Protein 1VA1 (pdb70)

Nearest PDB structures (foldseek):
  2eln-assembly1_A  TM=7.662E-01  e=2.446E+00  Homo sapiens
  1f2i-assembly1_H  TM=6.822E-01  e=1.864E+00  Mus musculus
  2ruz-assembly1_A  TM=6.702E-01  e=4.509E+00  Homo sapiens
  2em6-assembly1_A  TM=4.960E-01  e=2.446E+00  Homo sapiens
  1va1-assembly1_A  TM=7.745E-01  e=1.505E-04  Homo sapiens

Sequence (37 aa):
MDPGKKKQHICHIQGCGKVYGKTSHLRAHLRWHTGERMDPGKKKQHICHIQGCGKVYGKTSHLRAHLRWHTGERMDPGKKKQHICHIQGCGKVYGKTSHLRAHLRWHTGERMDPGKKKQHICHIQGCGKVYGKTSHLRAHLRWHTGERMDPGKKKQHICHIQGCGKVYGKTSHLRAHLRWHTGERMDPGKKKQHICHIQGCGKVYGKTSHLRAHLRWHTGERMDPGKKKQHICHIQGCGKVYGKTSHLRAHLRWHTGERMDPGKKKQHICHIQGCGKVYGKTSHLRAHLRWHTGERMDPGKKKQHICHIQGCGKVYGKTSHLRAHLRWHTGERMDPGKKKQHICHIQGCGKVYGKTSHLRAHLRWHTGERMDPGKKKQHICHIQGCGKVYGKTSHLRAHLRWHTGERMDPGKKKQHICHIQGCGKVYGKTSHLRAHLRWHTGERMDPGKKKQHICHIQGCGKVYGKTSHLRAHLRWHTGERMDPGKKKQHICHIQGCGKVYGKTSHLRAHLRWHTGERMDPGKKKQHICHIQGCGKVYGKTSHLRAHLRWHTGERMDPGKKKQHICHIQGCGKVYGKTSHLRAHLRWHTGERMDPGKKKQHICHIQGCGKVYGKTSHLRAHLRWHTGERMDPGKKKQHICHIQGCGKVYGKTSHLRAHLRWHTGERMDPGKKKQHICHIQGCGKVYGKTSHLRAHLRWHTGERMDPGKKKQHICHIQGCGKVYGKTSHLRAHLRWHTGERMDPGKKKQHICHIQGCGKVYGKTSHLRAHLRWHTGERMDPGKKKQHICHIQGCGKVYGKTSHLRAHLRWHTGERMDPGKKKQHICHIQGCGKVYGKTSHLRAHLRWHTGERMDPGKKKQHICHIQGCGKVYGKTSHLRAHLRWHTGERMDPGKKKQHICHIQGCGKVYGKTSHLRAHLRWHTGERMDPGKKKQHICHIQGCGKVYGKTSHLRAHLRWHTGERMDPGKKKQHICHIQGCGKVYGKTSHLRAHLRWHTGERMDPGKKKQHICHIQGCGKVYGKTSHLRAHLRWHTGERMDPGKKKQHICHIQGCGKVYGKTSHLRAHLRWHTGERMDPGKKKQHICHIQGCGKVYGKTSHLRAHLRWHTGERMDPGKKKQHICHIQGCGKVYGKTSHLRAHLRWHTGER

Structure (mmCIF, N/CA/C/O backbone):
data_1VA1
#
_entry.id   1VA1
#
loop_
_entity.id
_entity.type
_entity.pdbx_description
1 polymer 'Transcription factor Sp1'
2 non-polymer 'ZINC ION'
#
loop_
_atom_site.group_PDB
_atom_site.id
_atom_site.type_symbol
_atom_site.label_atom_id
_atom_site.label_alt_id
_atom_site.label_comp_id
_atom_site.label_asym_id
_atom_site.label_entity_id
_atom_site.label_seq_id
_atom_site.pdbx_PDB_ins_code
_atom_site.Cartn_x
_atom_site.Cartn_y
_atom_site.Cartn_z
_atom_site.occupancy
_atom_site.B_iso_or_equiv
_atom_site.auth_seq_id
_atom_site.auth_comp_id
_atom_site.auth_asym_id
_atom_site.auth_atom_id
_atom_site.pdbx_PDB_model_num
ATOM 1 N N . MET A 1 1 ? -5.228 -14.315 -8.533 1.00 0.00 1 MET A N 1
ATOM 2 C CA . MET A 1 1 ? -6.268 -14.355 -9.595 1.00 0.00 1 MET A CA 1
ATOM 3 C C . MET A 1 1 ? -6.256 -13.076 -10.427 1.00 0.00 1 MET A C 1
ATOM 4 O O . MET A 1 1 ? -6.489 -11.984 -9.908 1.00 0.00 1 MET A O 1
ATOM 20 N N . ASP A 1 2 ? -5.984 -13.220 -11.719 1.00 0.00 530 ASP A N 1
ATOM 21 C CA . ASP A 1 2 ? -5.942 -12.077 -12.624 1.00 0.00 530 ASP A CA 1
ATOM 22 C C . ASP A 1 2 ? -7.339 -11.491 -12.826 1.00 0.00 530 ASP A C 1
ATOM 23 O O . ASP A 1 2 ? -7.582 -10.327 -12.509 1.00 0.00 530 ASP A O 1
ATOM 32 N N . PRO A 1 3 ? -8.277 -12.293 -13.359 1.00 0.00 531 PRO A N 1
ATOM 33 C CA . PRO A 1 3 ? -9.652 -11.845 -13.601 1.00 0.00 531 PRO A CA 1
ATOM 34 C C . PRO A 1 3 ? -10.444 -11.679 -12.309 1.00 0.00 531 PRO A C 1
ATOM 35 O O . PRO A 1 3 ? -9.900 -11.820 -11.214 1.00 0.00 531 PRO A O 1
ATOM 46 N N . GLY A 1 4 ? -11.731 -11.377 -12.445 1.00 0.00 532 GLY A N 1
ATOM 47 C CA . GLY A 1 4 ? -12.577 -11.197 -11.280 1.00 0.00 532 GLY A CA 1
ATOM 48 C C . GLY A 1 4 ? -12.522 -9.782 -10.737 1.00 0.00 532 GLY A C 1
ATOM 49 O O . GLY A 1 4 ? -11.981 -8.883 -11.381 1.00 0.00 532 GLY A O 1
ATOM 53 N N . LYS A 1 5 ? -13.083 -9.585 -9.549 1.00 0.00 533 LYS A N 1
ATOM 54 C CA . LYS A 1 5 ? -13.096 -8.270 -8.918 1.00 0.00 533 LYS A CA 1
ATOM 55 C C . LYS A 1 5 ? -11.680 -7.813 -8.583 1.00 0.00 533 LYS A C 1
ATOM 56 O O . LYS A 1 5 ? -10.881 -8.580 -8.046 1.00 0.00 533 LYS A O 1
ATOM 75 N N . LYS A 1 6 ? -11.376 -6.560 -8.903 1.00 0.00 534 LYS A N 1
ATOM 76 C CA . LYS A 1 6 ? -10.057 -6.001 -8.635 1.00 0.00 534 LYS A CA 1
ATOM 77 C C . LYS A 1 6 ? -10.009 -5.355 -7.254 1.00 0.00 534 LYS A C 1
ATOM 78 O O . LYS A 1 6 ? -11.042 -4.987 -6.694 1.00 0.00 534 LYS A O 1
ATOM 97 N N . LYS A 1 7 ? -8.804 -5.222 -6.710 1.00 0.00 535 LYS A N 1
ATOM 98 C CA . LYS A 1 7 ? -8.621 -4.621 -5.394 1.00 0.00 535 LYS A CA 1
ATOM 99 C C . LYS A 1 7 ? -7.536 -3.550 -5.430 1.00 0.00 535 LYS A C 1
ATOM 100 O O . LYS A 1 7 ? -6.509 -3.715 -6.090 1.00 0.00 535 LYS A O 1
ATOM 119 N N . GLN A 1 8 ? -7.769 -2.453 -4.718 1.00 0.00 536 GLN A N 1
ATOM 120 C CA . GLN A 1 8 ? -6.811 -1.354 -4.669 1.00 0.00 536 GLN A CA 1
ATOM 121 C C . GLN A 1 8 ? -5.937 -1.450 -3.422 1.00 0.00 536 GLN A C 1
ATOM 122 O O . GLN A 1 8 ? -6.327 -2.053 -2.423 1.00 0.00 536 GLN A O 1
ATOM 136 N N . HIS A 1 9 ? -4.753 -0.849 -3.489 1.00 0.00 537 HIS A N 1
ATOM 137 C CA . HIS A 1 9 ? -3.823 -0.866 -2.365 1.00 0.00 537 HIS A CA 1
ATOM 138 C C . HIS A 1 9 ? -3.966 0.397 -1.523 1.00 0.00 537 HIS A C 1
ATOM 139 O O . HIS A 1 9 ? -3.467 1.460 -1.891 1.00 0.00 537 HIS A O 1
ATOM 153 N N . ILE A 1 10 ? -4.650 0.272 -0.390 1.00 0.00 538 ILE A N 1
ATOM 154 C CA . ILE A 1 10 ? -4.858 1.404 0.506 1.00 0.00 538 ILE A CA 1
ATOM 155 C C . ILE A 1 10 ? -4.099 1.216 1.815 1.00 0.00 538 ILE A C 1
ATOM 156 O O . ILE A 1 10 ? -3.939 0.094 2.295 1.00 0.00 538 ILE A O 1
ATOM 172 N N . CYS A 1 11 ? -3.634 2.321 2.387 1.00 0.00 539 CYS A N 1
ATOM 173 C CA . CYS A 1 11 ? -2.892 2.278 3.641 1.00 0.00 539 CYS A CA 1
ATOM 174 C C . CYS A 1 11 ? -3.786 1.813 4.787 1.00 0.00 539 CYS A C 1
ATOM 175 O O . CYS A 1 11 ? -4.514 2.608 5.381 1.00 0.00 539 CYS A O 1
ATOM 182 N N . HIS A 1 12 ? -3.725 0.520 5.091 1.00 0.00 540 HIS A N 1
ATOM 183 C CA . HIS A 1 12 ? -4.529 -0.051 6.165 1.00 0.00 540 HIS A CA 1
ATOM 184 C C . HIS A 1 12 ? -4.213 0.621 7.498 1.00 0.00 540 HIS A C 1
ATOM 185 O O . HIS A 1 12 ? -5.073 0.724 8.372 1.00 0.00 540 HIS A O 1
ATOM 199 N N . ILE A 1 13 ? -2.973 1.076 7.646 1.00 0.00 541 ILE A N 1
ATOM 200 C CA . ILE A 1 13 ? -2.543 1.737 8.872 1.00 0.00 541 ILE A CA 1
ATOM 201 C C . ILE A 1 13 ? -3.348 3.008 9.123 1.00 0.00 541 ILE A C 1
ATOM 202 O O . ILE A 1 13 ? -3.479 3.856 8.240 1.00 0.00 541 ILE A O 1
ATOM 218 N N . GLN A 1 14 ? -3.884 3.132 10.332 1.00 0.00 542 GLN A N 1
ATOM 219 C CA . GLN A 1 14 ? -4.676 4.299 10.701 1.00 0.00 542 GLN A CA 1
ATOM 220 C C . GLN A 1 14 ? -3.828 5.566 10.665 1.00 0.00 542 GLN A C 1
ATOM 221 O O . GLN A 1 14 ? -2.995 5.792 11.543 1.00 0.00 542 GLN A O 1
ATOM 235 N N . GLY A 1 15 ? -4.046 6.390 9.646 1.00 0.00 543 GLY A N 1
ATOM 236 C CA . GLY A 1 15 ? -3.294 7.624 9.518 1.00 0.00 543 GLY A CA 1
ATOM 237 C C . GLY A 1 15 ? -3.242 8.129 8.089 1.00 0.00 543 GLY A C 1
ATOM 238 O O . GLY A 1 15 ? -3.579 9.281 7.818 1.00 0.00 543 GLY A O 1
ATOM 242 N N . CYS A 1 16 ? -2.817 7.265 7.173 1.00 0.00 544 CYS A N 1
ATOM 243 C CA . CYS A 1 16 ? -2.720 7.631 5.765 1.00 0.00 544 CYS A CA 1
ATOM 244 C C . CYS A 1 16 ? -4.072 7.496 5.072 1.00 0.00 544 CYS A C 1
ATOM 245 O O . CYS A 1 16 ? -5.102 7.327 5.725 1.00 0.00 544 CYS A O 1
ATOM 252 N N . GLY A 1 17 ? -4.060 7.571 3.744 1.00 0.00 545 GLY A N 1
ATOM 253 C CA . GLY A 1 17 ? -5.289 7.454 2.982 1.00 0.00 545 GLY A CA 1
ATOM 254 C C . GLY A 1 17 ? -5.065 7.656 1.497 1.00 0.00 545 GLY A C 1
ATOM 255 O O . GLY A 1 17 ? -5.885 8.273 0.816 1.00 0.00 545 GLY A O 1
ATOM 259 N N . LYS A 1 18 ? -3.949 7.138 0.995 1.00 0.00 546 LYS A N 1
ATOM 260 C CA . LYS A 1 18 ? -3.615 7.267 -0.418 1.00 0.00 546 LYS A CA 1
ATOM 261 C C . LYS A 1 18 ? -4.043 6.026 -1.196 1.00 0.00 546 LYS A C 1
ATOM 262 O O . LYS A 1 18 ? -4.718 5.147 -0.660 1.00 0.00 546 LYS A O 1
ATOM 281 N N . VAL A 1 19 ? -3.645 5.961 -2.463 1.00 0.00 547 VAL A N 1
ATOM 282 C CA . VAL A 1 19 ? -3.986 4.829 -3.316 1.00 0.00 547 VAL A CA 1
ATOM 283 C C . VAL A 1 19 ? -2.746 4.270 -4.006 1.00 0.00 547 VAL A C 1
ATOM 284 O O . VAL A 1 19 ? -1.874 5.022 -4.440 1.00 0.00 547 VAL A O 1
ATOM 297 N N . TYR A 1 20 ? -2.674 2.946 -4.104 1.00 0.00 548 TYR A N 1
ATOM 298 C CA . TYR A 1 20 ? -1.540 2.288 -4.741 1.00 0.00 548 TYR A CA 1
ATOM 299 C C . TYR A 1 20 ? -2.008 1.159 -5.655 1.00 0.00 548 TYR A C 1
ATOM 300 O O . TYR A 1 20 ? -3.087 0.599 -5.463 1.00 0.00 548 TYR A O 1
ATOM 318 N N . GLY A 1 21 ? -1.190 0.833 -6.650 1.00 0.00 549 GLY A N 1
ATOM 319 C CA . GLY A 1 21 ? -1.538 -0.226 -7.580 1.00 0.00 549 GLY A CA 1
ATOM 320 C C . GLY A 1 21 ? -0.572 -1.394 -7.527 1.00 0.00 549 GLY A C 1
ATOM 321 O O . GLY A 1 21 ? -0.950 -2.532 -7.807 1.00 0.00 549 GLY A O 1
ATOM 325 N N . LYS A 1 22 ? 0.678 -1.115 -7.169 1.00 0.00 550 LYS A N 1
ATOM 326 C CA . LYS A 1 22 ? 1.698 -2.154 -7.084 1.00 0.00 550 LYS A CA 1
ATOM 327 C C . LYS A 1 22 ? 2.065 -2.445 -5.632 1.00 0.00 550 LYS A C 1
ATOM 328 O O . LYS A 1 22 ? 2.221 -1.528 -4.825 1.00 0.00 550 LYS A O 1
ATOM 347 N N . THR A 1 23 ? 2.201 -3.727 -5.307 1.00 0.00 551 THR A N 1
ATOM 348 C CA . THR A 1 23 ? 2.550 -4.141 -3.953 1.00 0.00 551 THR A CA 1
ATOM 349 C C . THR A 1 23 ? 3.997 -3.784 -3.630 1.00 0.00 551 THR A C 1
ATOM 350 O O . THR A 1 23 ? 4.334 -3.498 -2.481 1.00 0.00 551 THR A O 1
ATOM 361 N N . SER A 1 24 ? 4.850 -3.802 -4.649 1.00 0.00 552 SER A N 1
ATOM 362 C CA . SER A 1 24 ? 6.261 -3.476 -4.469 1.00 0.00 552 SER A CA 1
ATOM 363 C C . SER A 1 24 ? 6.422 -2.083 -3.871 1.00 0.00 552 SER A C 1
ATOM 364 O O . SER A 1 24 ? 7.376 -1.817 -3.139 1.00 0.00 552 SER A O 1
ATOM 372 N N . HIS A 1 25 ? 5.479 -1.200 -4.183 1.00 0.00 553 HIS A N 1
ATOM 373 C CA . HIS A 1 25 ? 5.512 0.165 -3.672 1.00 0.00 553 HIS A CA 1
ATOM 374 C C . HIS A 1 25 ? 5.129 0.198 -2.197 1.00 0.00 553 HIS A C 1
ATOM 375 O O . HIS A 1 25 ? 5.566 1.076 -1.452 1.00 0.00 553 HIS A O 1
ATOM 389 N N . LEU A 1 26 ? 4.312 -0.765 -1.778 1.00 0.00 554 LEU A N 1
ATOM 390 C CA . LEU A 1 26 ? 3.875 -0.845 -0.389 1.00 0.00 554 LEU A CA 1
ATOM 391 C C . LEU A 1 26 ? 5.075 -0.930 0.548 1.00 0.00 554 LEU A C 1
ATOM 392 O O . LEU A 1 26 ? 5.128 -0.246 1.569 1.00 0.00 554 LEU A O 1
ATOM 408 N N . ARG A 1 27 ? 6.036 -1.776 0.190 1.00 0.00 555 ARG A N 1
ATOM 409 C CA . ARG A 1 27 ? 7.237 -1.954 0.994 1.00 0.00 555 ARG A CA 1
ATOM 410 C C . ARG A 1 27 ? 7.987 -0.638 1.162 1.00 0.00 555 ARG A C 1
ATOM 411 O O . ARG A 1 27 ? 8.315 -0.237 2.279 1.00 0.00 555 ARG A O 1
ATOM 432 N N . ALA A 1 28 ? 8.255 0.032 0.047 1.00 0.00 556 ALA A N 1
ATOM 433 C CA . ALA A 1 28 ? 8.966 1.302 0.078 1.00 0.00 556 ALA A CA 1
ATOM 434 C C . ALA A 1 28 ? 8.187 2.340 0.877 1.00 0.00 556 ALA A C 1
ATOM 435 O O . ALA A 1 28 ? 8.771 3.207 1.527 1.00 0.00 556 ALA A O 1
ATOM 442 N N . HIS A 1 29 ? 6.864 2.244 0.824 1.00 0.00 557 HIS A N 1
ATOM 443 C CA . HIS A 1 29 ? 6.001 3.168 1.540 1.00 0.00 557 HIS A CA 1
ATOM 444 C C . HIS A 1 29 ? 5.900 2.787 3.016 1.00 0.00 557 HIS A C 1
ATOM 445 O O . HIS A 1 29 ? 5.771 3.652 3.882 1.00 0.00 557 HIS A O 1
ATOM 459 N N . LEU A 1 30 ? 5.952 1.488 3.293 1.00 0.00 558 LEU A N 1
ATOM 460 C CA . LEU A 1 30 ? 5.859 0.995 4.662 1.00 0.00 558 LEU A CA 1
ATOM 461 C C . LEU A 1 30 ? 7.049 1.460 5.496 1.00 0.00 558 LEU A C 1
ATOM 462 O O . LEU A 1 30 ? 6.901 1.801 6.670 1.00 0.00 558 LEU A O 1
ATOM 478 N N . ARG A 1 31 ? 8.229 1.470 4.884 1.00 0.00 559 ARG A N 1
ATOM 479 C CA . ARG A 1 31 ? 9.443 1.892 5.574 1.00 0.00 559 ARG A CA 1
ATOM 480 C C . ARG A 1 31 ? 9.314 3.326 6.080 1.00 0.00 559 ARG A C 1
ATOM 481 O O . ARG A 1 31 ? 9.910 3.693 7.093 1.00 0.00 559 ARG A O 1
ATOM 502 N N . TRP A 1 32 ? 8.531 4.132 5.370 1.00 0.00 560 TRP A N 1
ATOM 503 C CA . TRP A 1 32 ? 8.324 5.525 5.749 1.00 0.00 560 TRP A CA 1
ATOM 504 C C . TRP A 1 32 ? 7.419 5.628 6.974 1.00 0.00 560 TRP A C 1
ATOM 505 O O . TRP A 1 32 ? 7.586 6.517 7.808 1.00 0.00 560 TRP A O 1
ATOM 526 N N . HIS A 1 33 ? 6.461 4.712 7.074 1.00 0.00 561 HIS A N 1
ATOM 527 C CA . HIS A 1 33 ? 5.530 4.701 8.196 1.00 0.00 561 HIS A CA 1
ATOM 528 C C . HIS A 1 33 ? 6.225 4.249 9.476 1.00 0.00 561 HIS A C 1
ATOM 529 O O . HIS A 1 33 ? 6.061 4.861 10.532 1.00 0.00 561 HIS A O 1
ATOM 543 N N . THR A 1 34 ? 7.002 3.176 9.375 1.00 0.00 562 THR A N 1
ATOM 544 C CA . THR A 1 34 ? 7.723 2.643 10.525 1.00 0.00 562 THR A CA 1
ATOM 545 C C . THR A 1 34 ? 8.960 3.482 10.828 1.00 0.00 562 THR A C 1
ATOM 546 O O . THR A 1 34 ? 9.234 3.807 11.983 1.00 0.00 562 THR A O 1
ATOM 557 N N . GLY A 1 35 ? 9.704 3.829 9.783 1.00 0.00 563 GLY A N 1
ATOM 558 C CA . GLY A 1 35 ? 10.903 4.627 9.959 1.00 0.00 563 GLY A CA 1
ATOM 559 C C . GLY A 1 35 ? 10.594 6.093 10.194 1.00 0.00 563 GLY A C 1
ATOM 560 O O . GLY A 1 35 ? 10.770 6.922 9.302 1.00 0.00 563 GLY A O 1
ATOM 564 N N . GLU A 1 36 ? 10.134 6.412 11.399 1.00 0.00 564 GLU A N 1
ATOM 565 C CA . GLU A 1 36 ? 9.799 7.787 11.750 1.00 0.00 564 GLU A CA 1
ATOM 566 C C . GLU A 1 36 ? 10.479 8.197 13.053 1.00 0.00 564 GLU A C 1
ATOM 567 O O . GLU A 1 36 ? 11.064 9.276 13.147 1.00 0.00 564 GLU A O 1
ATOM 579 N N . ARG A 1 37 ? 10.396 7.329 14.056 1.00 0.00 565 ARG A N 1
ATOM 580 C CA . ARG A 1 37 ? 11.003 7.602 15.354 1.00 0.00 565 ARG A CA 1
ATOM 581 C C . ARG A 1 37 ? 11.714 6.364 15.892 1.00 0.00 565 ARG A C 1
ATOM 582 O O . ARG A 1 37 ? 12.032 6.344 17.100 1.00 0.00 565 ARG A O 1
ATOM 605 N N . MET A 1 1 ? -4.637 -18.423 -7.676 1.00 0.00 1 MET A N 2
ATOM 606 C CA . MET A 1 1 ? -4.599 -17.002 -8.110 1.00 0.00 1 MET A CA 2
ATOM 607 C C . MET A 1 1 ? -5.954 -16.555 -8.651 1.00 0.00 1 MET A C 2
ATOM 608 O O . MET A 1 1 ? -6.388 -17.004 -9.712 1.00 0.00 1 MET A O 2
ATOM 624 N N . ASP A 1 2 ? -6.617 -15.670 -7.915 1.00 0.00 530 ASP A N 2
ATOM 625 C CA . ASP A 1 2 ? -7.923 -15.162 -8.320 1.00 0.00 530 ASP A CA 2
ATOM 626 C C . ASP A 1 2 ? -7.795 -14.236 -9.530 1.00 0.00 530 ASP A C 2
ATOM 627 O O . ASP A 1 2 ? -7.250 -13.138 -9.421 1.00 0.00 530 ASP A O 2
ATOM 636 N N . PRO A 1 3 ? -8.297 -14.664 -10.703 1.00 0.00 531 PRO A N 2
ATOM 637 C CA . PRO A 1 3 ? -8.230 -13.859 -11.928 1.00 0.00 531 PRO A CA 2
ATOM 638 C C . PRO A 1 3 ? -9.117 -12.621 -11.857 1.00 0.00 531 PRO A C 2
ATOM 639 O O . PRO A 1 3 ? -10.342 -12.725 -11.800 1.00 0.00 531 PRO A O 2
ATOM 650 N N . GLY A 1 4 ? -8.489 -11.449 -11.862 1.00 0.00 532 GLY A N 2
ATOM 651 C CA . GLY A 1 4 ? -9.237 -10.207 -11.799 1.00 0.00 532 GLY A CA 2
ATOM 652 C C . GLY A 1 4 ? -8.868 -9.368 -10.591 1.00 0.00 532 GLY A C 2
ATOM 653 O O . GLY A 1 4 ? -9.008 -9.814 -9.452 1.00 0.00 532 GLY A O 2
ATOM 657 N N . LYS A 1 5 ? -8.397 -8.151 -10.839 1.00 0.00 533 LYS A N 2
ATOM 658 C CA . LYS A 1 5 ? -8.007 -7.248 -9.762 1.00 0.00 533 LYS A CA 2
ATOM 659 C C . LYS A 1 5 ? -9.120 -6.250 -9.460 1.00 0.00 533 LYS A C 2
ATOM 660 O O . LYS A 1 5 ? -9.786 -5.753 -10.368 1.00 0.00 533 LYS A O 2
ATOM 679 N N . LYS A 1 6 ? -9.316 -5.962 -8.178 1.00 0.00 534 LYS A N 2
ATOM 680 C CA . LYS A 1 6 ? -10.349 -5.023 -7.754 1.00 0.00 534 LYS A CA 2
ATOM 681 C C . LYS A 1 6 ? -9.851 -4.149 -6.608 1.00 0.00 534 LYS A C 2
ATOM 682 O O . LYS A 1 6 ? -8.835 -4.450 -5.981 1.00 0.00 534 LYS A O 2
ATOM 701 N N . LYS A 1 7 ? -10.572 -3.066 -6.339 1.00 0.00 535 LYS A N 2
ATOM 702 C CA . LYS A 1 7 ? -10.203 -2.149 -5.267 1.00 0.00 535 LYS A CA 2
ATOM 703 C C . LYS A 1 7 ? -8.823 -1.549 -5.516 1.00 0.00 535 LYS A C 2
ATOM 704 O O . LYS A 1 7 ? -8.015 -2.112 -6.255 1.00 0.00 535 LYS A O 2
ATOM 723 N N . GLN A 1 8 ? -8.559 -0.404 -4.894 1.00 0.00 536 GLN A N 2
ATOM 724 C CA . GLN A 1 8 ? -7.276 0.271 -5.048 1.00 0.00 536 GLN A CA 2
ATOM 725 C C . GLN A 1 8 ? -6.344 -0.059 -3.887 1.00 0.00 536 GLN A C 2
ATOM 726 O O . GLN A 1 8 ? -6.693 -0.841 -3.002 1.00 0.00 536 GLN A O 2
ATOM 740 N N . HIS A 1 9 ? -5.158 0.541 -3.896 1.00 0.00 537 HIS A N 2
ATOM 741 C CA . HIS A 1 9 ? -4.176 0.310 -2.843 1.00 0.00 537 HIS A CA 2
ATOM 742 C C . HIS A 1 9 ? -4.192 1.445 -1.824 1.00 0.00 537 HIS A C 2
ATOM 743 O O . HIS A 1 9 ? -3.622 2.510 -2.058 1.00 0.00 537 HIS A O 2
ATOM 757 N N . ILE A 1 10 ? -4.848 1.208 -0.692 1.00 0.00 538 ILE A N 2
ATOM 758 C CA . ILE A 1 10 ? -4.939 2.209 0.364 1.00 0.00 538 ILE A CA 2
ATOM 759 C C . ILE A 1 10 ? -4.387 1.668 1.679 1.00 0.00 538 ILE A C 2
ATOM 760 O O . ILE A 1 10 ? -4.461 0.469 1.947 1.00 0.00 538 ILE A O 2
ATOM 776 N N . CYS A 1 11 ? -3.834 2.558 2.497 1.00 0.00 539 CYS A N 2
ATOM 777 C CA . CYS A 1 11 ? -3.271 2.163 3.783 1.00 0.00 539 CYS A CA 2
ATOM 778 C C . CYS A 1 11 ? -4.357 1.628 4.712 1.00 0.00 539 CYS A C 2
ATOM 779 O O . CYS A 1 11 ? -5.378 2.280 4.930 1.00 0.00 539 CYS A O 2
ATOM 786 N N . HIS A 1 12 ? -4.126 0.439 5.258 1.00 0.00 540 HIS A N 2
ATOM 787 C CA . HIS A 1 12 ? -5.082 -0.184 6.167 1.00 0.00 540 HIS A CA 2
ATOM 788 C C . HIS A 1 12 ? -4.686 0.064 7.620 1.00 0.00 540 HIS A C 2
ATOM 789 O O . HIS A 1 12 ? -4.958 -0.757 8.496 1.00 0.00 540 HIS A O 2
ATOM 803 N N . ILE A 1 13 ? -4.043 1.200 7.866 1.00 0.00 541 ILE A N 2
ATOM 804 C CA . ILE A 1 13 ? -3.608 1.559 9.210 1.00 0.00 541 ILE A CA 2
ATOM 805 C C . ILE A 1 13 ? -4.122 2.940 9.600 1.00 0.00 541 ILE A C 2
ATOM 806 O O . ILE A 1 13 ? -4.094 3.873 8.797 1.00 0.00 541 ILE A O 2
ATOM 822 N N . GLN A 1 14 ? -4.591 3.064 10.838 1.00 0.00 542 GLN A N 2
ATOM 823 C CA . GLN A 1 14 ? -5.111 4.332 11.334 1.00 0.00 542 GLN A CA 2
ATOM 824 C C . GLN A 1 14 ? -4.020 5.399 11.345 1.00 0.00 542 GLN A C 2
ATOM 825 O O . GLN A 1 14 ? -3.393 5.649 12.374 1.00 0.00 542 GLN A O 2
ATOM 839 N N . GLY A 1 15 ? -3.800 6.025 10.193 1.00 0.00 543 GLY A N 2
ATOM 840 C CA . GLY A 1 15 ? -2.785 7.056 10.092 1.00 0.00 543 GLY A CA 2
ATOM 841 C C . GLY A 1 15 ? -2.713 7.666 8.706 1.00 0.00 543 GLY A C 2
ATOM 842 O O . GLY A 1 15 ? -2.938 8.865 8.536 1.00 0.00 543 GLY A O 2
ATOM 846 N N . CYS A 1 16 ? -2.399 6.841 7.713 1.00 0.00 544 CYS A N 2
ATOM 847 C CA . CYS A 1 16 ? -2.298 7.307 6.336 1.00 0.00 544 CYS A CA 2
ATOM 848 C C . CYS A 1 16 ? -3.680 7.446 5.705 1.00 0.00 544 CYS A C 2
ATOM 849 O O . CYS A 1 16 ? -4.698 7.260 6.370 1.00 0.00 544 CYS A O 2
ATOM 856 N N . GLY A 1 17 ? -3.705 7.776 4.418 1.00 0.00 545 GLY A N 2
ATOM 857 C CA . GLY A 1 17 ? -4.965 7.935 3.717 1.00 0.00 545 GLY A CA 2
ATOM 858 C C . GLY A 1 17 ? -4.767 8.374 2.282 1.00 0.00 545 GLY A C 2
ATOM 859 O O . GLY A 1 17 ? -5.522 9.198 1.767 1.00 0.00 545 GLY A O 2
ATOM 863 N N . LYS A 1 18 ? -3.746 7.822 1.635 1.00 0.00 546 LYS A N 2
ATOM 864 C CA . LYS A 1 18 ? -3.447 8.162 0.250 1.00 0.00 546 LYS A CA 2
ATOM 865 C C . LYS A 1 18 ? -3.980 7.091 -0.698 1.00 0.00 546 LYS A C 2
ATOM 866 O O . LYS A 1 18 ? -4.796 6.256 -0.309 1.00 0.00 546 LYS A O 2
ATOM 885 N N . VAL A 1 19 ? -3.513 7.119 -1.942 1.00 0.00 547 VAL A N 2
ATOM 886 C CA . VAL A 1 19 ? -3.945 6.147 -2.940 1.00 0.00 547 VAL A CA 2
ATOM 887 C C . VAL A 1 19 ? -2.774 5.692 -3.805 1.00 0.00 547 VAL A C 2
ATOM 888 O O . VAL A 1 19 ? -1.843 6.456 -4.059 1.00 0.00 547 VAL A O 2
ATOM 901 N N . TYR A 1 20 ? -2.828 4.442 -4.255 1.00 0.00 548 TYR A N 2
ATOM 902 C CA . TYR A 1 20 ? -1.772 3.884 -5.091 1.00 0.00 548 TYR A CA 2
ATOM 903 C C . TYR A 1 20 ? -2.336 2.845 -6.056 1.00 0.00 548 TYR A C 2
ATOM 904 O O . TYR A 1 20 ? -3.374 2.239 -5.793 1.00 0.00 548 TYR A O 2
ATOM 922 N N . GLY A 1 21 ? -1.644 2.645 -7.173 1.00 0.00 549 GLY A N 2
ATOM 923 C CA . GLY A 1 21 ? -2.091 1.679 -8.160 1.00 0.00 549 GLY A CA 2
ATOM 924 C C . GLY A 1 21 ? -1.036 0.636 -8.474 1.00 0.00 549 GLY A C 2
ATOM 925 O O . GLY A 1 21 ? -1.041 0.044 -9.553 1.00 0.00 549 GLY A O 2
ATOM 929 N N . LYS A 1 22 ? -0.129 0.409 -7.529 1.00 0.00 550 LYS A N 2
ATOM 930 C CA . LYS A 1 22 ? 0.936 -0.571 -7.711 1.00 0.00 550 LYS A CA 2
ATOM 931 C C . LYS A 1 22 ? 1.336 -1.195 -6.378 1.00 0.00 550 LYS A C 2
ATOM 932 O O . LYS A 1 22 ? 1.695 -0.490 -5.435 1.00 0.00 550 LYS A O 2
ATOM 951 N N . THR A 1 23 ? 1.274 -2.521 -6.308 1.00 0.00 551 THR A N 2
ATOM 952 C CA . THR A 1 23 ? 1.632 -3.239 -5.091 1.00 0.00 551 THR A CA 2
ATOM 953 C C . THR A 1 23 ? 3.130 -3.145 -4.825 1.00 0.00 551 THR A C 2
ATOM 954 O O . THR A 1 23 ? 3.561 -3.042 -3.676 1.00 0.00 551 THR A O 2
ATOM 965 N N . SER A 1 24 ? 3.920 -3.178 -5.894 1.00 0.00 552 SER A N 2
ATOM 966 C CA . SER A 1 24 ? 5.372 -3.093 -5.774 1.00 0.00 552 SER A CA 2
ATOM 967 C C . SER A 1 24 ? 5.779 -1.815 -5.050 1.00 0.00 552 SER A C 2
ATOM 968 O O . SER A 1 24 ? 6.727 -1.809 -4.266 1.00 0.00 552 SER A O 2
ATOM 976 N N . HIS A 1 25 ? 5.051 -0.735 -5.313 1.00 0.00 553 HIS A N 2
ATOM 977 C CA . HIS A 1 25 ? 5.332 0.547 -4.679 1.00 0.00 553 HIS A CA 2
ATOM 978 C C . HIS A 1 25 ? 4.988 0.499 -3.195 1.00 0.00 553 HIS A C 2
ATOM 979 O O . HIS A 1 25 ? 5.581 1.213 -2.386 1.00 0.00 553 HIS A O 2
ATOM 993 N N . LEU A 1 26 ? 4.028 -0.352 -2.843 1.00 0.00 554 LEU A N 2
ATOM 994 C CA . LEU A 1 26 ? 3.606 -0.498 -1.456 1.00 0.00 554 LEU A CA 2
ATOM 995 C C . LEU A 1 26 ? 4.775 -0.935 -0.577 1.00 0.00 554 LEU A C 2
ATOM 996 O O . LEU A 1 26 ? 4.834 -0.599 0.605 1.00 0.00 554 LEU A O 2
ATOM 1012 N N . ARG A 1 27 ? 5.701 -1.689 -1.164 1.00 0.00 555 ARG A N 2
ATOM 1013 C CA . ARG A 1 27 ? 6.865 -2.173 -0.433 1.00 0.00 555 ARG A CA 2
ATOM 1014 C C . ARG A 1 27 ? 7.724 -1.008 0.057 1.00 0.00 555 ARG A C 2
ATOM 1015 O O . ARG A 1 27 ? 8.136 -0.972 1.217 1.00 0.00 555 ARG A O 2
ATOM 1036 N N . ALA A 1 28 ? 7.985 -0.055 -0.833 1.00 0.00 556 ALA A N 2
ATOM 1037 C CA . ALA A 1 28 ? 8.789 1.110 -0.491 1.00 0.00 556 ALA A CA 2
ATOM 1038 C C . ALA A 1 28 ? 8.068 1.988 0.524 1.00 0.00 556 ALA A C 2
ATOM 1039 O O . ALA A 1 28 ? 8.697 2.630 1.365 1.00 0.00 556 ALA A O 2
ATOM 1046 N N . HIS A 1 29 ? 6.744 2.013 0.437 1.00 0.00 557 HIS A N 2
ATOM 1047 C CA . HIS A 1 29 ? 5.933 2.808 1.344 1.00 0.00 557 HIS A CA 2
ATOM 1048 C C . HIS A 1 29 ? 5.815 2.125 2.705 1.00 0.00 557 HIS A C 2
ATOM 1049 O O . HIS A 1 29 ? 5.765 2.788 3.741 1.00 0.00 557 HIS A O 2
ATOM 1063 N N . LEU A 1 30 ? 5.767 0.797 2.691 1.00 0.00 558 LEU A N 2
ATOM 1064 C CA . LEU A 1 30 ? 5.649 0.023 3.921 1.00 0.00 558 LEU A CA 2
ATOM 1065 C C . LEU A 1 30 ? 6.857 0.244 4.828 1.00 0.00 558 LEU A C 2
ATOM 1066 O O . LEU A 1 30 ? 6.711 0.434 6.035 1.00 0.00 558 LEU A O 2
ATOM 1082 N N . ARG A 1 31 ? 8.049 0.217 4.240 1.00 0.00 559 ARG A N 2
ATOM 1083 C CA . ARG A 1 31 ? 9.278 0.413 5.001 1.00 0.00 559 ARG A CA 2
ATOM 1084 C C . ARG A 1 31 ? 9.272 1.770 5.700 1.00 0.00 559 ARG A C 2
ATOM 1085 O O . ARG A 1 31 ? 9.867 1.932 6.766 1.00 0.00 559 ARG A O 2
ATOM 1106 N N . TRP A 1 32 ? 8.593 2.740 5.096 1.00 0.00 560 TRP A N 2
ATOM 1107 C CA . TRP A 1 32 ? 8.507 4.080 5.664 1.00 0.00 560 TRP A CA 2
ATOM 1108 C C . TRP A 1 32 ? 7.721 4.062 6.971 1.00 0.00 560 TRP A C 2
ATOM 1109 O O . TRP A 1 32 ? 8.032 4.799 7.906 1.00 0.00 560 TRP A O 2
ATOM 1130 N N . HIS A 1 33 ? 6.700 3.213 7.027 1.00 0.00 561 HIS A N 2
ATOM 1131 C CA . HIS A 1 33 ? 5.866 3.096 8.218 1.00 0.00 561 HIS A CA 2
ATOM 1132 C C . HIS A 1 33 ? 6.623 2.408 9.349 1.00 0.00 561 HIS A C 2
ATOM 1133 O O . HIS A 1 33 ? 6.376 2.673 10.525 1.00 0.00 561 HIS A O 2
ATOM 1147 N N . THR A 1 34 ? 7.547 1.524 8.986 1.00 0.00 562 THR A N 2
ATOM 1148 C CA . THR A 1 34 ? 8.339 0.799 9.971 1.00 0.00 562 THR A CA 2
ATOM 1149 C C . THR A 1 34 ? 9.694 1.468 10.180 1.00 0.00 562 THR A C 2
ATOM 1150 O O . THR A 1 34 ? 10.706 0.796 10.381 1.00 0.00 562 THR A O 2
ATOM 1161 N N . GLY A 1 35 ? 9.707 2.796 10.130 1.00 0.00 563 GLY A N 2
ATOM 1162 C CA . GLY A 1 35 ? 10.943 3.534 10.315 1.00 0.00 563 GLY A CA 2
ATOM 1163 C C . GLY A 1 35 ? 10.703 4.980 10.699 1.00 0.00 563 GLY A C 2
ATOM 1164 O O . GLY A 1 35 ? 11.462 5.867 10.307 1.00 0.00 563 GLY A O 2
ATOM 1168 N N . GLU A 1 36 ? 9.646 5.219 11.469 1.00 0.00 564 GLU A N 2
ATOM 1169 C CA . GLU A 1 36 ? 9.309 6.569 11.907 1.00 0.00 564 GLU A CA 2
ATOM 1170 C C . GLU A 1 36 ? 9.888 6.851 13.290 1.00 0.00 564 GLU A C 2
ATOM 1171 O O . GLU A 1 36 ? 10.473 5.970 13.920 1.00 0.00 564 GLU A O 2
ATOM 1183 N N . ARG A 1 37 ? 9.721 8.084 13.756 1.00 0.00 565 ARG A N 2
ATOM 1184 C CA . ARG A 1 37 ? 10.227 8.482 15.065 1.00 0.00 565 ARG A CA 2
ATOM 1185 C C . ARG A 1 37 ? 9.090 8.949 15.968 1.00 0.00 565 ARG A C 2
ATOM 1186 O O . ARG A 1 37 ? 9.373 9.341 17.120 1.00 0.00 565 ARG A O 2
ATOM 1209 N N . MET A 1 1 ? -11.834 -12.071 4.029 1.00 0.00 1 MET A N 3
ATOM 1210 C CA . MET A 1 1 ? -12.790 -11.196 3.301 1.00 0.00 1 MET A CA 3
ATOM 1211 C C . MET A 1 1 ? -12.626 -11.334 1.791 1.00 0.00 1 MET A C 3
ATOM 1212 O O . MET A 1 1 ? -11.570 -11.741 1.306 1.00 0.00 1 MET A O 3
ATOM 1228 N N . ASP A 1 2 ? -13.678 -10.994 1.054 1.00 0.00 530 ASP A N 3
ATOM 1229 C CA . ASP A 1 2 ? -13.653 -11.080 -0.401 1.00 0.00 530 ASP A CA 3
ATOM 1230 C C . ASP A 1 2 ? -13.204 -9.755 -1.018 1.00 0.00 530 ASP A C 3
ATOM 1231 O O . ASP A 1 2 ? -13.963 -8.787 -1.041 1.00 0.00 530 ASP A O 3
ATOM 1240 N N . PRO A 1 3 ? -11.959 -9.690 -1.528 1.00 0.00 531 PRO A N 3
ATOM 1241 C CA . PRO A 1 3 ? -11.424 -8.471 -2.143 1.00 0.00 531 PRO A CA 3
ATOM 1242 C C . PRO A 1 3 ? -12.121 -8.130 -3.455 1.00 0.00 531 PRO A C 3
ATOM 1243 O O . PRO A 1 3 ? -12.327 -6.958 -3.773 1.00 0.00 531 PRO A O 3
ATOM 1254 N N . GLY A 1 4 ? -12.483 -9.159 -4.213 1.00 0.00 532 GLY A N 3
ATOM 1255 C CA . GLY A 1 4 ? -13.153 -8.946 -5.482 1.00 0.00 532 GLY A CA 3
ATOM 1256 C C . GLY A 1 4 ? -12.198 -8.522 -6.580 1.00 0.00 532 GLY A C 3
ATOM 1257 O O . GLY A 1 4 ? -11.474 -9.348 -7.135 1.00 0.00 532 GLY A O 3
ATOM 1261 N N . LYS A 1 5 ? -12.195 -7.230 -6.892 1.00 0.00 533 LYS A N 3
ATOM 1262 C CA . LYS A 1 5 ? -11.322 -6.696 -7.931 1.00 0.00 533 LYS A CA 3
ATOM 1263 C C . LYS A 1 5 ? -10.185 -5.883 -7.321 1.00 0.00 533 LYS A C 3
ATOM 1264 O O . LYS A 1 5 ? -10.292 -5.393 -6.196 1.00 0.00 533 LYS A O 3
ATOM 1283 N N . LYS A 1 6 ? -9.096 -5.742 -8.070 1.00 0.00 534 LYS A N 3
ATOM 1284 C CA . LYS A 1 6 ? -7.939 -4.987 -7.603 1.00 0.00 534 LYS A CA 3
ATOM 1285 C C . LYS A 1 6 ? -7.156 -4.412 -8.778 1.00 0.00 534 LYS A C 3
ATOM 1286 O O . LYS A 1 6 ? -6.991 -5.066 -9.808 1.00 0.00 534 LYS A O 3
ATOM 1305 N N . LYS A 1 7 ? -6.675 -3.183 -8.617 1.00 0.00 535 LYS A N 3
ATOM 1306 C CA . LYS A 1 7 ? -5.909 -2.519 -9.666 1.00 0.00 535 LYS A CA 3
ATOM 1307 C C . LYS A 1 7 ? -4.825 -1.628 -9.068 1.00 0.00 535 LYS A C 3
ATOM 1308 O O . LYS A 1 7 ? -5.056 -0.929 -8.081 1.00 0.00 535 LYS A O 3
ATOM 1327 N N . GLN A 1 8 ? -3.643 -1.657 -9.674 1.00 0.00 536 GLN A N 3
ATOM 1328 C CA . GLN A 1 8 ? -2.522 -0.851 -9.204 1.00 0.00 536 GLN A CA 3
ATOM 1329 C C . GLN A 1 8 ? -2.154 -1.214 -7.769 1.00 0.00 536 GLN A C 3
ATOM 1330 O O . GLN A 1 8 ? -2.758 -2.103 -7.168 1.00 0.00 536 GLN A O 3
ATOM 1344 N N . HIS A 1 9 ? -1.159 -0.520 -7.225 1.00 0.00 537 HIS A N 3
ATOM 1345 C CA . HIS A 1 9 ? -0.710 -0.769 -5.860 1.00 0.00 537 HIS A CA 3
ATOM 1346 C C . HIS A 1 9 ? -1.535 0.036 -4.861 1.00 0.00 537 HIS A C 3
ATOM 1347 O O . HIS A 1 9 ? -1.571 1.265 -4.919 1.00 0.00 537 HIS A O 3
ATOM 1361 N N . ILE A 1 10 ? -2.195 -0.666 -3.946 1.00 0.00 538 ILE A N 3
ATOM 1362 C CA . ILE A 1 10 ? -3.019 -0.017 -2.934 1.00 0.00 538 ILE A CA 3
ATOM 1363 C C . ILE A 1 10 ? -2.574 -0.410 -1.529 1.00 0.00 538 ILE A C 3
ATOM 1364 O O . ILE A 1 10 ? -2.240 -1.567 -1.274 1.00 0.00 538 ILE A O 3
ATOM 1380 N N . CYS A 1 11 ? -2.571 0.561 -0.621 1.00 0.00 539 CYS A N 3
ATOM 1381 C CA . CYS A 1 11 ? -2.166 0.315 0.758 1.00 0.00 539 CYS A CA 3
ATOM 1382 C C . CYS A 1 11 ? -3.141 -0.634 1.448 1.00 0.00 539 CYS A C 3
ATOM 1383 O O . CYS A 1 11 ? -4.137 -0.203 2.029 1.00 0.00 539 CYS A O 3
ATOM 1390 N N . HIS A 1 12 ? -2.846 -1.928 1.380 1.00 0.00 540 HIS A N 3
ATOM 1391 C CA . HIS A 1 12 ? -3.696 -2.939 1.999 1.00 0.00 540 HIS A CA 3
ATOM 1392 C C . HIS A 1 12 ? -3.818 -2.704 3.502 1.00 0.00 540 HIS A C 3
ATOM 1393 O O . HIS A 1 12 ? -4.831 -3.042 4.113 1.00 0.00 540 HIS A O 3
ATOM 1407 N N . ILE A 1 13 ? -2.778 -2.122 4.091 1.00 0.00 541 ILE A N 3
ATOM 1408 C CA . ILE A 1 13 ? -2.768 -1.841 5.522 1.00 0.00 541 ILE A CA 3
ATOM 1409 C C . ILE A 1 13 ? -3.917 -0.915 5.907 1.00 0.00 541 ILE A C 3
ATOM 1410 O O . ILE A 1 13 ? -4.079 0.162 5.332 1.00 0.00 541 ILE A O 3
ATOM 1426 N N . GLN A 1 14 ? -4.712 -1.340 6.884 1.00 0.00 542 GLN A N 3
ATOM 1427 C CA . GLN A 1 14 ? -5.846 -0.548 7.347 1.00 0.00 542 GLN A CA 3
ATOM 1428 C C . GLN A 1 14 ? -5.384 0.805 7.878 1.00 0.00 542 GLN A C 3
ATOM 1429 O O . GLN A 1 14 ? -4.865 0.903 8.990 1.00 0.00 542 GLN A O 3
ATOM 1443 N N . GLY A 1 15 ? -5.578 1.848 7.077 1.00 0.00 543 GLY A N 3
ATOM 1444 C CA . GLY A 1 15 ? -5.177 3.181 7.485 1.00 0.00 543 GLY A CA 3
ATOM 1445 C C . GLY A 1 15 ? -5.066 4.139 6.315 1.00 0.00 543 GLY A C 3
ATOM 1446 O O . GLY A 1 15 ? -5.733 5.173 6.285 1.00 0.00 543 GLY A O 3
ATOM 1450 N N . CYS A 1 16 ? -4.220 3.796 5.349 1.00 0.00 544 CYS A N 3
ATOM 1451 C CA . CYS A 1 16 ? -4.021 4.633 4.172 1.00 0.00 544 CYS A CA 3
ATOM 1452 C C . CYS A 1 16 ? -5.163 4.455 3.175 1.00 0.00 544 CYS A C 3
ATOM 1453 O O . CYS A 1 16 ? -6.163 3.802 3.470 1.00 0.00 544 CYS A O 3
ATOM 1460 N N . GLY A 1 17 ? -5.002 5.040 1.992 1.00 0.00 545 GLY A N 3
ATOM 1461 C CA . GLY A 1 17 ? -6.021 4.937 0.966 1.00 0.00 545 GLY A CA 3
ATOM 1462 C C . GLY A 1 17 ? -5.641 5.682 -0.298 1.00 0.00 545 GLY A C 3
ATOM 1463 O O . GLY A 1 17 ? -6.493 6.280 -0.955 1.00 0.00 545 GLY A O 3
ATOM 1467 N N . LYS A 1 18 ? -4.356 5.649 -0.636 1.00 0.00 546 LYS A N 3
ATOM 1468 C CA . LYS A 1 18 ? -3.860 6.329 -1.826 1.00 0.00 546 LYS A CA 3
ATOM 1469 C C . LYS A 1 18 ? -3.748 5.361 -3.001 1.00 0.00 546 LYS A C 3
ATOM 1470 O O . LYS A 1 18 ? -4.199 4.218 -2.921 1.00 0.00 546 LYS A O 3
ATOM 1489 N N . VAL A 1 19 ? -3.143 5.826 -4.090 1.00 0.00 547 VAL A N 3
ATOM 1490 C CA . VAL A 1 19 ? -2.972 5.001 -5.280 1.00 0.00 547 VAL A CA 3
ATOM 1491 C C . VAL A 1 19 ? -1.537 5.066 -5.791 1.00 0.00 547 VAL A C 3
ATOM 1492 O O . VAL A 1 19 ? -1.031 6.140 -6.118 1.00 0.00 547 VAL A O 3
ATOM 1505 N N . TYR A 1 20 ? -0.885 3.910 -5.857 1.00 0.00 548 TYR A N 3
ATOM 1506 C CA . TYR A 1 20 ? 0.493 3.834 -6.328 1.00 0.00 548 TYR A CA 3
ATOM 1507 C C . TYR A 1 20 ? 0.632 2.793 -7.435 1.00 0.00 548 TYR A C 3
ATOM 1508 O O . TYR A 1 20 ? -0.158 1.853 -7.519 1.00 0.00 548 TYR A O 3
ATOM 1526 N N . GLY A 1 21 ? 1.642 2.968 -8.282 1.00 0.00 549 GLY A N 3
ATOM 1527 C CA . GLY A 1 21 ? 1.865 2.036 -9.372 1.00 0.00 549 GLY A CA 3
ATOM 1528 C C . GLY A 1 21 ? 3.321 1.633 -9.503 1.00 0.00 549 GLY A C 3
ATOM 1529 O O . GLY A 1 21 ? 3.822 1.444 -10.611 1.00 0.00 549 GLY A O 3
ATOM 1533 N N . LYS A 1 22 ? 4.001 1.500 -8.369 1.00 0.00 550 LYS A N 3
ATOM 1534 C CA . LYS A 1 22 ? 5.408 1.116 -8.363 1.00 0.00 550 LYS A CA 3
ATOM 1535 C C . LYS A 1 22 ? 5.751 0.321 -7.107 1.00 0.00 550 LYS A C 3
ATOM 1536 O O . LYS A 1 22 ? 5.531 0.785 -5.988 1.00 0.00 550 LYS A O 3
ATOM 1555 N N . THR A 1 23 ? 6.291 -0.878 -7.301 1.00 0.00 551 THR A N 3
ATOM 1556 C CA . THR A 1 23 ? 6.664 -1.738 -6.183 1.00 0.00 551 THR A CA 3
ATOM 1557 C C . THR A 1 23 ? 7.877 -1.180 -5.447 1.00 0.00 551 THR A C 3
ATOM 1558 O O . THR A 1 23 ? 7.907 -1.149 -4.217 1.00 0.00 551 THR A O 3
ATOM 1569 N N . SER A 1 24 ? 8.875 -0.738 -6.206 1.00 0.00 552 SER A N 3
ATOM 1570 C CA . SER A 1 24 ? 10.089 -0.179 -5.622 1.00 0.00 552 SER A CA 3
ATOM 1571 C C . SER A 1 24 ? 9.758 0.991 -4.702 1.00 0.00 552 SER A C 3
ATOM 1572 O O . SER A 1 24 ? 10.431 1.214 -3.697 1.00 0.00 552 SER A O 3
ATOM 1580 N N . HIS A 1 25 ? 8.711 1.732 -5.050 1.00 0.00 553 HIS A N 3
ATOM 1581 C CA . HIS A 1 25 ? 8.285 2.873 -4.250 1.00 0.00 553 HIS A CA 3
ATOM 1582 C C . HIS A 1 25 ? 7.556 2.405 -2.996 1.00 0.00 553 HIS A C 3
ATOM 1583 O O . HIS A 1 25 ? 7.603 3.062 -1.956 1.00 0.00 553 HIS A O 3
ATOM 1597 N N . LEU A 1 26 ? 6.886 1.262 -3.103 1.00 0.00 554 LEU A N 3
ATOM 1598 C CA . LEU A 1 26 ? 6.150 0.700 -1.979 1.00 0.00 554 LEU A CA 3
ATOM 1599 C C . LEU A 1 26 ? 7.086 0.418 -0.808 1.00 0.00 554 LEU A C 3
ATOM 1600 O O . LEU A 1 26 ? 6.721 0.608 0.351 1.00 0.00 554 LEU A O 3
ATOM 1616 N N . ARG A 1 27 ? 8.294 -0.037 -1.123 1.00 0.00 555 ARG A N 3
ATOM 1617 C CA . ARG A 1 27 ? 9.285 -0.347 -0.100 1.00 0.00 555 ARG A CA 3
ATOM 1618 C C . ARG A 1 27 ? 9.587 0.880 0.758 1.00 0.00 555 ARG A C 3
ATOM 1619 O O . ARG A 1 27 ? 9.751 0.776 1.973 1.00 0.00 555 ARG A O 3
ATOM 1640 N N . ALA A 1 28 ? 9.658 2.042 0.115 1.00 0.00 556 ALA A N 3
ATOM 1641 C CA . ALA A 1 28 ? 9.937 3.286 0.816 1.00 0.00 556 ALA A CA 3
ATOM 1642 C C . ALA A 1 28 ? 8.713 3.762 1.589 1.00 0.00 556 ALA A C 3
ATOM 1643 O O . ALA A 1 28 ? 8.833 4.341 2.668 1.00 0.00 556 ALA A O 3
ATOM 1650 N N . HIS A 1 29 ? 7.536 3.514 1.027 1.00 0.00 557 HIS A N 3
ATOM 1651 C CA . HIS A 1 29 ? 6.289 3.916 1.658 1.00 0.00 557 HIS A CA 3
ATOM 1652 C C . HIS A 1 29 ? 5.942 2.987 2.819 1.00 0.00 557 HIS A C 3
ATOM 1653 O O . HIS A 1 29 ? 5.350 3.413 3.810 1.00 0.00 557 HIS A O 3
ATOM 1667 N N . LEU A 1 30 ? 6.311 1.716 2.688 1.00 0.00 558 LEU A N 3
ATOM 1668 C CA . LEU A 1 30 ? 6.032 0.732 3.727 1.00 0.00 558 LEU A CA 3
ATOM 1669 C C . LEU A 1 30 ? 6.786 1.064 5.011 1.00 0.00 558 LEU A C 3
ATOM 1670 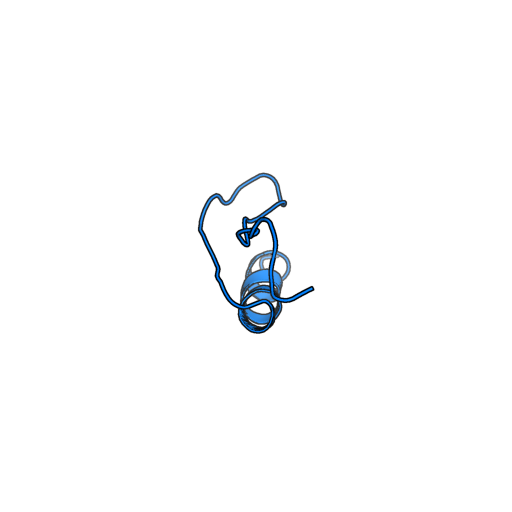O O . LEU A 1 30 ? 6.224 1.005 6.105 1.00 0.00 558 LEU A O 3
ATOM 1686 N N . ARG A 1 31 ? 8.061 1.411 4.871 1.00 0.00 559 ARG A N 3
ATOM 1687 C CA . ARG A 1 31 ? 8.891 1.751 6.021 1.00 0.00 559 ARG A CA 3
ATOM 1688 C C . ARG A 1 31 ? 8.303 2.932 6.788 1.00 0.00 559 ARG A C 3
ATOM 1689 O O . ARG A 1 31 ? 8.474 3.043 8.002 1.00 0.00 559 ARG A O 3
ATOM 1710 N N . TRP A 1 32 ? 7.609 3.811 6.073 1.00 0.00 560 TRP A N 3
ATOM 1711 C CA . TRP A 1 32 ? 6.995 4.982 6.688 1.00 0.00 560 TRP A CA 3
ATOM 1712 C C . TRP A 1 32 ? 5.846 4.574 7.604 1.00 0.00 560 TRP A C 3
ATOM 1713 O O . TRP A 1 32 ? 5.678 5.129 8.690 1.00 0.00 560 TRP A O 3
ATOM 1734 N N . HIS A 1 33 ? 5.059 3.600 7.159 1.00 0.00 561 HIS A N 3
ATOM 1735 C CA . HIS A 1 33 ? 3.925 3.117 7.939 1.00 0.00 561 HIS A CA 3
ATOM 1736 C C . HIS A 1 33 ? 4.394 2.476 9.241 1.00 0.00 561 HIS A C 3
ATOM 1737 O O . HIS A 1 33 ? 3.820 2.712 10.303 1.00 0.00 561 HIS A O 3
ATOM 1751 N N . THR A 1 34 ? 5.442 1.663 9.151 1.00 0.00 562 THR A N 3
ATOM 1752 C CA . THR A 1 34 ? 5.989 0.988 10.322 1.00 0.00 562 THR A CA 3
ATOM 1753 C C . THR A 1 34 ? 7.089 1.824 10.967 1.00 0.00 562 THR A C 3
ATOM 1754 O O . THR A 1 34 ? 8.141 2.052 10.370 1.00 0.00 562 THR A O 3
ATOM 1765 N N . GLY A 1 35 ? 6.838 2.280 12.190 1.00 0.00 563 GLY A N 3
ATOM 1766 C CA . GLY A 1 35 ? 7.815 3.087 12.897 1.00 0.00 563 GLY A CA 3
ATOM 1767 C C . GLY A 1 35 ? 7.339 4.508 13.123 1.00 0.00 563 GLY A C 3
ATOM 1768 O O . GLY A 1 35 ? 8.127 5.452 13.061 1.00 0.00 563 GLY A O 3
ATOM 1772 N N . GLU A 1 36 ? 6.045 4.661 13.385 1.00 0.00 564 GLU A N 3
ATOM 1773 C CA . GLU A 1 36 ? 5.463 5.978 13.620 1.00 0.00 564 GLU A CA 3
ATOM 1774 C C . GLU A 1 36 ? 4.325 5.896 14.633 1.00 0.00 564 GLU A C 3
ATOM 1775 O O . GLU A 1 36 ? 4.269 6.678 15.582 1.00 0.00 564 GLU A O 3
ATOM 1787 N N . ARG A 1 37 ? 3.421 4.945 14.424 1.00 0.00 565 ARG A N 3
ATOM 1788 C CA . ARG A 1 37 ? 2.284 4.761 15.320 1.00 0.00 565 ARG A CA 3
ATOM 1789 C C . ARG A 1 37 ? 2.115 3.291 15.688 1.00 0.00 565 ARG A C 3
ATOM 1790 O O . ARG A 1 37 ? 3.092 2.527 15.538 1.00 0.00 565 ARG A O 3
ATOM 1813 N N . MET A 1 1 ? -18.377 -8.876 -6.008 1.00 0.00 1 MET A N 4
ATOM 1814 C CA . MET A 1 1 ? -19.133 -7.908 -6.845 1.00 0.00 1 MET A CA 4
ATOM 1815 C C . MET A 1 1 ? -18.771 -8.053 -8.320 1.00 0.00 1 MET A C 4
ATOM 1816 O O . MET A 1 1 ? -19.598 -7.814 -9.199 1.00 0.00 1 MET A O 4
ATOM 1832 N N . ASP A 1 2 ? -17.529 -8.447 -8.582 1.00 0.00 530 ASP A N 4
ATOM 1833 C CA . ASP A 1 2 ? -17.056 -8.624 -9.950 1.00 0.00 530 ASP A CA 4
ATOM 1834 C C . ASP A 1 2 ? -16.113 -9.823 -10.049 1.00 0.00 530 ASP A C 4
ATOM 1835 O O . ASP A 1 2 ? -15.009 -9.797 -9.507 1.00 0.00 530 ASP A O 4
ATOM 1844 N N . PRO A 1 3 ? -16.534 -10.896 -10.745 1.00 0.00 531 PRO A N 4
ATOM 1845 C CA . PRO A 1 3 ? -15.714 -12.102 -10.906 1.00 0.00 531 PRO A CA 4
ATOM 1846 C C . PRO A 1 3 ? -14.306 -11.784 -11.398 1.00 0.00 531 PRO A C 4
ATOM 1847 O O . PRO A 1 3 ? -14.085 -11.585 -12.593 1.00 0.00 531 PRO A O 4
ATOM 1858 N N . GLY A 1 4 ? -13.358 -11.738 -10.468 1.00 0.00 532 GLY A N 4
ATOM 1859 C CA . GLY A 1 4 ? -11.982 -11.443 -10.825 1.00 0.00 532 GLY A CA 4
ATOM 1860 C C . GLY A 1 4 ? -11.152 -11.026 -9.627 1.00 0.00 532 GLY A C 4
ATOM 1861 O O . GLY A 1 4 ? -11.622 -11.075 -8.491 1.00 0.00 532 GLY A O 4
ATOM 1865 N N . LYS A 1 5 ? -9.913 -10.616 -9.881 1.00 0.00 533 LYS A N 4
ATOM 1866 C CA . LYS A 1 5 ? -9.017 -10.190 -8.812 1.00 0.00 533 LYS A CA 4
ATOM 1867 C C . LYS A 1 5 ? -8.358 -8.857 -9.152 1.00 0.00 533 LYS A C 4
ATOM 1868 O O . LYS A 1 5 ? -8.404 -8.404 -10.295 1.00 0.00 533 LYS A O 4
ATOM 1887 N N . LYS A 1 6 ? -7.745 -8.235 -8.150 1.00 0.00 534 LYS A N 4
ATOM 1888 C CA . LYS A 1 6 ? -7.075 -6.954 -8.341 1.00 0.00 534 LYS A CA 4
ATOM 1889 C C . LYS A 1 6 ? -5.697 -6.960 -7.687 1.00 0.00 534 LYS A C 4
ATOM 1890 O O . LYS A 1 6 ? -5.529 -7.458 -6.574 1.00 0.00 534 LYS A O 4
ATOM 1909 N N . LYS A 1 7 ? -4.714 -6.402 -8.385 1.00 0.00 535 LYS A N 4
ATOM 1910 C CA . LYS A 1 7 ? -3.350 -6.344 -7.871 1.00 0.00 535 LYS A CA 4
ATOM 1911 C C . LYS A 1 7 ? -2.994 -4.926 -7.435 1.00 0.00 535 LYS A C 4
ATOM 1912 O O . LYS A 1 7 ? -1.878 -4.458 -7.659 1.00 0.00 535 LYS A O 4
ATOM 1931 N N . GLN A 1 8 ? -3.951 -4.249 -6.809 1.00 0.00 536 GLN A N 4
ATOM 1932 C CA . GLN A 1 8 ? -3.740 -2.884 -6.340 1.00 0.00 536 GLN A CA 4
ATOM 1933 C C . GLN A 1 8 ? -3.176 -2.879 -4.922 1.00 0.00 536 GLN A C 4
ATOM 1934 O O . GLN A 1 8 ? -3.767 -3.451 -4.006 1.00 0.00 536 GLN A O 4
ATOM 1948 N N . HIS A 1 9 ? -2.029 -2.230 -4.749 1.00 0.00 537 HIS A N 4
ATOM 1949 C CA . HIS A 1 9 ? -1.386 -2.150 -3.442 1.00 0.00 537 HIS A CA 4
ATOM 1950 C C . HIS A 1 9 ? -1.862 -0.920 -2.677 1.00 0.00 537 HIS A C 4
ATOM 1951 O O . HIS A 1 9 ? -1.518 0.210 -3.022 1.00 0.00 537 HIS A O 4
ATOM 1965 N N . ILE A 1 10 ? -2.657 -1.148 -1.636 1.00 0.00 538 ILE A N 4
ATOM 1966 C CA . ILE A 1 10 ? -3.181 -0.058 -0.822 1.00 0.00 538 ILE A CA 4
ATOM 1967 C C . ILE A 1 10 ? -2.819 -0.246 0.647 1.00 0.00 538 ILE A C 4
ATOM 1968 O O . ILE A 1 10 ? -2.808 -1.367 1.156 1.00 0.00 538 ILE A O 4
ATOM 1984 N N . CYS A 1 11 ? -2.524 0.859 1.324 1.00 0.00 539 CYS A N 4
ATOM 1985 C CA . CYS A 1 11 ? -2.162 0.818 2.736 1.00 0.00 539 CYS A CA 4
ATOM 1986 C C . CYS A 1 11 ? -3.293 0.221 3.568 1.00 0.00 539 CYS A C 4
ATOM 1987 O O . CYS A 1 11 ? -4.407 0.746 3.587 1.00 0.00 539 CYS A O 4
ATOM 1994 N N . HIS A 1 12 ? -2.999 -0.878 4.255 1.00 0.00 540 HIS A N 4
ATOM 1995 C CA . HIS A 1 12 ? -3.992 -1.546 5.089 1.00 0.00 540 HIS A CA 4
ATOM 1996 C C . HIS A 1 12 ? -3.585 -1.506 6.559 1.00 0.00 540 HIS A C 4
ATOM 1997 O O . HIS A 1 12 ? -3.567 -2.533 7.238 1.00 0.00 540 HIS A O 4
ATOM 2011 N N . ILE A 1 13 ? -3.258 -0.313 7.046 1.00 0.00 541 ILE A N 4
ATOM 2012 C CA . ILE A 1 13 ? -2.853 -0.141 8.436 1.00 0.00 541 ILE A CA 4
ATOM 2013 C C . ILE A 1 13 ? -3.885 0.667 9.213 1.00 0.00 541 ILE A C 4
ATOM 2014 O O . ILE A 1 13 ? -3.540 1.459 10.091 1.00 0.00 541 ILE A O 4
ATOM 2030 N N . GLN A 1 14 ? -5.154 0.457 8.883 1.00 0.00 542 GLN A N 4
ATOM 2031 C CA . GLN A 1 14 ? -6.253 1.158 9.544 1.00 0.00 542 GLN A CA 4
ATOM 2032 C C . GLN A 1 14 ? -5.968 2.654 9.658 1.00 0.00 542 GLN A C 4
ATOM 2033 O O . GLN A 1 14 ? -6.368 3.300 10.627 1.00 0.00 542 GLN A O 4
ATOM 2047 N N . GLY A 1 15 ? -5.274 3.199 8.663 1.00 0.00 543 GLY A N 4
ATOM 2048 C CA . GLY A 1 15 ? -4.949 4.613 8.676 1.00 0.00 543 GLY A CA 4
ATOM 2049 C C . GLY A 1 15 ? -4.865 5.206 7.283 1.00 0.00 543 GLY A C 4
ATOM 2050 O O . GLY A 1 15 ? -5.712 6.008 6.892 1.00 0.00 543 GLY A O 4
ATOM 2054 N N . CYS A 1 16 ? -3.841 4.811 6.534 1.00 0.00 544 CYS A N 4
ATOM 2055 C CA . CYS A 1 16 ? -3.650 5.310 5.178 1.00 0.00 544 CYS A CA 4
ATOM 2056 C C . CYS A 1 16 ? -4.737 4.782 4.247 1.00 0.00 544 CYS A C 4
ATOM 2057 O O . CYS A 1 16 ? -5.672 4.112 4.685 1.00 0.00 544 CYS A O 4
ATOM 2064 N N . GLY A 1 17 ? -4.606 5.088 2.961 1.00 0.00 545 GLY A N 4
ATOM 2065 C CA . GLY A 1 17 ? -5.583 4.636 1.989 1.00 0.00 545 GLY A CA 4
ATOM 2066 C C . GLY A 1 17 ? -5.273 5.119 0.586 1.00 0.00 545 GLY A C 4
ATOM 2067 O O . GLY A 1 17 ? -6.180 5.450 -0.178 1.00 0.00 545 GLY A O 4
ATOM 2071 N N . LYS A 1 18 ? -3.989 5.159 0.246 1.00 0.00 546 LYS A N 4
ATOM 2072 C CA . LYS A 1 18 ? -3.561 5.604 -1.074 1.00 0.00 546 LYS A CA 4
ATOM 2073 C C . LYS A 1 18 ? -3.615 4.456 -2.078 1.00 0.00 546 LYS A C 4
ATOM 2074 O O . LYS A 1 18 ? -4.156 3.390 -1.786 1.00 0.00 546 LYS A O 4
ATOM 2093 N N . VAL A 1 19 ? -3.053 4.680 -3.261 1.00 0.00 547 VAL A N 4
ATOM 2094 C CA . VAL A 1 19 ? -3.040 3.663 -4.305 1.00 0.00 547 VAL A CA 4
ATOM 2095 C C . VAL A 1 19 ? -1.623 3.410 -4.811 1.00 0.00 547 VAL A C 4
ATOM 2096 O O . VAL A 1 19 ? -0.843 4.344 -4.993 1.00 0.00 547 VAL A O 4
ATOM 2109 N N . TYR A 1 20 ? -1.299 2.141 -5.036 1.00 0.00 548 TYR A N 4
ATOM 2110 C CA . TYR A 1 20 ? 0.023 1.763 -5.521 1.00 0.00 548 TYR A CA 4
ATOM 2111 C C . TYR A 1 20 ? -0.061 0.533 -6.420 1.00 0.00 548 TYR A C 4
ATOM 2112 O O . TYR A 1 20 ? -0.986 -0.271 -6.304 1.00 0.00 548 TYR A O 4
ATOM 2130 N N . GLY A 1 21 ? 0.912 0.392 -7.314 1.00 0.00 549 GLY A N 4
ATOM 2131 C CA . GLY A 1 21 ? 0.929 -0.744 -8.218 1.00 0.00 549 GLY A CA 4
ATOM 2132 C C . GLY A 1 21 ? 2.299 -1.384 -8.325 1.00 0.00 549 GLY A C 4
ATOM 2133 O O . GLY A 1 21 ? 2.609 -2.038 -9.320 1.00 0.00 549 GLY A O 4
ATOM 2137 N N . LYS A 1 22 ? 3.123 -1.196 -7.298 1.00 0.00 550 LYS A N 4
ATOM 2138 C CA . LYS A 1 22 ? 4.466 -1.762 -7.283 1.00 0.00 550 LYS A CA 4
ATOM 2139 C C . LYS A 1 22 ? 4.906 -2.083 -5.858 1.00 0.00 550 LYS A C 4
ATOM 2140 O O . LYS A 1 22 ? 4.967 -1.200 -5.003 1.00 0.00 550 LYS A O 4
ATOM 2159 N N . THR A 1 23 ? 5.211 -3.352 -5.610 1.00 0.00 551 THR A N 4
ATOM 2160 C CA . THR A 1 23 ? 5.645 -3.790 -4.289 1.00 0.00 551 THR A CA 4
ATOM 2161 C C . THR A 1 23 ? 6.926 -3.073 -3.873 1.00 0.00 551 THR A C 4
ATOM 2162 O O . THR A 1 23 ? 7.112 -2.744 -2.702 1.00 0.00 551 THR A O 4
ATOM 2173 N N . SER A 1 24 ? 7.805 -2.833 -4.841 1.00 0.00 552 SER A N 4
ATOM 2174 C CA . SER A 1 24 ? 9.068 -2.154 -4.574 1.00 0.00 552 SER A CA 4
ATOM 2175 C C . SER A 1 24 ? 8.823 -0.771 -3.978 1.00 0.00 552 SER A C 4
ATOM 2176 O O . SER A 1 24 ? 9.602 -0.292 -3.155 1.00 0.00 552 SER A O 4
ATOM 2184 N N . HIS A 1 25 ? 7.733 -0.138 -4.398 1.00 0.00 553 HIS A N 4
ATOM 2185 C CA . HIS A 1 25 ? 7.382 1.188 -3.904 1.00 0.00 553 HIS A CA 4
ATOM 2186 C C . HIS A 1 25 ? 6.855 1.110 -2.475 1.00 0.00 553 HIS A C 4
ATOM 2187 O O . HIS A 1 25 ? 6.996 2.055 -1.698 1.00 0.00 553 HIS A O 4
ATOM 2201 N N . LEU A 1 26 ? 6.250 -0.025 -2.132 1.00 0.00 554 LEU A N 4
ATOM 2202 C CA . LEU A 1 26 ? 5.706 -0.227 -0.794 1.00 0.00 554 LEU A CA 4
ATOM 2203 C C . LEU A 1 26 ? 6.788 -0.028 0.264 1.00 0.00 554 LEU A C 4
ATOM 2204 O O . LEU A 1 26 ? 6.554 0.599 1.297 1.00 0.00 554 LEU A O 4
ATOM 2220 N N . ARG A 1 27 ? 7.974 -0.566 -0.005 1.00 0.00 555 ARG A N 4
ATOM 2221 C CA . ARG A 1 27 ? 9.097 -0.450 0.915 1.00 0.00 555 ARG A CA 4
ATOM 2222 C C . ARG A 1 27 ? 9.407 1.011 1.222 1.00 0.00 555 ARG A C 4
ATOM 2223 O O . ARG A 1 27 ? 9.519 1.401 2.385 1.00 0.00 555 ARG A O 4
ATOM 2244 N N . ALA A 1 28 ? 9.549 1.814 0.173 1.00 0.00 556 ALA A N 4
ATOM 2245 C CA . ALA A 1 28 ? 9.850 3.230 0.334 1.00 0.00 556 ALA A CA 4
ATOM 2246 C C . ALA A 1 28 ? 8.779 3.931 1.162 1.00 0.00 556 ALA A C 4
ATOM 2247 O O . ALA A 1 28 ? 9.067 4.873 1.898 1.00 0.00 556 ALA A O 4
ATOM 2254 N N . HIS A 1 29 ? 7.541 3.465 1.035 1.00 0.00 557 HIS A N 4
ATOM 2255 C CA . HIS A 1 29 ? 6.428 4.045 1.771 1.00 0.00 557 HIS A CA 4
ATOM 2256 C C . HIS A 1 29 ? 6.423 3.562 3.219 1.00 0.00 557 HIS A C 4
ATOM 2257 O O . HIS A 1 29 ? 6.073 4.309 4.133 1.00 0.00 557 HIS A O 4
ATOM 2271 N N . LEU A 1 30 ? 6.811 2.307 3.420 1.00 0.00 558 LEU A N 4
ATOM 2272 C CA . LEU A 1 30 ? 6.847 1.721 4.755 1.00 0.00 558 LEU A CA 4
ATOM 2273 C C . LEU A 1 30 ? 7.797 2.491 5.668 1.00 0.00 558 LEU A C 4
ATOM 2274 O O . LEU A 1 30 ? 7.522 2.670 6.854 1.00 0.00 558 LEU A O 4
ATOM 2290 N N . ARG A 1 31 ? 8.916 2.943 5.110 1.00 0.00 559 ARG A N 4
ATOM 2291 C CA . ARG A 1 31 ? 9.903 3.691 5.880 1.00 0.00 559 ARG A CA 4
ATOM 2292 C C . ARG A 1 31 ? 9.288 4.956 6.474 1.00 0.00 559 ARG A C 4
ATOM 2293 O O . ARG A 1 31 ? 9.688 5.408 7.547 1.00 0.00 559 ARG A O 4
ATOM 2314 N N . TRP A 1 32 ? 8.312 5.520 5.769 1.00 0.00 560 TRP A N 4
ATOM 2315 C CA . TRP A 1 32 ? 7.640 6.731 6.226 1.00 0.00 560 TRP A CA 4
ATOM 2316 C C . TRP A 1 32 ? 6.844 6.464 7.499 1.00 0.00 560 TRP A C 4
ATOM 2317 O O . TRP A 1 32 ? 6.915 7.230 8.460 1.00 0.00 560 TRP A O 4
ATOM 2338 N N . HIS A 1 33 ? 6.085 5.373 7.498 1.00 0.00 561 HIS A N 4
ATOM 2339 C CA . HIS A 1 33 ? 5.275 5.004 8.652 1.00 0.00 561 HIS A CA 4
ATOM 2340 C C . HIS A 1 33 ? 6.150 4.778 9.881 1.00 0.00 561 HIS A C 4
ATOM 2341 O O . HIS A 1 33 ? 5.736 5.046 11.008 1.00 0.00 561 HIS A O 4
ATOM 2355 N N . THR A 1 34 ? 7.362 4.283 9.654 1.00 0.00 562 THR A N 4
ATOM 2356 C CA . THR A 1 34 ? 8.296 4.020 10.743 1.00 0.00 562 THR A CA 4
ATOM 2357 C C . THR A 1 34 ? 8.911 5.318 11.258 1.00 0.00 562 THR A C 4
ATOM 2358 O O . THR A 1 34 ? 9.379 6.147 10.477 1.00 0.00 562 THR A O 4
ATOM 2369 N N . GLY A 1 35 ? 8.906 5.487 12.576 1.00 0.00 563 GLY A N 4
ATOM 2370 C CA . GLY A 1 35 ? 9.465 6.686 13.172 1.00 0.00 563 GLY A CA 4
ATOM 2371 C C . GLY A 1 35 ? 8.536 7.879 13.056 1.00 0.00 563 GLY A C 4
ATOM 2372 O O . GLY A 1 35 ? 8.909 8.913 12.503 1.00 0.00 563 GLY A O 4
ATOM 2376 N N . GLU A 1 36 ? 7.323 7.734 13.580 1.00 0.00 564 GLU A N 4
ATOM 2377 C CA . GLU A 1 36 ? 6.337 8.807 13.533 1.00 0.00 564 GLU A CA 4
ATOM 2378 C C . GLU A 1 36 ? 6.769 9.981 14.407 1.00 0.00 564 GLU A C 4
ATOM 2379 O O . GLU A 1 36 ? 6.694 11.137 13.992 1.00 0.00 564 GLU A O 4
ATOM 2391 N N . ARG A 1 37 ? 7.222 9.675 15.619 1.00 0.00 565 ARG A N 4
ATOM 2392 C CA . ARG A 1 37 ? 7.666 10.704 16.552 1.00 0.00 565 ARG A CA 4
ATOM 2393 C C . ARG A 1 37 ? 9.078 10.415 17.050 1.00 0.00 565 ARG A C 4
ATOM 2394 O O . ARG A 1 37 ? 9.249 9.433 17.803 1.00 0.00 565 ARG A O 4
ATOM 2417 N N . MET A 1 1 ? -22.871 -11.113 -12.815 1.00 0.00 1 MET A N 5
ATOM 2418 C CA . MET A 1 1 ? -21.756 -12.037 -12.478 1.00 0.00 1 MET A CA 5
ATOM 2419 C C . MET A 1 1 ? -20.545 -11.272 -11.954 1.00 0.00 1 MET A C 5
ATOM 2420 O O . MET A 1 1 ? -20.430 -10.062 -12.151 1.00 0.00 1 MET A O 5
ATOM 2436 N N . ASP A 1 2 ? -19.644 -11.985 -11.287 1.00 0.00 530 ASP A N 5
ATOM 2437 C CA . ASP A 1 2 ? -18.441 -11.374 -10.734 1.00 0.00 530 ASP A CA 5
ATOM 2438 C C . ASP A 1 2 ? -17.417 -11.097 -11.834 1.00 0.00 530 ASP A C 5
ATOM 2439 O O . ASP A 1 2 ? -16.877 -12.026 -12.435 1.00 0.00 530 ASP A O 5
ATOM 2448 N N . PRO A 1 3 ? -17.132 -9.811 -12.116 1.00 0.00 531 PRO A N 5
ATOM 2449 C CA . PRO A 1 3 ? -16.165 -9.430 -13.151 1.00 0.00 531 PRO A CA 5
ATOM 2450 C C . PRO A 1 3 ? -14.816 -10.116 -12.963 1.00 0.00 531 PRO A C 5
ATOM 2451 O O . PRO A 1 3 ? -14.129 -10.432 -13.934 1.00 0.00 531 PRO A O 5
ATOM 2462 N N . GLY A 1 4 ? -14.444 -10.343 -11.708 1.00 0.00 532 GLY A N 5
ATOM 2463 C CA . GLY A 1 4 ? -13.178 -10.990 -11.415 1.00 0.00 532 GLY A CA 5
ATOM 2464 C C . GLY A 1 4 ? -12.424 -10.306 -10.292 1.00 0.00 532 GLY A C 5
ATOM 2465 O O . GLY A 1 4 ? -13.003 -9.540 -9.522 1.00 0.00 532 GLY A O 5
ATOM 2469 N N . LYS A 1 5 ? -11.127 -10.584 -10.198 1.00 0.00 533 LYS A N 5
ATOM 2470 C CA . LYS A 1 5 ? -10.292 -9.990 -9.160 1.00 0.00 533 LYS A CA 5
ATOM 2471 C C . LYS A 1 5 ? -9.151 -9.184 -9.773 1.00 0.00 533 LYS A C 5
ATOM 2472 O O . LYS A 1 5 ? -8.584 -9.570 -10.795 1.00 0.00 533 LYS A O 5
ATOM 2491 N N . LYS A 1 6 ? -8.819 -8.063 -9.141 1.00 0.00 534 LYS A N 5
ATOM 2492 C CA . LYS A 1 6 ? -7.746 -7.201 -9.623 1.00 0.00 534 LYS A CA 5
ATOM 2493 C C . LYS A 1 6 ? -6.684 -7.000 -8.546 1.00 0.00 534 LYS A C 5
ATOM 2494 O O . LYS A 1 6 ? -7.005 -6.808 -7.373 1.00 0.00 534 LYS A O 5
ATOM 2513 N N . LYS A 1 7 ? -5.420 -7.047 -8.953 1.00 0.00 535 LYS A N 5
ATOM 2514 C CA . LYS A 1 7 ? -4.310 -6.870 -8.023 1.00 0.00 535 LYS A CA 5
ATOM 2515 C C . LYS A 1 7 ? -4.105 -5.394 -7.695 1.00 0.00 535 LYS A C 5
ATOM 2516 O O . LYS A 1 7 ? -3.803 -4.588 -8.576 1.00 0.00 535 LYS A O 5
ATOM 2535 N N . GLN A 1 8 ? -4.272 -5.046 -6.423 1.00 0.00 536 GLN A N 5
ATOM 2536 C CA . GLN A 1 8 ? -4.105 -3.668 -5.978 1.00 0.00 536 GLN A CA 5
ATOM 2537 C C . GLN A 1 8 ? -3.258 -3.604 -4.711 1.00 0.00 536 GLN A C 5
ATOM 2538 O O . GLN A 1 8 ? -3.288 -4.517 -3.886 1.00 0.00 536 GLN A O 5
ATOM 2552 N N . HIS A 1 9 ? -2.504 -2.519 -4.563 1.00 0.00 537 HIS A N 5
ATOM 2553 C CA . HIS A 1 9 ? -1.649 -2.335 -3.396 1.00 0.00 537 HIS A CA 5
ATOM 2554 C C . HIS A 1 9 ? -2.238 -1.295 -2.448 1.00 0.00 537 HIS A C 5
ATOM 2555 O O . HIS A 1 9 ? -2.430 -0.138 -2.821 1.00 0.00 537 HIS A O 5
ATOM 2569 N N . ILE A 1 10 ? -2.524 -1.715 -1.220 1.00 0.00 538 ILE A N 5
ATOM 2570 C CA . ILE A 1 10 ? -3.092 -0.820 -0.220 1.00 0.00 538 ILE A CA 5
ATOM 2571 C C . ILE A 1 10 ? -2.330 -0.912 1.098 1.00 0.00 538 ILE A C 5
ATOM 2572 O O . ILE A 1 10 ? -1.663 -1.910 1.372 1.00 0.00 538 ILE A O 5
ATOM 2588 N N . CYS A 1 11 ? -2.434 0.134 1.911 1.00 0.00 539 CYS A N 5
ATOM 2589 C CA . CYS A 1 11 ? -1.753 0.170 3.201 1.00 0.00 539 CYS A CA 5
ATOM 2590 C C . CYS A 1 11 ? -2.333 -0.871 4.151 1.00 0.00 539 CYS A C 5
ATOM 2591 O O . CYS A 1 11 ? -3.460 -0.734 4.625 1.00 0.00 539 CYS A O 5
ATOM 2598 N N . HIS A 1 12 ? -1.553 -1.911 4.430 1.00 0.00 540 HIS A N 5
ATOM 2599 C CA . HIS A 1 12 ? -1.989 -2.973 5.329 1.00 0.00 540 HIS A CA 5
ATOM 2600 C C . HIS A 1 12 ? -2.351 -2.406 6.699 1.00 0.00 540 HIS A C 5
ATOM 2601 O O . HIS A 1 12 ? -3.176 -2.969 7.418 1.00 0.00 540 HIS A O 5
ATOM 2615 N N . ILE A 1 13 ? -1.727 -1.286 7.052 1.00 0.00 541 ILE A N 5
ATOM 2616 C CA . ILE A 1 13 ? -1.978 -0.639 8.333 1.00 0.00 541 ILE A CA 5
ATOM 2617 C C . ILE A 1 13 ? -3.222 0.242 8.270 1.00 0.00 541 ILE A C 5
ATOM 2618 O O . ILE A 1 13 ? -3.515 0.849 7.240 1.00 0.00 541 ILE A O 5
ATOM 2634 N N . GLN A 1 14 ? -3.950 0.309 9.381 1.00 0.00 542 GLN A N 5
ATOM 2635 C CA . GLN A 1 14 ? -5.158 1.114 9.455 1.00 0.00 542 GLN A CA 5
ATOM 2636 C C . GLN A 1 14 ? -4.817 2.593 9.627 1.00 0.00 542 GLN A C 5
ATOM 2637 O O . GLN A 1 14 ? -5.184 3.215 10.624 1.00 0.00 542 GLN A O 5
ATOM 2651 N N . GLY A 1 15 ? -4.111 3.150 8.647 1.00 0.00 543 GLY A N 5
ATOM 2652 C CA . GLY A 1 15 ? -3.732 4.549 8.711 1.00 0.00 543 GLY A CA 5
ATOM 2653 C C . GLY A 1 15 ? -4.213 5.336 7.508 1.00 0.00 543 GLY A C 5
ATOM 2654 O O . GLY A 1 15 ? -5.173 6.101 7.602 1.00 0.00 543 GLY A O 5
ATOM 2658 N N . CYS A 1 16 ? -3.546 5.149 6.373 1.00 0.00 544 CYS A N 5
ATOM 2659 C CA . CYS A 1 16 ? -3.912 5.848 5.147 1.00 0.00 544 CYS A CA 5
ATOM 2660 C C . CYS A 1 16 ? -4.566 4.895 4.150 1.00 0.00 544 CYS A C 5
ATOM 2661 O O . CYS A 1 16 ? -4.908 3.762 4.490 1.00 0.00 544 CYS A O 5
ATOM 2668 N N . GLY A 1 17 ? -4.734 5.362 2.918 1.00 0.00 545 GLY A N 5
ATOM 2669 C CA . GLY A 1 17 ? -5.343 4.541 1.888 1.00 0.00 545 GLY A CA 5
ATOM 2670 C C . GLY A 1 17 ? -4.755 4.805 0.517 1.00 0.00 545 GLY A C 5
ATOM 2671 O O . GLY A 1 17 ? -5.458 4.740 -0.491 1.00 0.00 545 GLY A O 5
ATOM 2675 N N . LYS A 1 18 ? -3.461 5.108 0.480 1.00 0.00 546 LYS A N 5
ATOM 2676 C CA . LYS A 1 18 ? -2.776 5.385 -0.777 1.00 0.00 546 LYS A CA 5
ATOM 2677 C C . LYS A 1 18 ? -2.593 4.108 -1.591 1.00 0.00 546 LYS A C 5
ATOM 2678 O O . LYS A 1 18 ? -3.126 3.056 -1.241 1.00 0.00 546 LYS A O 5
ATOM 2697 N N . VAL A 1 19 ? -1.835 4.209 -2.678 1.00 0.00 547 VAL A N 5
ATOM 2698 C CA . VAL A 1 19 ? -1.582 3.063 -3.541 1.00 0.00 547 VAL A CA 5
ATOM 2699 C C . VAL A 1 19 ? -0.195 3.144 -4.169 1.00 0.00 547 VAL A C 5
ATOM 2700 O O . VAL A 1 19 ? 0.363 4.230 -4.328 1.00 0.00 547 VAL A O 5
ATOM 2713 N N . TYR A 1 20 ? 0.357 1.988 -4.526 1.00 0.00 548 TYR A N 5
ATOM 2714 C CA . TYR A 1 20 ? 1.681 1.930 -5.138 1.00 0.00 548 TYR A CA 5
ATOM 2715 C C . TYR A 1 20 ? 1.750 0.819 -6.181 1.00 0.00 548 TYR A C 5
ATOM 2716 O O . TYR A 1 20 ? 0.994 -0.151 -6.122 1.00 0.00 548 TYR A O 5
ATOM 2734 N N . GLY A 1 21 ? 2.658 0.973 -7.139 1.00 0.00 549 GLY A N 5
ATOM 2735 C CA . GLY A 1 21 ? 2.808 -0.018 -8.188 1.00 0.00 549 GLY A CA 5
ATOM 2736 C C . GLY A 1 21 ? 3.271 -1.364 -7.664 1.00 0.00 549 GLY A C 5
ATOM 2737 O O . GLY A 1 21 ? 2.538 -2.351 -7.736 1.00 0.00 549 GLY A O 5
ATOM 2741 N N . LYS A 1 22 ? 4.493 -1.408 -7.142 1.00 0.00 550 LYS A N 5
ATOM 2742 C CA . LYS A 1 22 ? 5.053 -2.647 -6.613 1.00 0.00 550 LYS A CA 5
ATOM 2743 C C . LYS A 1 22 ? 5.210 -2.580 -5.097 1.00 0.00 550 LYS A C 5
ATOM 2744 O O . LYS A 1 22 ? 5.162 -1.503 -4.503 1.00 0.00 550 LYS A O 5
ATOM 2763 N N . THR A 1 23 ? 5.398 -3.741 -4.478 1.00 0.00 551 THR A N 5
ATOM 2764 C CA . THR A 1 23 ? 5.563 -3.824 -3.031 1.00 0.00 551 THR A CA 5
ATOM 2765 C C . THR A 1 23 ? 6.792 -3.045 -2.572 1.00 0.00 551 THR A C 5
ATOM 2766 O O . THR A 1 23 ? 6.856 -2.588 -1.430 1.00 0.00 551 THR A O 5
ATOM 2777 N N . SER A 1 24 ? 7.766 -2.894 -3.464 1.00 0.00 552 SER A N 5
ATOM 2778 C CA . SER A 1 24 ? 8.990 -2.167 -3.142 1.00 0.00 552 SER A CA 5
ATOM 2779 C C . SER A 1 24 ? 8.670 -0.763 -2.640 1.00 0.00 552 SER A C 5
ATOM 2780 O O . SER A 1 24 ? 9.428 -0.182 -1.863 1.00 0.00 552 SER A O 5
ATOM 2788 N N . HIS A 1 25 ? 7.537 -0.226 -3.082 1.00 0.00 553 HIS A N 5
ATOM 2789 C CA . HIS A 1 25 ? 7.113 1.106 -2.672 1.00 0.00 553 HIS A CA 5
ATOM 2790 C C . HIS A 1 25 ? 6.574 1.084 -1.246 1.00 0.00 553 HIS A C 5
ATOM 2791 O O . HIS A 1 25 ? 6.646 2.083 -0.529 1.00 0.00 553 HIS A O 5
ATOM 2805 N N . LEU A 1 26 ? 6.036 -0.063 -0.838 1.00 0.00 554 LEU A N 5
ATOM 2806 C CA . LEU A 1 26 ? 5.489 -0.216 0.506 1.00 0.00 554 LEU A CA 5
ATOM 2807 C C . LEU A 1 26 ? 6.546 0.109 1.556 1.00 0.00 554 LEU A C 5
ATOM 2808 O O . LEU A 1 26 ? 6.262 0.767 2.556 1.00 0.00 554 LEU A O 5
ATOM 2824 N N . ARG A 1 27 ? 7.768 -0.358 1.319 1.00 0.00 555 ARG A N 5
ATOM 2825 C CA . ARG A 1 27 ? 8.872 -0.119 2.238 1.00 0.00 555 ARG A CA 5
ATOM 2826 C C . ARG A 1 27 ? 9.083 1.373 2.464 1.00 0.00 555 ARG A C 5
ATOM 2827 O O . ARG A 1 27 ? 9.140 1.837 3.603 1.00 0.00 555 ARG A O 5
ATOM 2848 N N . ALA A 1 28 ? 9.197 2.121 1.372 1.00 0.00 556 ALA A N 5
ATOM 2849 C CA . ALA A 1 28 ? 9.400 3.561 1.455 1.00 0.00 556 ALA A CA 5
ATOM 2850 C C . ALA A 1 28 ? 8.261 4.229 2.219 1.00 0.00 556 ALA A C 5
ATOM 2851 O O . ALA A 1 28 ? 8.463 5.228 2.908 1.00 0.00 556 ALA A O 5
ATOM 2858 N N . HIS A 1 29 ? 7.064 3.666 2.090 1.00 0.00 557 HIS A N 5
ATOM 2859 C CA . HIS A 1 29 ? 5.892 4.200 2.764 1.00 0.00 557 HIS A CA 5
ATOM 2860 C C . HIS A 1 29 ? 5.871 3.779 4.232 1.00 0.00 557 HIS A C 5
ATOM 2861 O O . HIS A 1 29 ? 5.501 4.562 5.107 1.00 0.00 557 HIS A O 5
ATOM 2875 N N . LEU A 1 30 ? 6.267 2.536 4.495 1.00 0.00 558 LEU A N 5
ATOM 2876 C CA . LEU A 1 30 ? 6.288 2.014 5.856 1.00 0.00 558 LEU A CA 5
ATOM 2877 C C . LEU A 1 30 ? 7.243 2.815 6.735 1.00 0.00 558 LEU A C 5
ATOM 2878 O O . LEU A 1 30 ? 6.926 3.137 7.880 1.00 0.00 558 LEU A O 5
ATOM 2894 N N . ARG A 1 31 ? 8.414 3.134 6.192 1.00 0.00 559 ARG A N 5
ATOM 2895 C CA . ARG A 1 31 ? 9.415 3.897 6.929 1.00 0.00 559 ARG A CA 5
ATOM 2896 C C . ARG A 1 31 ? 8.860 5.253 7.356 1.00 0.00 559 ARG A C 5
ATOM 2897 O O . ARG A 1 31 ? 9.263 5.804 8.381 1.00 0.00 559 ARG A O 5
ATOM 2918 N N . TRP A 1 32 ? 7.934 5.785 6.565 1.00 0.00 560 TRP A N 5
ATOM 2919 C CA . TRP A 1 32 ? 7.324 7.075 6.863 1.00 0.00 560 TRP A CA 5
ATOM 2920 C C . TRP A 1 32 ? 6.387 6.968 8.063 1.00 0.00 560 TRP A C 5
ATOM 2921 O O . TRP A 1 32 ? 6.233 7.918 8.830 1.00 0.00 560 TRP A O 5
ATOM 2942 N N . HIS A 1 33 ? 5.764 5.804 8.217 1.00 0.00 561 HIS A N 5
ATOM 2943 C CA . HIS A 1 33 ? 4.843 5.571 9.323 1.00 0.00 561 HIS A CA 5
ATOM 2944 C C . HIS A 1 33 ? 5.600 5.384 10.633 1.00 0.00 561 HIS A C 5
ATOM 2945 O O . HIS A 1 33 ? 5.098 5.721 11.705 1.00 0.00 561 HIS A O 5
ATOM 2959 N N . THR A 1 34 ? 6.811 4.843 10.540 1.00 0.00 562 THR A N 5
ATOM 2960 C CA . THR A 1 34 ? 7.637 4.611 11.719 1.00 0.00 562 THR A CA 5
ATOM 2961 C C . THR A 1 34 ? 8.650 5.737 11.908 1.00 0.00 562 THR A C 5
ATOM 2962 O O . THR A 1 34 ? 9.743 5.521 12.430 1.00 0.00 562 THR A O 5
ATOM 2973 N N . GLY A 1 35 ? 8.277 6.939 11.481 1.00 0.00 563 GLY A N 5
ATOM 2974 C CA . GLY A 1 35 ? 9.164 8.080 11.613 1.00 0.00 563 GLY A CA 5
ATOM 2975 C C . GLY A 1 35 ? 8.463 9.294 12.192 1.00 0.00 563 GLY A C 5
ATOM 2976 O O . GLY A 1 35 ? 8.375 9.444 13.411 1.00 0.00 563 GLY A O 5
ATOM 2980 N N . GLU A 1 36 ? 7.965 10.161 11.315 1.00 0.00 564 GLU A N 5
ATOM 2981 C CA . GLU A 1 36 ? 7.268 11.370 11.740 1.00 0.00 564 GLU A CA 5
ATOM 2982 C C . GLU A 1 36 ? 8.199 12.295 12.520 1.00 0.00 564 GLU A C 5
ATOM 2983 O O . GLU A 1 36 ? 8.713 13.274 11.977 1.00 0.00 564 GLU A O 5
ATOM 2995 N N . ARG A 1 37 ? 8.414 11.979 13.793 1.00 0.00 565 ARG A N 5
ATOM 2996 C CA . ARG A 1 37 ? 9.285 12.783 14.644 1.00 0.00 565 ARG A CA 5
ATOM 2997 C C . ARG A 1 37 ? 10.442 11.948 15.181 1.00 0.00 565 ARG A C 5
ATOM 2998 O O . ARG A 1 37 ? 11.423 12.545 15.672 1.00 0.00 565 ARG A O 5
ATOM 3021 N N . MET A 1 1 ? -15.169 -13.469 -13.411 1.00 0.00 1 MET A N 6
ATOM 3022 C CA . MET A 1 1 ? -13.857 -13.217 -12.760 1.00 0.00 1 MET A CA 6
ATOM 3023 C C . MET A 1 1 ? -13.684 -14.082 -11.516 1.00 0.00 1 MET A C 6
ATOM 3024 O O . MET A 1 1 ? -14.558 -14.124 -10.651 1.00 0.00 1 MET A O 6
ATOM 3040 N N . ASP A 1 2 ? -12.551 -14.772 -11.434 1.00 0.00 530 ASP A N 6
ATOM 3041 C CA . ASP A 1 2 ? -12.265 -15.637 -10.294 1.00 0.00 530 ASP A CA 6
ATOM 3042 C C . ASP A 1 2 ? -11.718 -14.829 -9.119 1.00 0.00 530 ASP A C 6
ATOM 3043 O O . ASP A 1 2 ? -12.227 -14.923 -8.002 1.00 0.00 530 ASP A O 6
ATOM 3052 N N . PRO A 1 3 ? -10.668 -14.020 -9.354 1.00 0.00 531 PRO A N 6
ATOM 3053 C CA . PRO A 1 3 ? -10.058 -13.197 -8.304 1.00 0.00 531 PRO A CA 6
ATOM 3054 C C . PRO A 1 3 ? -11.069 -12.272 -7.635 1.00 0.00 531 PRO A C 6
ATOM 3055 O O . PRO A 1 3 ? -12.049 -11.857 -8.252 1.00 0.00 531 PRO A O 6
ATOM 3066 N N . GLY A 1 4 ? -10.822 -11.951 -6.369 1.00 0.00 532 GLY A N 6
ATOM 3067 C CA . GLY A 1 4 ? -11.719 -11.075 -5.638 1.00 0.00 532 GLY A CA 6
ATOM 3068 C C . GLY A 1 4 ? -11.363 -9.612 -5.805 1.00 0.00 532 GLY A C 6
ATOM 3069 O O . GLY A 1 4 ? -12.210 -8.797 -6.171 1.00 0.00 532 GLY A O 6
ATOM 3073 N N . LYS A 1 5 ? -10.104 -9.278 -5.538 1.00 0.00 533 LYS A N 6
ATOM 3074 C CA . LYS A 1 5 ? -9.634 -7.903 -5.661 1.00 0.00 533 LYS A CA 6
ATOM 3075 C C . LYS A 1 5 ? -8.175 -7.866 -6.103 1.00 0.00 533 LYS A C 6
ATOM 3076 O O . LYS A 1 5 ? -7.305 -8.446 -5.454 1.00 0.00 533 LYS A O 6
ATOM 3095 N N . LYS A 1 6 ? -7.915 -7.181 -7.212 1.00 0.00 534 LYS A N 6
ATOM 3096 C CA . LYS A 1 6 ? -6.560 -7.069 -7.740 1.00 0.00 534 LYS A CA 6
ATOM 3097 C C . LYS A 1 6 ? -6.261 -5.638 -8.174 1.00 0.00 534 LYS A C 6
ATOM 3098 O O . LYS A 1 6 ? -7.163 -4.805 -8.264 1.00 0.00 534 LYS A O 6
ATOM 3117 N N . LYS A 1 7 ? -4.989 -5.359 -8.442 1.00 0.00 535 LYS A N 6
ATOM 3118 C CA . LYS A 1 7 ? -4.570 -4.028 -8.867 1.00 0.00 535 LYS A CA 6
ATOM 3119 C C . LYS A 1 7 ? -4.853 -2.995 -7.782 1.00 0.00 535 LYS A C 6
ATOM 3120 O O . LYS A 1 7 ? -5.708 -3.202 -6.921 1.00 0.00 535 LYS A O 6
ATOM 3139 N N . GLN A 1 8 ? -4.128 -1.881 -7.830 1.00 0.00 536 GLN A N 6
ATOM 3140 C CA . GLN A 1 8 ? -4.299 -0.811 -6.852 1.00 0.00 536 GLN A CA 6
ATOM 3141 C C . GLN A 1 8 ? -3.941 -1.292 -5.449 1.00 0.00 536 GLN A C 6
ATOM 3142 O O . GLN A 1 8 ? -4.468 -2.297 -4.972 1.00 0.00 536 GLN A O 6
ATOM 3156 N N . HIS A 1 9 ? -3.040 -0.568 -4.792 1.00 0.00 537 HIS A N 6
ATOM 3157 C CA . HIS A 1 9 ? -2.610 -0.920 -3.444 1.00 0.00 537 HIS A CA 6
ATOM 3158 C C . HIS A 1 9 ? -2.887 0.220 -2.469 1.00 0.00 537 HIS A C 6
ATOM 3159 O O . HIS A 1 9 ? -2.232 1.261 -2.513 1.00 0.00 537 HIS A O 6
ATOM 3173 N N . ILE A 1 10 ? -3.863 0.016 -1.589 1.00 0.00 538 ILE A N 6
ATOM 3174 C CA . ILE A 1 10 ? -4.227 1.027 -0.604 1.00 0.00 538 ILE A CA 6
ATOM 3175 C C . ILE A 1 10 ? -3.665 0.680 0.771 1.00 0.00 538 ILE A C 6
ATOM 3176 O O . ILE A 1 10 ? -3.638 -0.486 1.166 1.00 0.00 538 ILE A O 6
ATOM 3192 N N . CYS A 1 11 ? -3.218 1.700 1.497 1.00 0.00 539 CYS A N 6
ATOM 3193 C CA . CYS A 1 11 ? -2.658 1.503 2.829 1.00 0.00 539 CYS A CA 6
ATOM 3194 C C . CYS A 1 11 ? -3.690 0.880 3.764 1.00 0.00 539 CYS A C 6
ATOM 3195 O O . CYS A 1 11 ? -4.763 1.443 3.984 1.00 0.00 539 CYS A O 6
ATOM 3202 N N . HIS A 1 12 ? -3.360 -0.286 4.310 1.00 0.00 540 HIS A N 6
ATOM 3203 C CA . HIS A 1 12 ? -4.260 -0.986 5.219 1.00 0.00 540 HIS A CA 6
ATOM 3204 C C . HIS A 1 12 ? -3.903 -0.694 6.673 1.00 0.00 540 HIS A C 6
ATOM 3205 O O . HIS A 1 12 ? -4.054 -1.551 7.544 1.00 0.00 540 HIS A O 6
ATOM 3219 N N . ILE A 1 13 ? -3.433 0.522 6.930 1.00 0.00 541 ILE A N 6
ATOM 3220 C CA . ILE A 1 13 ? -3.059 0.927 8.279 1.00 0.00 541 ILE A CA 6
ATOM 3221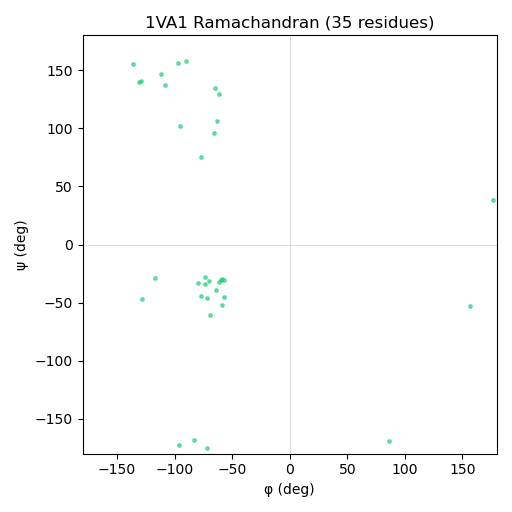 C C . ILE A 1 13 ? -3.817 2.179 8.705 1.00 0.00 541 ILE A C 6
ATOM 3222 O O . ILE A 1 13 ? -4.201 2.999 7.871 1.00 0.00 541 ILE A O 6
ATOM 3238 N N . GLN A 1 14 ? -4.029 2.317 10.008 1.00 0.00 542 GLN A N 6
ATOM 3239 C CA . GLN A 1 14 ? -4.741 3.464 10.549 1.00 0.00 542 GLN A CA 6
ATOM 3240 C C . GLN A 1 14 ? -3.855 4.706 10.549 1.00 0.00 542 GLN A C 6
ATOM 3241 O O . GLN A 1 14 ? -3.326 5.102 11.587 1.00 0.00 542 GLN A O 6
ATOM 3255 N N . GLY A 1 15 ? -3.695 5.315 9.378 1.00 0.00 543 GLY A N 6
ATOM 3256 C CA . GLY A 1 15 ? -2.871 6.504 9.272 1.00 0.00 543 GLY A CA 6
ATOM 3257 C C . GLY A 1 15 ? -2.882 7.103 7.879 1.00 0.00 543 GLY A C 6
ATOM 3258 O O . GLY A 1 15 ? -2.957 8.322 7.722 1.00 0.00 543 GLY A O 6
ATOM 3262 N N . CYS A 1 16 ? -2.803 6.248 6.864 1.00 0.00 544 CYS A N 6
ATOM 3263 C CA . CYS A 1 16 ? -2.800 6.706 5.480 1.00 0.00 544 CYS A CA 6
ATOM 3264 C C . CYS A 1 16 ? -4.151 6.460 4.818 1.00 0.00 544 CYS A C 6
ATOM 3265 O O . CYS A 1 16 ? -5.044 5.853 5.409 1.00 0.00 544 CYS A O 6
ATOM 3272 N N . GLY A 1 17 ? -4.290 6.934 3.584 1.00 0.00 545 GLY A N 6
ATOM 3273 C CA . GLY A 1 17 ? -5.530 6.758 2.853 1.00 0.00 545 GLY A CA 6
ATOM 3274 C C . GLY A 1 17 ? -5.412 7.201 1.409 1.00 0.00 545 GLY A C 6
ATOM 3275 O O . GLY A 1 17 ? -6.372 7.703 0.825 1.00 0.00 545 GLY A O 6
ATOM 3279 N N . LYS A 1 18 ? -4.228 7.017 0.833 1.00 0.00 546 LYS A N 6
ATOM 3280 C CA . LYS A 1 18 ? -3.982 7.402 -0.551 1.00 0.00 546 LYS A CA 6
ATOM 3281 C C . LYS A 1 18 ? -4.187 6.218 -1.491 1.00 0.00 546 LYS A C 6
ATOM 3282 O O . LYS A 1 18 ? -4.662 5.160 -1.079 1.00 0.00 546 LYS A O 6
ATOM 3301 N N . VAL A 1 19 ? -3.826 6.404 -2.757 1.00 0.00 547 VAL A N 6
ATOM 3302 C CA . VAL A 1 19 ? -3.971 5.351 -3.755 1.00 0.00 547 VAL A CA 6
ATOM 3303 C C . VAL A 1 19 ? -2.702 5.206 -4.589 1.00 0.00 547 VAL A C 6
ATOM 3304 O O . VAL A 1 19 ? -2.236 6.167 -5.201 1.00 0.00 547 VAL A O 6
ATOM 3317 N N . TYR A 1 20 ? -2.148 3.999 -4.608 1.00 0.00 548 TYR A N 6
ATOM 3318 C CA . TYR A 1 20 ? -0.933 3.727 -5.368 1.00 0.00 548 TYR A CA 6
ATOM 3319 C C . TYR A 1 20 ? -0.906 2.281 -5.851 1.00 0.00 548 TYR A C 6
ATOM 3320 O O . TYR A 1 20 ? -0.583 1.368 -5.091 1.00 0.00 548 TYR A O 6
ATOM 3338 N N . GLY A 1 21 ? -1.248 2.080 -7.120 1.00 0.00 549 GLY A N 6
ATOM 3339 C CA . GLY A 1 21 ? -1.257 0.742 -7.682 1.00 0.00 549 GLY A CA 6
ATOM 3340 C C . GLY A 1 21 ? 0.125 0.279 -8.100 1.00 0.00 549 GLY A C 6
ATOM 3341 O O . GLY A 1 21 ? 0.356 -0.032 -9.268 1.00 0.00 549 GLY A O 6
ATOM 3345 N N . LYS A 1 22 ? 1.046 0.231 -7.142 1.00 0.00 550 LYS A N 6
ATOM 3346 C CA . LYS A 1 22 ? 2.412 -0.199 -7.417 1.00 0.00 550 LYS A CA 6
ATOM 3347 C C . LYS A 1 22 ? 3.024 -0.880 -6.198 1.00 0.00 550 LYS A C 6
ATOM 3348 O O . LYS A 1 22 ? 3.259 -0.244 -5.171 1.00 0.00 550 LYS A O 6
ATOM 3367 N N . THR A 1 23 ? 3.281 -2.179 -6.319 1.00 0.00 551 THR A N 6
ATOM 3368 C CA . THR A 1 23 ? 3.866 -2.948 -5.228 1.00 0.00 551 THR A CA 6
ATOM 3369 C C . THR A 1 23 ? 5.256 -2.425 -4.880 1.00 0.00 551 THR A C 6
ATOM 3370 O O . THR A 1 23 ? 5.612 -2.315 -3.706 1.00 0.00 551 THR A O 6
ATOM 3381 N N . SER A 1 24 ? 6.037 -2.103 -5.906 1.00 0.00 552 SER A N 6
ATOM 3382 C CA . SER A 1 24 ? 7.387 -1.590 -5.705 1.00 0.00 552 SER A CA 6
ATOM 3383 C C . SER A 1 24 ? 7.361 -0.316 -4.866 1.00 0.00 552 SER A C 6
ATOM 3384 O O . SER A 1 24 ? 8.244 -0.085 -4.042 1.00 0.00 552 SER A O 6
ATOM 3392 N N . HIS A 1 25 ? 6.337 0.504 -5.078 1.00 0.00 553 HIS A N 6
ATOM 3393 C CA . HIS A 1 25 ? 6.192 1.749 -4.335 1.00 0.00 553 HIS A CA 6
ATOM 3394 C C . HIS A 1 25 ? 5.696 1.474 -2.919 1.00 0.00 553 HIS A C 6
ATOM 3395 O O . HIS A 1 25 ? 5.997 2.222 -1.988 1.00 0.00 553 HIS A O 6
ATOM 3409 N N . LEU A 1 26 ? 4.937 0.394 -2.765 1.00 0.00 554 LEU A N 6
ATOM 3410 C CA . LEU A 1 26 ? 4.401 0.016 -1.464 1.00 0.00 554 LEU A CA 6
ATOM 3411 C C . LEU A 1 26 ? 5.524 -0.377 -0.509 1.00 0.00 554 LEU A C 6
ATOM 3412 O O . LEU A 1 26 ? 5.473 -0.074 0.683 1.00 0.00 554 LEU A O 6
ATOM 3428 N N . ARG A 1 27 ? 6.537 -1.054 -1.041 1.00 0.00 555 ARG A N 6
ATOM 3429 C CA . ARG A 1 27 ? 7.670 -1.489 -0.236 1.00 0.00 555 ARG A CA 6
ATOM 3430 C C . ARG A 1 27 ? 8.449 -0.290 0.301 1.00 0.00 555 ARG A C 6
ATOM 3431 O O . ARG A 1 27 ? 8.895 -0.291 1.449 1.00 0.00 555 ARG A O 6
ATOM 3452 N N . ALA A 1 28 ? 8.607 0.732 -0.535 1.00 0.00 556 ALA A N 6
ATOM 3453 C CA . ALA A 1 28 ? 9.328 1.933 -0.144 1.00 0.00 556 ALA A CA 6
ATOM 3454 C C . ALA A 1 28 ? 8.478 2.807 0.771 1.00 0.00 556 ALA A C 6
ATOM 3455 O O . ALA A 1 28 ? 8.987 3.429 1.702 1.00 0.00 556 ALA A O 6
ATOM 3462 N N . HIS A 1 29 ? 7.179 2.849 0.496 1.00 0.00 557 HIS A N 6
ATOM 3463 C CA . HIS A 1 29 ? 6.252 3.645 1.287 1.00 0.00 557 HIS A CA 6
ATOM 3464 C C . HIS A 1 29 ? 5.964 2.974 2.628 1.00 0.00 557 HIS A C 6
ATOM 3465 O O . HIS A 1 29 ? 5.716 3.646 3.629 1.00 0.00 557 HIS A O 6
ATOM 3479 N N . LEU A 1 30 ? 5.992 1.645 2.638 1.00 0.00 558 LEU A N 6
ATOM 3480 C CA . LEU A 1 30 ? 5.726 0.884 3.852 1.00 0.00 558 LEU A CA 6
ATOM 3481 C C . LEU A 1 30 ? 6.817 1.104 4.896 1.00 0.00 558 LEU A C 6
ATOM 3482 O O . LEU A 1 30 ? 6.535 1.189 6.092 1.00 0.00 558 LEU A O 6
ATOM 3498 N N . ARG A 1 31 ? 8.063 1.191 4.441 1.00 0.00 559 ARG A N 6
ATOM 3499 C CA . ARG A 1 31 ? 9.192 1.395 5.343 1.00 0.00 559 ARG A CA 6
ATOM 3500 C C . ARG A 1 31 ? 9.033 2.690 6.136 1.00 0.00 559 ARG A C 6
ATOM 3501 O O . ARG A 1 31 ? 9.509 2.798 7.266 1.00 0.00 559 ARG A O 6
ATOM 3522 N N . TRP A 1 32 ? 8.363 3.669 5.538 1.00 0.00 560 TRP A N 6
ATOM 3523 C CA . TRP A 1 32 ? 8.144 4.954 6.190 1.00 0.00 560 TRP A CA 6
ATOM 3524 C C . TRP A 1 32 ? 7.170 4.813 7.356 1.00 0.00 560 TRP A C 6
ATOM 3525 O O . TRP A 1 32 ? 7.398 5.356 8.438 1.00 0.00 560 TRP A O 6
ATOM 3546 N N . HIS A 1 33 ? 6.084 4.082 7.128 1.00 0.00 561 HIS A N 6
ATOM 3547 C CA . HIS A 1 33 ? 5.076 3.869 8.159 1.00 0.00 561 HIS A CA 6
ATOM 3548 C C . HIS A 1 33 ? 5.672 3.152 9.366 1.00 0.00 561 HIS A C 6
ATOM 3549 O O . HIS A 1 33 ? 5.241 3.360 10.500 1.00 0.00 561 HIS A O 6
ATOM 3563 N N . THR A 1 34 ? 6.666 2.306 9.114 1.00 0.00 562 THR A N 6
ATOM 3564 C CA . THR A 1 34 ? 7.323 1.558 10.180 1.00 0.00 562 THR A CA 6
ATOM 3565 C C . THR A 1 34 ? 8.348 2.426 10.902 1.00 0.00 562 THR A C 6
ATOM 3566 O O . THR A 1 34 ? 9.525 2.443 10.543 1.00 0.00 562 THR A O 6
ATOM 3577 N N . GLY A 1 35 ? 7.892 3.147 11.922 1.00 0.00 563 GLY A N 6
ATOM 3578 C CA . GLY A 1 35 ? 8.782 4.008 12.679 1.00 0.00 563 GLY A CA 6
ATOM 3579 C C . GLY A 1 35 ? 8.480 5.479 12.472 1.00 0.00 563 GLY A C 6
ATOM 3580 O O . GLY A 1 35 ? 8.266 5.923 11.344 1.00 0.00 563 GLY A O 6
ATOM 3584 N N . GLU A 1 36 ? 8.461 6.237 13.564 1.00 0.00 564 GLU A N 6
ATOM 3585 C CA . GLU A 1 36 ? 8.182 7.667 13.497 1.00 0.00 564 GLU A CA 6
ATOM 3586 C C . GLU A 1 36 ? 8.970 8.425 14.559 1.00 0.00 564 GLU A C 6
ATOM 3587 O O . GLU A 1 36 ? 9.595 9.446 14.272 1.00 0.00 564 GLU A O 6
ATOM 3599 N N . ARG A 1 37 ? 8.936 7.920 15.788 1.00 0.00 565 ARG A N 6
ATOM 3600 C CA . ARG A 1 37 ? 9.648 8.550 16.894 1.00 0.00 565 ARG A CA 6
ATOM 3601 C C . ARG A 1 37 ? 9.137 9.968 17.132 1.00 0.00 565 ARG A C 6
ATOM 3602 O O . ARG A 1 37 ? 9.735 10.680 17.965 1.00 0.00 565 ARG A O 6
ATOM 3625 N N . MET A 1 1 ? -13.159 -14.894 -11.833 1.00 0.00 1 MET A N 7
ATOM 3626 C CA . MET A 1 1 ? -11.735 -14.772 -12.242 1.00 0.00 1 MET A CA 7
ATOM 3627 C C . MET A 1 1 ? -11.428 -13.370 -12.760 1.00 0.00 1 MET A C 7
ATOM 3628 O O . MET A 1 1 ? -12.255 -12.750 -13.429 1.00 0.00 1 MET A O 7
ATOM 3644 N N . ASP A 1 2 ? -10.234 -12.877 -12.447 1.00 0.00 530 ASP A N 7
ATOM 3645 C CA . ASP A 1 2 ? -9.819 -11.549 -12.881 1.00 0.00 530 ASP A CA 7
ATOM 3646 C C . ASP A 1 2 ? -8.295 -11.430 -12.888 1.00 0.00 530 ASP A C 7
ATOM 3647 O O . ASP A 1 2 ? -7.649 -11.622 -11.858 1.00 0.00 530 ASP A O 7
ATOM 3656 N N . PRO A 1 3 ? -7.695 -11.112 -14.050 1.00 0.00 531 PRO A N 7
ATOM 3657 C CA . PRO A 1 3 ? -6.241 -10.971 -14.172 1.00 0.00 531 PRO A CA 7
ATOM 3658 C C . PRO A 1 3 ? -5.720 -9.718 -13.477 1.00 0.00 531 PRO A C 7
ATOM 3659 O O . PRO A 1 3 ? -5.828 -8.612 -14.007 1.00 0.00 531 PRO A O 7
ATOM 3670 N N . GLY A 1 4 ? -5.156 -9.898 -12.287 1.00 0.00 532 GLY A N 7
ATOM 3671 C CA . GLY A 1 4 ? -4.628 -8.772 -11.539 1.00 0.00 532 GLY A CA 7
ATOM 3672 C C . GLY A 1 4 ? -4.684 -8.995 -10.040 1.00 0.00 532 GLY A C 7
ATOM 3673 O O . GLY A 1 4 ? -4.490 -10.114 -9.565 1.00 0.00 532 GLY A O 7
ATOM 3677 N N . LYS A 1 5 ? -4.950 -7.927 -9.294 1.00 0.00 533 LYS A N 7
ATOM 3678 C CA . LYS A 1 5 ? -5.031 -8.012 -7.841 1.00 0.00 533 LYS A CA 7
ATOM 3679 C C . LYS A 1 5 ? -6.452 -7.743 -7.359 1.00 0.00 533 LYS A C 7
ATOM 3680 O O . LYS A 1 5 ? -7.214 -7.028 -8.009 1.00 0.00 533 LYS A O 7
ATOM 3699 N N . LYS A 1 6 ? -6.803 -8.321 -6.215 1.00 0.00 534 LYS A N 7
ATOM 3700 C CA . LYS A 1 6 ? -8.134 -8.144 -5.645 1.00 0.00 534 LYS A CA 7
ATOM 3701 C C . LYS A 1 6 ? -8.168 -6.946 -4.702 1.00 0.00 534 LYS A C 7
ATOM 3702 O O . LYS A 1 6 ? -7.200 -6.675 -3.991 1.00 0.00 534 LYS A O 7
ATOM 3721 N N . LYS A 1 7 ? -9.289 -6.232 -4.701 1.00 0.00 535 LYS A N 7
ATOM 3722 C CA . LYS A 1 7 ? -9.450 -5.063 -3.845 1.00 0.00 535 LYS A CA 7
ATOM 3723 C C . LYS A 1 7 ? -8.398 -4.005 -4.163 1.00 0.00 535 LYS A C 7
ATOM 3724 O O . LYS A 1 7 ? -7.576 -4.184 -5.062 1.00 0.00 535 LYS A O 7
ATOM 3743 N N . GLN A 1 8 ? -8.430 -2.903 -3.420 1.00 0.00 536 GLN A N 7
ATOM 3744 C CA . GLN A 1 8 ? -7.479 -1.816 -3.623 1.00 0.00 536 GLN A CA 7
ATOM 3745 C C . GLN A 1 8 ? -6.545 -1.681 -2.425 1.00 0.00 536 GLN A C 7
ATOM 3746 O O . GLN A 1 8 ? -6.954 -1.875 -1.281 1.00 0.00 536 GLN A O 7
ATOM 3760 N N . HIS A 1 9 ? -5.287 -1.346 -2.697 1.00 0.00 537 HIS A N 7
ATOM 3761 C CA . HIS A 1 9 ? -4.294 -1.185 -1.641 1.00 0.00 537 HIS A CA 7
ATOM 3762 C C . HIS A 1 9 ? -4.457 0.160 -0.940 1.00 0.00 537 HIS A C 7
ATOM 3763 O O . HIS A 1 9 ? -4.180 1.211 -1.519 1.00 0.00 537 HIS A O 7
ATOM 3777 N N . ILE A 1 10 ? -4.906 0.120 0.310 1.00 0.00 538 ILE A N 7
ATOM 3778 C CA . ILE A 1 10 ? -5.105 1.335 1.091 1.00 0.00 538 ILE A CA 7
ATOM 3779 C C . ILE A 1 10 ? -4.400 1.239 2.440 1.00 0.00 538 ILE A C 7
ATOM 3780 O O . ILE A 1 10 ? -4.394 0.184 3.073 1.00 0.00 538 ILE A O 7
ATOM 3796 N N . CYS A 1 11 ? -3.807 2.347 2.874 1.00 0.00 539 CYS A N 7
ATOM 3797 C CA . CYS A 1 11 ? -3.097 2.386 4.148 1.00 0.00 539 CYS A CA 7
ATOM 3798 C C . CYS A 1 11 ? -4.033 2.047 5.305 1.00 0.00 539 CYS A C 7
ATOM 3799 O O . CYS A 1 11 ? -4.608 2.936 5.932 1.00 0.00 539 CYS A O 7
ATOM 3806 N N . HIS A 1 12 ? -4.178 0.755 5.583 1.00 0.00 540 HIS A N 7
ATOM 3807 C CA . HIS A 1 12 ? -5.040 0.298 6.666 1.00 0.00 540 HIS A CA 7
ATOM 3808 C C . HIS A 1 12 ? -4.604 0.901 7.999 1.00 0.00 540 HIS A C 7
ATOM 3809 O O . HIS A 1 12 ? -5.414 1.071 8.910 1.00 0.00 540 HIS A O 7
ATOM 3823 N N . ILE A 1 13 ? -3.318 1.222 8.105 1.00 0.00 541 ILE A N 7
ATOM 3824 C CA . ILE A 1 13 ? -2.773 1.805 9.324 1.00 0.00 541 ILE A CA 7
ATOM 3825 C C . ILE A 1 13 ? -3.468 3.119 9.664 1.00 0.00 541 ILE A C 7
ATOM 3826 O O . ILE A 1 13 ? -3.938 3.833 8.778 1.00 0.00 541 ILE A O 7
ATOM 3842 N N . GLN A 1 14 ? -3.529 3.431 10.954 1.00 0.00 542 GLN A N 7
ATOM 3843 C CA . GLN A 1 14 ? -4.164 4.655 11.416 1.00 0.00 542 GLN A CA 7
ATOM 3844 C C . GLN A 1 14 ? -3.253 5.859 11.195 1.00 0.00 542 GLN A C 7
ATOM 3845 O O . GLN A 1 14 ? -2.318 6.090 11.961 1.00 0.00 542 GLN A O 7
ATOM 3859 N N . GLY A 1 15 ? -3.532 6.621 10.143 1.00 0.00 543 GLY A N 7
ATOM 3860 C CA . GLY A 1 15 ? -2.728 7.791 9.842 1.00 0.00 543 GLY A CA 7
ATOM 3861 C C . GLY A 1 15 ? -2.860 8.233 8.398 1.00 0.00 543 GLY A C 7
ATOM 3862 O O . GLY A 1 15 ? -3.292 9.352 8.122 1.00 0.00 543 GLY A O 7
ATOM 3866 N N . CYS A 1 16 ? -2.485 7.353 7.475 1.00 0.00 544 CYS A N 7
ATOM 3867 C CA . CYS A 1 16 ? -2.563 7.661 6.052 1.00 0.00 544 CYS A CA 7
ATOM 3868 C C . CYS A 1 16 ? -3.982 7.469 5.528 1.00 0.00 544 CYS A C 7
ATOM 3869 O O . CYS A 1 16 ? -4.912 7.225 6.298 1.00 0.00 544 CYS A O 7
ATOM 3876 N N . GLY A 1 17 ? -4.141 7.580 4.213 1.00 0.00 545 GLY A N 7
ATOM 3877 C CA . GLY A 1 17 ? -5.448 7.416 3.606 1.00 0.00 545 GLY A CA 7
ATOM 3878 C C . GLY A 1 17 ? -5.419 7.630 2.106 1.00 0.00 545 GLY A C 7
ATOM 3879 O O . GLY A 1 17 ? -6.347 8.203 1.535 1.00 0.00 545 GLY A O 7
ATOM 3883 N N . LYS A 1 18 ? -4.350 7.168 1.466 1.00 0.00 546 LYS A N 7
ATOM 3884 C CA . LYS A 1 18 ? -4.202 7.313 0.022 1.00 0.00 546 LYS A CA 7
ATOM 3885 C C . LYS A 1 18 ? -4.766 6.097 -0.707 1.00 0.00 546 LYS A C 7
ATOM 3886 O O . LYS A 1 18 ? -5.398 5.234 -0.098 1.00 0.00 546 LYS A O 7
ATOM 3905 N N . VAL A 1 19 ? -4.534 6.036 -2.014 1.00 0.00 547 VAL A N 7
ATOM 3906 C CA . VAL A 1 19 ? -5.019 4.926 -2.826 1.00 0.00 547 VAL A CA 7
ATOM 3907 C C . VAL A 1 19 ? -3.940 4.433 -3.784 1.00 0.00 547 VAL A C 7
ATOM 3908 O O . VAL A 1 19 ? -3.392 5.206 -4.570 1.00 0.00 547 VAL A O 7
ATOM 3921 N N . TYR A 1 20 ? -3.640 3.140 -3.713 1.00 0.00 548 TYR A N 7
ATOM 3922 C CA . TYR A 1 20 ? -2.627 2.541 -4.575 1.00 0.00 548 TYR A CA 7
ATOM 3923 C C . TYR A 1 20 ? -3.116 1.214 -5.147 1.00 0.00 548 TYR A C 7
ATOM 3924 O O . TYR A 1 20 ? -3.974 0.553 -4.561 1.00 0.00 548 TYR A O 7
ATOM 3942 N N . GLY A 1 21 ? -2.566 0.830 -6.294 1.00 0.00 549 GLY A N 7
ATOM 3943 C CA . GLY A 1 21 ? -2.959 -0.416 -6.925 1.00 0.00 549 GLY A CA 7
ATOM 3944 C C . GLY A 1 21 ? -1.773 -1.299 -7.257 1.00 0.00 549 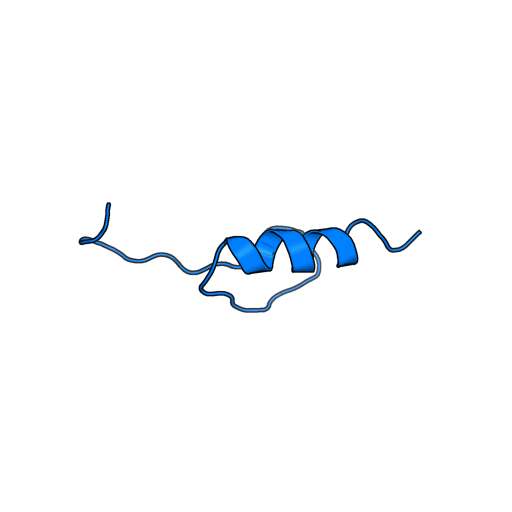GLY A C 7
ATOM 3945 O O . GLY A 1 21 ? -1.778 -2.003 -8.267 1.00 0.00 549 GLY A O 7
ATOM 3949 N N . LYS A 1 22 ? -0.754 -1.262 -6.405 1.00 0.00 550 LYS A N 7
ATOM 3950 C CA . LYS A 1 22 ? 0.445 -2.065 -6.613 1.00 0.00 550 LYS A CA 7
ATOM 3951 C C . LYS A 1 22 ? 1.068 -2.469 -5.281 1.00 0.00 550 LYS A C 7
ATOM 3952 O O . LYS A 1 22 ? 1.375 -1.619 -4.445 1.00 0.00 550 LYS A O 7
ATOM 3971 N N . THR A 1 23 ? 1.251 -3.771 -5.090 1.00 0.00 551 THR A N 7
ATOM 3972 C CA . THR A 1 23 ? 1.837 -4.288 -3.859 1.00 0.00 551 THR A CA 7
ATOM 3973 C C . THR A 1 23 ? 3.320 -3.941 -3.774 1.00 0.00 551 THR A C 7
ATOM 3974 O O . THR A 1 23 ? 3.842 -3.666 -2.694 1.00 0.00 551 THR A O 7
ATOM 3985 N N . SER A 1 24 ? 3.994 -3.954 -4.920 1.00 0.00 552 SER A N 7
ATOM 3986 C CA . SER A 1 24 ? 5.417 -3.640 -4.973 1.00 0.00 552 SER A CA 7
ATOM 3987 C C . SER A 1 24 ? 5.685 -2.241 -4.428 1.00 0.00 552 SER A C 7
ATOM 3988 O O . SER A 1 24 ? 6.721 -1.992 -3.813 1.00 0.00 552 SER A O 7
ATOM 3996 N N . HIS A 1 25 ? 4.742 -1.332 -4.653 1.00 0.00 553 HIS A N 7
ATOM 3997 C CA . HIS A 1 25 ? 4.877 0.039 -4.178 1.00 0.00 553 HIS A CA 7
ATOM 3998 C C . HIS A 1 25 ? 4.615 0.118 -2.678 1.00 0.00 553 HIS A C 7
ATOM 3999 O O . HIS A 1 25 ? 5.154 0.983 -1.987 1.00 0.00 553 HIS A O 7
ATOM 4013 N N . LEU A 1 26 ? 3.784 -0.792 -2.180 1.00 0.00 554 LEU A N 7
ATOM 4014 C CA . LEU A 1 26 ? 3.449 -0.827 -0.762 1.00 0.00 554 LEU A CA 7
ATOM 4015 C C . LEU A 1 26 ? 4.695 -1.076 0.084 1.00 0.00 554 LEU A C 7
ATOM 4016 O O . LEU A 1 26 ? 4.807 -0.575 1.203 1.00 0.00 554 LEU A O 7
ATOM 4032 N N . ARG A 1 27 ? 5.629 -1.853 -0.457 1.00 0.00 555 ARG A N 7
ATOM 4033 C CA . ARG A 1 27 ? 6.863 -2.165 0.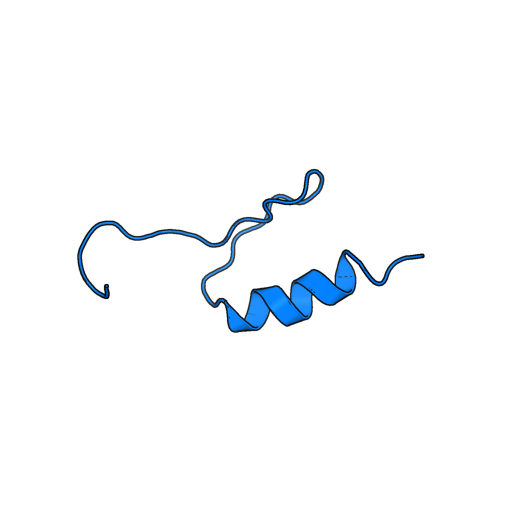252 1.00 0.00 555 ARG A CA 7
ATOM 4034 C C . ARG A 1 27 ? 7.685 -0.900 0.493 1.00 0.00 555 ARG A C 7
ATOM 4035 O O . ARG A 1 27 ? 8.164 -0.661 1.602 1.00 0.00 555 ARG A O 7
ATOM 4056 N N . ALA A 1 28 ? 7.842 -0.094 -0.553 1.00 0.00 556 ALA A N 7
ATOM 4057 C CA . ALA A 1 28 ? 8.604 1.143 -0.457 1.00 0.00 556 ALA A CA 7
ATOM 4058 C C . ALA A 1 28 ? 7.883 2.163 0.416 1.00 0.00 556 ALA A C 7
ATOM 4059 O O . ALA A 1 28 ? 8.514 2.967 1.101 1.00 0.00 556 ALA A O 7
ATOM 4066 N N . HIS A 1 29 ? 6.556 2.124 0.384 1.00 0.00 557 HIS A N 7
ATOM 4067 C CA . HIS A 1 29 ? 5.746 3.042 1.168 1.00 0.00 557 HIS A CA 7
ATOM 4068 C C . HIS A 1 29 ? 5.663 2.592 2.625 1.00 0.00 557 HIS A C 7
ATOM 4069 O O . HIS A 1 29 ? 5.678 3.415 3.541 1.00 0.00 557 HIS A O 7
ATOM 4083 N N . LEU A 1 30 ? 5.572 1.282 2.831 1.00 0.00 558 LEU A N 7
ATOM 4084 C CA . LEU A 1 30 ? 5.482 0.723 4.176 1.00 0.00 558 LEU A CA 7
ATOM 4085 C C . LEU A 1 30 ? 6.718 1.076 4.999 1.00 0.00 558 LEU A C 7
ATOM 4086 O O . LEU A 1 30 ? 6.611 1.460 6.164 1.00 0.00 558 LEU A O 7
ATOM 4102 N N . ARG A 1 31 ? 7.889 0.943 4.386 1.00 0.00 559 ARG A N 7
ATOM 4103 C CA . ARG A 1 31 ? 9.145 1.248 5.062 1.00 0.00 559 ARG A CA 7
ATOM 4104 C C . ARG A 1 31 ? 9.173 2.700 5.531 1.00 0.00 559 ARG A C 7
ATOM 4105 O O . ARG A 1 31 ? 9.810 3.027 6.533 1.00 0.00 559 ARG A O 7
ATOM 4126 N N . TRP A 1 32 ? 8.479 3.566 4.800 1.00 0.00 560 TRP A N 7
ATOM 4127 C CA . TRP A 1 32 ? 8.423 4.984 5.140 1.00 0.00 560 TRP A CA 7
ATOM 4128 C C . TRP A 1 32 ? 7.632 5.204 6.426 1.00 0.00 560 TRP A C 7
ATOM 4129 O O . TRP A 1 32 ? 7.973 6.067 7.236 1.00 0.00 560 TRP A O 7
ATOM 4150 N N . HIS A 1 33 ? 6.575 4.420 6.607 1.00 0.00 561 HIS A N 7
ATOM 4151 C CA . HIS A 1 33 ? 5.735 4.530 7.794 1.00 0.00 561 HIS A CA 7
ATOM 4152 C C . HIS A 1 33 ? 6.485 4.060 9.036 1.00 0.00 561 HIS A C 7
ATOM 4153 O O . HIS A 1 33 ? 6.424 4.697 10.088 1.00 0.00 561 HIS A O 7
ATOM 4167 N N . THR A 1 34 ? 7.192 2.943 8.907 1.00 0.00 562 THR A N 7
ATOM 4168 C CA . THR A 1 34 ? 7.954 2.388 10.020 1.00 0.00 562 THR A CA 7
ATOM 4169 C C . THR A 1 34 ? 9.231 3.187 10.256 1.00 0.00 562 THR A C 7
ATOM 4170 O O . THR A 1 34 ? 9.681 3.336 11.392 1.00 0.00 562 THR A O 7
ATOM 4181 N N . GLY A 1 35 ? 9.811 3.699 9.175 1.00 0.00 563 GLY A N 7
ATOM 4182 C CA . GLY A 1 35 ? 11.031 4.477 9.286 1.00 0.00 563 GLY A CA 7
ATOM 4183 C C . GLY A 1 35 ? 10.782 5.967 9.163 1.00 0.00 563 GLY A C 7
ATOM 4184 O O . GLY A 1 35 ? 11.293 6.615 8.249 1.00 0.00 563 GLY A O 7
ATOM 4188 N N . GLU A 1 36 ? 9.995 6.512 10.085 1.00 0.00 564 GLU A N 7
ATOM 4189 C CA . GLU A 1 36 ? 9.678 7.936 10.075 1.00 0.00 564 GLU A CA 7
ATOM 4190 C C . GLU A 1 36 ? 10.467 8.677 11.150 1.00 0.00 564 GLU A C 7
ATOM 4191 O O . GLU A 1 36 ? 11.217 9.607 10.854 1.00 0.00 564 GLU A O 7
ATOM 4203 N N . ARG A 1 37 ? 10.292 8.259 12.400 1.00 0.00 565 ARG A N 7
ATOM 4204 C CA . ARG A 1 37 ? 10.988 8.884 13.519 1.00 0.00 565 ARG A CA 7
ATOM 4205 C C . ARG A 1 37 ? 11.656 7.834 14.400 1.00 0.00 565 ARG A C 7
ATOM 4206 O O . ARG A 1 37 ? 11.128 6.704 14.476 1.00 0.00 565 ARG A O 7
ATOM 4229 N N . MET A 1 1 ? -9.943 -5.293 -21.349 1.00 0.00 1 MET A N 8
ATOM 4230 C CA . MET A 1 1 ? -9.471 -6.322 -20.385 1.00 0.00 1 MET A CA 8
ATOM 4231 C C . MET A 1 1 ? -10.313 -6.312 -19.113 1.00 0.00 1 MET A C 8
ATOM 4232 O O . MET A 1 1 ? -10.710 -5.253 -18.628 1.00 0.00 1 MET A O 8
ATOM 4248 N N . ASP A 1 2 ? -10.583 -7.499 -18.579 1.00 0.00 530 ASP A N 8
ATOM 4249 C CA . ASP A 1 2 ? -11.380 -7.627 -17.365 1.00 0.00 530 ASP A CA 8
ATOM 4250 C C . ASP A 1 2 ? -11.063 -8.935 -16.640 1.00 0.00 530 ASP A C 8
ATOM 4251 O O . ASP A 1 2 ? -11.650 -9.975 -16.939 1.00 0.00 530 ASP A O 8
ATOM 4260 N N . PRO A 1 3 ? -10.129 -8.901 -15.672 1.00 0.00 531 PRO A N 8
ATOM 4261 C CA . PRO A 1 3 ? -9.743 -10.092 -14.908 1.00 0.00 531 PRO A CA 8
ATOM 4262 C C . PRO A 1 3 ? -10.863 -10.582 -13.997 1.00 0.00 531 PRO A C 8
ATOM 4263 O O . PRO A 1 3 ? -10.952 -11.770 -13.691 1.00 0.00 531 PRO A O 8
ATOM 4274 N N . GLY A 1 4 ? -11.717 -9.658 -13.568 1.00 0.00 532 GLY A N 8
ATOM 4275 C CA . GLY A 1 4 ? -12.821 -10.016 -12.697 1.00 0.00 532 GLY A CA 8
ATOM 4276 C C . GLY A 1 4 ? -12.503 -9.793 -11.232 1.00 0.00 532 GLY A C 8
ATOM 4277 O O . GLY A 1 4 ? -13.350 -9.325 -10.471 1.00 0.00 532 GLY A O 8
ATOM 4281 N N . LYS A 1 5 ? -11.280 -10.129 -10.835 1.00 0.00 533 LYS A N 8
ATOM 4282 C CA . LYS A 1 5 ? -10.853 -9.964 -9.451 1.00 0.00 533 LYS A CA 8
ATOM 4283 C C . LYS A 1 5 ? -9.721 -8.946 -9.347 1.00 0.00 533 LYS A C 8
ATOM 4284 O O . LYS A 1 5 ? -8.936 -8.780 -10.280 1.00 0.00 533 LYS A O 8
ATOM 4303 N N . LYS A 1 6 ? -9.645 -8.269 -8.206 1.00 0.00 534 LYS A N 8
ATOM 4304 C CA . LYS A 1 6 ? -8.609 -7.268 -7.980 1.00 0.00 534 LYS A CA 8
ATOM 4305 C C . LYS A 1 6 ? -8.421 -7.007 -6.489 1.00 0.00 534 LYS A C 8
ATOM 4306 O O . LYS A 1 6 ? -9.330 -6.522 -5.814 1.00 0.00 534 LYS A O 8
ATOM 4325 N N . LYS A 1 7 ? -7.237 -7.331 -5.980 1.00 0.00 535 LYS A N 8
ATOM 4326 C CA . LYS A 1 7 ? -6.931 -7.132 -4.569 1.00 0.00 535 LYS A CA 8
ATOM 4327 C C . LYS A 1 7 ? -6.379 -5.732 -4.324 1.00 0.00 535 LYS A C 8
ATOM 4328 O O . LYS A 1 7 ? -5.726 -5.150 -5.191 1.00 0.00 535 LYS A O 8
ATOM 4347 N N . GLN A 1 8 ? -6.644 -5.196 -3.137 1.00 0.00 536 GLN A N 8
ATOM 4348 C CA . GLN A 1 8 ? -6.173 -3.864 -2.777 1.00 0.00 536 GLN A CA 8
ATOM 4349 C C . GLN A 1 8 ? -5.593 -3.856 -1.367 1.00 0.00 536 GLN A C 8
ATOM 4350 O O . GLN A 1 8 ? -6.085 -4.554 -0.480 1.00 0.00 536 GLN A O 8
ATOM 4364 N N . HIS A 1 9 ? -4.545 -3.065 -1.167 1.00 0.00 537 HIS A N 8
ATOM 4365 C CA . HIS A 1 9 ? -3.898 -2.968 0.137 1.00 0.00 537 HIS A CA 8
ATOM 4366 C C . HIS A 1 9 ? -4.058 -1.569 0.722 1.00 0.00 537 HIS A C 8
ATOM 4367 O O . HIS A 1 9 ? -3.643 -0.581 0.116 1.00 0.00 537 HIS A O 8
ATOM 4381 N N . ILE A 1 10 ? -4.661 -1.493 1.903 1.00 0.00 538 ILE A N 8
ATOM 4382 C CA . ILE A 1 10 ? -4.877 -0.215 2.571 1.00 0.00 538 ILE A CA 8
ATOM 4383 C C . ILE A 1 10 ? -3.973 -0.074 3.791 1.00 0.00 538 ILE A C 8
ATOM 4384 O O . ILE A 1 10 ? -3.694 -1.051 4.485 1.00 0.00 538 ILE A O 8
ATOM 4400 N N . CYS A 1 11 ? -3.519 1.148 4.047 1.00 0.00 539 CYS A N 8
ATOM 4401 C CA . CYS A 1 11 ? -2.647 1.418 5.183 1.00 0.00 539 CYS A CA 8
ATOM 4402 C C . CYS A 1 11 ? -3.402 1.259 6.498 1.00 0.00 539 CYS A C 8
ATOM 4403 O O . CYS A 1 11 ? -4.091 2.177 6.945 1.00 0.00 539 CYS A O 8
ATOM 4410 N N . HIS A 1 12 ? -3.267 0.090 7.116 1.00 0.00 540 HIS A N 8
ATOM 4411 C CA . HIS A 1 12 ? -3.936 -0.187 8.381 1.00 0.00 540 HIS A CA 8
ATOM 4412 C C . HIS A 1 12 ? -3.504 0.808 9.455 1.00 0.00 540 HIS A C 8
ATOM 4413 O O . HIS A 1 12 ? -4.249 1.082 10.396 1.00 0.00 540 HIS A O 8
ATOM 4427 N N . ILE A 1 13 ? -2.297 1.346 9.308 1.00 0.00 541 ILE A N 8
ATOM 4428 C CA . ILE A 1 13 ? -1.770 2.310 10.266 1.00 0.00 541 ILE A CA 8
ATOM 4429 C C . ILE A 1 13 ? -2.647 3.556 10.331 1.00 0.00 541 ILE A C 8
ATOM 4430 O O . ILE A 1 13 ? -3.302 3.918 9.354 1.00 0.00 541 ILE A O 8
ATOM 4446 N N . GLN A 1 14 ? -2.653 4.206 11.489 1.00 0.00 542 GLN A N 8
ATOM 4447 C CA . GLN A 1 14 ? -3.446 5.409 11.687 1.00 0.00 542 GLN A CA 8
ATOM 4448 C C . GLN A 1 14 ? -2.773 6.618 11.046 1.00 0.00 542 GLN A C 8
ATOM 4449 O O . GLN A 1 14 ? -1.792 7.144 11.570 1.00 0.00 542 GLN A O 8
ATOM 4463 N N . GLY A 1 15 ? -3.307 7.056 9.910 1.00 0.00 543 GLY A N 8
ATOM 4464 C CA . GLY A 1 15 ? -2.742 8.202 9.221 1.00 0.00 543 GLY A CA 8
ATOM 4465 C C . GLY A 1 15 ? -2.978 8.158 7.724 1.00 0.00 543 GLY A C 8
ATOM 4466 O O . GLY A 1 15 ? -3.665 9.019 7.173 1.00 0.00 543 GLY A O 8
ATOM 4470 N N . CYS A 1 16 ? -2.406 7.157 7.064 1.00 0.00 544 CYS A N 8
ATOM 4471 C CA . CYS A 1 16 ? -2.555 7.008 5.622 1.00 0.00 544 CYS A CA 8
ATOM 4472 C C . CYS A 1 16 ? -3.869 6.314 5.278 1.00 0.00 544 CYS A C 8
ATOM 4473 O O . CYS A 1 16 ? -4.609 5.888 6.165 1.00 0.00 544 CYS A O 8
ATOM 4480 N N . GLY A 1 17 ? -4.153 6.205 3.985 1.00 0.00 545 GLY A N 8
ATOM 4481 C CA . GLY A 1 17 ? -5.377 5.562 3.544 1.00 0.00 545 GLY A CA 8
ATOM 4482 C C . GLY A 1 17 ? -5.437 5.404 2.038 1.00 0.00 545 GLY A C 8
ATOM 4483 O O . GLY A 1 17 ? -6.506 5.514 1.438 1.00 0.00 545 GLY A O 8
ATOM 4487 N N . LYS A 1 18 ? -4.286 5.147 1.427 1.00 0.00 546 LYS A N 8
ATOM 4488 C CA . LYS A 1 18 ? -4.209 4.975 -0.019 1.00 0.00 546 LYS A CA 8
ATOM 4489 C C . LYS A 1 18 ? -4.477 3.525 -0.409 1.00 0.00 546 LYS A C 8
ATOM 4490 O O . LYS A 1 18 ? -4.869 2.710 0.426 1.00 0.00 546 LYS A O 8
ATOM 4509 N N . VAL A 1 19 ? -4.264 3.209 -1.682 1.00 0.00 547 VAL A N 8
ATOM 4510 C CA . VAL A 1 19 ? -4.484 1.857 -2.181 1.00 0.00 547 VAL A CA 8
ATOM 4511 C C . VAL A 1 19 ? -3.227 1.303 -2.842 1.00 0.00 547 VAL A C 8
ATOM 4512 O O . VAL A 1 19 ? -2.346 2.057 -3.254 1.00 0.00 547 VAL A O 8
ATOM 4525 N N . TYR A 1 20 ? -3.151 -0.020 -2.941 1.00 0.00 548 TYR A N 8
ATOM 4526 C CA . TYR A 1 20 ? -2.002 -0.678 -3.553 1.00 0.00 548 TYR A CA 8
ATOM 4527 C C . TYR A 1 20 ? -2.409 -2.011 -4.174 1.00 0.00 548 TYR A C 8
ATOM 4528 O O . TYR A 1 20 ? -3.394 -2.623 -3.763 1.00 0.00 548 TYR A O 8
ATOM 4546 N N . GLY A 1 21 ? -1.645 -2.453 -5.168 1.00 0.00 549 GLY A N 8
ATOM 4547 C CA . GLY A 1 21 ? -1.944 -3.709 -5.830 1.00 0.00 549 GLY A CA 8
ATOM 4548 C C . GLY A 1 21 ? -0.926 -4.789 -5.521 1.00 0.00 549 GLY A C 8
ATOM 4549 O O . GLY A 1 21 ? -1.239 -5.979 -5.576 1.00 0.00 549 GLY A O 8
ATOM 4553 N N . LYS A 1 22 ? 0.296 -4.377 -5.198 1.00 0.00 550 LYS A N 8
ATOM 4554 C CA . LYS A 1 22 ? 1.362 -5.322 -4.882 1.00 0.00 550 LYS A CA 8
ATOM 4555 C C . LYS A 1 22 ? 1.929 -5.063 -3.490 1.00 0.00 550 LYS A C 8
ATOM 4556 O O . LYS A 1 22 ? 2.096 -3.914 -3.081 1.00 0.00 550 LYS A O 8
ATOM 4575 N N . THR A 1 23 ? 2.224 -6.139 -2.768 1.00 0.00 551 THR A N 8
ATOM 4576 C CA . THR A 1 23 ? 2.774 -6.029 -1.422 1.00 0.00 551 THR A CA 8
ATOM 4577 C C . THR A 1 23 ? 4.209 -5.515 -1.462 1.00 0.00 551 THR A C 8
ATOM 4578 O O . THR A 1 23 ? 4.664 -4.845 -0.535 1.00 0.00 551 THR A O 8
ATOM 4589 N N . SER A 1 24 ? 4.918 -5.827 -2.543 1.00 0.00 552 SER A N 8
ATOM 4590 C CA . SER A 1 24 ? 6.301 -5.389 -2.701 1.00 0.00 552 SER A CA 8
ATOM 4591 C C . SER A 1 24 ? 6.405 -3.874 -2.565 1.00 0.00 552 SER A C 8
ATOM 4592 O O . SER A 1 24 ? 7.435 -3.348 -2.145 1.00 0.00 552 SER A O 8
ATOM 4600 N N . HIS A 1 25 ? 5.328 -3.178 -2.915 1.00 0.00 553 HIS A N 8
ATOM 4601 C CA . HIS A 1 25 ? 5.296 -1.725 -2.823 1.00 0.00 553 HIS A CA 8
ATOM 4602 C C . HIS A 1 25 ? 5.147 -1.283 -1.371 1.00 0.00 553 HIS A C 8
ATOM 4603 O O . HIS A 1 25 ? 5.583 -0.195 -0.993 1.00 0.00 553 HIS A O 8
ATOM 4617 N N . LEU A 1 26 ? 4.529 -2.138 -0.560 1.00 0.00 554 LEU A N 8
ATOM 4618 C CA . LEU A 1 26 ? 4.323 -1.841 0.853 1.00 0.00 554 LEU A CA 8
ATOM 4619 C C . LEU A 1 26 ? 5.658 -1.660 1.569 1.00 0.00 554 LEU A C 8
ATOM 4620 O O . LEU A 1 26 ? 5.766 -0.879 2.514 1.00 0.00 554 LEU A O 8
ATOM 4636 N N . ARG A 1 27 ? 6.671 -2.391 1.114 1.00 0.00 555 ARG A N 8
ATOM 4637 C CA . ARG A 1 27 ? 7.997 -2.314 1.713 1.00 0.00 555 ARG A CA 8
ATOM 4638 C C . ARG A 1 27 ? 8.598 -0.920 1.532 1.00 0.00 555 ARG A C 8
ATOM 4639 O O . ARG A 1 27 ? 9.125 -0.333 2.476 1.00 0.00 555 ARG A O 8
ATOM 4660 N N . ALA A 1 28 ? 8.514 -0.399 0.311 1.00 0.00 556 ALA A N 8
ATOM 4661 C CA . ALA A 1 28 ? 9.047 0.920 0.005 1.00 0.00 556 ALA A CA 8
ATOM 4662 C C . ALA A 1 28 ? 8.221 2.015 0.671 1.00 0.00 556 ALA A C 8
ATOM 4663 O O . ALA A 1 28 ? 8.750 3.055 1.063 1.00 0.00 556 ALA A O 8
ATOM 4670 N N . HIS A 1 29 ? 6.920 1.775 0.793 1.00 0.00 557 HIS A N 8
ATOM 4671 C CA . HIS A 1 29 ? 6.020 2.737 1.408 1.00 0.00 557 HIS A CA 8
ATOM 4672 C C . HIS A 1 29 ? 6.113 2.677 2.931 1.00 0.00 557 HIS A C 8
ATOM 4673 O O . HIS A 1 29 ? 6.033 3.701 3.608 1.00 0.00 557 HIS A O 8
ATOM 4687 N N . LEU A 1 30 ? 6.279 1.470 3.462 1.00 0.00 558 LEU A N 8
ATOM 4688 C CA . LEU A 1 30 ? 6.378 1.277 4.904 1.00 0.00 558 LEU A CA 8
ATOM 4689 C C . LEU A 1 30 ? 7.570 2.038 5.474 1.00 0.00 558 LEU A C 8
ATOM 4690 O O . LEU A 1 30 ? 7.458 2.708 6.501 1.00 0.00 558 LEU A O 8
ATOM 4706 N N . ARG A 1 31 ? 8.711 1.930 4.802 1.00 0.00 559 ARG A N 8
ATOM 4707 C CA . ARG A 1 31 ? 9.924 2.610 5.241 1.00 0.00 559 ARG A CA 8
ATOM 4708 C C . ARG A 1 31 ? 9.709 4.119 5.304 1.00 0.00 559 ARG A C 8
ATOM 4709 O O . ARG A 1 31 ? 10.327 4.810 6.114 1.00 0.00 559 ARG A O 8
ATOM 4730 N N . TRP A 1 32 ? 8.828 4.623 4.447 1.00 0.00 560 TRP A N 8
ATOM 4731 C CA . TRP A 1 32 ? 8.530 6.050 4.408 1.00 0.00 560 TRP A CA 8
ATOM 4732 C C . TRP A 1 32 ? 7.745 6.474 5.645 1.00 0.00 560 TRP A C 8
ATOM 4733 O O . TRP A 1 32 ? 7.877 7.602 6.120 1.00 0.00 560 TRP A O 8
ATOM 4754 N N . HIS A 1 33 ? 6.927 5.562 6.161 1.00 0.00 561 HIS A N 8
ATOM 4755 C CA . HIS A 1 33 ? 6.120 5.840 7.344 1.00 0.00 561 HIS A CA 8
ATOM 4756 C C . HIS A 1 33 ? 6.988 5.878 8.597 1.00 0.00 561 HIS A C 8
ATOM 4757 O O . HIS A 1 33 ? 6.861 6.781 9.425 1.00 0.00 561 HIS A O 8
ATOM 4771 N N . THR A 1 34 ? 7.869 4.893 8.731 1.00 0.00 562 THR A N 8
ATOM 4772 C CA . THR A 1 34 ? 8.758 4.813 9.884 1.00 0.00 562 THR A CA 8
ATOM 4773 C C . THR A 1 34 ? 9.844 5.881 9.809 1.00 0.00 562 THR A C 8
ATOM 4774 O O . THR A 1 34 ? 10.761 5.792 8.993 1.00 0.00 562 THR A O 8
ATOM 4785 N N . GLY A 1 35 ? 9.733 6.891 10.665 1.00 0.00 563 GLY A N 8
ATOM 4786 C CA . GLY A 1 35 ? 10.712 7.962 10.680 1.00 0.00 563 GLY A CA 8
ATOM 4787 C C . GLY A 1 35 ? 10.193 9.232 10.034 1.00 0.00 563 GLY A C 8
ATOM 4788 O O . GLY A 1 35 ? 10.142 9.337 8.809 1.00 0.00 563 GLY A O 8
ATOM 4792 N N . GLU A 1 36 ? 9.807 10.198 10.861 1.00 0.00 564 GLU A N 8
ATOM 4793 C CA . GLU A 1 36 ? 9.290 11.468 10.365 1.00 0.00 564 GLU A CA 8
ATOM 4794 C C . GLU A 1 36 ? 10.120 12.635 10.888 1.00 0.00 564 GLU A C 8
ATOM 4795 O O . GLU A 1 36 ? 11.026 12.451 11.701 1.00 0.00 564 GLU A O 8
ATOM 4807 N N . ARG A 1 37 ? 9.805 13.838 10.416 1.00 0.00 565 ARG A N 8
ATOM 4808 C CA . ARG A 1 37 ? 10.523 15.036 10.837 1.00 0.00 565 ARG A CA 8
ATOM 4809 C C . ARG A 1 37 ? 9.575 16.034 11.494 1.00 0.00 565 ARG A C 8
ATOM 4810 O O . ARG A 1 37 ? 10.019 16.749 12.417 1.00 0.00 565 ARG A O 8
ATOM 4833 N N . MET A 1 1 ? -12.327 -17.922 -6.766 1.00 0.00 1 MET A N 9
ATOM 4834 C CA . MET A 1 1 ? -11.509 -17.311 -7.847 1.00 0.00 1 MET A CA 9
ATOM 4835 C C . MET A 1 1 ? -11.107 -15.883 -7.493 1.00 0.00 1 MET A C 9
ATOM 4836 O O . MET A 1 1 ? -11.961 -15.022 -7.280 1.00 0.00 1 MET A O 9
ATOM 4852 N N . ASP A 1 2 ? -9.802 -15.638 -7.433 1.00 0.00 530 ASP A N 9
ATOM 4853 C CA . ASP A 1 2 ? -9.287 -14.313 -7.105 1.00 0.00 530 ASP A CA 9
ATOM 4854 C C . ASP A 1 2 ? -9.152 -13.455 -8.362 1.00 0.00 530 ASP A C 9
ATOM 4855 O O . ASP A 1 2 ? -9.667 -12.338 -8.417 1.00 0.00 530 ASP A O 9
ATOM 4864 N N . PRO A 1 3 ? -8.456 -13.966 -9.393 1.00 0.00 531 PRO A N 9
ATOM 4865 C CA . PRO A 1 3 ? -8.260 -13.236 -10.650 1.00 0.00 531 PRO A CA 9
ATOM 4866 C C . PRO A 1 3 ? -9.577 -12.757 -11.252 1.00 0.00 531 PRO A C 9
ATOM 4867 O O . PRO A 1 3 ? -10.655 -13.151 -10.804 1.00 0.00 531 PRO A O 9
ATOM 4878 N N . GLY A 1 4 ? -9.484 -11.906 -12.268 1.00 0.00 532 GLY A N 9
ATOM 4879 C CA . GLY A 1 4 ? -10.677 -11.389 -12.914 1.00 0.00 532 GLY A CA 9
ATOM 4880 C C . GLY A 1 4 ? -10.618 -9.890 -13.129 1.00 0.00 532 GLY A C 9
ATOM 4881 O O . GLY A 1 4 ? -10.829 -9.406 -14.241 1.00 0.00 532 GLY A O 9
ATOM 4885 N N . LYS A 1 5 ? -10.332 -9.151 -12.061 1.00 0.00 533 LYS A N 9
ATOM 4886 C CA . LYS A 1 5 ? -10.248 -7.698 -12.137 1.00 0.00 533 LYS A CA 9
ATOM 4887 C C . LYS A 1 5 ? -9.134 -7.169 -11.239 1.00 0.00 533 LYS A C 9
ATOM 4888 O O . LYS A 1 5 ? -8.612 -7.891 -10.390 1.00 0.00 533 LYS A O 9
ATOM 4907 N N . LYS A 1 6 ? -8.776 -5.904 -11.433 1.00 0.00 534 LYS A N 9
ATOM 4908 C CA . LYS A 1 6 ? -7.724 -5.277 -10.640 1.00 0.00 534 LYS A CA 9
ATOM 4909 C C . LYS A 1 6 ? -8.300 -4.639 -9.380 1.00 0.00 534 LYS A C 9
ATOM 4910 O O . LYS A 1 6 ? -9.512 -4.466 -9.258 1.00 0.00 534 LYS A O 9
ATOM 4929 N N . LYS A 1 7 ? -7.422 -4.293 -8.444 1.00 0.00 535 LYS A N 9
ATOM 4930 C CA . LYS A 1 7 ? -7.844 -3.675 -7.192 1.00 0.00 535 LYS A CA 9
ATOM 4931 C C . LYS A 1 7 ? -6.886 -2.560 -6.785 1.00 0.00 535 LYS A C 9
ATOM 4932 O O . LYS A 1 7 ? -5.749 -2.502 -7.254 1.00 0.00 535 LYS A O 9
ATOM 4951 N N . GLN A 1 8 ? -7.353 -1.676 -5.910 1.00 0.00 536 GLN A N 9
ATOM 4952 C CA . GLN A 1 8 ? -6.539 -0.562 -5.438 1.00 0.00 536 GLN A CA 9
ATOM 4953 C C . GLN A 1 8 ? -5.937 -0.870 -4.071 1.00 0.00 536 GLN A C 9
ATOM 4954 O O . GLN A 1 8 ? -6.635 -1.316 -3.161 1.00 0.00 536 GLN A O 9
ATOM 4968 N N . HIS A 1 9 ? -4.637 -0.630 -3.934 1.00 0.00 537 HIS A N 9
ATOM 4969 C CA . HIS A 1 9 ? -3.941 -0.883 -2.677 1.00 0.00 537 HIS A CA 9
ATOM 4970 C C . HIS A 1 9 ? -4.013 0.335 -1.761 1.00 0.00 537 HIS A C 9
ATOM 4971 O O . HIS A 1 9 ? -3.489 1.401 -2.086 1.00 0.00 537 HIS A O 9
ATOM 4985 N N . ILE A 1 10 ? -4.665 0.169 -0.615 1.00 0.00 538 ILE A N 9
ATOM 4986 C CA . ILE A 1 10 ? -4.804 1.254 0.350 1.00 0.00 538 ILE A CA 9
ATOM 4987 C C . ILE A 1 10 ? -4.056 0.936 1.640 1.00 0.00 538 ILE A C 9
ATOM 4988 O O . ILE A 1 10 ? -3.946 -0.224 2.034 1.00 0.00 538 ILE A O 9
ATOM 5004 N N . CYS A 1 11 ? -3.544 1.974 2.294 1.00 0.00 539 CYS A N 9
ATOM 5005 C CA . CYS A 1 11 ? -2.806 1.800 3.540 1.00 0.00 539 CYS A CA 9
ATOM 5006 C C . CYS A 1 11 ? -3.689 1.169 4.611 1.00 0.00 539 CYS A C 9
ATOM 5007 O O . CYS A 1 11 ? -4.688 1.754 5.029 1.00 0.00 539 CYS A O 9
ATOM 5014 N N . HIS A 1 12 ? -3.310 -0.025 5.055 1.00 0.00 540 HIS A N 9
ATOM 5015 C CA . HIS A 1 12 ? -4.067 -0.731 6.084 1.00 0.00 540 HIS A CA 9
ATOM 5016 C C . HIS A 1 12 ? -3.529 -0.410 7.478 1.00 0.00 540 HIS A C 9
ATOM 5017 O O . HIS A 1 12 ? -3.692 -1.196 8.412 1.00 0.00 540 HIS A O 9
ATOM 5031 N N . ILE A 1 13 ? -2.893 0.751 7.612 1.00 0.00 541 ILE A N 9
ATOM 5032 C CA . ILE A 1 13 ? -2.337 1.181 8.889 1.00 0.00 541 ILE A CA 9
ATOM 5033 C C . ILE A 1 13 ? -2.930 2.520 9.314 1.00 0.00 541 ILE A C 9
ATOM 5034 O O . ILE A 1 13 ? -3.293 3.343 8.474 1.00 0.00 541 ILE A O 9
ATOM 5050 N N . GLN A 1 14 ? -3.022 2.734 10.621 1.00 0.00 542 GLN A N 9
ATOM 5051 C CA . GLN A 1 14 ? -3.565 3.975 11.153 1.00 0.00 542 GLN A CA 9
ATOM 5052 C C . GLN A 1 14 ? -2.597 5.131 10.921 1.00 0.00 542 GLN A C 9
ATOM 5053 O O . GLN A 1 14 ? -2.069 5.715 11.868 1.00 0.00 542 GLN A O 9
ATOM 5067 N N . GLY A 1 15 ? -2.364 5.456 9.652 1.00 0.00 543 GLY A N 9
ATOM 5068 C CA . GLY A 1 15 ? -1.456 6.537 9.318 1.00 0.00 543 GLY A CA 9
ATOM 5069 C C . GLY A 1 15 ? -2.028 7.477 8.275 1.00 0.00 543 GLY A C 9
ATOM 5070 O O . GLY A 1 15 ? -2.540 8.546 8.609 1.00 0.00 543 GLY A O 9
ATOM 5074 N N . CYS A 1 16 ? -1.938 7.082 7.008 1.00 0.00 544 CYS A N 9
ATOM 5075 C CA . CYS A 1 16 ? -2.448 7.903 5.917 1.00 0.00 544 CYS A CA 9
ATOM 5076 C C . CYS A 1 16 ? -3.539 7.168 5.142 1.00 0.00 544 CYS A C 9
ATOM 5077 O O . CYS A 1 16 ? -3.980 6.090 5.540 1.00 0.00 544 CYS A O 9
ATOM 5084 N N . GLY A 1 17 ? -3.969 7.761 4.033 1.00 0.00 545 GLY A N 9
ATOM 5085 C CA . GLY A 1 17 ? -5.003 7.151 3.218 1.00 0.00 545 GLY A CA 9
ATOM 5086 C C . GLY A 1 17 ? -4.770 7.365 1.735 1.00 0.00 545 GLY A C 9
ATOM 5087 O O . GLY A 1 17 ? -5.714 7.593 0.978 1.00 0.00 545 GLY A O 9
ATOM 5091 N N . LYS A 1 18 ? -3.510 7.294 1.321 1.00 0.00 546 LYS A N 9
ATOM 5092 C CA . LYS A 1 18 ? -3.154 7.483 -0.081 1.00 0.00 546 LYS A CA 9
ATOM 5093 C C . LYS A 1 18 ? -3.679 6.335 -0.936 1.00 0.00 546 LYS A C 9
ATOM 5094 O O . LYS A 1 18 ? -4.428 5.483 -0.457 1.00 0.00 546 LYS A O 9
ATOM 5113 N N . VAL A 1 19 ? -3.283 6.318 -2.204 1.00 0.00 547 VAL A N 9
ATOM 5114 C CA . VAL A 1 19 ? -3.715 5.274 -3.125 1.00 0.00 547 VAL A CA 9
ATOM 5115 C C . VAL A 1 19 ? -2.686 5.049 -4.227 1.00 0.00 547 VAL A C 9
ATOM 5116 O O . VAL A 1 19 ? -2.163 6.001 -4.807 1.00 0.00 547 VAL A O 9
ATOM 5129 N N . TYR A 1 20 ? -2.402 3.783 -4.514 1.00 0.00 548 TYR A N 9
ATOM 5130 C CA . TYR A 1 20 ? -1.438 3.429 -5.550 1.00 0.00 548 TYR A CA 9
ATOM 5131 C C . TYR A 1 20 ? -1.832 2.123 -6.233 1.00 0.00 548 TYR A C 9
ATOM 5132 O O . TYR A 1 20 ? -2.394 1.227 -5.605 1.00 0.00 548 TYR A O 9
ATOM 5150 N N . GLY A 1 21 ? -1.535 2.023 -7.525 1.00 0.00 549 GLY A N 9
ATOM 5151 C CA . GLY A 1 21 ? -1.868 0.824 -8.270 1.00 0.00 549 GLY A CA 9
ATOM 5152 C C . GLY A 1 21 ? -0.664 -0.065 -8.510 1.00 0.00 549 GLY A C 9
ATOM 5153 O O . GLY A 1 21 ? -0.581 -0.746 -9.532 1.00 0.00 549 GLY A O 9
ATOM 5157 N N . LYS A 1 22 ? 0.270 -0.059 -7.565 1.00 0.00 550 LYS A N 9
ATOM 5158 C CA . LYS A 1 22 ? 1.476 -0.871 -7.678 1.00 0.00 550 LYS A CA 9
ATOM 5159 C C . LYS A 1 22 ? 1.974 -1.300 -6.302 1.00 0.00 550 LYS A C 9
ATOM 5160 O O . LYS A 1 22 ? 2.337 -0.465 -5.474 1.00 0.00 550 LYS A O 9
ATOM 5179 N N . THR A 1 23 ? 1.991 -2.608 -6.065 1.00 0.00 551 THR A N 9
ATOM 5180 C CA . THR A 1 23 ? 2.446 -3.148 -4.790 1.00 0.00 551 THR A CA 9
ATOM 5181 C C . THR A 1 23 ? 3.887 -2.737 -4.507 1.00 0.00 551 THR A C 9
ATOM 5182 O O . THR A 1 23 ? 4.288 -2.597 -3.351 1.00 0.00 551 THR A O 9
ATOM 5193 N N . SER A 1 24 ? 4.663 -2.542 -5.569 1.00 0.00 552 SER A N 9
ATOM 5194 C CA . SER A 1 24 ? 6.059 -2.144 -5.432 1.00 0.00 552 SER A CA 9
ATOM 5195 C C . SER A 1 24 ? 6.175 -0.824 -4.678 1.00 0.00 552 SER A C 9
ATOM 5196 O O . SER A 1 24 ? 7.139 -0.597 -3.948 1.00 0.00 552 SER A O 9
ATOM 5204 N N . HIS A 1 25 ? 5.183 0.043 -4.857 1.00 0.00 553 HIS A N 9
ATOM 5205 C CA . HIS A 1 25 ? 5.173 1.340 -4.191 1.00 0.00 553 HIS A CA 9
ATOM 5206 C C . HIS A 1 25 ? 4.792 1.191 -2.723 1.00 0.00 553 HIS A C 9
ATOM 5207 O O . HIS A 1 25 ? 5.262 1.943 -1.869 1.00 0.00 553 HIS A O 9
ATOM 5221 N N . LEU A 1 26 ? 3.940 0.211 -2.435 1.00 0.00 554 LEU A N 9
ATOM 5222 C CA . LEU A 1 26 ? 3.500 -0.040 -1.068 1.00 0.00 554 LEU A CA 9
ATOM 5223 C C . LEU A 1 26 ? 4.697 -0.293 -0.157 1.00 0.00 554 LEU A C 9
ATOM 5224 O O . LEU A 1 26 ? 4.762 0.221 0.959 1.00 0.00 554 LEU A O 9
ATOM 5240 N N . ARG A 1 27 ? 5.642 -1.088 -0.646 1.00 0.00 555 ARG A N 9
ATOM 5241 C CA . ARG A 1 27 ? 6.840 -1.413 0.114 1.00 0.00 555 ARG A CA 9
ATOM 5242 C C . ARG A 1 27 ? 7.623 -0.155 0.471 1.00 0.00 555 ARG A C 9
ATOM 5243 O O . ARG A 1 27 ? 7.970 0.064 1.632 1.00 0.00 555 ARG A O 9
ATOM 5264 N N . ALA A 1 28 ? 7.904 0.667 -0.535 1.00 0.00 556 ALA A N 9
ATOM 5265 C CA . ALA A 1 28 ? 8.652 1.899 -0.323 1.00 0.00 556 ALA A CA 9
ATOM 5266 C C . ALA A 1 28 ? 7.950 2.800 0.686 1.00 0.00 556 ALA A C 9
ATOM 5267 O O . ALA A 1 28 ? 8.597 3.511 1.455 1.00 0.00 556 ALA A O 9
ATOM 5274 N N . HIS A 1 29 ? 6.623 2.766 0.677 1.00 0.00 557 HIS A N 9
ATOM 5275 C CA . HIS A 1 29 ? 5.833 3.577 1.589 1.00 0.00 557 HIS A CA 9
ATOM 5276 C C . HIS A 1 29 ? 5.778 2.940 2.976 1.00 0.00 557 HIS A C 9
ATOM 5277 O O . HIS A 1 29 ? 5.816 3.635 3.991 1.00 0.00 557 HIS A O 9
ATOM 5291 N N . LEU A 1 30 ? 5.683 1.614 3.011 1.00 0.00 558 LEU A N 9
ATOM 5292 C CA . LEU A 1 30 ? 5.618 0.887 4.273 1.00 0.00 558 LEU A CA 9
ATOM 5293 C C . LEU A 1 30 ? 6.860 1.148 5.120 1.00 0.00 558 LEU A C 9
ATOM 5294 O O . LEU A 1 30 ? 6.765 1.367 6.327 1.00 0.00 558 LEU A O 9
ATOM 5310 N N . ARG A 1 31 ? 8.024 1.122 4.479 1.00 0.00 559 ARG A N 9
ATOM 5311 C CA . ARG A 1 31 ? 9.284 1.356 5.175 1.00 0.00 559 ARG A CA 9
ATOM 5312 C C . ARG A 1 31 ? 9.295 2.730 5.837 1.00 0.00 559 ARG A C 9
ATOM 5313 O O . ARG A 1 31 ? 9.940 2.929 6.866 1.00 0.00 559 ARG A O 9
ATOM 5334 N N . TRP A 1 32 ? 8.575 3.676 5.241 1.00 0.00 560 TRP A N 9
ATOM 5335 C CA . TRP A 1 32 ? 8.502 5.031 5.773 1.00 0.00 560 TRP A CA 9
ATOM 5336 C C . TRP A 1 32 ? 7.722 5.059 7.084 1.00 0.00 560 TRP A C 9
ATOM 5337 O O . TRP A 1 32 ? 8.075 5.787 8.012 1.00 0.00 560 TRP A O 9
ATOM 5358 N N . HIS A 1 33 ? 6.661 4.262 7.153 1.00 0.00 561 HIS A N 9
ATOM 5359 C CA . HIS A 1 33 ? 5.831 4.196 8.350 1.00 0.00 561 HIS A CA 9
ATOM 5360 C C . HIS A 1 33 ? 6.612 3.612 9.522 1.00 0.00 561 HIS A C 9
ATOM 5361 O O . HIS A 1 33 ? 6.545 4.122 10.641 1.00 0.00 561 HIS A O 9
ATOM 5375 N N . THR A 1 34 ? 7.351 2.539 9.259 1.00 0.00 562 THR A N 9
ATOM 5376 C CA . THR A 1 34 ? 8.145 1.886 10.293 1.00 0.00 562 THR A CA 9
ATOM 5377 C C . THR A 1 34 ? 9.319 2.765 10.714 1.00 0.00 562 THR A C 9
ATOM 5378 O O . THR A 1 34 ? 10.311 2.879 9.994 1.00 0.00 562 THR A O 9
ATOM 5389 N N . GLY A 1 35 ? 9.199 3.383 11.884 1.00 0.00 563 GLY A N 9
ATOM 5390 C CA . GLY A 1 35 ? 10.258 4.243 12.381 1.00 0.00 563 GLY A CA 9
ATOM 5391 C C . GLY A 1 35 ? 9.869 5.709 12.366 1.00 0.00 563 GLY A C 9
ATOM 5392 O O . GLY A 1 35 ? 10.291 6.461 11.487 1.00 0.00 563 GLY A O 9
ATOM 5396 N N . GLU A 1 36 ? 9.063 6.115 13.341 1.00 0.00 564 GLU A N 9
ATOM 5397 C CA . GLU A 1 36 ? 8.618 7.501 13.438 1.00 0.00 564 GLU A CA 9
ATOM 5398 C C . GLU A 1 36 ? 9.231 8.186 14.655 1.00 0.00 564 GLU A C 9
ATOM 5399 O O . GLU A 1 36 ? 9.829 9.256 14.541 1.00 0.00 564 GLU A O 9
ATOM 5411 N N . ARG A 1 37 ? 9.077 7.562 15.818 1.00 0.00 565 ARG A N 9
ATOM 5412 C CA . ARG A 1 37 ? 9.615 8.112 17.057 1.00 0.00 565 ARG A CA 9
ATOM 5413 C C . ARG A 1 37 ? 9.949 6.999 18.045 1.00 0.00 565 ARG A C 9
ATOM 5414 O O . ARG A 1 37 ? 10.640 7.284 19.045 1.00 0.00 565 ARG A O 9
ATOM 5437 N N . MET A 1 1 ? -17.854 -5.708 -1.226 1.00 0.00 1 MET A N 10
ATOM 5438 C CA . MET A 1 1 ? -18.403 -4.514 -1.921 1.00 0.00 1 MET A CA 10
ATOM 5439 C C . MET A 1 1 ? -17.669 -4.253 -3.232 1.00 0.00 1 MET A C 10
ATOM 5440 O O . MET A 1 1 ? -18.279 -4.228 -4.301 1.00 0.00 1 MET A O 10
ATOM 5456 N N . ASP A 1 2 ? -16.358 -4.060 -3.142 1.00 0.00 530 ASP A N 10
ATOM 5457 C CA . ASP A 1 2 ? -15.540 -3.802 -4.322 1.00 0.00 530 ASP A CA 10
ATOM 5458 C C . ASP A 1 2 ? -15.462 -5.041 -5.211 1.00 0.00 530 ASP A C 10
ATOM 5459 O O . ASP A 1 2 ? -15.528 -6.170 -4.724 1.00 0.00 530 ASP A O 10
ATOM 5468 N N . PRO A 1 3 ? -15.318 -4.846 -6.533 1.00 0.00 531 PRO A N 10
ATOM 5469 C CA . PRO A 1 3 ? -15.231 -5.954 -7.490 1.00 0.00 531 PRO A CA 10
ATOM 5470 C C . PRO A 1 3 ? -14.163 -6.971 -7.101 1.00 0.00 531 PRO A C 10
ATOM 5471 O O . PRO A 1 3 ? -14.447 -8.161 -6.960 1.00 0.00 531 PRO A O 10
ATOM 5482 N N . GLY A 1 4 ? -12.935 -6.495 -6.930 1.00 0.00 532 GLY A N 10
ATOM 5483 C CA . GLY A 1 4 ? -11.843 -7.376 -6.559 1.00 0.00 532 GLY A CA 10
ATOM 5484 C C . GLY A 1 4 ? -10.885 -7.628 -7.707 1.00 0.00 532 GLY A C 10
ATOM 5485 O O . GLY A 1 4 ? -11.011 -8.621 -8.424 1.00 0.00 532 GLY A O 10
ATOM 5489 N N . LYS A 1 5 ? -9.925 -6.725 -7.882 1.00 0.00 533 LYS A N 10
ATOM 5490 C CA . LYS A 1 5 ? -8.942 -6.853 -8.951 1.00 0.00 533 LYS A CA 10
ATOM 5491 C C . LYS A 1 5 ? -7.775 -7.733 -8.514 1.00 0.00 533 LYS A C 10
ATOM 5492 O O . LYS A 1 5 ? -7.307 -7.642 -7.379 1.00 0.00 533 LYS A O 10
ATOM 5511 N N . LYS A 1 6 ? -7.310 -8.585 -9.421 1.00 0.00 534 LYS A N 10
ATOM 5512 C CA . LYS A 1 6 ? -6.198 -9.482 -9.128 1.00 0.00 534 LYS A CA 10
ATOM 5513 C C . LYS A 1 6 ? -4.876 -8.721 -9.108 1.00 0.00 534 LYS A C 10
ATOM 5514 O O . LYS A 1 6 ? -4.754 -7.657 -9.715 1.00 0.00 534 LYS A O 10
ATOM 5533 N N . LYS A 1 7 ? -3.890 -9.275 -8.404 1.00 0.00 535 LYS A N 10
ATOM 5534 C CA . LYS A 1 7 ? -2.568 -8.658 -8.295 1.00 0.00 535 LYS A CA 10
ATOM 5535 C C . LYS A 1 7 ? -2.672 -7.153 -8.054 1.00 0.00 535 LYS A C 10
ATOM 5536 O O . LYS A 1 7 ? -2.748 -6.366 -8.997 1.00 0.00 535 LYS A O 10
ATOM 5555 N N . GLN A 1 8 ? -2.674 -6.761 -6.784 1.00 0.00 536 GLN A N 10
ATOM 5556 C CA . GLN A 1 8 ? -2.768 -5.353 -6.417 1.00 0.00 536 GLN A CA 10
ATOM 5557 C C . GLN A 1 8 ? -2.021 -5.078 -5.116 1.00 0.00 536 GLN A C 10
ATOM 5558 O O . GLN A 1 8 ? -1.857 -5.969 -4.283 1.00 0.00 536 GLN A O 10
ATOM 5572 N N . HIS A 1 9 ? -1.572 -3.839 -4.948 1.00 0.00 537 HIS A N 10
ATOM 5573 C CA . HIS A 1 9 ? -0.842 -3.445 -3.748 1.00 0.00 537 HIS A CA 10
ATOM 5574 C C . HIS A 1 9 ? -1.566 -2.319 -3.017 1.00 0.00 537 HIS A C 10
ATOM 5575 O O . HIS A 1 9 ? -1.512 -1.161 -3.433 1.00 0.00 537 HIS A O 10
ATOM 5589 N N . ILE A 1 10 ? -2.242 -2.666 -1.927 1.00 0.00 538 ILE A N 10
ATOM 5590 C CA . ILE A 1 10 ? -2.976 -1.685 -1.138 1.00 0.00 538 ILE A CA 10
ATOM 5591 C C . ILE A 1 10 ? -2.493 -1.672 0.309 1.00 0.00 538 ILE A C 10
ATOM 5592 O O . ILE A 1 10 ? -2.010 -2.682 0.821 1.00 0.00 538 ILE A O 10
ATOM 5608 N N . CYS A 1 11 ? -2.628 -0.523 0.962 1.00 0.00 539 CYS A N 10
ATOM 5609 C CA . CYS A 1 11 ? -2.205 -0.377 2.349 1.00 0.00 539 CYS A CA 10
ATOM 5610 C C . CYS A 1 11 ? -3.180 -1.077 3.292 1.00 0.00 539 CYS A C 10
ATOM 5611 O O . CYS A 1 11 ? -4.337 -0.676 3.414 1.00 0.00 539 CYS A O 10
ATOM 5618 N N . HIS A 1 12 ? -2.703 -2.124 3.956 1.00 0.00 540 HIS A N 10
ATOM 5619 C CA . HIS A 1 12 ? -3.530 -2.880 4.889 1.00 0.00 540 HIS A CA 10
ATOM 5620 C C . HIS A 1 12 ? -3.789 -2.082 6.166 1.00 0.00 540 HIS A C 10
ATOM 5621 O O . HIS A 1 12 ? -4.742 -2.357 6.896 1.00 0.00 540 HIS A O 10
ATOM 5635 N N . ILE A 1 13 ? -2.937 -1.096 6.431 1.00 0.00 541 ILE A N 10
ATOM 5636 C CA . ILE A 1 13 ? -3.078 -0.264 7.621 1.00 0.00 541 ILE A CA 10
ATOM 5637 C C . ILE A 1 13 ? -4.440 0.421 7.657 1.00 0.00 541 ILE A C 10
ATOM 5638 O O . ILE A 1 13 ? -5.036 0.697 6.616 1.00 0.00 541 ILE A O 10
ATOM 5654 N N . GLN A 1 14 ? -4.925 0.690 8.864 1.00 0.00 542 GLN A N 10
ATOM 5655 C CA . GLN A 1 14 ? -6.213 1.339 9.044 1.00 0.00 542 GLN A CA 10
ATOM 5656 C C . GLN A 1 14 ? -6.088 2.854 8.908 1.00 0.00 542 GLN A C 10
ATOM 5657 O O . GLN A 1 14 ? -6.416 3.601 9.831 1.00 0.00 542 GLN A O 10
ATOM 5671 N N . GLY A 1 15 ? -5.611 3.303 7.752 1.00 0.00 543 GLY A N 10
ATOM 5672 C CA . GLY A 1 15 ? -5.452 4.727 7.519 1.00 0.00 543 GLY A CA 10
ATOM 5673 C C . GLY A 1 15 ? -5.262 5.060 6.053 1.00 0.00 543 GLY A C 10
ATOM 5674 O O . GLY A 1 15 ? -5.963 5.912 5.507 1.00 0.00 543 GLY A O 10
ATOM 5678 N N . CYS A 1 16 ? -4.312 4.387 5.413 1.00 0.00 544 CYS A N 10
ATOM 5679 C CA . CYS A 1 16 ? -4.031 4.615 4.001 1.00 0.00 544 CYS A CA 10
ATOM 5680 C C . CYS A 1 16 ? -4.869 3.688 3.127 1.00 0.00 544 CYS A C 10
ATOM 5681 O O . CYS A 1 16 ? -5.599 2.835 3.632 1.00 0.00 544 CYS A O 10
ATOM 5688 N N . GLY A 1 17 ? -4.761 3.859 1.813 1.00 0.00 545 GLY A N 10
ATOM 5689 C CA . GLY A 1 17 ? -5.517 3.028 0.895 1.00 0.00 545 GLY A CA 10
ATOM 5690 C C . GLY A 1 17 ? -5.220 3.342 -0.558 1.00 0.00 545 GLY A C 10
ATOM 5691 O O . GLY A 1 17 ? -6.128 3.390 -1.388 1.00 0.00 545 GLY A O 10
ATOM 5695 N N . LYS A 1 18 ? -3.945 3.554 -0.869 1.00 0.00 546 LYS A N 10
ATOM 5696 C CA . LYS A 1 18 ? -3.533 3.863 -2.233 1.00 0.00 546 LYS A CA 10
ATOM 5697 C C . LYS A 1 18 ? -3.264 2.583 -3.019 1.00 0.00 546 LYS A C 10
ATOM 5698 O O . LYS A 1 18 ? -3.567 1.484 -2.555 1.00 0.00 546 LYS A O 10
ATOM 5717 N N . VAL A 1 19 ? -2.696 2.731 -4.212 1.00 0.00 547 VAL A N 10
ATOM 5718 C CA . VAL A 1 19 ? -2.390 1.584 -5.057 1.00 0.00 547 VAL A CA 10
ATOM 5719 C C . VAL A 1 19 ? -1.153 1.840 -5.911 1.00 0.00 547 VAL A C 10
ATOM 5720 O O . VAL A 1 19 ? -0.992 2.918 -6.483 1.00 0.00 547 VAL A O 10
ATOM 5733 N N . TYR A 1 20 ? -0.282 0.839 -5.994 1.00 0.00 548 TYR A N 10
ATOM 5734 C CA . TYR A 1 20 ? 0.941 0.951 -6.780 1.00 0.00 548 TYR A CA 10
ATOM 5735 C C . TYR A 1 20 ? 1.136 -0.283 -7.655 1.00 0.00 548 TYR A C 10
ATOM 5736 O O . TYR A 1 20 ? 0.686 -1.377 -7.312 1.00 0.00 548 TYR A O 10
ATOM 5754 N N . GLY A 1 21 ? 1.809 -0.101 -8.786 1.00 0.00 549 GLY A N 10
ATOM 5755 C CA . GLY A 1 21 ? 2.050 -1.210 -9.691 1.00 0.00 549 GLY A CA 10
ATOM 5756 C C . GLY A 1 21 ? 3.403 -1.863 -9.471 1.00 0.00 549 GLY A C 10
ATOM 5757 O O . GLY A 1 21 ? 3.868 -2.635 -10.310 1.00 0.00 549 GLY A O 10
ATOM 5761 N N . LYS A 1 22 ? 4.038 -1.555 -8.343 1.00 0.00 550 LYS A N 10
ATOM 5762 C CA . LYS A 1 22 ? 5.343 -2.121 -8.024 1.00 0.00 550 LYS A CA 10
ATOM 5763 C C . LYS A 1 22 ? 5.517 -2.268 -6.515 1.00 0.00 550 LYS A C 10
ATOM 5764 O O . LYS A 1 22 ? 5.258 -1.334 -5.756 1.00 0.00 550 LYS A O 10
ATOM 5783 N N . THR A 1 23 ? 5.957 -3.447 -6.087 1.00 0.00 551 THR A N 10
ATOM 5784 C CA . THR A 1 23 ? 6.167 -3.715 -4.668 1.00 0.00 551 THR A CA 10
ATOM 5785 C C . THR A 1 23 ? 7.344 -2.909 -4.130 1.00 0.00 551 THR A C 10
ATOM 5786 O O . THR A 1 23 ? 7.381 -2.558 -2.951 1.00 0.00 551 THR A O 10
ATOM 5797 N N . SER A 1 24 ? 8.306 -2.616 -5.002 1.00 0.00 552 SER A N 10
ATOM 5798 C CA . SER A 1 24 ? 9.484 -1.849 -4.613 1.00 0.00 552 SER A CA 10
ATOM 5799 C C . SER A 1 24 ? 9.082 -0.507 -4.008 1.00 0.00 552 SER A C 10
ATOM 5800 O O . SER A 1 24 ? 9.759 0.015 -3.123 1.00 0.00 552 SER A O 10
ATOM 5808 N N . HIS A 1 25 ? 7.971 0.042 -4.490 1.00 0.00 553 HIS A N 10
ATOM 5809 C CA . HIS A 1 25 ? 7.474 1.319 -3.994 1.00 0.00 553 HIS A CA 10
ATOM 5810 C C . HIS A 1 25 ? 6.902 1.166 -2.588 1.00 0.00 553 HIS A C 10
ATOM 5811 O O . HIS A 1 25 ? 6.911 2.109 -1.797 1.00 0.00 553 HIS A O 10
ATOM 5825 N N . LEU A 1 26 ? 6.408 -0.031 -2.283 1.00 0.00 554 LEU A N 10
ATOM 5826 C CA . LEU A 1 26 ? 5.836 -0.309 -0.971 1.00 0.00 554 LEU A CA 10
ATOM 5827 C C . LEU A 1 26 ? 6.849 -0.020 0.132 1.00 0.00 554 LEU A C 10
ATOM 5828 O O . LEU A 1 26 ? 6.514 0.571 1.159 1.00 0.00 554 LEU A O 10
ATOM 5844 N N . ARG A 1 27 ? 8.090 -0.442 -0.089 1.00 0.00 555 ARG A N 10
ATOM 5845 C CA . ARG A 1 27 ? 9.155 -0.231 0.881 1.00 0.00 555 ARG A CA 10
ATOM 5846 C C . ARG A 1 27 ? 9.346 1.252 1.178 1.00 0.00 555 ARG A C 10
ATOM 5847 O O . ARG A 1 27 ? 9.357 1.666 2.337 1.00 0.00 555 ARG A O 10
ATOM 5868 N N . ALA A 1 28 ? 9.499 2.047 0.125 1.00 0.00 556 ALA A N 10
ATOM 5869 C CA . ALA A 1 28 ? 9.693 3.482 0.280 1.00 0.00 556 ALA A CA 10
ATOM 5870 C C . ALA A 1 28 ? 8.497 4.120 0.977 1.00 0.00 556 ALA A C 10
ATOM 5871 O O . ALA A 1 28 ? 8.643 5.091 1.718 1.00 0.00 556 ALA A O 10
ATOM 5878 N N . HIS A 1 29 ? 7.315 3.567 0.734 1.00 0.00 557 HIS A N 10
ATOM 5879 C CA . HIS A 1 29 ? 6.096 4.077 1.337 1.00 0.00 557 HIS A CA 10
ATOM 5880 C C . HIS A 1 29 ? 5.954 3.584 2.776 1.00 0.00 557 HIS A C 10
ATOM 5881 O O . HIS A 1 29 ? 5.442 4.297 3.639 1.00 0.00 557 HIS A O 10
ATOM 5895 N N . LEU A 1 30 ? 6.406 2.359 3.023 1.00 0.00 558 LEU A N 10
ATOM 5896 C CA . LEU A 1 30 ? 6.325 1.768 4.353 1.00 0.00 558 LEU A CA 10
ATOM 5897 C C . LEU A 1 30 ? 7.150 2.565 5.360 1.00 0.00 558 LEU A C 10
ATOM 5898 O O . LEU A 1 30 ? 6.736 2.753 6.504 1.00 0.00 558 LEU A O 10
ATOM 5914 N N . ARG A 1 31 ? 8.318 3.030 4.930 1.00 0.00 559 ARG A N 10
ATOM 5915 C CA . ARG A 1 31 ? 9.196 3.805 5.799 1.00 0.00 559 ARG A CA 10
ATOM 5916 C C . ARG A 1 31 ? 8.494 5.063 6.300 1.00 0.00 559 ARG A C 10
ATOM 5917 O O . ARG A 1 31 ? 8.775 5.547 7.397 1.00 0.00 559 ARG A O 10
ATOM 5938 N N . TRP A 1 32 ? 7.576 5.586 5.493 1.00 0.00 560 TRP A N 10
ATOM 5939 C CA . TRP A 1 32 ? 6.831 6.785 5.858 1.00 0.00 560 TRP A CA 10
ATOM 5940 C C . TRP A 1 32 ? 5.800 6.471 6.938 1.00 0.00 560 TRP A C 10
ATOM 5941 O O . TRP A 1 32 ? 5.512 7.304 7.798 1.00 0.00 560 TRP A O 10
ATOM 5962 N N . HIS A 1 33 ? 5.249 5.263 6.887 1.00 0.00 561 HIS A N 10
ATOM 5963 C CA . HIS A 1 33 ? 4.251 4.835 7.860 1.00 0.00 561 HIS A CA 10
ATOM 5964 C C . HIS A 1 33 ? 4.892 4.574 9.219 1.00 0.00 561 HIS A C 10
ATOM 5965 O O . HIS A 1 33 ? 4.378 5.003 10.252 1.00 0.00 561 HIS A O 10
ATOM 5979 N N . THR A 1 34 ? 6.018 3.868 9.210 1.00 0.00 562 THR A N 10
ATOM 5980 C CA . THR A 1 34 ? 6.731 3.550 10.442 1.00 0.00 562 THR A CA 10
ATOM 5981 C C . THR A 1 34 ? 7.650 4.696 10.850 1.00 0.00 562 THR A C 10
ATOM 5982 O O . THR A 1 34 ? 8.581 5.047 10.125 1.00 0.00 562 THR A O 10
ATOM 5993 N N . GLY A 1 35 ? 7.384 5.276 12.016 1.00 0.00 563 GLY A N 10
ATOM 5994 C CA . GLY A 1 35 ? 8.197 6.376 12.500 1.00 0.00 563 GLY A CA 10
ATOM 5995 C C . GLY A 1 35 ? 7.494 7.714 12.380 1.00 0.00 563 GLY A C 10
ATOM 5996 O O . GLY A 1 35 ? 8.141 8.752 12.239 1.00 0.00 563 GLY A O 10
ATOM 6000 N N . GLU A 1 36 ? 6.167 7.691 12.435 1.00 0.00 564 GLU A N 10
ATOM 6001 C CA . GLU A 1 36 ? 5.376 8.912 12.331 1.00 0.00 564 GLU A CA 10
ATOM 6002 C C . GLU A 1 36 ? 5.264 9.605 13.684 1.00 0.00 564 GLU A C 10
ATOM 6003 O O . GLU A 1 36 ? 5.385 10.827 13.779 1.00 0.00 564 GLU A O 10
ATOM 6015 N N . ARG A 1 37 ? 5.034 8.818 14.729 1.00 0.00 565 ARG A N 10
ATOM 6016 C CA . ARG A 1 37 ? 4.906 9.356 16.079 1.00 0.00 565 ARG A CA 10
ATOM 6017 C C . ARG A 1 37 ? 5.615 8.462 17.091 1.00 0.00 565 ARG A C 10
ATOM 6018 O O . ARG A 1 37 ? 5.173 7.308 17.272 1.00 0.00 565 ARG A O 10
ATOM 6041 N N . MET A 1 1 ? -4.637 -18.423 -7.676 1.00 0.00 1 MET A N 11
ATOM 6042 C CA . MET A 1 1 ? -4.599 -17.002 -8.110 1.00 0.00 1 MET A CA 11
ATOM 6043 C C . MET A 1 1 ? -5.954 -16.555 -8.651 1.00 0.00 1 MET A C 11
ATOM 6044 O O . MET A 1 1 ? -6.388 -17.004 -9.712 1.00 0.00 1 MET A O 11
ATOM 6060 N N . ASP A 1 2 ? -6.617 -15.670 -7.915 1.00 0.00 530 ASP A N 11
ATOM 6061 C CA . ASP A 1 2 ? -7.923 -15.162 -8.320 1.00 0.00 530 ASP A CA 11
ATOM 6062 C C . ASP A 1 2 ? -7.795 -14.236 -9.530 1.00 0.00 530 ASP A C 11
ATOM 6063 O O . ASP A 1 2 ? -7.250 -13.138 -9.421 1.00 0.00 530 ASP A O 11
ATOM 6072 N N . PRO A 1 3 ? -8.297 -14.664 -10.703 1.00 0.00 531 PRO A N 11
ATOM 6073 C CA . PRO A 1 3 ? -8.230 -13.859 -11.928 1.00 0.00 531 PRO A CA 11
ATOM 6074 C C . PRO A 1 3 ? -9.117 -12.621 -11.857 1.00 0.00 531 PRO A C 11
ATOM 6075 O O . PRO A 1 3 ? -10.342 -12.725 -11.800 1.00 0.00 531 PRO A O 11
ATOM 6086 N N . GLY A 1 4 ? -8.489 -11.449 -11.862 1.00 0.00 532 GLY A N 11
ATOM 6087 C CA . GLY A 1 4 ? -9.237 -10.207 -11.799 1.00 0.00 532 GLY A CA 11
ATOM 6088 C C . GLY A 1 4 ? -8.868 -9.368 -10.591 1.00 0.00 532 GLY A C 11
ATOM 6089 O O . GLY A 1 4 ? -9.008 -9.814 -9.452 1.00 0.00 532 GLY A O 11
ATOM 6093 N N . LYS A 1 5 ? -8.397 -8.151 -10.839 1.00 0.00 533 LYS A N 11
ATOM 6094 C CA . LYS A 1 5 ? -8.007 -7.248 -9.762 1.00 0.00 533 LYS A CA 11
ATOM 6095 C C . LYS A 1 5 ? -9.120 -6.250 -9.460 1.00 0.00 533 LYS A C 11
ATOM 6096 O O . LYS A 1 5 ? -9.786 -5.753 -10.368 1.00 0.00 533 LYS A O 11
ATOM 6115 N N . LYS A 1 6 ? -9.316 -5.962 -8.178 1.00 0.00 534 LYS A N 11
ATOM 6116 C CA . LYS A 1 6 ? -10.349 -5.023 -7.754 1.00 0.00 534 LYS A CA 11
ATOM 6117 C C . LYS A 1 6 ? -9.851 -4.149 -6.608 1.00 0.00 534 LYS A C 11
ATOM 6118 O O . LYS A 1 6 ? -8.835 -4.450 -5.981 1.00 0.00 534 LYS A O 11
ATOM 6137 N N . LYS A 1 7 ? -10.572 -3.066 -6.339 1.00 0.00 535 LYS A N 11
ATOM 6138 C CA . LYS A 1 7 ? -10.203 -2.149 -5.267 1.00 0.00 535 LYS A CA 11
ATOM 6139 C C . LYS A 1 7 ? -8.823 -1.549 -5.516 1.00 0.00 535 LYS A C 11
ATOM 6140 O O . LYS A 1 7 ? -8.015 -2.112 -6.255 1.00 0.00 535 LYS A O 11
ATOM 6159 N N . GLN A 1 8 ? -8.559 -0.404 -4.894 1.00 0.00 536 GLN A N 11
ATOM 6160 C CA . GLN A 1 8 ? -7.276 0.271 -5.048 1.00 0.00 536 GLN A CA 11
ATOM 6161 C C . GLN A 1 8 ? -6.344 -0.059 -3.887 1.00 0.00 536 GLN A C 11
ATOM 6162 O O . GLN A 1 8 ? -6.693 -0.841 -3.002 1.00 0.00 536 GLN A O 11
ATOM 6176 N N . HIS A 1 9 ? -5.158 0.541 -3.896 1.00 0.00 537 HIS A N 11
ATOM 6177 C CA . HIS A 1 9 ? -4.176 0.310 -2.843 1.00 0.00 537 HIS A CA 11
ATOM 6178 C C . HIS A 1 9 ? -4.192 1.445 -1.824 1.00 0.00 537 HIS A C 11
ATOM 6179 O O . HIS A 1 9 ? -3.622 2.510 -2.058 1.00 0.00 537 HIS A O 11
ATOM 6193 N N . ILE A 1 10 ? -4.848 1.208 -0.692 1.00 0.00 538 ILE A N 11
ATOM 6194 C CA . ILE A 1 10 ? -4.939 2.209 0.364 1.00 0.00 538 ILE A CA 11
ATOM 6195 C C . ILE A 1 10 ? -4.387 1.668 1.679 1.00 0.00 538 ILE A C 11
ATOM 6196 O O . ILE A 1 10 ? -4.461 0.469 1.947 1.00 0.00 538 ILE A O 11
ATOM 6212 N N . CYS A 1 11 ? -3.834 2.558 2.497 1.00 0.00 539 CYS A N 11
ATOM 6213 C CA . CYS A 1 11 ? -3.271 2.163 3.783 1.00 0.00 539 CYS A CA 11
ATOM 6214 C C . CYS A 1 11 ? -4.357 1.628 4.712 1.00 0.00 539 CYS A C 11
ATOM 6215 O O . CYS A 1 11 ? -5.378 2.280 4.930 1.00 0.00 539 CYS A O 11
ATOM 6222 N N . HIS A 1 12 ? -4.126 0.439 5.258 1.00 0.00 540 HIS A N 11
ATOM 6223 C CA . HIS A 1 12 ? -5.082 -0.184 6.167 1.00 0.00 540 HIS A CA 11
ATOM 6224 C C . HIS A 1 12 ? -4.686 0.064 7.620 1.00 0.00 540 HIS A C 11
ATOM 6225 O O . HIS A 1 12 ? -4.958 -0.757 8.496 1.00 0.00 540 HIS A O 11
ATOM 6239 N N . ILE A 1 13 ? -4.043 1.200 7.866 1.00 0.00 541 ILE A N 11
ATOM 6240 C CA . ILE A 1 13 ? -3.608 1.559 9.210 1.00 0.00 541 ILE A CA 11
ATOM 6241 C C . ILE A 1 13 ? -4.122 2.940 9.600 1.00 0.00 541 ILE A C 11
ATOM 6242 O O . ILE A 1 13 ? -4.094 3.873 8.797 1.00 0.00 541 ILE A O 11
ATOM 6258 N N . GLN A 1 14 ? -4.591 3.064 10.838 1.00 0.00 542 GLN A N 11
ATOM 6259 C CA . GLN A 1 14 ? -5.111 4.332 11.334 1.00 0.00 542 GLN A CA 11
ATOM 6260 C C . GLN A 1 14 ? -4.020 5.399 11.345 1.00 0.00 542 GLN A C 11
ATOM 6261 O O . GLN A 1 14 ? -3.393 5.649 12.374 1.00 0.00 542 GLN A O 11
ATOM 6275 N N . GLY A 1 15 ? -3.800 6.025 10.193 1.00 0.00 543 GLY A N 11
ATOM 6276 C CA . GLY A 1 15 ? -2.785 7.056 10.092 1.00 0.00 543 GLY A CA 11
ATOM 6277 C C . GLY A 1 15 ? -2.713 7.666 8.706 1.00 0.00 543 GLY A C 11
ATOM 6278 O O . GLY A 1 15 ? -2.938 8.865 8.536 1.00 0.00 543 GLY A O 11
ATOM 6282 N N . CYS A 1 16 ? -2.399 6.841 7.713 1.00 0.00 544 CYS A N 11
ATOM 6283 C CA . CYS A 1 16 ? -2.298 7.307 6.336 1.00 0.00 544 CYS A CA 11
ATOM 6284 C C . CYS A 1 16 ? -3.680 7.446 5.705 1.00 0.00 544 CYS A C 11
ATOM 6285 O O . CYS A 1 16 ? -4.698 7.260 6.370 1.00 0.00 544 CYS A O 11
ATOM 6292 N N . GLY A 1 17 ? -3.705 7.776 4.418 1.00 0.00 545 GLY A N 11
ATOM 6293 C CA . GLY A 1 17 ? -4.965 7.935 3.717 1.00 0.00 545 GLY A CA 11
ATOM 6294 C C . GLY A 1 17 ? -4.767 8.374 2.282 1.00 0.00 545 GLY A C 11
ATOM 6295 O O . GLY A 1 17 ? -5.522 9.198 1.767 1.00 0.00 545 GLY A O 11
ATOM 6299 N N . LYS A 1 18 ? -3.746 7.822 1.635 1.00 0.00 546 LYS A N 11
ATOM 6300 C CA . LYS A 1 18 ? -3.447 8.162 0.250 1.00 0.00 546 LYS A CA 11
ATOM 6301 C C . LYS A 1 18 ? -3.980 7.091 -0.698 1.00 0.00 546 LYS A C 11
ATOM 6302 O O . LYS A 1 18 ? -4.796 6.256 -0.309 1.00 0.00 546 LYS A O 11
ATOM 6321 N N . VAL A 1 19 ? -3.513 7.119 -1.942 1.00 0.00 547 VAL A N 11
ATOM 6322 C CA . VAL A 1 19 ? -3.945 6.147 -2.940 1.00 0.00 547 VAL A CA 11
ATOM 6323 C C . VAL A 1 19 ? -2.774 5.692 -3.805 1.00 0.00 547 VAL A C 11
ATOM 6324 O O . VAL A 1 19 ? -1.843 6.456 -4.059 1.00 0.00 547 VAL A O 11
ATOM 6337 N N . TYR A 1 20 ? -2.828 4.442 -4.255 1.00 0.00 548 TYR A N 11
ATOM 6338 C CA . TYR A 1 20 ? -1.772 3.884 -5.091 1.00 0.00 548 TYR A CA 11
ATOM 6339 C C . TYR A 1 20 ? -2.336 2.845 -6.056 1.00 0.00 548 TYR A C 11
ATOM 6340 O O . TYR A 1 20 ? -3.374 2.239 -5.793 1.00 0.00 548 TYR A O 11
ATOM 6358 N N . GLY A 1 21 ? -1.644 2.645 -7.173 1.00 0.00 549 GLY A N 11
ATOM 6359 C CA . GLY A 1 21 ? -2.091 1.679 -8.160 1.00 0.00 549 GLY A CA 11
ATOM 6360 C C . GLY A 1 21 ? -1.036 0.636 -8.474 1.00 0.00 549 GLY A C 11
ATOM 6361 O O . GLY A 1 21 ? -1.041 0.044 -9.553 1.00 0.00 549 GLY A O 11
ATOM 6365 N N . LYS A 1 22 ? -0.129 0.409 -7.529 1.00 0.00 550 LYS A N 11
ATOM 6366 C CA . LYS A 1 22 ? 0.936 -0.571 -7.711 1.00 0.00 550 LYS A CA 11
ATOM 6367 C C . LYS A 1 22 ? 1.336 -1.195 -6.378 1.00 0.00 550 LYS A C 11
ATOM 6368 O O . LYS A 1 22 ? 1.695 -0.490 -5.435 1.00 0.00 550 LYS A O 11
ATOM 6387 N N . THR A 1 23 ? 1.274 -2.521 -6.308 1.00 0.00 551 THR A N 11
ATOM 6388 C CA . THR A 1 23 ? 1.632 -3.239 -5.091 1.00 0.00 551 THR A CA 11
ATOM 6389 C C . THR A 1 23 ? 3.130 -3.145 -4.825 1.00 0.00 551 THR A C 11
ATOM 6390 O O . THR A 1 23 ? 3.561 -3.042 -3.676 1.00 0.00 551 THR A O 11
ATOM 6401 N N . SER A 1 24 ? 3.920 -3.178 -5.894 1.00 0.00 552 SER A N 11
ATOM 6402 C CA . SER A 1 24 ? 5.372 -3.093 -5.774 1.00 0.00 552 SER A CA 11
ATOM 6403 C C . SER A 1 24 ? 5.779 -1.815 -5.050 1.00 0.00 552 SER A C 11
ATOM 6404 O O . SER A 1 24 ? 6.727 -1.809 -4.266 1.00 0.00 552 SER A O 11
ATOM 6412 N N . HIS A 1 25 ? 5.051 -0.735 -5.313 1.00 0.00 553 HIS A N 11
ATOM 6413 C CA . HIS A 1 25 ? 5.332 0.547 -4.679 1.00 0.00 553 HIS A CA 11
ATOM 6414 C C . HIS A 1 25 ? 4.988 0.499 -3.195 1.00 0.00 553 HIS A C 11
ATOM 6415 O O . HIS A 1 25 ? 5.581 1.213 -2.386 1.00 0.00 553 HIS A O 11
ATOM 6429 N N . LEU A 1 26 ? 4.028 -0.352 -2.843 1.00 0.00 554 LEU A N 11
ATOM 6430 C CA . LEU A 1 26 ? 3.606 -0.498 -1.456 1.00 0.00 554 LEU A CA 11
ATOM 6431 C C . 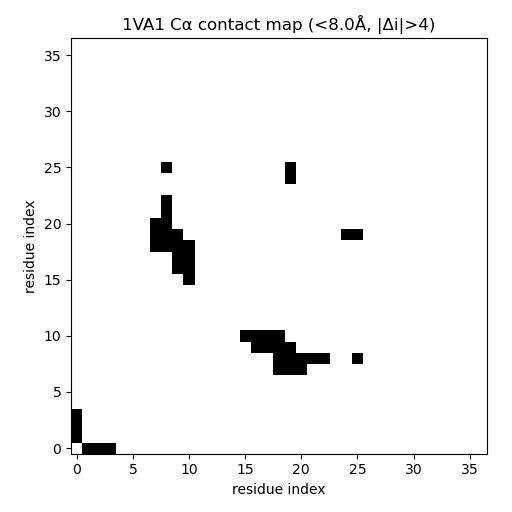LEU A 1 26 ? 4.775 -0.935 -0.577 1.00 0.00 554 LEU A C 11
ATOM 6432 O O . LEU A 1 26 ? 4.834 -0.599 0.605 1.00 0.00 554 LEU A O 11
ATOM 6448 N N . ARG A 1 27 ? 5.701 -1.689 -1.164 1.00 0.00 555 ARG A N 11
ATOM 6449 C CA . ARG A 1 27 ? 6.865 -2.173 -0.433 1.00 0.00 555 ARG A CA 11
ATOM 6450 C C . ARG A 1 27 ? 7.724 -1.008 0.057 1.00 0.00 555 ARG A C 11
ATOM 6451 O O . ARG A 1 27 ? 8.136 -0.972 1.217 1.00 0.00 555 ARG A O 11
ATOM 6472 N N . ALA A 1 28 ? 7.985 -0.055 -0.833 1.00 0.00 556 ALA A N 11
ATOM 6473 C CA . ALA A 1 28 ? 8.789 1.110 -0.491 1.00 0.00 556 ALA A CA 11
ATOM 6474 C C . ALA A 1 28 ? 8.068 1.988 0.524 1.00 0.00 556 ALA A C 11
ATOM 6475 O O . ALA A 1 28 ? 8.697 2.630 1.365 1.00 0.00 556 ALA A O 11
ATOM 6482 N N . HIS A 1 29 ? 6.744 2.013 0.437 1.00 0.00 557 HIS A N 11
ATOM 6483 C CA . HIS A 1 29 ? 5.933 2.808 1.344 1.00 0.00 557 HIS A CA 11
ATOM 6484 C C . HIS A 1 29 ? 5.815 2.125 2.705 1.00 0.00 557 HIS A C 11
ATOM 6485 O O . HIS A 1 29 ? 5.765 2.788 3.741 1.00 0.00 557 HIS A O 11
ATOM 6499 N N . LEU A 1 30 ? 5.767 0.797 2.691 1.00 0.00 558 LEU A N 11
ATOM 6500 C CA . LEU A 1 30 ? 5.649 0.023 3.921 1.00 0.00 558 LEU A CA 11
ATOM 6501 C C . LEU A 1 30 ? 6.857 0.244 4.828 1.00 0.00 558 LEU A C 11
ATOM 6502 O O . LEU A 1 30 ? 6.711 0.434 6.035 1.00 0.00 558 LEU A O 11
ATOM 6518 N N . ARG A 1 31 ? 8.049 0.217 4.240 1.00 0.00 559 ARG A N 11
ATOM 6519 C CA . ARG A 1 31 ? 9.278 0.413 5.001 1.00 0.00 559 ARG A CA 11
ATOM 6520 C C . ARG A 1 31 ? 9.272 1.770 5.700 1.00 0.00 559 ARG A C 11
ATOM 6521 O O . ARG A 1 31 ? 9.867 1.932 6.766 1.00 0.00 559 ARG A O 11
ATOM 6542 N N . TRP A 1 32 ? 8.593 2.740 5.096 1.00 0.00 560 TRP A N 11
ATOM 6543 C CA . TRP A 1 32 ? 8.507 4.080 5.664 1.00 0.00 560 TRP A CA 11
ATOM 6544 C C . TRP A 1 32 ? 7.721 4.062 6.971 1.00 0.00 560 TRP A C 11
ATOM 6545 O O . TRP A 1 32 ? 8.032 4.799 7.906 1.00 0.00 560 TRP A O 11
ATOM 6566 N N . HIS A 1 33 ? 6.700 3.213 7.027 1.00 0.00 561 HIS A N 11
ATOM 6567 C CA . HIS A 1 33 ? 5.866 3.096 8.218 1.00 0.00 561 HIS A CA 11
ATOM 6568 C C . HIS A 1 33 ? 6.623 2.408 9.349 1.00 0.00 561 HIS A C 11
ATOM 6569 O O . HIS A 1 33 ? 6.376 2.673 10.525 1.00 0.00 561 HIS A O 11
ATOM 6583 N N . THR A 1 34 ? 7.547 1.524 8.986 1.00 0.00 562 THR A N 11
ATOM 6584 C CA . THR A 1 34 ? 8.339 0.799 9.971 1.00 0.00 562 THR A CA 11
ATOM 6585 C C . THR A 1 34 ? 9.694 1.468 10.180 1.00 0.00 562 THR A C 11
ATOM 6586 O O . THR A 1 34 ? 10.706 0.796 10.381 1.00 0.00 562 THR A O 11
ATOM 6597 N N . GLY A 1 35 ? 9.707 2.796 10.130 1.00 0.00 563 GLY A N 11
ATOM 6598 C CA . GLY A 1 35 ? 10.943 3.534 10.315 1.00 0.00 563 GLY A CA 11
ATOM 6599 C C . GLY A 1 35 ? 10.703 4.980 10.699 1.00 0.00 563 GLY A C 11
ATOM 6600 O O . GLY A 1 35 ? 11.462 5.867 10.307 1.00 0.00 563 GLY A O 11
ATOM 6604 N N . GLU A 1 36 ? 9.646 5.219 11.469 1.00 0.00 564 GLU A N 11
ATOM 6605 C CA . GLU A 1 36 ? 9.309 6.569 11.907 1.00 0.00 564 GLU A CA 11
ATOM 6606 C C . GLU A 1 36 ? 9.888 6.851 13.290 1.00 0.00 564 GLU A C 11
ATOM 6607 O O . GLU A 1 36 ? 10.473 5.970 13.920 1.00 0.00 564 GLU A O 11
ATOM 6619 N N . ARG A 1 37 ? 9.721 8.084 13.756 1.00 0.00 565 ARG A N 11
ATOM 6620 C CA . ARG A 1 37 ? 10.227 8.482 15.065 1.00 0.00 565 ARG A CA 11
ATOM 6621 C C . ARG A 1 37 ? 9.090 8.949 15.968 1.00 0.00 565 ARG A C 11
ATOM 6622 O O . ARG A 1 37 ? 9.373 9.341 17.120 1.00 0.00 565 ARG A O 11
ATOM 6645 N N . MET A 1 1 ? -13.282 -17.923 -9.469 1.00 0.00 1 MET A N 12
ATOM 6646 C CA . MET A 1 1 ? -13.396 -17.201 -10.763 1.00 0.00 1 MET A CA 12
ATOM 6647 C C . MET A 1 1 ? -14.439 -16.091 -10.685 1.00 0.00 1 MET A C 12
ATOM 6648 O O . MET A 1 1 ? -15.498 -16.262 -10.083 1.00 0.00 1 MET A O 12
ATOM 6664 N N . ASP A 1 2 ? -14.131 -14.953 -11.299 1.00 0.00 530 ASP A N 12
ATOM 6665 C CA . ASP A 1 2 ? -15.042 -13.814 -11.299 1.00 0.00 530 ASP A CA 12
ATOM 6666 C C . ASP A 1 2 ? -14.935 -13.031 -12.605 1.00 0.00 530 ASP A C 12
ATOM 6667 O O . ASP A 1 2 ? -13.961 -13.171 -13.344 1.00 0.00 530 ASP A O 12
ATOM 6676 N N . PRO A 1 3 ? -15.941 -12.192 -12.907 1.00 0.00 531 PRO A N 12
ATOM 6677 C CA . PRO A 1 3 ? -15.956 -11.385 -14.131 1.00 0.00 531 PRO A CA 12
ATOM 6678 C C . PRO A 1 3 ? -14.672 -10.582 -14.310 1.00 0.00 531 PRO A C 12
ATOM 6679 O O . PRO A 1 3 ? -14.157 -10.455 -15.421 1.00 0.00 531 PRO A O 12
ATOM 6690 N N . GLY A 1 4 ? -14.160 -10.041 -13.209 1.00 0.00 532 GLY A N 12
ATOM 6691 C CA . GLY A 1 4 ? -12.940 -9.257 -13.266 1.00 0.00 532 GLY A CA 12
ATOM 6692 C C . GLY A 1 4 ? -12.071 -9.447 -12.039 1.00 0.00 532 GLY A C 12
ATOM 6693 O O . GLY A 1 4 ? -12.526 -9.972 -11.023 1.00 0.00 532 GLY A O 12
ATOM 6697 N N . LYS A 1 5 ? -10.816 -9.018 -12.132 1.00 0.00 533 LYS A N 12
ATOM 6698 C CA . LYS A 1 5 ? -9.881 -9.143 -11.020 1.00 0.00 533 LYS A CA 12
ATOM 6699 C C . LYS A 1 5 ? -8.926 -7.954 -10.976 1.00 0.00 533 LYS A C 12
ATOM 6700 O O . LYS A 1 5 ? -8.272 -7.633 -11.968 1.00 0.00 533 LYS A O 12
ATOM 6719 N N . LYS A 1 6 ? -8.852 -7.305 -9.819 1.00 0.00 534 LYS A N 12
ATOM 6720 C CA . LYS A 1 6 ? -7.976 -6.151 -9.645 1.00 0.00 534 LYS A CA 12
ATOM 6721 C C . LYS A 1 6 ? -7.196 -6.253 -8.338 1.00 0.00 534 LYS A C 12
ATOM 6722 O O . LYS A 1 6 ? -7.578 -6.992 -7.432 1.00 0.00 534 LYS A O 12
ATOM 6741 N N . LYS A 1 7 ? -6.101 -5.505 -8.249 1.00 0.00 535 LYS A N 12
ATOM 6742 C CA . LYS A 1 7 ? -5.268 -5.511 -7.053 1.00 0.00 535 LYS A CA 12
ATOM 6743 C C . LYS A 1 7 ? -4.962 -4.088 -6.596 1.00 0.00 535 LYS A C 12
ATOM 6744 O O . LYS A 1 7 ? -4.838 -3.176 -7.413 1.00 0.00 535 LYS A O 12
ATOM 6763 N N . GLN A 1 8 ? -4.844 -3.906 -5.284 1.00 0.00 536 GLN A N 12
ATOM 6764 C CA . GLN A 1 8 ? -4.555 -2.593 -4.718 1.00 0.00 536 GLN A CA 12
ATOM 6765 C C . GLN A 1 8 ? -3.855 -2.725 -3.369 1.00 0.00 536 GLN A C 12
ATOM 6766 O O . GLN A 1 8 ? -4.108 -3.667 -2.617 1.00 0.00 536 GLN A O 12
ATOM 6780 N N . HIS A 1 9 ? -2.975 -1.776 -3.069 1.00 0.00 537 HIS A N 12
ATOM 6781 C CA . HIS A 1 9 ? -2.239 -1.786 -1.810 1.00 0.00 537 HIS A CA 12
ATOM 6782 C C . HIS A 1 9 ? -2.711 -0.661 -0.896 1.00 0.00 537 HIS A C 12
ATOM 6783 O O . HIS A 1 9 ? -2.308 0.492 -1.055 1.00 0.00 537 HIS A O 12
ATOM 6797 N N . ILE A 1 10 ? -3.565 -1.002 0.063 1.00 0.00 538 ILE A N 12
ATOM 6798 C CA . ILE A 1 10 ? -4.091 -0.020 1.004 1.00 0.00 538 ILE A CA 12
ATOM 6799 C C . ILE A 1 10 ? -3.251 0.026 2.275 1.00 0.00 538 ILE A C 12
ATOM 6800 O O . ILE A 1 10 ? -2.753 -0.999 2.740 1.00 0.00 538 ILE A O 12
ATOM 6816 N N . CYS A 1 11 ? -3.097 1.222 2.833 1.00 0.00 539 CYS A N 12
ATOM 6817 C CA . CYS A 1 11 ? -2.317 1.403 4.051 1.00 0.00 539 CYS A CA 12
ATOM 6818 C C . CYS A 1 11 ? -3.119 0.982 5.279 1.00 0.00 539 CYS A C 12
ATOM 6819 O O . CYS A 1 11 ? -4.025 1.694 5.714 1.00 0.00 539 CYS A O 12
ATOM 6826 N N . HIS A 1 12 ? -2.781 -0.179 5.830 1.00 0.00 540 HIS A N 12
ATOM 6827 C CA . HIS A 1 12 ? -3.470 -0.697 7.007 1.00 0.00 540 HIS A CA 12
ATOM 6828 C C . HIS A 1 12 ? -3.365 0.279 8.175 1.00 0.00 540 HIS A C 12
ATOM 6829 O O . HIS A 1 12 ? -4.268 0.366 9.007 1.00 0.00 540 HIS A O 12
ATOM 6843 N N . ILE A 1 13 ? -2.257 1.011 8.230 1.00 0.00 541 ILE A N 12
ATOM 6844 C CA . ILE A 1 13 ? -2.035 1.981 9.295 1.00 0.00 541 ILE A CA 12
ATOM 6845 C C . ILE A 1 13 ? -3.129 3.043 9.307 1.00 0.00 541 ILE A C 12
ATOM 6846 O O . ILE A 1 13 ? -3.282 3.802 8.349 1.00 0.00 541 ILE A O 12
ATOM 6862 N N . GLN A 1 14 ? -3.889 3.091 10.396 1.00 0.00 542 GLN A N 12
ATOM 6863 C CA . GLN A 1 14 ? -4.971 4.060 10.532 1.00 0.00 542 GLN A CA 12
ATOM 6864 C C . GLN A 1 14 ? -4.440 5.487 10.422 1.00 0.00 542 GLN A C 12
ATOM 6865 O O . GLN A 1 14 ? -4.080 6.105 11.424 1.00 0.00 542 GLN A O 12
ATOM 6879 N N . GLY A 1 15 ? -4.396 6.003 9.199 1.00 0.00 543 GLY A N 12
ATOM 6880 C CA . GLY A 1 15 ? -3.908 7.352 8.981 1.00 0.00 543 GLY A CA 12
ATOM 6881 C C . GLY A 1 15 ? -3.655 7.650 7.517 1.00 0.00 543 GLY A C 12
ATOM 6882 O O . GLY A 1 15 ? -4.082 8.685 7.004 1.00 0.00 543 GLY A O 12
ATOM 6886 N N . CYS A 1 16 ? -2.957 6.742 6.842 1.00 0.00 544 CYS A N 12
ATOM 6887 C CA . CYS A 1 16 ? -2.647 6.915 5.428 1.00 0.00 544 CYS A CA 12
ATOM 6888 C C . CYS A 1 16 ? -3.766 6.359 4.552 1.00 0.00 544 CYS A C 12
ATOM 6889 O O . CYS A 1 16 ? -4.775 5.866 5.055 1.00 0.00 544 CYS A O 12
ATOM 6896 N N . GLY A 1 17 ? -3.578 6.444 3.239 1.00 0.00 545 GLY A N 12
ATOM 6897 C CA . GLY A 1 17 ? -4.579 5.946 2.313 1.00 0.00 545 GLY A CA 12
ATOM 6898 C C . GLY A 1 17 ? -4.324 6.397 0.888 1.00 0.00 545 GLY A C 12
ATOM 6899 O O . GLY A 1 17 ? -5.227 6.897 0.217 1.00 0.00 545 GLY A O 12
ATOM 6903 N N . LYS A 1 18 ? -3.091 6.221 0.426 1.00 0.00 546 LYS A N 12
ATOM 6904 C CA . LYS A 1 18 ? -2.717 6.614 -0.929 1.00 0.00 546 LYS A CA 12
ATOM 6905 C C . LYS A 1 18 ? -3.171 5.571 -1.945 1.00 0.00 546 LYS A C 12
ATOM 6906 O O . LYS A 1 18 ? -3.563 5.906 -3.062 1.00 0.00 546 LYS A O 12
ATOM 6925 N N . VAL A 1 19 ? -3.115 4.305 -1.547 1.00 0.00 547 VAL A N 12
ATOM 6926 C CA . VAL A 1 19 ? -3.521 3.210 -2.416 1.00 0.00 547 VAL A CA 12
ATOM 6927 C C . VAL A 1 19 ? -2.727 3.223 -3.721 1.00 0.00 547 VAL A C 12
ATOM 6928 O O . VAL A 1 19 ? -3.159 3.802 -4.717 1.00 0.00 547 VAL A O 12
ATOM 6941 N N . TYR A 1 20 ? -1.564 2.578 -3.706 1.00 0.00 548 TYR A N 12
ATOM 6942 C CA . TYR A 1 20 ? -0.709 2.513 -4.885 1.00 0.00 548 TYR A CA 12
ATOM 6943 C C . TYR A 1 20 ? -0.879 1.180 -5.606 1.00 0.00 548 TYR A C 12
ATOM 6944 O O . TYR A 1 20 ? -1.261 0.179 -5.000 1.00 0.00 548 TYR A O 12
ATOM 6962 N N . GLY A 1 21 ? -0.592 1.174 -6.904 1.00 0.00 549 GLY A N 12
ATOM 6963 C CA . GLY A 1 21 ? -0.718 -0.042 -7.686 1.00 0.00 549 GLY A CA 12
ATOM 6964 C C . GLY A 1 21 ? 0.613 -0.733 -7.901 1.00 0.00 549 GLY A C 12
ATOM 6965 O O . GLY A 1 21 ? 0.837 -1.356 -8.939 1.00 0.00 549 GLY A O 12
ATOM 6969 N N . LYS A 1 22 ? 1.500 -0.625 -6.917 1.00 0.00 550 LYS A N 12
ATOM 6970 C CA . LYS A 1 22 ? 2.818 -1.245 -7.003 1.00 0.00 550 LYS A CA 12
ATOM 6971 C C . LYS A 1 22 ? 3.322 -1.647 -5.621 1.00 0.00 550 LYS A C 12
ATOM 6972 O O . LYS A 1 22 ? 3.357 -0.831 -4.700 1.00 0.00 550 LYS A O 12
ATOM 6991 N N . THR A 1 23 ? 3.713 -2.910 -5.483 1.00 0.00 551 THR A N 12
ATOM 6992 C CA . THR A 1 23 ? 4.217 -3.421 -4.213 1.00 0.00 551 THR A CA 12
ATOM 6993 C C . THR A 1 23 ? 5.589 -2.837 -3.897 1.00 0.00 551 THR A C 12
ATOM 6994 O O . THR A 1 23 ? 5.919 -2.594 -2.736 1.00 0.00 551 THR A O 12
ATOM 7005 N N . SER A 1 24 ? 6.387 -2.611 -4.937 1.00 0.00 552 SER A N 12
ATOM 7006 C CA . SER A 1 24 ? 7.724 -2.053 -4.767 1.00 0.00 552 SER A CA 12
ATOM 7007 C C . SER A 1 24 ? 7.664 -0.716 -4.038 1.00 0.00 552 SER A C 12
ATOM 7008 O O . SER A 1 24 ? 8.580 -0.359 -3.297 1.00 0.00 552 SER A O 12
ATOM 7016 N N . HIS A 1 25 ? 6.577 0.018 -4.247 1.00 0.00 553 HIS A N 12
ATOM 7017 C CA . HIS A 1 25 ? 6.394 1.313 -3.603 1.00 0.00 553 HIS A CA 12
ATOM 7018 C C . HIS A 1 25 ? 6.009 1.135 -2.138 1.00 0.00 553 HIS A C 12
ATOM 7019 O O . HIS A 1 25 ? 6.298 1.990 -1.301 1.00 0.00 553 HIS A O 12
ATOM 7033 N N . LEU A 1 26 ? 5.354 0.018 -1.837 1.00 0.00 554 LEU A N 12
ATOM 7034 C CA . LEU A 1 26 ? 4.929 -0.274 -0.474 1.00 0.00 554 LEU A CA 12
ATOM 7035 C C . LEU A 1 26 ? 6.133 -0.427 0.451 1.00 0.00 554 LEU A C 12
ATOM 7036 O O . LEU A 1 26 ? 6.089 -0.026 1.614 1.00 0.00 554 LEU A O 12
ATOM 7052 N N . ARG A 1 27 ? 7.205 -1.011 -0.073 1.00 0.00 555 ARG A N 12
ATOM 7053 C CA . ARG A 1 27 ? 8.419 -1.219 0.706 1.00 0.00 555 ARG A CA 12
ATOM 7054 C C . ARG A 1 27 ? 9.067 0.116 1.071 1.00 0.00 555 ARG A C 12
ATOM 7055 O O . ARG A 1 27 ? 9.450 0.338 2.220 1.00 0.00 555 ARG A O 12
ATOM 7076 N N . ALA A 1 28 ? 9.187 1.000 0.085 1.00 0.00 556 ALA A N 12
ATOM 7077 C CA . ALA A 1 28 ? 9.788 2.308 0.300 1.00 0.00 556 ALA A CA 12
ATOM 7078 C C . ALA A 1 28 ? 8.892 3.188 1.163 1.00 0.00 556 ALA A C 12
ATOM 7079 O O . ALA A 1 28 ? 9.374 4.016 1.934 1.00 0.00 556 ALA A O 12
ATOM 7086 N N . HIS A 1 29 ? 7.584 3.003 1.028 1.00 0.00 557 HIS A N 12
ATOM 7087 C CA . HIS A 1 29 ? 6.621 3.779 1.793 1.00 0.00 557 HIS A CA 12
ATOM 7088 C C . HIS A 1 29 ? 6.516 3.255 3.224 1.00 0.00 557 HIS A C 12
ATOM 7089 O O . HIS A 1 29 ? 6.369 4.030 4.169 1.00 0.00 557 HIS A O 12
ATOM 7103 N N . LEU A 1 30 ? 6.588 1.937 3.373 1.00 0.00 558 LEU A N 12
ATOM 7104 C CA . LEU A 1 30 ? 6.497 1.310 4.687 1.00 0.00 558 LEU A CA 12
ATOM 7105 C C . LEU A 1 30 ? 7.601 1.812 5.612 1.00 0.00 558 LEU A C 12
ATOM 7106 O O . LEU A 1 30 ? 7.370 2.052 6.797 1.00 0.00 558 LEU A O 12
ATOM 7122 N N . ARG A 1 31 ? 8.803 1.968 5.064 1.00 0.00 559 ARG A N 12
ATOM 7123 C CA . ARG A 1 31 ? 9.941 2.441 5.844 1.00 0.00 559 ARG A CA 12
ATOM 7124 C C . ARG A 1 31 ? 9.657 3.818 6.440 1.00 0.00 559 ARG A C 12
ATOM 7125 O O . ARG A 1 31 ? 10.169 4.161 7.506 1.00 0.00 559 ARG A O 12
ATOM 7146 N N . TRP A 1 32 ? 8.837 4.601 5.746 1.00 0.00 560 TRP A N 12
ATOM 7147 C CA . TRP A 1 32 ? 8.484 5.938 6.208 1.00 0.00 560 TRP A CA 12
ATOM 7148 C C . TRP A 1 32 ? 7.635 5.868 7.473 1.00 0.00 560 TRP A C 12
ATOM 7149 O O . TRP A 1 32 ? 7.882 6.590 8.439 1.00 0.00 560 TRP A O 12
ATOM 7170 N N . HIS A 1 33 ? 6.633 4.995 7.459 1.00 0.00 561 HIS A N 12
ATOM 7171 C CA . HIS A 1 33 ? 5.746 4.829 8.604 1.00 0.00 561 HIS A CA 12
ATOM 7172 C C . HIS A 1 33 ? 6.529 4.402 9.842 1.00 0.00 561 HIS A C 12
ATOM 7173 O O . HIS A 1 33 ? 6.332 4.943 10.930 1.00 0.00 561 HIS A O 12
ATOM 7187 N N . THR A 1 34 ? 7.416 3.428 9.668 1.00 0.00 562 THR A N 12
ATOM 7188 C CA . THR A 1 34 ? 8.228 2.928 10.771 1.00 0.00 562 THR A CA 12
ATOM 7189 C C . THR A 1 34 ? 9.140 4.023 11.315 1.00 0.00 562 THR A C 12
ATOM 7190 O O . THR A 1 34 ? 10.031 4.506 10.617 1.00 0.00 562 THR A O 12
ATOM 7201 N N . GLY A 1 35 ? 8.910 4.410 12.565 1.00 0.00 563 GLY A N 12
ATOM 7202 C CA . GLY A 1 35 ? 9.719 5.445 13.182 1.00 0.00 563 GLY A CA 12
ATOM 7203 C C . GLY A 1 35 ? 9.502 6.805 12.548 1.00 0.00 563 GLY A C 12
ATOM 7204 O O . GLY A 1 35 ? 10.079 7.110 11.504 1.00 0.00 563 GLY A O 12
ATOM 7208 N N . GLU A 1 36 ? 8.669 7.624 13.180 1.00 0.00 564 GLU A N 12
ATOM 7209 C CA . GLU A 1 36 ? 8.377 8.960 12.672 1.00 0.00 564 GLU A CA 12
ATOM 7210 C C . GLU A 1 36 ? 7.783 9.841 13.766 1.00 0.00 564 GLU A C 12
ATOM 7211 O O . GLU A 1 36 ? 6.959 10.714 13.495 1.00 0.00 564 GLU A O 12
ATOM 7223 N N . ARG A 1 37 ? 8.206 9.605 15.003 1.00 0.00 565 ARG A N 12
ATOM 7224 C CA . ARG A 1 37 ? 7.716 10.377 16.139 1.00 0.00 565 ARG A CA 12
ATOM 7225 C C . ARG A 1 37 ? 8.671 10.268 17.324 1.00 0.00 565 ARG A C 12
ATOM 7226 O O . ARG A 1 37 ? 8.815 9.153 17.867 1.00 0.00 565 ARG A O 12
ATOM 7249 N N . MET A 1 1 ? -20.133 -8.938 -2.289 1.00 0.00 1 MET A N 13
ATOM 7250 C CA . MET A 1 1 ? -19.197 -9.841 -3.009 1.00 0.00 1 MET A CA 13
ATOM 7251 C C . MET A 1 1 ? -17.745 -9.461 -2.737 1.00 0.00 1 MET A C 13
ATOM 7252 O O . MET A 1 1 ? -17.420 -8.283 -2.583 1.00 0.00 1 MET A O 13
ATOM 7268 N N . ASP A 1 2 ? -16.876 -10.465 -2.680 1.00 0.00 530 ASP A N 13
ATOM 7269 C CA . ASP A 1 2 ? -15.458 -10.235 -2.428 1.00 0.00 530 ASP A CA 13
ATOM 7270 C C . ASP A 1 2 ? -14.691 -10.075 -3.738 1.00 0.00 530 ASP A C 13
ATOM 7271 O O . ASP A 1 2 ? -15.180 -10.450 -4.803 1.00 0.00 530 ASP A O 13
ATOM 7280 N N . PRO A 1 3 ? -13.471 -9.513 -3.675 1.00 0.00 531 PRO A N 13
ATOM 7281 C CA . PRO A 1 3 ? -12.636 -9.305 -4.863 1.00 0.00 531 PRO A CA 13
ATOM 7282 C C . PRO A 1 3 ? -12.113 -10.616 -5.440 1.00 0.00 531 PRO A C 13
ATOM 7283 O O . PRO A 1 3 ? -12.132 -11.651 -4.773 1.00 0.00 531 PRO A O 13
ATOM 7294 N N . GLY A 1 4 ? -11.646 -10.565 -6.683 1.00 0.00 532 GLY A N 13
ATOM 7295 C CA . GLY A 1 4 ? -11.124 -11.755 -7.329 1.00 0.00 532 GLY A CA 13
ATOM 7296 C C . GLY A 1 4 ? -9.728 -11.550 -7.883 1.00 0.00 532 GLY A C 13
ATOM 7297 O O . GLY A 1 4 ? -8.755 -12.075 -7.343 1.00 0.00 532 GLY A O 13
ATOM 7301 N N . LYS A 1 5 ? -9.630 -10.783 -8.964 1.00 0.00 533 LYS A N 13
ATOM 7302 C CA . LYS A 1 5 ? -8.342 -10.509 -9.592 1.00 0.00 533 LYS A CA 13
ATOM 7303 C C . LYS A 1 5 ? -8.185 -9.021 -9.886 1.00 0.00 533 LYS A C 13
ATOM 7304 O O . LYS A 1 5 ? -8.896 -8.465 -10.723 1.00 0.00 533 LYS A O 13
ATOM 7323 N N . LYS A 1 6 ? -7.250 -8.381 -9.192 1.00 0.00 534 LYS A N 13
ATOM 7324 C CA . LYS A 1 6 ? -6.999 -6.957 -9.379 1.00 0.00 534 LYS A CA 13
ATOM 7325 C C . LYS A 1 6 ? -5.526 -6.630 -9.149 1.00 0.00 534 LYS A C 13
ATOM 7326 O O . LYS A 1 6 ? -4.828 -7.342 -8.427 1.00 0.00 534 LYS A O 13
ATOM 7345 N N . LYS A 1 7 ? -5.062 -5.549 -9.766 1.00 0.00 535 LYS A N 13
ATOM 7346 C CA . LYS A 1 7 ? -3.672 -5.127 -9.628 1.00 0.00 535 LYS A CA 13
ATOM 7347 C C . LYS A 1 7 ? -3.585 -3.722 -9.042 1.00 0.00 535 LYS A C 13
ATOM 7348 O O . LYS A 1 7 ? -3.827 -2.733 -9.734 1.00 0.00 535 LYS A O 13
ATOM 7367 N N . GLN A 1 8 ? -3.236 -3.642 -7.762 1.00 0.00 536 GLN A N 13
ATOM 7368 C CA . GLN A 1 8 ? -3.116 -2.358 -7.081 1.00 0.00 536 GLN A CA 13
ATOM 7369 C C . GLN A 1 8 ? -2.537 -2.538 -5.680 1.00 0.00 536 GLN A C 13
ATOM 7370 O O . GLN A 1 8 ? -2.994 -3.385 -4.913 1.00 0.00 536 GLN A O 13
ATOM 7384 N N . HIS A 1 9 ? -1.528 -1.737 -5.355 1.00 0.00 537 HIS A N 13
ATOM 7385 C CA . HIS A 1 9 ? -0.886 -1.808 -4.047 1.00 0.00 537 HIS A CA 13
ATOM 7386 C C . HIS A 1 9 ? -1.460 -0.760 -3.100 1.00 0.00 537 HIS A C 13
ATOM 7387 O O . HIS A 1 9 ? -1.153 0.427 -3.213 1.00 0.00 537 HIS A O 13
ATOM 7401 N N . ILE A 1 10 ? -2.292 -1.206 -2.165 1.00 0.00 538 ILE A N 13
ATOM 7402 C CA . ILE A 1 10 ? -2.906 -0.307 -1.196 1.00 0.00 538 ILE A CA 13
ATOM 7403 C C . ILE A 1 10 ? -2.226 -0.420 0.164 1.00 0.00 538 ILE A C 13
ATOM 7404 O O . ILE A 1 10 ? -1.778 -1.497 0.557 1.00 0.00 538 ILE A O 13
ATOM 7420 N N . CYS A 1 11 ? -2.151 0.698 0.879 1.00 0.00 539 CYS A N 13
ATOM 7421 C CA . CYS A 1 11 ? -1.524 0.722 2.195 1.00 0.00 539 CYS A CA 13
ATOM 7422 C C . CYS A 1 11 ? -2.267 -0.186 3.169 1.00 0.00 539 CYS A C 13
ATOM 7423 O O . CYS A 1 11 ? -3.287 0.201 3.738 1.00 0.00 539 CYS A O 13
ATOM 7430 N N . HIS A 1 12 ? -1.747 -1.395 3.358 1.00 0.00 540 HIS A N 13
ATOM 7431 C CA . HIS A 1 12 ? -2.360 -2.358 4.266 1.00 0.00 540 HIS A CA 13
ATOM 7432 C C . HIS A 1 12 ? -2.486 -1.775 5.671 1.00 0.00 540 HIS A C 13
ATOM 7433 O O . HIS A 1 12 ? -3.384 -2.143 6.428 1.00 0.00 540 HIS A O 13
ATOM 7447 N N . ILE A 1 13 ? -1.581 -0.863 6.010 1.00 0.00 541 ILE A N 13
ATOM 7448 C CA . ILE A 1 13 ? -1.590 -0.226 7.321 1.00 0.00 541 ILE A CA 13
ATOM 7449 C C . ILE A 1 13 ? -2.736 0.773 7.437 1.00 0.00 541 ILE A C 13
ATOM 7450 O O . ILE A 1 13 ? -3.164 1.362 6.444 1.00 0.00 541 ILE A O 13
ATOM 7466 N N . GLN A 1 14 ? -3.228 0.959 8.657 1.00 0.00 542 GLN A N 13
ATOM 7467 C CA . GLN A 1 14 ? -4.321 1.885 8.907 1.00 0.00 542 GLN A CA 13
ATOM 7468 C C . GLN A 1 14 ? -3.806 3.318 9.014 1.00 0.00 542 GLN A C 13
ATOM 7469 O O . GLN A 1 14 ? -3.980 3.978 10.039 1.00 0.00 542 GLN A O 13
ATOM 7483 N N . GLY A 1 15 ? -3.169 3.794 7.949 1.00 0.00 543 GLY A N 13
ATOM 7484 C CA . GLY A 1 15 ? -2.637 5.144 7.944 1.00 0.00 543 GLY A CA 13
ATOM 7485 C C . GLY A 1 15 ? -3.221 5.996 6.835 1.00 0.00 543 GLY A C 13
ATOM 7486 O O . GLY A 1 15 ? -4.125 6.798 7.070 1.00 0.00 543 GLY A O 13
ATOM 7490 N N . CYS A 1 16 ? -2.703 5.824 5.623 1.00 0.00 544 CYS A N 13
ATOM 7491 C CA . CYS A 1 16 ? -3.179 6.585 4.474 1.00 0.00 544 CYS A CA 13
ATOM 7492 C C . CYS A 1 16 ? -3.820 5.666 3.437 1.00 0.00 544 CYS A C 13
ATOM 7493 O O . CYS A 1 16 ? -4.122 4.507 3.723 1.00 0.00 544 CYS A O 13
ATOM 7500 N N . GLY A 1 17 ? -4.024 6.190 2.232 1.00 0.00 545 GLY A N 13
ATOM 7501 C CA . GLY A 1 17 ? -4.627 5.402 1.174 1.00 0.00 545 GLY A CA 13
ATOM 7502 C C . GLY A 1 17 ? -4.326 5.956 -0.205 1.00 0.00 545 GLY A C 13
ATOM 7503 O O . GLY A 1 17 ? -5.237 6.324 -0.946 1.00 0.00 545 GLY A O 13
ATOM 7507 N N . LYS A 1 18 ? -3.044 6.016 -0.549 1.00 0.00 546 LYS A N 13
ATOM 7508 C CA . LYS A 1 18 ? -2.624 6.531 -1.848 1.00 0.00 546 LYS A CA 13
ATOM 7509 C C . LYS A 1 18 ? -2.844 5.493 -2.944 1.00 0.00 546 LYS A C 13
ATOM 7510 O O . LYS A 1 18 ? -3.187 5.833 -4.076 1.00 0.00 546 LYS A O 13
ATOM 7529 N N . VAL A 1 19 ? -2.645 4.225 -2.598 1.00 0.00 547 VAL A N 13
ATOM 7530 C CA . VAL A 1 19 ? -2.823 3.134 -3.546 1.00 0.00 547 VAL A CA 13
ATOM 7531 C C . VAL A 1 19 ? -1.999 3.367 -4.812 1.00 0.00 547 VAL A C 13
ATOM 7532 O O . VAL A 1 19 ? -2.495 3.917 -5.795 1.00 0.00 547 VAL A O 13
ATOM 7545 N N . TYR A 1 20 ? -0.741 2.942 -4.779 1.00 0.00 548 TYR A N 13
ATOM 7546 C CA . TYR A 1 20 ? 0.151 3.102 -5.922 1.00 0.00 548 TYR A CA 13
ATOM 7547 C C . TYR A 1 20 ? 0.225 1.816 -6.739 1.00 0.00 548 TYR A C 13
ATOM 7548 O O . TYR A 1 20 ? -0.009 0.725 -6.219 1.00 0.00 548 TYR A O 13
ATOM 7566 N N . GLY A 1 21 ? 0.551 1.952 -8.020 1.00 0.00 549 GLY A N 13
ATOM 7567 C CA . GLY A 1 21 ? 0.650 0.793 -8.887 1.00 0.00 549 GLY A CA 13
ATOM 7568 C C . GLY A 1 21 ? 2.076 0.301 -9.039 1.00 0.00 549 GLY A C 13
ATOM 7569 O O . GLY A 1 21 ? 2.433 -0.279 -10.064 1.00 0.00 549 GLY A O 13
ATOM 7573 N N . LYS A 1 22 ? 2.892 0.533 -8.016 1.00 0.00 550 LYS A N 13
ATOM 7574 C CA . LYS A 1 22 ? 4.287 0.110 -8.040 1.00 0.00 550 LYS A CA 13
ATOM 7575 C C . LYS A 1 22 ? 4.759 -0.287 -6.645 1.00 0.00 550 LYS A C 13
ATOM 7576 O O . LYS A 1 22 ? 4.608 0.473 -5.688 1.00 0.00 550 LYS A O 13
ATOM 7595 N N . THR A 1 23 ? 5.330 -1.482 -6.536 1.00 0.00 551 THR A N 13
ATOM 7596 C CA . THR A 1 23 ? 5.824 -1.981 -5.257 1.00 0.00 551 THR A CA 13
ATOM 7597 C C . THR A 1 23 ? 7.060 -1.206 -4.812 1.00 0.00 551 THR A C 13
ATOM 7598 O O . THR A 1 23 ? 7.281 -1.006 -3.617 1.00 0.00 551 THR A O 13
ATOM 7609 N N . SER A 1 24 ? 7.862 -0.772 -5.779 1.00 0.00 552 SER A N 13
ATOM 7610 C CA . SER A 1 24 ? 9.075 -0.018 -5.484 1.00 0.00 552 SER A CA 13
ATOM 7611 C C . SER A 1 24 ? 8.750 1.248 -4.699 1.00 0.00 552 SER A C 13
ATOM 7612 O O . SER A 1 24 ? 9.534 1.688 -3.859 1.00 0.00 552 SER A O 13
ATOM 7620 N N . HIS A 1 25 ? 7.586 1.827 -4.975 1.00 0.00 553 HIS A N 13
ATOM 7621 C CA . HIS A 1 25 ? 7.156 3.040 -4.290 1.00 0.00 553 HIS A CA 13
ATOM 7622 C C . HIS A 1 25 ? 6.676 2.722 -2.877 1.00 0.00 553 HIS A C 13
ATOM 7623 O O . HIS A 1 25 ? 6.779 3.552 -1.974 1.00 0.00 553 HIS A O 13
ATOM 7637 N N . LEU A 1 26 ? 6.152 1.514 -2.695 1.00 0.00 554 LEU A N 13
ATOM 7638 C CA . LEU A 1 26 ? 5.656 1.085 -1.393 1.00 0.00 554 LEU A CA 13
ATOM 7639 C C . LEU A 1 26 ? 6.778 1.076 -0.359 1.00 0.00 554 LEU A C 13
ATOM 7640 O O . LEU A 1 26 ? 6.557 1.379 0.813 1.00 0.00 554 LEU A O 13
ATOM 7656 N N . ARG A 1 27 ? 7.982 0.724 -0.801 1.00 0.00 555 ARG A N 13
ATOM 7657 C CA . ARG A 1 27 ? 9.136 0.675 0.088 1.00 0.00 555 ARG A CA 13
ATOM 7658 C C . ARG A 1 27 ? 9.454 2.063 0.641 1.00 0.00 555 ARG A C 13
ATOM 7659 O O . ARG A 1 27 ? 9.680 2.228 1.840 1.00 0.00 555 ARG A O 13
ATOM 7680 N N . ALA A 1 28 ? 9.470 3.057 -0.242 1.00 0.00 556 ALA A N 13
ATOM 7681 C CA . ALA A 1 28 ? 9.760 4.428 0.156 1.00 0.00 556 ALA A CA 13
ATOM 7682 C C . ALA A 1 28 ? 8.676 4.970 1.080 1.00 0.00 556 ALA A C 13
ATOM 7683 O O . ALA A 1 28 ? 8.958 5.723 2.012 1.00 0.00 556 ALA A O 13
ATOM 7690 N N . HIS A 1 29 ? 7.434 4.581 0.815 1.00 0.00 557 HIS A N 13
ATOM 7691 C CA . HIS A 1 29 ? 6.305 5.025 1.618 1.00 0.00 557 HIS A CA 13
ATOM 7692 C C . HIS A 1 29 ? 6.293 4.324 2.975 1.00 0.00 557 HIS A C 13
ATOM 7693 O O . HIS A 1 29 ? 5.995 4.938 3.999 1.00 0.00 557 HIS A O 13
ATOM 7707 N N . LEU A 1 30 ? 6.613 3.034 2.972 1.00 0.00 558 LEU A N 13
ATOM 7708 C CA . LEU A 1 30 ? 6.633 2.249 4.202 1.00 0.00 558 LEU A CA 13
ATOM 7709 C C . LEU A 1 30 ? 7.631 2.824 5.203 1.00 0.00 558 LEU A C 13
ATOM 7710 O O . LEU A 1 30 ? 7.320 2.978 6.384 1.00 0.00 558 LEU A O 13
ATOM 7726 N N . ARG A 1 31 ? 8.831 3.138 4.725 1.00 0.00 559 ARG A N 13
ATOM 7727 C CA . ARG A 1 31 ? 9.872 3.694 5.582 1.00 0.00 559 ARG A CA 13
ATOM 7728 C C . ARG A 1 31 ? 9.412 5.000 6.223 1.00 0.00 559 ARG A C 13
ATOM 7729 O O . ARG A 1 31 ? 9.833 5.343 7.327 1.00 0.00 559 ARG A O 13
ATOM 7750 N N . TRP A 1 32 ? 8.545 5.724 5.523 1.00 0.00 560 TRP A N 13
ATOM 7751 C CA . TRP A 1 32 ? 8.028 6.992 6.025 1.00 0.00 560 TRP A CA 13
ATOM 7752 C C . TRP A 1 32 ? 7.103 6.767 7.217 1.00 0.00 560 TRP A C 13
ATOM 7753 O O . TRP A 1 32 ? 7.077 7.566 8.154 1.00 0.00 560 TRP A O 13
ATOM 7774 N N . HIS A 1 33 ? 6.346 5.676 7.176 1.00 0.00 561 HIS A N 13
ATOM 7775 C CA . HIS A 1 33 ? 5.420 5.346 8.253 1.00 0.00 561 HIS A CA 13
ATOM 7776 C C . HIS A 1 33 ? 6.176 4.980 9.526 1.00 0.00 561 HIS A C 13
ATOM 7777 O O . HIS A 1 33 ? 5.776 5.357 10.628 1.00 0.00 561 HIS A O 13
ATOM 7791 N N . THR A 1 34 ? 7.271 4.242 9.367 1.00 0.00 562 THR A N 13
ATOM 7792 C CA . THR A 1 34 ? 8.087 3.822 10.502 1.00 0.00 562 THR A CA 13
ATOM 7793 C C . THR A 1 34 ? 7.249 3.062 11.526 1.00 0.00 562 THR A C 13
ATOM 7794 O O . THR A 1 34 ? 7.462 3.184 12.732 1.00 0.00 562 THR A O 13
ATOM 7805 N N . GLY A 1 35 ? 6.295 2.276 11.036 1.00 0.00 563 GLY A N 13
ATOM 7806 C CA . GLY A 1 35 ? 5.440 1.507 11.921 1.00 0.00 563 GLY A CA 13
ATOM 7807 C C . GLY A 1 35 ? 4.439 2.375 12.659 1.00 0.00 563 GLY A C 13
ATOM 7808 O O . GLY A 1 35 ? 4.803 3.111 13.576 1.00 0.00 563 GLY A O 13
ATOM 7812 N N . GLU A 1 36 ? 3.175 2.287 12.258 1.00 0.00 564 GLU A N 13
ATOM 7813 C CA . GLU A 1 36 ? 2.118 3.070 12.887 1.00 0.00 564 GLU A CA 13
ATOM 7814 C C . GLU A 1 36 ? 1.276 2.201 13.815 1.00 0.00 564 GLU A C 13
ATOM 7815 O O . GLU A 1 36 ? 1.358 0.973 13.776 1.00 0.00 564 GLU A O 13
ATOM 7827 N N . ARG A 1 37 ? 0.465 2.845 14.648 1.00 0.00 565 ARG A N 13
ATOM 7828 C CA . ARG A 1 37 ? -0.393 2.130 15.585 1.00 0.00 565 ARG A CA 13
ATOM 7829 C C . ARG A 1 37 ? 0.438 1.283 16.545 1.00 0.00 565 ARG A C 13
ATOM 7830 O O . ARG A 1 37 ? 0.752 0.127 16.191 1.00 0.00 565 ARG A O 13
ATOM 7853 N N . MET A 1 1 ? -15.236 -10.403 -20.395 1.00 0.00 1 MET A N 14
ATOM 7854 C CA . MET A 1 1 ? -16.297 -11.402 -20.100 1.00 0.00 1 MET A CA 14
ATOM 7855 C C . MET A 1 1 ? -15.847 -12.385 -19.023 1.00 0.00 1 MET A C 14
ATOM 7856 O O . MET A 1 1 ? -16.668 -12.930 -18.286 1.00 0.00 1 MET A O 14
ATOM 7872 N N . ASP A 1 2 ? -14.540 -12.606 -18.938 1.00 0.00 530 ASP A N 14
ATOM 7873 C CA . ASP A 1 2 ? -13.983 -13.522 -17.950 1.00 0.00 530 ASP A CA 14
ATOM 7874 C C . ASP A 1 2 ? -14.059 -12.921 -16.548 1.00 0.00 530 ASP A C 14
ATOM 7875 O O . ASP A 1 2 ? -13.870 -11.718 -16.370 1.00 0.00 530 ASP A O 14
ATOM 7884 N N . PRO A 1 3 ? -14.337 -13.753 -15.528 1.00 0.00 531 PRO A N 14
ATOM 7885 C CA . PRO A 1 3 ? -14.436 -13.292 -14.140 1.00 0.00 531 PRO A CA 14
ATOM 7886 C C . PRO A 1 3 ? -13.080 -12.895 -13.566 1.00 0.00 531 PRO A C 14
ATOM 7887 O O . PRO A 1 3 ? -12.065 -12.933 -14.261 1.00 0.00 531 PRO A O 14
ATOM 7898 N N . GLY A 1 4 ? -13.071 -12.514 -12.292 1.00 0.00 532 GLY A N 14
ATOM 7899 C CA . GLY A 1 4 ? -11.833 -12.115 -11.647 1.00 0.00 532 GLY A CA 14
ATOM 7900 C C . GLY A 1 4 ? -11.899 -10.709 -11.083 1.00 0.00 532 GLY A C 14
ATOM 7901 O O . GLY A 1 4 ? -12.540 -9.831 -11.661 1.00 0.00 532 GLY A O 14
ATOM 7905 N N . LYS A 1 5 ? -11.235 -10.495 -9.952 1.00 0.00 533 LYS A N 14
ATOM 7906 C CA . LYS A 1 5 ? -11.220 -9.186 -9.310 1.00 0.00 533 LYS A CA 14
ATOM 7907 C C . LYS A 1 5 ? -9.800 -8.786 -8.920 1.00 0.00 533 LYS A C 14
ATOM 7908 O O . LYS A 1 5 ? -9.046 -9.590 -8.372 1.00 0.00 533 LYS A O 14
ATOM 7927 N N . LYS A 1 6 ? -9.441 -7.538 -9.207 1.00 0.00 534 LYS A N 14
ATOM 7928 C CA . LYS A 1 6 ? -8.111 -7.031 -8.887 1.00 0.00 534 LYS A CA 14
ATOM 7929 C C . LYS A 1 6 ? -8.018 -6.640 -7.415 1.00 0.00 534 LYS A C 14
ATOM 7930 O O . LYS A 1 6 ? -9.035 -6.459 -6.745 1.00 0.00 534 LYS A O 14
ATOM 7949 N N . LYS A 1 7 ? -6.792 -6.511 -6.918 1.00 0.00 535 LYS A N 14
ATOM 7950 C CA . LYS A 1 7 ? -6.566 -6.142 -5.524 1.00 0.00 535 LYS A CA 14
ATOM 7951 C C . LYS A 1 7 ? -5.694 -4.893 -5.425 1.00 0.00 535 LYS A C 14
ATOM 7952 O O . LYS A 1 7 ? -4.995 -4.535 -6.372 1.00 0.00 535 LYS A O 14
ATOM 7971 N N . GLN A 1 8 ? -5.741 -4.235 -4.271 1.00 0.00 536 GLN A N 14
ATOM 7972 C CA . GLN A 1 8 ? -4.956 -3.026 -4.048 1.00 0.00 536 GLN A CA 14
ATOM 7973 C C . GLN A 1 8 ? -4.283 -3.056 -2.679 1.00 0.00 536 GLN A C 14
ATOM 7974 O O . GLN A 1 8 ? -4.615 -3.885 -1.831 1.00 0.00 536 GLN A O 14
ATOM 7988 N N . HIS A 1 9 ? -3.336 -2.146 -2.470 1.00 0.00 537 HIS A N 14
ATOM 7989 C CA . HIS A 1 9 ? -2.616 -2.066 -1.204 1.00 0.00 537 HIS A CA 14
ATOM 7990 C C . HIS A 1 9 ? -2.892 -0.738 -0.506 1.00 0.00 537 HIS A C 14
ATOM 7991 O O . HIS A 1 9 ? -2.412 0.311 -0.934 1.00 0.00 537 HIS A O 14
ATOM 8005 N N . ILE A 1 10 ? -3.667 -0.792 0.572 1.00 0.00 538 ILE A N 14
ATOM 8006 C CA . ILE A 1 10 ? -4.007 0.406 1.331 1.00 0.00 538 ILE A CA 14
ATOM 8007 C C . ILE A 1 10 ? -3.353 0.383 2.708 1.00 0.00 538 ILE A C 14
ATOM 8008 O O . ILE A 1 10 ? -3.275 -0.664 3.351 1.00 0.00 538 ILE A O 14
ATOM 8024 N N . CYS A 1 11 ? -2.882 1.544 3.158 1.00 0.00 539 CYS A N 14
ATOM 8025 C CA . CYS A 1 11 ? -2.234 1.655 4.461 1.00 0.00 539 CYS A CA 14
ATOM 8026 C C . CYS A 1 11 ? -3.119 1.079 5.563 1.00 0.00 539 CYS A C 14
ATOM 8027 O O . CYS A 1 11 ? -4.258 1.509 5.746 1.00 0.00 539 CYS A O 14
ATOM 8034 N N . HIS A 1 12 ? -2.588 0.102 6.291 1.00 0.00 540 HIS A N 14
ATOM 8035 C CA . HIS A 1 12 ? -3.330 -0.536 7.372 1.00 0.00 540 HIS A CA 14
ATOM 8036 C C . HIS A 1 12 ? -2.972 0.082 8.720 1.00 0.00 540 HIS A C 14
ATOM 8037 O O . HIS A 1 12 ? -2.913 -0.613 9.735 1.00 0.00 540 HIS A O 14
ATOM 8051 N N . ILE A 1 13 ? -2.736 1.390 8.725 1.00 0.00 541 ILE A N 14
ATOM 8052 C CA . ILE A 1 13 ? -2.388 2.097 9.951 1.00 0.00 541 ILE A CA 14
ATOM 8053 C C . ILE A 1 13 ? -3.306 3.295 10.172 1.00 0.00 541 ILE A C 14
ATOM 8054 O O . ILE A 1 13 ? -3.847 3.860 9.222 1.00 0.00 541 ILE A O 14
ATOM 8070 N N . GLN A 1 14 ? -3.478 3.676 11.433 1.00 0.00 542 GLN A N 14
ATOM 8071 C CA . GLN A 1 14 ? -4.330 4.803 11.780 1.00 0.00 542 GLN A CA 14
ATOM 8072 C C . GLN A 1 14 ? -3.658 6.125 11.424 1.00 0.00 542 GLN A C 14
ATOM 8073 O O . GLN A 1 14 ? -3.038 6.765 12.273 1.00 0.00 542 GLN A O 14
ATOM 8087 N N . GLY A 1 15 ? -3.786 6.529 10.164 1.00 0.00 543 GLY A N 14
ATOM 8088 C CA . GLY A 1 15 ? -3.185 7.774 9.723 1.00 0.00 543 GLY A CA 14
ATOM 8089 C C . GLY A 1 15 ? -3.225 7.943 8.216 1.00 0.00 543 GLY A C 14
ATOM 8090 O O . GLY A 1 15 ? -3.520 9.028 7.715 1.00 0.00 543 GLY A O 14
ATOM 8094 N N . CYS A 1 16 ? -2.924 6.870 7.491 1.00 0.00 544 CYS A N 14
ATOM 8095 C CA . CYS A 1 16 ? -2.924 6.910 6.034 1.00 0.00 544 CYS A CA 14
ATOM 8096 C C . CYS A 1 16 ? -4.167 6.232 5.467 1.00 0.00 544 CYS A C 14
ATOM 8097 O O . CYS A 1 16 ? -4.949 5.629 6.201 1.00 0.00 544 CYS A O 14
ATOM 8104 N N . GLY A 1 17 ? -4.340 6.335 4.153 1.00 0.00 545 GLY A N 14
ATOM 8105 C CA . GLY A 1 17 ? -5.487 5.729 3.504 1.00 0.00 545 GLY A CA 14
ATOM 8106 C C . GLY A 1 17 ? -5.413 5.825 1.993 1.00 0.00 545 GLY A C 14
ATOM 8107 O O . GLY A 1 17 ? -6.436 5.964 1.322 1.00 0.00 545 GLY A O 14
ATOM 8111 N N . LYS A 1 18 ? -4.199 5.752 1.457 1.00 0.00 546 LYS A N 14
ATOM 8112 C CA . LYS A 1 18 ? -3.993 5.832 0.016 1.00 0.00 546 LYS A CA 14
ATOM 8113 C C . LYS A 1 18 ? -4.124 4.456 -0.630 1.00 0.00 546 LYS A C 14
ATOM 8114 O O . LYS A 1 18 ? -4.525 3.490 0.019 1.00 0.00 546 LYS A O 14
ATOM 8133 N N . VAL A 1 19 ? -3.785 4.374 -1.913 1.00 0.00 547 VAL A N 14
ATOM 8134 C CA . VAL A 1 19 ? -3.866 3.116 -2.646 1.00 0.00 547 VAL A CA 14
ATOM 8135 C C . VAL A 1 19 ? -2.522 2.755 -3.269 1.00 0.00 547 VAL A C 14
ATOM 8136 O O . VAL A 1 19 ? -1.668 3.619 -3.470 1.00 0.00 547 VAL A O 14
ATOM 8149 N N . TYR A 1 20 ? -2.341 1.474 -3.570 1.00 0.00 548 TYR A N 14
ATOM 8150 C CA . TYR A 1 20 ? -1.100 0.996 -4.169 1.00 0.00 548 TYR A CA 14
ATOM 8151 C C . TYR A 1 20 ? -1.323 -0.331 -4.888 1.00 0.00 548 TYR A C 14
ATOM 8152 O O . TYR A 1 20 ? -2.242 -1.080 -4.559 1.00 0.00 548 TYR A O 14
ATOM 8170 N N . GLY A 1 21 ? -0.476 -0.617 -5.872 1.00 0.00 549 GLY A N 14
ATOM 8171 C CA . GLY A 1 21 ? -0.600 -1.854 -6.621 1.00 0.00 549 GLY A CA 14
ATOM 8172 C C . GLY A 1 21 ? 0.695 -2.643 -6.668 1.00 0.00 549 GLY A C 14
ATOM 8173 O O . GLY A 1 21 ? 0.874 -3.501 -7.532 1.00 0.00 549 GLY A O 14
ATOM 8177 N N . LYS A 1 22 ? 1.601 -2.354 -5.738 1.00 0.00 550 LYS A N 14
ATOM 8178 C CA . LYS A 1 22 ? 2.883 -3.046 -5.681 1.00 0.00 550 LYS A CA 14
ATOM 8179 C C . LYS A 1 22 ? 3.388 -3.141 -4.245 1.00 0.00 550 LYS A C 14
ATOM 8180 O O . LYS A 1 22 ? 3.404 -2.149 -3.515 1.00 0.00 550 LYS A O 14
ATOM 8199 N N . THR A 1 23 ? 3.801 -4.339 -3.846 1.00 0.00 551 THR A N 14
ATOM 8200 C CA . THR A 1 23 ? 4.308 -4.562 -2.496 1.00 0.00 551 THR A CA 14
ATOM 8201 C C . THR A 1 23 ? 5.652 -3.868 -2.301 1.00 0.00 551 THR A C 14
ATOM 8202 O O . THR A 1 23 ? 5.929 -3.324 -1.232 1.00 0.00 551 THR A O 14
ATOM 8213 N N . SER A 1 24 ? 6.482 -3.883 -3.341 1.00 0.00 552 SER A N 14
ATOM 8214 C CA . SER A 1 24 ? 7.794 -3.247 -3.279 1.00 0.00 552 SER A CA 14
ATOM 8215 C C . SER A 1 24 ? 7.658 -1.782 -2.880 1.00 0.00 552 SER A C 14
ATOM 8216 O O . SER A 1 24 ? 8.533 -1.224 -2.218 1.00 0.00 552 SER A O 14
ATOM 8224 N N . HIS A 1 25 ? 6.547 -1.170 -3.275 1.00 0.00 553 HIS A N 14
ATOM 8225 C CA . HIS A 1 25 ? 6.288 0.225 -2.946 1.00 0.00 553 HIS A CA 14
ATOM 8226 C C . HIS A 1 25 ? 5.918 0.358 -1.473 1.00 0.00 553 HIS A C 14
ATOM 8227 O O . HIS A 1 25 ? 6.147 1.398 -0.854 1.00 0.00 553 HIS A O 14
ATOM 8241 N N . LEU A 1 26 ? 5.348 -0.708 -0.916 1.00 0.00 554 LEU A N 14
ATOM 8242 C CA . LEU A 1 26 ? 4.950 -0.719 0.484 1.00 0.00 554 LEU A CA 14
ATOM 8243 C C . LEU A 1 26 ? 6.176 -0.686 1.391 1.00 0.00 554 LEU A C 14
ATOM 8244 O O . LEU A 1 26 ? 6.164 -0.053 2.446 1.00 0.00 554 LEU A O 14
ATOM 8260 N N . ARG A 1 27 ? 7.234 -1.374 0.971 1.00 0.00 555 ARG A N 14
ATOM 8261 C CA . ARG A 1 27 ? 8.467 -1.423 1.744 1.00 0.00 555 ARG A CA 14
ATOM 8262 C C . ARG A 1 27 ? 9.106 -0.041 1.835 1.00 0.00 555 ARG A C 14
ATOM 8263 O O . ARG A 1 27 ? 9.661 0.333 2.868 1.00 0.00 555 ARG A O 14
ATOM 8284 N N . ALA A 1 28 ? 9.015 0.716 0.747 1.00 0.00 556 ALA A N 14
ATOM 8285 C CA . ALA A 1 28 ? 9.572 2.058 0.697 1.00 0.00 556 ALA A CA 14
ATOM 8286 C C . ALA A 1 28 ? 8.687 3.038 1.457 1.00 0.00 556 ALA A C 14
ATOM 8287 O O . ALA A 1 28 ? 9.177 3.951 2.120 1.00 0.00 556 ALA A O 14
ATOM 8294 N N . HIS A 1 29 ? 7.378 2.838 1.354 1.00 0.00 557 HIS A N 14
ATOM 8295 C CA . HIS A 1 29 ? 6.417 3.696 2.027 1.00 0.00 557 HIS A CA 14
ATOM 8296 C C . HIS A 1 29 ? 6.345 3.365 3.516 1.00 0.00 557 HIS A C 14
ATOM 8297 O O . HIS A 1 29 ? 6.058 4.232 4.342 1.00 0.00 557 HIS A O 14
ATOM 8311 N N . LEU A 1 30 ? 6.605 2.105 3.850 1.00 0.00 558 LEU A N 14
ATOM 8312 C CA . LEU A 1 30 ? 6.567 1.658 5.237 1.00 0.00 558 LEU A CA 14
ATOM 8313 C C . LEU A 1 30 ? 7.684 2.302 6.052 1.00 0.00 558 LEU A C 14
ATOM 8314 O O . LEU A 1 30 ? 7.495 2.641 7.221 1.00 0.00 558 LEU A O 14
ATOM 8330 N N . ARG A 1 31 ? 8.847 2.467 5.431 1.00 0.00 559 ARG A N 14
ATOM 8331 C CA . ARG A 1 31 ? 9.993 3.069 6.104 1.00 0.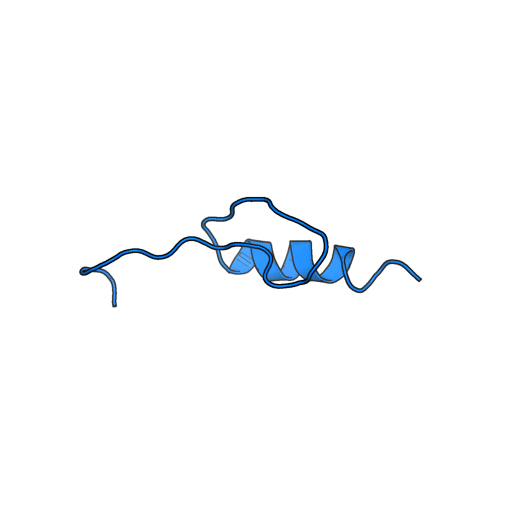00 559 ARG A CA 14
ATOM 8332 C C . ARG A 1 31 ? 9.666 4.481 6.583 1.00 0.00 559 ARG A C 14
ATOM 8333 O O . ARG A 1 31 ? 10.210 4.949 7.583 1.00 0.00 559 ARG A O 14
ATOM 8354 N N . TRP A 1 32 ? 8.774 5.154 5.863 1.00 0.00 560 TRP A N 14
ATOM 8355 C CA . TRP A 1 32 ? 8.374 6.512 6.215 1.00 0.00 560 TRP A CA 14
ATOM 8356 C C . TRP A 1 32 ? 7.561 6.523 7.505 1.00 0.00 560 TRP A C 14
ATOM 8357 O O . TRP A 1 32 ? 7.808 7.333 8.399 1.00 0.00 560 TRP A O 14
ATOM 8378 N N . HIS A 1 33 ? 6.590 5.620 7.596 1.00 0.00 561 HIS A N 14
ATOM 8379 C CA . HIS A 1 33 ? 5.741 5.527 8.777 1.00 0.00 561 HIS A CA 14
ATOM 8380 C C . HIS A 1 33 ? 6.572 5.243 10.024 1.00 0.00 561 HIS A C 14
ATOM 8381 O O . HIS A 1 33 ? 6.347 5.835 11.080 1.00 0.00 561 HIS A O 14
ATOM 8395 N N . THR A 1 34 ? 7.533 4.335 9.894 1.00 0.00 562 THR A N 14
ATOM 8396 C CA . THR A 1 34 ? 8.398 3.973 11.011 1.00 0.00 562 THR A CA 14
ATOM 8397 C C . THR A 1 34 ? 9.432 5.064 11.272 1.00 0.00 562 THR A C 14
ATOM 8398 O O . THR A 1 34 ? 9.826 5.299 12.415 1.00 0.00 562 THR A O 14
ATOM 8409 N N . GLY A 1 35 ? 9.868 5.726 10.206 1.00 0.00 563 GLY A N 14
ATOM 8410 C CA . GLY A 1 35 ? 10.852 6.784 10.341 1.00 0.00 563 GLY A CA 14
ATOM 8411 C C . GLY A 1 35 ? 10.244 8.165 10.195 1.00 0.00 563 GLY A C 14
ATOM 8412 O O . GLY A 1 35 ? 10.168 8.703 9.091 1.00 0.00 563 GLY A O 14
ATOM 8416 N N . GLU A 1 36 ? 9.811 8.739 11.312 1.00 0.00 564 GLU A N 14
ATOM 8417 C CA . GLU A 1 36 ? 9.207 10.067 11.306 1.00 0.00 564 GLU A CA 14
ATOM 8418 C C . GLU A 1 36 ? 10.097 11.072 12.031 1.00 0.00 564 GLU A C 14
ATOM 8419 O O . GLU A 1 36 ? 11.119 10.705 12.610 1.00 0.00 564 GLU A O 14
ATOM 8431 N N . ARG A 1 37 ? 9.702 12.340 11.994 1.00 0.00 565 ARG A N 14
ATOM 8432 C CA . ARG A 1 37 ? 10.465 13.397 12.648 1.00 0.00 565 ARG A CA 14
ATOM 8433 C C . ARG A 1 37 ? 9.851 13.756 13.997 1.00 0.00 565 ARG A C 14
ATOM 8434 O O . ARG A 1 37 ? 8.998 12.984 14.482 1.00 0.00 565 ARG A O 14
ATOM 8457 N N . MET A 1 1 ? -19.930 -11.019 -13.604 1.00 0.00 1 MET A N 15
ATOM 8458 C CA . MET A 1 1 ? -20.258 -12.028 -12.563 1.00 0.00 1 MET A CA 15
ATOM 8459 C C . MET A 1 1 ? -19.027 -12.390 -11.739 1.00 0.00 1 MET A C 15
ATOM 8460 O O . MET A 1 1 ? -19.034 -12.283 -10.513 1.00 0.00 1 MET A O 15
ATOM 8476 N N . ASP A 1 2 ? -17.971 -12.820 -12.422 1.00 0.00 530 ASP A N 15
ATOM 8477 C CA . ASP A 1 2 ? -16.731 -13.200 -11.754 1.00 0.00 530 ASP A CA 15
ATOM 8478 C C . ASP A 1 2 ? -15.818 -11.987 -11.570 1.00 0.00 530 ASP A C 15
ATOM 8479 O O . ASP A 1 2 ? -15.403 -11.363 -12.546 1.00 0.00 530 ASP A O 15
ATOM 8488 N N . PRO A 1 3 ? -15.489 -11.635 -10.312 1.00 0.00 531 PRO A N 15
ATOM 8489 C CA . PRO A 1 3 ? -14.619 -10.491 -10.019 1.00 0.00 531 PRO A CA 15
ATOM 8490 C C . PRO A 1 3 ? -13.307 -10.552 -10.793 1.00 0.00 531 PRO A C 15
ATOM 8491 O O . PRO A 1 3 ? -12.707 -9.521 -11.100 1.00 0.00 531 PRO A O 15
ATOM 8502 N N . GLY A 1 4 ? -12.867 -11.766 -11.107 1.00 0.00 532 GLY A N 15
ATOM 8503 C CA . GLY A 1 4 ? -11.630 -11.940 -11.843 1.00 0.00 532 GLY A CA 15
ATOM 8504 C C . GLY A 1 4 ? -10.404 -11.763 -10.969 1.00 0.00 532 GLY A C 15
ATOM 8505 O O . GLY A 1 4 ? -10.232 -12.472 -9.978 1.00 0.00 532 GLY A O 15
ATOM 8509 N N . LYS A 1 5 ? -9.550 -10.814 -11.338 1.00 0.00 533 LYS A N 15
ATOM 8510 C CA . LYS A 1 5 ? -8.333 -10.545 -10.581 1.00 0.00 533 LYS A CA 15
ATOM 8511 C C . LYS A 1 5 ? -8.472 -9.264 -9.765 1.00 0.00 533 LYS A C 15
ATOM 8512 O O . LYS A 1 5 ? -8.942 -8.244 -10.268 1.00 0.00 533 LYS A O 15
ATOM 8531 N N . LYS A 1 6 ? -8.059 -9.324 -8.503 1.00 0.00 534 LYS A N 15
ATOM 8532 C CA . LYS A 1 6 ? -8.137 -8.167 -7.618 1.00 0.00 534 LYS A CA 15
ATOM 8533 C C . LYS A 1 6 ? -6.805 -7.929 -6.916 1.00 0.00 534 LYS A C 15
ATOM 8534 O O . LYS A 1 6 ? -6.311 -8.791 -6.188 1.00 0.00 534 LYS A O 15
ATOM 8553 N N . LYS A 1 7 ? -6.227 -6.753 -7.139 1.00 0.00 535 LYS A N 15
ATOM 8554 C CA . LYS A 1 7 ? -4.951 -6.399 -6.528 1.00 0.00 535 LYS A CA 15
ATOM 8555 C C . LYS A 1 7 ? -4.886 -4.905 -6.230 1.00 0.00 535 LYS A C 15
ATOM 8556 O O . LYS A 1 7 ? -5.028 -4.076 -7.129 1.00 0.00 535 LYS A O 15
ATOM 8575 N N . GLN A 1 8 ? -4.669 -4.568 -4.963 1.00 0.00 536 GLN A N 15
ATOM 8576 C CA . GLN A 1 8 ? -4.585 -3.173 -4.547 1.00 0.00 536 GLN A CA 15
ATOM 8577 C C . GLN A 1 8 ? -3.721 -3.031 -3.298 1.00 0.00 536 GLN A C 15
ATOM 8578 O O . GLN A 1 8 ? -3.830 -3.823 -2.362 1.00 0.00 536 GLN A O 15
ATOM 8592 N N . HIS A 1 9 ? -2.862 -2.017 -3.291 1.00 0.00 537 HIS A N 15
ATOM 8593 C CA . HIS A 1 9 ? -1.979 -1.772 -2.157 1.00 0.00 537 HIS A CA 15
ATOM 8594 C C . HIS A 1 9 ? -2.500 -0.624 -1.297 1.00 0.00 537 HIS A C 15
ATOM 8595 O O . HIS A 1 9 ? -2.373 0.545 -1.661 1.00 0.00 537 HIS A O 15
ATOM 8609 N N . ILE A 1 10 ? -3.085 -0.967 -0.154 1.00 0.00 538 ILE A N 15
ATOM 8610 C CA . ILE A 1 10 ? -3.624 0.033 0.759 1.00 0.00 538 ILE A CA 15
ATOM 8611 C C . ILE A 1 10 ? -2.813 0.085 2.050 1.00 0.00 538 ILE A C 15
ATOM 8612 O O . ILE A 1 10 ? -2.478 -0.950 2.626 1.00 0.00 538 ILE A O 15
ATOM 8628 N N . CYS A 1 11 ? -2.500 1.296 2.499 1.00 0.00 539 CYS A N 15
ATOM 8629 C CA . CYS A 1 11 ? -1.726 1.481 3.721 1.00 0.00 539 CYS A CA 15
ATOM 8630 C C . CYS A 1 11 ? -2.489 0.959 4.934 1.00 0.00 539 CYS A C 15
ATOM 8631 O O . CYS A 1 11 ? -3.283 1.680 5.538 1.00 0.00 539 CYS A O 15
ATOM 8638 N N . HIS A 1 12 ? -2.239 -0.298 5.290 1.00 0.00 540 HIS A N 15
ATOM 8639 C CA . HIS A 1 12 ? -2.900 -0.911 6.436 1.00 0.00 540 HIS A CA 15
ATOM 8640 C C . HIS A 1 12 ? -2.646 -0.101 7.705 1.00 0.00 540 HIS A C 15
ATOM 8641 O O . HIS A 1 12 ? -3.434 -0.146 8.650 1.00 0.00 540 HIS A O 15
ATOM 8655 N N . ILE A 1 13 ? -1.541 0.639 7.716 1.00 0.00 541 ILE A N 15
ATOM 8656 C CA . ILE A 1 13 ? -1.181 1.462 8.864 1.00 0.00 541 ILE A CA 15
ATOM 8657 C C . ILE A 1 13 ? -2.152 2.627 9.029 1.00 0.00 541 ILE A C 15
ATOM 8658 O O . ILE A 1 13 ? -2.865 2.991 8.094 1.00 0.00 541 ILE A O 15
ATOM 8674 N N . GLN A 1 14 ? -2.175 3.208 10.224 1.00 0.00 542 GLN A N 15
ATOM 8675 C CA . GLN A 1 14 ? -3.058 4.330 10.515 1.00 0.00 542 GLN A CA 15
ATOM 8676 C C . GLN A 1 14 ? -2.628 5.594 9.769 1.00 0.00 542 GLN A C 15
ATOM 8677 O O . GLN A 1 14 ? -3.353 6.588 9.754 1.00 0.00 542 GLN A O 15
ATOM 8691 N N . GLY A 1 15 ? -1.446 5.555 9.155 1.00 0.00 543 GLY A N 15
ATOM 8692 C CA . GLY A 1 15 ? -0.950 6.708 8.424 1.00 0.00 543 GLY A CA 15
ATOM 8693 C C . GLY A 1 15 ? -1.934 7.215 7.386 1.00 0.00 543 GLY A C 15
ATOM 8694 O O . GLY A 1 15 ? -2.894 7.910 7.719 1.00 0.00 543 GLY A O 15
ATOM 8698 N N . CYS A 1 16 ? -1.695 6.868 6.125 1.00 0.00 544 CYS A N 15
ATOM 8699 C CA . CYS A 1 16 ? -2.569 7.296 5.038 1.00 0.00 544 CYS A CA 15
ATOM 8700 C C . CYS A 1 16 ? -3.344 6.113 4.463 1.00 0.00 544 CYS A C 15
ATOM 8701 O O . CYS A 1 16 ? -3.361 5.028 5.044 1.00 0.00 544 CYS A O 15
ATOM 8708 N N . GLY A 1 17 ? -3.984 6.331 3.318 1.00 0.00 545 GLY A N 15
ATOM 8709 C CA . GLY A 1 17 ? -4.751 5.276 2.684 1.00 0.00 545 GLY A CA 15
ATOM 8710 C C . GLY A 1 17 ? -4.718 5.366 1.171 1.00 0.00 545 GLY A C 15
ATOM 8711 O O . GLY A 1 17 ? -5.667 4.963 0.497 1.00 0.00 545 GLY A O 15
ATOM 8715 N N . LYS A 1 18 ? -3.623 5.896 0.636 1.00 0.00 546 LYS A N 15
ATOM 8716 C CA . LYS A 1 18 ? -3.468 6.040 -0.806 1.00 0.00 546 LYS A CA 15
ATOM 8717 C C . LYS A 1 18 ? -3.520 4.681 -1.497 1.00 0.00 546 LYS A C 15
ATOM 8718 O O . LYS A 1 18 ? -3.831 3.667 -0.872 1.00 0.00 546 LYS A O 15
ATOM 8737 N N . VAL A 1 19 ? -3.215 4.666 -2.791 1.00 0.00 547 VAL A N 15
ATOM 8738 C CA . VAL A 1 19 ? -3.228 3.431 -3.566 1.00 0.00 547 VAL A CA 15
ATOM 8739 C C . VAL A 1 19 ? -1.886 3.197 -4.251 1.00 0.00 547 VAL A C 15
ATOM 8740 O O . VAL A 1 19 ? -1.117 4.134 -4.470 1.00 0.00 547 VAL A O 15
ATOM 8753 N N . TYR A 1 20 ? -1.610 1.941 -4.586 1.00 0.00 548 TYR A N 15
ATOM 8754 C CA . TYR A 1 20 ? -0.361 1.582 -5.247 1.00 0.00 548 TYR A CA 15
ATOM 8755 C C . TYR A 1 20 ? -0.493 0.245 -5.969 1.00 0.00 548 TYR A C 15
ATOM 8756 O O . TYR A 1 20 ? -1.323 -0.588 -5.605 1.00 0.00 548 TYR A O 15
ATOM 8774 N N . GLY A 1 21 ? 0.330 0.046 -6.993 1.00 0.00 549 GLY A N 15
ATOM 8775 C CA . GLY A 1 21 ? 0.288 -1.193 -7.749 1.00 0.00 549 GLY A CA 15
ATOM 8776 C C . GLY A 1 21 ? 1.625 -1.910 -7.771 1.00 0.00 549 GLY A C 15
ATOM 8777 O O . GLY A 1 21 ? 1.856 -2.777 -8.614 1.00 0.00 549 GLY A O 15
ATOM 8781 N N . LYS A 1 22 ? 2.508 -1.551 -6.843 1.00 0.00 550 LYS A N 15
ATOM 8782 C CA . LYS A 1 22 ? 3.826 -2.171 -6.764 1.00 0.00 550 LYS A CA 15
ATOM 8783 C C . LYS A 1 22 ? 4.327 -2.205 -5.324 1.00 0.00 550 LYS A C 15
ATOM 8784 O O . LYS A 1 22 ? 4.254 -1.206 -4.607 1.00 0.00 550 LYS A O 15
ATOM 8803 N N . THR A 1 23 ? 4.838 -3.358 -4.906 1.00 0.00 551 THR A N 15
ATOM 8804 C CA . THR A 1 23 ? 5.354 -3.520 -3.552 1.00 0.00 551 THR A CA 15
ATOM 8805 C C . THR A 1 23 ? 6.613 -2.685 -3.349 1.00 0.00 551 THR A C 15
ATOM 8806 O O . THR A 1 23 ? 6.856 -2.166 -2.259 1.00 0.00 551 THR A O 15
ATOM 8817 N N . SER A 1 24 ? 7.409 -2.554 -4.406 1.00 0.00 552 SER A N 15
ATOM 8818 C CA . SER A 1 24 ? 8.640 -1.775 -4.342 1.00 0.00 552 SER A CA 15
ATOM 8819 C C . SER A 1 24 ? 8.351 -0.354 -3.872 1.00 0.00 552 SER A C 15
ATOM 8820 O O . SER A 1 24 ? 9.174 0.270 -3.203 1.00 0.00 552 SER A O 15
ATOM 8828 N N . HIS A 1 25 ? 7.170 0.147 -4.218 1.00 0.00 553 HIS A N 15
ATOM 8829 C CA . HIS A 1 25 ? 6.764 1.489 -3.822 1.00 0.00 553 HIS A CA 15
ATOM 8830 C C . HIS A 1 25 ? 6.413 1.523 -2.338 1.00 0.00 553 HIS A C 15
ATOM 8831 O O . HIS A 1 25 ? 6.546 2.555 -1.681 1.00 0.00 553 HIS A O 15
ATOM 8845 N N . LEU A 1 26 ? 5.968 0.382 -1.817 1.00 0.00 554 LEU A N 15
ATOM 8846 C CA . LEU A 1 26 ? 5.601 0.275 -0.411 1.00 0.00 554 LEU A CA 15
ATOM 8847 C C . LEU A 1 26 ? 6.827 0.447 0.480 1.00 0.00 554 LEU A C 15
ATOM 8848 O O . LEU A 1 26 ? 6.749 1.044 1.554 1.00 0.00 554 LEU A O 15
ATOM 8864 N N . ARG A 1 27 ? 7.959 -0.084 0.027 1.00 0.00 555 ARG A N 15
ATOM 8865 C CA . ARG A 1 27 ? 9.202 0.007 0.781 1.00 0.00 555 ARG A CA 15
ATOM 8866 C C . ARG A 1 27 ? 9.652 1.459 0.919 1.00 0.00 555 ARG A C 15
ATOM 8867 O O . ARG A 1 27 ? 10.189 1.859 1.951 1.00 0.00 555 ARG A O 15
ATOM 8888 N N . ALA A 1 28 ? 9.425 2.240 -0.130 1.00 0.00 556 ALA A N 15
ATOM 8889 C CA . ALA A 1 28 ? 9.800 3.645 -0.135 1.00 0.00 556 ALA A CA 15
ATOM 8890 C C . ALA A 1 28 ? 8.827 4.468 0.699 1.00 0.00 556 ALA A C 15
ATOM 8891 O O . ALA A 1 28 ? 9.234 5.320 1.488 1.00 0.00 556 ALA A O 15
ATOM 8898 N N . HIS A 1 29 ? 7.539 4.203 0.521 1.00 0.00 557 HIS A N 15
ATOM 8899 C CA . HIS A 1 29 ? 6.507 4.912 1.259 1.00 0.00 557 HIS A CA 15
ATOM 8900 C C . HIS A 1 29 ? 6.520 4.503 2.729 1.00 0.00 557 HIS A C 15
ATOM 8901 O O . HIS A 1 29 ? 6.142 5.283 3.604 1.00 0.00 557 HIS A O 15
ATOM 8915 N N . LEU A 1 30 ? 6.953 3.274 2.995 1.00 0.00 558 LEU A N 15
ATOM 8916 C CA . LEU A 1 30 ? 7.010 2.764 4.358 1.00 0.00 558 LEU A CA 15
ATOM 8917 C C . LEU A 1 30 ? 8.080 3.489 5.169 1.00 0.00 558 LEU A C 15
ATOM 8918 O O . LEU A 1 30 ? 7.839 3.902 6.303 1.00 0.00 5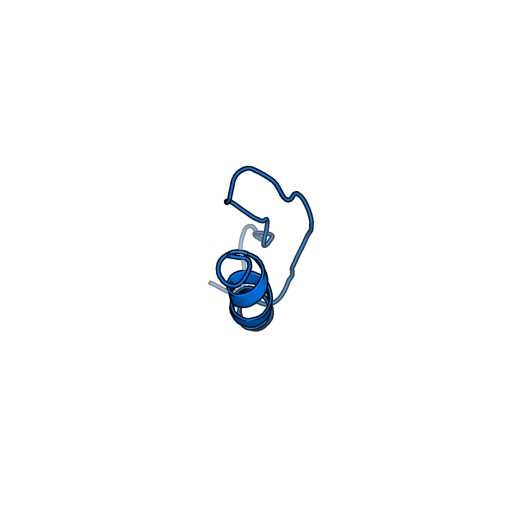58 LEU A O 15
ATOM 8934 N N . ARG A 1 31 ? 9.263 3.639 4.581 1.00 0.00 559 ARG A N 15
ATOM 8935 C CA . ARG A 1 31 ? 10.368 4.315 5.252 1.00 0.00 559 ARG A CA 15
ATOM 8936 C C . ARG A 1 31 ? 9.989 5.749 5.612 1.00 0.00 559 ARG A C 15
ATOM 8937 O O . ARG A 1 31 ? 10.478 6.301 6.597 1.00 0.00 559 ARG A O 15
ATOM 8958 N N . TRP A 1 32 ? 9.114 6.345 4.808 1.00 0.00 560 TRP A N 15
ATOM 8959 C CA . TRP A 1 32 ? 8.668 7.713 5.045 1.00 0.00 560 TRP A CA 15
ATOM 8960 C C . TRP A 1 32 ? 7.818 7.796 6.309 1.00 0.00 560 TRP A C 15
ATOM 8961 O O . TRP A 1 32 ? 7.848 8.797 7.025 1.00 0.00 560 TRP A O 15
ATOM 8982 N N . HIS A 1 33 ? 7.061 6.737 6.576 1.00 0.00 561 HIS A N 15
ATOM 8983 C CA . HIS A 1 33 ? 6.201 6.688 7.753 1.00 0.00 561 HIS A CA 15
ATOM 8984 C C . HIS A 1 33 ? 7.029 6.557 9.027 1.00 0.00 561 HIS A C 15
ATOM 8985 O O . HIS A 1 33 ? 6.659 7.084 10.076 1.00 0.00 561 HIS A O 15
ATOM 8999 N N . THR A 1 34 ? 8.151 5.850 8.928 1.00 0.00 562 THR A N 15
ATOM 9000 C CA . THR A 1 34 ? 9.034 5.647 10.073 1.00 0.00 562 THR A CA 15
ATOM 9001 C C . THR A 1 34 ? 8.279 5.018 11.240 1.00 0.00 562 THR A C 15
ATOM 9002 O O . THR A 1 34 ? 7.090 4.719 11.135 1.00 0.00 562 THR A O 15
ATOM 9013 N N . GLY A 1 35 ? 8.979 4.820 12.352 1.00 0.00 563 GLY A N 15
ATOM 9014 C CA . GLY A 1 35 ? 8.359 4.228 13.523 1.00 0.00 563 GLY A CA 15
ATOM 9015 C C . GLY A 1 35 ? 7.437 5.193 14.242 1.00 0.00 563 GLY A C 15
ATOM 9016 O O . GLY A 1 35 ? 7.894 6.061 14.986 1.00 0.00 563 GLY A O 15
ATOM 9020 N N . GLU A 1 36 ? 6.135 5.041 14.020 1.00 0.00 564 GLU A N 15
ATOM 9021 C CA . GLU A 1 36 ? 5.146 5.906 14.652 1.00 0.00 564 GLU A CA 15
ATOM 9022 C C . GLU A 1 36 ? 3.896 5.119 15.029 1.00 0.00 564 GLU A C 15
ATOM 9023 O O . GLU A 1 36 ? 3.834 3.904 14.838 1.00 0.00 564 GLU A O 15
ATOM 9035 N N . ARG A 1 37 ? 2.902 5.819 15.566 1.00 0.00 565 ARG A N 15
ATOM 9036 C CA . ARG A 1 37 ? 1.652 5.185 15.971 1.00 0.00 565 ARG A CA 15
ATOM 9037 C C . ARG A 1 37 ? 0.525 5.540 15.007 1.00 0.00 565 ARG A C 15
ATOM 9038 O O . ARG A 1 37 ? 0.090 6.710 15.012 1.00 0.00 565 ARG A O 15
ATOM 9061 N N . MET A 1 1 ? -6.533 -8.393 -16.335 1.00 0.00 1 MET A N 16
ATOM 9062 C CA . MET A 1 1 ? -6.784 -9.822 -16.657 1.00 0.00 1 MET A CA 16
ATOM 9063 C C . MET A 1 1 ? -7.403 -10.553 -15.470 1.00 0.00 1 MET A C 16
ATOM 9064 O O . MET A 1 1 ? -7.582 -9.976 -14.397 1.00 0.00 1 MET A O 16
ATOM 9080 N N . ASP A 1 2 ? -7.728 -11.826 -15.669 1.00 0.00 530 ASP A N 16
ATOM 9081 C CA . ASP A 1 2 ? -8.327 -12.636 -14.615 1.00 0.00 530 ASP A CA 16
ATOM 9082 C C . ASP A 1 2 ? -9.660 -12.041 -14.163 1.00 0.00 530 ASP A C 16
ATOM 9083 O O . ASP A 1 2 ? -9.690 -11.105 -13.365 1.00 0.00 530 ASP A O 16
ATOM 9092 N N . PRO A 1 3 ? -10.787 -12.577 -14.669 1.00 0.00 531 PRO A N 16
ATOM 9093 C CA . PRO A 1 3 ? -12.122 -12.087 -14.308 1.00 0.00 531 PRO A CA 16
ATOM 9094 C C . PRO A 1 3 ? -12.471 -12.378 -12.852 1.00 0.00 531 PRO A C 16
ATOM 9095 O O . PRO A 1 3 ? -11.878 -13.256 -12.225 1.00 0.00 531 PRO A O 16
ATOM 9106 N N . GLY A 1 4 ? -13.436 -11.634 -12.321 1.00 0.00 532 GLY A N 16
ATOM 9107 C CA . GLY A 1 4 ? -13.848 -11.826 -10.943 1.00 0.00 532 GLY A CA 16
ATOM 9108 C C . GLY A 1 4 ? -13.689 -10.568 -10.111 1.00 0.00 532 GLY A C 16
ATOM 9109 O O . GLY A 1 4 ? -13.602 -9.466 -10.652 1.00 0.00 532 GLY A O 16
ATOM 9113 N N . LYS A 1 5 ? -13.651 -10.733 -8.793 1.00 0.00 533 LYS A N 16
ATOM 9114 C CA . LYS A 1 5 ? -13.501 -9.601 -7.886 1.00 0.00 533 LYS A CA 16
ATOM 9115 C C . LYS A 1 5 ? -12.039 -9.179 -7.781 1.00 0.00 533 LYS A C 16
ATOM 9116 O O . LYS A 1 5 ? -11.141 -10.020 -7.740 1.00 0.00 533 LYS A O 16
ATOM 9135 N N . LYS A 1 6 ? -11.807 -7.871 -7.738 1.00 0.00 534 LYS A N 16
ATOM 9136 C CA . LYS A 1 6 ? -10.454 -7.337 -7.637 1.00 0.00 534 LYS A CA 16
ATOM 9137 C C . LYS A 1 6 ? -10.261 -6.589 -6.322 1.00 0.00 534 LYS A C 16
ATOM 9138 O O . LYS A 1 6 ? -11.224 -6.122 -5.714 1.00 0.00 534 LYS A O 16
ATOM 9157 N N . LYS A 1 7 ? -9.009 -6.478 -5.889 1.00 0.00 535 LYS A N 16
ATOM 9158 C CA . LYS A 1 7 ? -8.688 -5.787 -4.645 1.00 0.00 535 LYS A CA 16
ATOM 9159 C C . LYS A 1 7 ? -7.554 -4.788 -4.855 1.00 0.00 535 LYS A C 16
ATOM 9160 O O . LYS A 1 7 ? -7.005 -4.678 -5.951 1.00 0.00 535 LYS A O 16
ATOM 9179 N N . GLN A 1 8 ? -7.209 -4.063 -3.796 1.00 0.00 536 GLN A N 16
ATOM 9180 C CA . GLN A 1 8 ? -6.140 -3.073 -3.863 1.00 0.00 536 GLN A CA 16
ATOM 9181 C C . GLN A 1 8 ? -5.433 -2.945 -2.517 1.00 0.00 536 GLN A C 16
ATOM 9182 O O . GLN A 1 8 ? -6.026 -3.195 -1.467 1.00 0.00 536 GLN A O 16
ATOM 9196 N N . HIS A 1 9 ? -4.164 -2.554 -2.556 1.00 0.00 537 HIS A N 16
ATOM 9197 C CA . HIS A 1 9 ? -3.376 -2.393 -1.338 1.00 0.00 537 HIS A CA 16
ATOM 9198 C C . HIS A 1 9 ? -3.607 -1.017 -0.721 1.00 0.00 537 HIS A C 16
ATOM 9199 O O . HIS A 1 9 ? -3.298 0.007 -1.329 1.00 0.00 537 HIS A O 16
ATOM 9213 N N . ILE A 1 10 ? -4.153 -1.002 0.491 1.00 0.00 538 ILE A N 16
ATOM 9214 C CA . ILE A 1 10 ? -4.425 0.248 1.192 1.00 0.00 538 ILE A CA 16
ATOM 9215 C C . ILE A 1 10 ? -3.698 0.293 2.531 1.00 0.00 538 ILE A C 16
ATOM 9216 O O . ILE A 1 10 ? -3.530 -0.732 3.191 1.00 0.00 538 ILE A O 16
ATOM 9232 N N . CYS A 1 11 ? -3.268 1.487 2.928 1.00 0.00 539 CYS A N 16
ATOM 9233 C CA . CYS A 1 11 ? -2.558 1.660 4.189 1.00 0.00 539 CYS A CA 16
ATOM 9234 C C . CYS A 1 11 ? -3.427 1.233 5.367 1.00 0.00 539 CYS A C 16
ATOM 9235 O O . CYS A 1 11 ? -4.512 1.774 5.581 1.00 0.00 539 CYS A O 16
ATOM 9242 N N . HIS A 1 12 ? -2.938 0.263 6.134 1.00 0.00 540 HIS A N 16
ATOM 9243 C CA . HIS A 1 12 ? -3.665 -0.232 7.296 1.00 0.00 540 HIS A CA 16
ATOM 9244 C C . HIS A 1 12 ? -3.165 0.443 8.569 1.00 0.00 540 HIS A C 16
ATOM 9245 O O . HIS A 1 12 ? -3.203 -0.141 9.652 1.00 0.00 540 HIS A O 16
ATOM 9259 N N . ILE A 1 13 ? -2.692 1.678 8.428 1.00 0.00 541 ILE A N 16
ATOM 9260 C CA . ILE A 1 13 ? -2.179 2.438 9.559 1.00 0.00 541 ILE A CA 16
ATOM 9261 C C . ILE A 1 13 ? -2.788 3.836 9.599 1.00 0.00 541 ILE A C 16
ATOM 9262 O O . ILE A 1 13 ? -3.140 4.399 8.563 1.00 0.00 541 ILE A O 16
ATOM 9278 N N . GLN A 1 14 ? -2.907 4.390 10.801 1.00 0.00 542 GLN A N 16
ATOM 9279 C CA . GLN A 1 14 ? -3.470 5.721 10.975 1.00 0.00 542 GLN A CA 16
ATOM 9280 C C . GLN A 1 14 ? -2.518 6.786 10.434 1.00 0.00 542 GLN A C 16
ATOM 9281 O O . GLN A 1 14 ? -1.975 7.593 11.188 1.00 0.00 542 GLN A O 16
ATOM 9295 N N . GLY A 1 15 ? -2.319 6.778 9.120 1.00 0.00 543 GLY A N 16
ATOM 9296 C CA . GLY A 1 15 ? -1.432 7.743 8.498 1.00 0.00 543 GLY A CA 16
ATOM 9297 C C . GLY A 1 15 ? -2.057 8.412 7.291 1.00 0.00 543 GLY A C 16
ATOM 9298 O O . GLY A 1 15 ? -2.594 9.515 7.393 1.00 0.00 543 GLY A O 16
ATOM 9302 N N . CYS A 1 16 ? -1.986 7.745 6.143 1.00 0.00 544 CYS A N 16
ATOM 9303 C CA . CYS A 1 16 ? -2.549 8.284 4.911 1.00 0.00 544 CYS A CA 16
ATOM 9304 C C . CYS A 1 16 ? -3.639 7.367 4.361 1.00 0.00 544 CYS A C 16
ATOM 9305 O O . CYS A 1 16 ? -4.131 6.482 5.061 1.00 0.00 544 CYS A O 16
ATOM 9312 N N . GLY A 1 17 ? -4.010 7.584 3.104 1.00 0.00 545 GLY A N 16
ATOM 9313 C CA . GLY A 1 17 ? -5.037 6.770 2.481 1.00 0.00 545 GLY A CA 16
ATOM 9314 C C . GLY A 1 17 ? -4.861 6.672 0.979 1.00 0.00 545 GLY A C 16
ATOM 9315 O O . GLY A 1 17 ? -5.813 6.861 0.222 1.00 0.00 545 GLY A O 16
ATOM 9319 N N . LYS A 1 18 ? -3.639 6.378 0.547 1.00 0.00 546 LYS A N 16
ATOM 9320 C CA . LYS A 1 18 ? -3.340 6.258 -0.874 1.00 0.00 546 LYS A CA 16
ATOM 9321 C C . LYS A 1 18 ? -3.743 4.885 -1.401 1.00 0.00 546 LYS A C 16
ATOM 9322 O O . LYS A 1 18 ? -4.374 4.099 -0.695 1.00 0.00 546 LYS A O 16
ATOM 9341 N N . VAL A 1 19 ? -3.375 4.602 -2.647 1.00 0.00 547 VAL A N 16
ATOM 9342 C CA . VAL A 1 19 ? -3.698 3.324 -3.270 1.00 0.00 547 VAL A CA 16
ATOM 9343 C C . VAL A 1 19 ? -2.709 2.987 -4.380 1.00 0.00 547 VAL A C 16
ATOM 9344 O O . VAL A 1 19 ? -2.394 3.829 -5.221 1.00 0.00 547 VAL A O 16
ATOM 9357 N N . TYR A 1 20 ? -2.224 1.750 -4.379 1.00 0.00 548 TYR A N 16
ATOM 9358 C CA . TYR A 1 20 ? -1.272 1.298 -5.388 1.00 0.00 548 TYR A CA 16
ATOM 9359 C C . TYR A 1 20 ? -1.504 -0.169 -5.734 1.00 0.00 548 TYR A C 16
ATOM 9360 O O . TYR A 1 20 ? -1.930 -0.956 -4.889 1.00 0.00 548 TYR A O 16
ATOM 9378 N N . GLY A 1 21 ? -1.225 -0.529 -6.982 1.00 0.00 549 GLY A N 16
ATOM 9379 C CA . GLY A 1 21 ? -1.413 -1.901 -7.417 1.00 0.00 549 GLY A CA 16
ATOM 9380 C C . GLY A 1 21 ? -0.113 -2.681 -7.454 1.00 0.00 549 GLY A C 16
ATOM 9381 O O . GLY A 1 21 ? 0.052 -3.587 -8.271 1.00 0.00 549 GLY A O 16
ATOM 9385 N N . LYS A 1 22 ? 0.811 -2.330 -6.566 1.00 0.00 550 LYS A N 16
ATOM 9386 C CA . LYS A 1 22 ? 2.102 -3.005 -6.499 1.00 0.00 550 LYS A CA 16
ATOM 9387 C C . LYS A 1 22 ? 2.640 -3.010 -5.072 1.00 0.00 550 LYS A C 16
ATOM 9388 O O . LYS A 1 22 ? 2.799 -1.957 -4.455 1.00 0.00 550 LYS A O 16
ATOM 9407 N N . THR A 1 23 ? 2.919 -4.201 -4.553 1.00 0.00 551 THR A N 16
ATOM 9408 C CA . THR A 1 23 ? 3.440 -4.342 -3.198 1.00 0.00 551 THR A CA 16
ATOM 9409 C C . THR A 1 23 ? 4.755 -3.584 -3.040 1.00 0.00 551 THR A C 16
ATOM 9410 O O . THR A 1 23 ? 5.082 -3.111 -1.952 1.00 0.00 551 THR A O 16
ATOM 9421 N N . SER A 1 24 ? 5.504 -3.469 -4.134 1.00 0.00 552 SER A N 16
ATOM 9422 C CA . SER A 1 24 ? 6.781 -2.765 -4.113 1.00 0.00 552 SER A CA 16
ATOM 9423 C C . SER A 1 24 ? 6.602 -1.337 -3.606 1.00 0.00 552 SER A C 16
ATOM 9424 O O . SER A 1 24 ? 7.484 -0.784 -2.950 1.00 0.00 552 SER A O 16
ATOM 9432 N N . HIS A 1 25 ? 5.449 -0.750 -3.906 1.00 0.00 553 HIS A N 16
ATOM 9433 C CA . HIS A 1 25 ? 5.152 0.607 -3.468 1.00 0.00 553 HIS A CA 16
ATOM 9434 C C . HIS A 1 25 ? 4.794 0.615 -1.987 1.00 0.00 553 HIS A C 16
ATOM 9435 O O . HIS A 1 25 ? 5.056 1.586 -1.278 1.00 0.00 553 HIS A O 16
ATOM 9449 N N . LEU A 1 26 ? 4.200 -0.481 -1.527 1.00 0.00 554 LEU A N 16
ATOM 9450 C CA . LEU A 1 26 ? 3.813 -0.611 -0.130 1.00 0.00 554 LEU A CA 16
ATOM 9451 C C . LEU A 1 26 ? 5.047 -0.750 0.754 1.00 0.00 554 LEU A C 16
ATOM 9452 O O . LEU A 1 26 ? 5.086 -0.233 1.870 1.00 0.00 554 LEU A O 16
ATOM 9468 N N . ARG A 1 27 ? 6.055 -1.452 0.245 1.00 0.00 555 ARG A N 16
ATOM 9469 C CA . ARG A 1 27 ? 7.291 -1.659 0.986 1.00 0.00 555 ARG A CA 16
ATOM 9470 C C . ARG A 1 27 ? 8.065 -0.352 1.130 1.00 0.00 555 ARG A C 16
ATOM 9471 O O . ARG A 1 27 ? 8.658 -0.081 2.174 1.00 0.00 555 ARG A O 16
ATOM 9492 N N . ALA A 1 28 ? 8.056 0.453 0.073 1.00 0.00 556 ALA A N 16
ATOM 9493 C CA . ALA A 1 28 ? 8.754 1.728 0.078 1.00 0.00 556 ALA A CA 16
ATOM 9494 C C . ALA A 1 28 ? 8.010 2.755 0.922 1.00 0.00 556 ALA A C 16
ATOM 9495 O O . ALA A 1 28 ? 8.618 3.514 1.676 1.00 0.00 556 ALA A O 16
ATOM 9502 N N . HIS A 1 29 ? 6.689 2.771 0.788 1.00 0.00 557 HIS A N 16
ATOM 9503 C CA . HIS A 1 29 ? 5.857 3.700 1.536 1.00 0.00 557 HIS A CA 16
ATOM 9504 C C . HIS A 1 29 ? 5.752 3.279 3.000 1.00 0.00 557 HIS A C 16
ATOM 9505 O O . HIS A 1 29 ? 5.650 4.121 3.892 1.00 0.00 557 HIS A O 16
ATOM 9519 N N . LEU A 1 30 ? 5.772 1.971 3.241 1.00 0.00 558 LEU A N 16
ATOM 9520 C CA . LEU A 1 30 ? 5.674 1.445 4.597 1.00 0.00 558 LEU A CA 16
ATOM 9521 C C . LEU A 1 30 ? 6.889 1.843 5.428 1.00 0.00 558 LEU A C 16
ATOM 9522 O O . LEU A 1 30 ? 6.754 2.284 6.569 1.00 0.00 558 LEU A O 16
ATOM 9538 N N . ARG A 1 31 ? 8.075 1.687 4.849 1.00 0.00 559 ARG A N 16
ATOM 9539 C CA . ARG A 1 31 ? 9.311 2.032 5.541 1.00 0.00 559 ARG A CA 16
ATOM 9540 C C . ARG A 1 31 ? 9.317 3.506 5.936 1.00 0.00 559 ARG A C 16
ATOM 9541 O O . ARG A 1 31 ? 9.924 3.888 6.937 1.00 0.00 559 ARG A O 16
ATOM 9562 N N . TRP A 1 32 ? 8.634 4.329 5.146 1.00 0.00 560 TRP A N 16
ATOM 9563 C CA . TRP A 1 32 ? 8.558 5.759 5.416 1.00 0.00 560 TRP A CA 16
ATOM 9564 C C . TRP A 1 32 ? 7.773 6.029 6.696 1.00 0.00 560 TRP A C 16
ATOM 9565 O O . TRP A 1 32 ? 8.140 6.895 7.490 1.00 0.00 560 TRP A O 16
ATOM 9586 N N . HIS A 1 33 ? 6.690 5.283 6.888 1.00 0.00 561 HIS A N 16
ATOM 9587 C CA . HIS A 1 33 ? 5.853 5.442 8.072 1.00 0.00 561 HIS A CA 16
ATOM 9588 C C . HIS A 1 33 ? 6.626 5.087 9.338 1.00 0.00 561 HIS A C 16
ATOM 9589 O O . HIS A 1 33 ? 6.578 5.813 10.331 1.00 0.00 561 HIS A O 16
ATOM 9603 N N . THR A 1 34 ? 7.338 3.966 9.294 1.00 0.00 562 THR A N 16
ATOM 9604 C CA . THR A 1 34 ? 8.122 3.513 10.438 1.00 0.00 562 THR A CA 16
ATOM 9605 C C . THR A 1 34 ? 9.434 4.285 10.540 1.00 0.00 562 THR A C 16
ATOM 9606 O O . THR A 1 34 ? 10.099 4.533 9.534 1.00 0.00 562 THR A O 16
ATOM 9617 N N . GLY A 1 35 ? 9.800 4.661 11.761 1.00 0.00 563 GLY A N 16
ATOM 9618 C CA . GLY A 1 35 ? 11.031 5.400 11.971 1.00 0.00 563 GLY A CA 16
ATOM 9619 C C . GLY A 1 35 ? 10.843 6.897 11.822 1.00 0.00 563 GLY A C 16
ATOM 9620 O O . GLY A 1 35 ? 11.541 7.541 11.039 1.00 0.00 563 GLY A O 16
ATOM 9624 N N . GLU A 1 36 ? 9.899 7.451 12.575 1.00 0.00 564 GLU A N 16
ATOM 9625 C CA . GLU A 1 36 ? 9.622 8.882 12.523 1.00 0.00 564 GLU A CA 16
ATOM 9626 C C . GLU A 1 36 ? 9.973 9.552 13.848 1.00 0.00 564 GLU A C 16
ATOM 9627 O O . GLU A 1 36 ? 10.478 10.674 13.873 1.00 0.00 564 GLU A O 16
ATOM 9639 N N . ARG A 1 37 ? 9.702 8.856 14.947 1.00 0.00 565 ARG A N 16
ATOM 9640 C CA . ARG A 1 37 ? 9.989 9.382 16.276 1.00 0.00 565 ARG A CA 16
ATOM 9641 C C . ARG A 1 37 ? 9.213 10.670 16.531 1.00 0.00 565 ARG A C 16
ATOM 9642 O O . ARG A 1 37 ? 9.592 11.415 17.459 1.00 0.00 565 ARG A O 16
ATOM 9665 N N . MET A 1 1 ? -16.770 -12.540 -17.796 1.00 0.00 1 MET A N 17
ATOM 9666 C CA . MET A 1 1 ? -17.298 -11.152 -17.728 1.00 0.00 1 MET A CA 17
ATOM 9667 C C . MET A 1 1 ? -16.731 -10.405 -16.524 1.00 0.00 1 MET A C 17
ATOM 9668 O O . MET A 1 1 ? -16.198 -9.304 -16.660 1.00 0.00 1 MET A O 17
ATOM 9684 N N . ASP A 1 2 ? -16.850 -11.012 -15.347 1.00 0.00 530 ASP A N 17
ATOM 9685 C CA . ASP A 1 2 ? -16.349 -10.404 -14.120 1.00 0.00 530 ASP A CA 17
ATOM 9686 C C . ASP A 1 2 ? -14.885 -10.776 -13.888 1.00 0.00 530 ASP A C 17
ATOM 9687 O O . ASP A 1 2 ? -14.528 -11.954 -13.906 1.00 0.00 530 ASP A O 17
ATOM 9696 N N . PRO A 1 3 ? -14.011 -9.775 -13.664 1.00 0.00 531 PRO A N 17
ATOM 9697 C CA . PRO A 1 3 ? -12.584 -10.016 -13.429 1.00 0.00 531 PRO A CA 17
ATOM 9698 C C . PRO A 1 3 ? -12.343 -11.012 -12.300 1.00 0.00 531 PRO A C 17
ATOM 9699 O O . PRO A 1 3 ? -11.768 -12.080 -12.512 1.00 0.00 531 PRO A O 17
ATOM 9710 N N . GLY A 1 4 ? -12.787 -10.655 -11.099 1.00 0.00 532 GLY A N 17
ATOM 9711 C CA . GLY A 1 4 ? -12.610 -11.529 -9.954 1.00 0.00 532 GLY A CA 17
ATOM 9712 C C . GLY A 1 4 ? -12.291 -10.762 -8.685 1.00 0.00 532 GLY A C 17
ATOM 9713 O O . GLY A 1 4 ? -13.126 -10.659 -7.787 1.00 0.00 532 GLY A O 17
ATOM 9717 N N . LYS A 1 5 ? -11.078 -10.224 -8.611 1.00 0.00 533 LYS A N 17
ATOM 9718 C CA . LYS A 1 5 ? -10.649 -9.463 -7.444 1.00 0.00 533 LYS A CA 17
ATOM 9719 C C . LYS A 1 5 ? -9.701 -8.338 -7.847 1.00 0.00 533 LYS A C 17
ATOM 9720 O O . LYS A 1 5 ? -8.843 -8.515 -8.711 1.00 0.00 533 LYS A O 17
ATOM 9739 N N . LYS A 1 6 ? -9.863 -7.179 -7.216 1.00 0.00 534 LYS A N 17
ATOM 9740 C CA . LYS A 1 6 ? -9.022 -6.025 -7.509 1.00 0.00 534 LYS A CA 17
ATOM 9741 C C . LYS A 1 6 ? -7.713 -6.093 -6.729 1.00 0.00 534 LYS A C 17
ATOM 9742 O O . LYS A 1 6 ? -7.711 -6.093 -5.498 1.00 0.00 534 LYS A O 17
ATOM 9761 N N . LYS A 1 7 ? -6.601 -6.150 -7.455 1.00 0.00 535 LYS A N 17
ATOM 9762 C CA . LYS A 1 7 ? -5.284 -6.217 -6.831 1.00 0.00 535 LYS A CA 17
ATOM 9763 C C . LYS A 1 7 ? -4.813 -4.831 -6.403 1.00 0.00 535 LYS A C 17
ATOM 9764 O O . LYS A 1 7 ? -4.461 -3.999 -7.239 1.00 0.00 535 LYS A O 17
ATOM 9783 N N . GLN A 1 8 ? -4.811 -4.589 -5.096 1.00 0.00 536 GLN A N 17
ATOM 9784 C CA . GLN A 1 8 ? -4.384 -3.303 -4.558 1.00 0.00 536 GLN A CA 17
ATOM 9785 C C . GLN A 1 8 ? -3.709 -3.478 -3.201 1.00 0.00 536 GLN A C 17
ATOM 9786 O O . GLN A 1 8 ? -3.964 -4.450 -2.491 1.00 0.00 536 GLN A O 17
ATOM 9800 N N . HIS A 1 9 ? -2.847 -2.530 -2.848 1.00 0.00 537 HIS A N 17
ATOM 9801 C CA . HIS A 1 9 ? -2.136 -2.578 -1.576 1.00 0.00 537 HIS A CA 17
ATOM 9802 C C . HIS A 1 9 ? -2.585 -1.446 -0.658 1.00 0.00 537 HIS A C 17
ATOM 9803 O O . HIS A 1 9 ? -2.213 -0.289 -0.854 1.00 0.00 537 HIS A O 17
ATOM 9817 N N . ILE A 1 10 ? -3.390 -1.788 0.343 1.00 0.00 538 ILE A N 17
ATOM 9818 C CA . ILE A 1 10 ? -3.892 -0.801 1.291 1.00 0.00 538 ILE A CA 17
ATOM 9819 C C . ILE A 1 10 ? -2.973 -0.682 2.502 1.00 0.00 538 ILE A C 17
ATOM 9820 O O . ILE A 1 10 ? -2.293 -1.639 2.873 1.00 0.00 538 ILE A O 17
ATOM 9836 N N . CYS A 1 11 ? -2.958 0.497 3.114 1.00 0.00 539 CYS A N 17
ATOM 9837 C CA . CYS A 1 11 ? -2.123 0.740 4.285 1.00 0.00 539 CYS A CA 17
ATOM 9838 C C . CYS A 1 11 ? -2.656 -0.015 5.498 1.00 0.00 539 CYS A C 17
ATOM 9839 O O . CYS A 1 11 ? -3.778 0.220 5.944 1.00 0.00 539 CYS A O 17
ATOM 9846 N N . HIS A 1 12 ? -1.843 -0.925 6.026 1.00 0.00 540 HIS A N 17
ATOM 9847 C CA . HIS A 1 12 ? -2.233 -1.717 7.187 1.00 0.00 540 HIS A CA 17
ATOM 9848 C C . HIS A 1 12 ? -2.577 -0.818 8.372 1.00 0.00 540 HIS A C 17
ATOM 9849 O O . HIS A 1 12 ? -3.390 -1.181 9.222 1.00 0.00 540 HIS A O 17
ATOM 9863 N N . ILE A 1 13 ? -1.955 0.355 8.421 1.00 0.00 541 ILE A N 17
ATOM 9864 C CA . ILE A 1 13 ? -2.198 1.303 9.502 1.00 0.00 541 ILE A CA 17
ATOM 9865 C C . ILE A 1 13 ? -3.406 2.184 9.197 1.00 0.00 541 ILE A C 17
ATOM 9866 O O . ILE A 1 13 ? -3.461 2.842 8.158 1.00 0.00 541 ILE A O 17
ATOM 9882 N N . GLN A 1 14 ? -4.372 2.191 10.110 1.00 0.00 542 GLN A N 17
ATOM 9883 C CA . GLN A 1 14 ? -5.579 2.991 9.940 1.00 0.00 542 GLN A CA 17
ATOM 9884 C C . GLN A 1 14 ? -5.239 4.475 9.847 1.00 0.00 542 GLN A C 17
ATOM 9885 O O . GLN A 1 14 ? -4.864 5.099 10.839 1.00 0.00 542 GLN A O 17
ATOM 9899 N N . GLY A 1 15 ? -5.373 5.034 8.649 1.00 0.00 543 GLY A N 17
ATOM 9900 C CA . GLY A 1 15 ? -5.077 6.440 8.449 1.00 0.00 543 GLY A CA 17
ATOM 9901 C C . GLY A 1 15 ? -4.694 6.755 7.017 1.00 0.00 543 GLY A C 17
ATOM 9902 O O . GLY A 1 15 ? -5.342 7.568 6.358 1.00 0.00 543 GLY A O 17
ATOM 9906 N N . CYS A 1 16 ? -3.638 6.109 6.533 1.00 0.00 544 CYS A N 17
ATOM 9907 C CA . CYS A 1 16 ? -3.170 6.323 5.170 1.00 0.00 544 CYS A CA 17
ATOM 9908 C C . CYS A 1 16 ? -4.210 5.853 4.158 1.00 0.00 544 CYS A C 17
ATOM 9909 O O . CYS A 1 16 ? -5.360 5.592 4.510 1.00 0.00 544 CYS A O 17
ATOM 9916 N N . GLY A 1 17 ? -3.797 5.748 2.899 1.00 0.00 545 GLY A N 17
ATOM 9917 C CA . GLY A 1 17 ? -4.704 5.309 1.857 1.00 0.00 545 GLY A CA 17
ATOM 9918 C C . GLY A 1 17 ? -4.211 5.674 0.471 1.00 0.00 545 GLY A C 17
ATOM 9919 O O . GLY A 1 17 ? -4.894 6.378 -0.273 1.00 0.00 545 GLY A O 17
ATOM 9923 N N . LYS A 1 18 ? -3.021 5.195 0.123 1.00 0.00 546 LYS A N 17
ATOM 9924 C CA . LYS A 1 18 ? -2.436 5.477 -1.184 1.00 0.00 546 LYS A CA 17
ATOM 9925 C C . LYS A 1 18 ? -2.873 4.440 -2.212 1.00 0.00 546 LYS A C 17
ATOM 9926 O O . LYS A 1 18 ? -3.069 4.756 -3.385 1.00 0.00 546 LYS A O 17
ATOM 9945 N N . VAL A 1 19 ? -3.026 3.200 -1.760 1.00 0.00 547 VAL A N 17
ATOM 9946 C CA . VAL A 1 19 ? -3.443 2.111 -2.632 1.00 0.00 547 VAL A CA 17
ATOM 9947 C C . VAL A 1 19 ? -2.530 2.002 -3.852 1.00 0.00 547 VAL A C 17
ATOM 9948 O O . VAL A 1 19 ? -2.847 2.515 -4.926 1.00 0.00 547 VAL A O 17
ATOM 9961 N N . TYR A 1 20 ? -1.397 1.329 -3.679 1.00 0.00 548 TYR A N 17
ATOM 9962 C CA . TYR A 1 20 ? -0.440 1.150 -4.764 1.00 0.00 548 TYR A CA 17
ATOM 9963 C C . TYR A 1 20 ? -0.543 -0.252 -5.354 1.00 0.00 548 TYR A C 17
ATOM 9964 O O . TYR A 1 20 ? -0.978 -1.188 -4.683 1.00 0.00 548 TYR A O 17
ATOM 9982 N N . GLY A 1 21 ? -0.140 -0.389 -6.613 1.00 0.00 549 GLY A N 17
ATOM 9983 C CA . GLY A 1 21 ? -0.195 -1.681 -7.272 1.00 0.00 549 GLY A CA 17
ATOM 9984 C C . GLY A 1 21 ? 1.089 -2.472 -7.114 1.00 0.00 549 GLY A C 17
ATOM 9985 O O . GLY A 1 21 ? 1.088 -3.697 -7.232 1.00 0.00 549 GLY A O 17
ATOM 9989 N N . LYS A 1 22 ? 2.188 -1.772 -6.848 1.00 0.00 550 LYS A N 17
ATOM 9990 C CA . LYS A 1 22 ? 3.484 -2.420 -6.676 1.00 0.00 550 LYS A CA 17
ATOM 9991 C C . LYS A 1 22 ? 3.859 -2.508 -5.200 1.00 0.00 550 LYS A C 17
ATOM 9992 O O . LYS A 1 22 ? 3.864 -1.502 -4.490 1.00 0.00 550 LYS A O 17
ATOM 10011 N N . THR A 1 23 ? 4.176 -3.716 -4.747 1.00 0.00 551 THR A N 17
ATOM 10012 C CA . THR A 1 23 ? 4.556 -3.936 -3.356 1.00 0.00 551 THR A CA 17
ATOM 10013 C C . THR A 1 23 ? 5.928 -3.337 -3.064 1.00 0.00 551 THR A C 17
ATOM 10014 O O . THR A 1 23 ? 6.219 -2.954 -1.931 1.00 0.00 551 THR A O 17
ATOM 10025 N N . SER A 1 24 ? 6.768 -3.257 -4.093 1.00 0.00 552 SER A N 17
ATOM 10026 C CA . SER A 1 24 ? 8.109 -2.702 -3.945 1.00 0.00 552 SER A CA 17
ATOM 10027 C C . SER A 1 24 ? 8.055 -1.296 -3.357 1.00 0.00 552 SER A C 17
ATOM 10028 O O . SER A 1 24 ? 8.964 -0.876 -2.643 1.00 0.00 552 SER A O 17
ATOM 10036 N N . HIS A 1 25 ? 6.980 -0.575 -3.658 1.00 0.00 553 HIS A N 17
ATOM 10037 C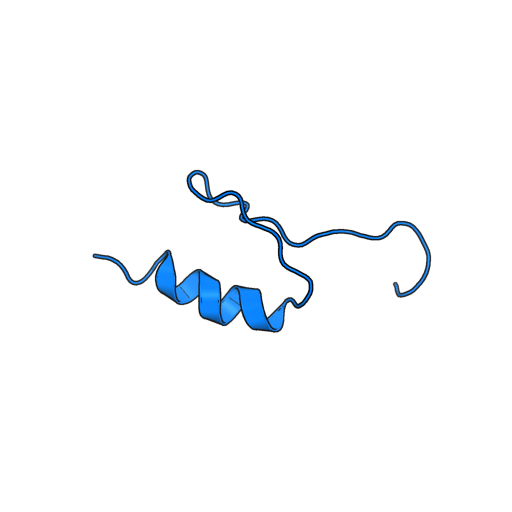 CA . HIS A 1 25 ? 6.805 0.782 -3.154 1.00 0.00 553 HIS A CA 17
ATOM 10038 C C . HIS A 1 25 ? 6.396 0.762 -1.684 1.00 0.00 553 HIS A C 17
ATOM 10039 O O . HIS A 1 25 ? 6.687 1.695 -0.935 1.00 0.00 553 HIS A O 17
ATOM 10053 N N . LEU A 1 26 ? 5.720 -0.308 -1.279 1.00 0.00 554 LEU A N 17
ATOM 10054 C CA . LEU A 1 26 ? 5.271 -0.452 0.100 1.00 0.00 554 LEU A CA 17
ATOM 10055 C C . LEU A 1 26 ? 6.460 -0.509 1.055 1.00 0.00 554 LEU A C 17
ATOM 10056 O O . LEU A 1 26 ? 6.383 -0.033 2.187 1.00 0.00 554 LEU A O 17
ATOM 10072 N N . ARG A 1 27 ? 7.559 -1.098 0.591 1.00 0.00 555 ARG A N 17
ATOM 10073 C CA . ARG A 1 27 ? 8.761 -1.218 1.406 1.00 0.00 555 ARG A CA 17
ATOM 10074 C C . ARG A 1 27 ? 9.320 0.159 1.760 1.00 0.00 555 ARG A C 17
ATOM 10075 O O . ARG A 1 27 ? 9.729 0.400 2.896 1.00 0.00 555 ARG A O 17
ATOM 10096 N N . ALA A 1 28 ? 9.333 1.058 0.780 1.00 0.00 556 ALA A N 17
ATOM 10097 C CA . ALA A 1 28 ? 9.839 2.406 0.988 1.00 0.00 556 ALA A CA 17
ATOM 10098 C C . ALA A 1 28 ? 8.834 3.254 1.759 1.00 0.00 556 ALA A C 17
ATOM 10099 O O . ALA A 1 28 ? 9.211 4.135 2.531 1.00 0.00 556 ALA A O 17
ATOM 10106 N N . HIS A 1 29 ? 7.553 2.982 1.542 1.00 0.00 557 HIS A N 17
ATOM 10107 C CA . HIS A 1 29 ? 6.492 3.718 2.213 1.00 0.00 557 HIS A CA 17
ATOM 10108 C C . HIS A 1 29 ? 6.383 3.303 3.679 1.00 0.00 557 HIS A C 17
ATOM 10109 O O . HIS A 1 29 ? 6.022 4.109 4.536 1.00 0.00 557 HIS A O 17
ATOM 10123 N N . LEU A 1 30 ? 6.692 2.041 3.958 1.00 0.00 558 LEU A N 17
ATOM 10124 C CA . LEU A 1 30 ? 6.622 1.520 5.318 1.00 0.00 558 LEU A CA 17
ATOM 10125 C C . LEU A 1 30 ? 7.629 2.221 6.227 1.00 0.00 558 LEU A C 17
ATOM 10126 O O . LEU A 1 30 ? 7.338 2.499 7.391 1.00 0.00 558 LEU A O 17
ATOM 10142 N N . ARG A 1 31 ? 8.813 2.500 5.692 1.00 0.00 559 ARG A N 17
ATOM 10143 C CA . ARG A 1 31 ? 9.859 3.165 6.461 1.00 0.00 559 ARG A CA 17
ATOM 10144 C C . ARG A 1 31 ? 9.386 4.527 6.964 1.00 0.00 559 ARG A C 17
ATOM 10145 O O . ARG A 1 31 ? 9.823 4.998 8.014 1.00 0.00 559 ARG A O 17
ATOM 10166 N N . TRP A 1 32 ? 8.490 5.154 6.208 1.00 0.00 560 TRP A N 17
ATOM 10167 C CA . TRP A 1 32 ? 7.957 6.461 6.576 1.00 0.00 560 TRP A CA 17
ATOM 10168 C C . TRP A 1 32 ? 7.089 6.362 7.827 1.00 0.00 560 TRP A C 17
ATOM 10169 O O . TRP A 1 32 ? 7.228 7.157 8.756 1.00 0.00 560 TRP A O 17
ATOM 10190 N N . HIS A 1 33 ? 6.192 5.380 7.843 1.00 0.00 561 HIS A N 17
ATOM 10191 C CA . HIS A 1 33 ? 5.300 5.178 8.979 1.00 0.00 561 HIS A CA 17
ATOM 10192 C C . HIS A 1 33 ? 6.094 4.925 10.256 1.00 0.00 561 HIS A C 17
ATOM 10193 O O . HIS A 1 33 ? 5.801 5.498 11.305 1.00 0.00 561 HIS A O 17
ATOM 10207 N N . THR A 1 34 ? 7.101 4.063 10.160 1.00 0.00 562 THR A N 17
ATOM 10208 C CA . THR A 1 34 ? 7.938 3.734 11.309 1.00 0.00 562 THR A CA 17
ATOM 10209 C C . THR A 1 34 ? 9.034 4.777 11.501 1.00 0.00 562 THR A C 17
ATOM 10210 O O . THR A 1 34 ? 10.129 4.649 10.954 1.00 0.00 562 THR A O 17
ATOM 10221 N N . GLY A 1 35 ? 8.731 5.808 12.282 1.00 0.00 563 GLY A N 17
ATOM 10222 C CA . GLY A 1 35 ? 9.701 6.858 12.533 1.00 0.00 563 GLY A CA 17
ATOM 10223 C C . GLY A 1 35 ? 9.097 8.244 12.423 1.00 0.00 563 GLY A C 17
ATOM 10224 O O . GLY A 1 35 ? 8.679 8.828 13.424 1.00 0.00 563 GLY A O 17
ATOM 10228 N N . GLU A 1 36 ? 9.050 8.772 11.205 1.00 0.00 564 GLU A N 17
ATOM 10229 C CA . GLU A 1 36 ? 8.493 10.099 10.967 1.00 0.00 564 GLU A CA 17
ATOM 10230 C C . GLU A 1 36 ? 9.264 11.160 11.745 1.00 0.00 564 GLU A C 17
ATOM 10231 O O . GLU A 1 36 ? 10.030 10.843 12.655 1.00 0.00 564 GLU A O 17
ATOM 10243 N N . ARG A 1 37 ? 9.056 12.421 11.381 1.00 0.00 565 ARG A N 17
ATOM 10244 C CA . ARG A 1 37 ? 9.732 13.530 12.045 1.00 0.00 565 ARG A CA 17
ATOM 10245 C C . ARG A 1 37 ? 8.777 14.700 12.259 1.00 0.00 565 ARG A C 17
ATOM 10246 O O . ARG A 1 37 ? 9.265 15.823 12.504 1.00 0.00 565 ARG A O 17
ATOM 10269 N N . MET A 1 1 ? -9.532 -16.475 -9.830 1.00 0.00 1 MET A N 18
ATOM 10270 C CA . MET A 1 1 ? -9.802 -15.614 -11.011 1.00 0.00 1 MET A CA 18
ATOM 10271 C C . MET A 1 1 ? -9.233 -14.213 -10.814 1.00 0.00 1 MET A C 18
ATOM 10272 O O . MET A 1 1 ? -9.871 -13.353 -10.206 1.00 0.00 1 MET A O 18
ATOM 10288 N N . ASP A 1 2 ? -8.030 -13.990 -11.331 1.00 0.00 530 ASP A N 18
ATOM 10289 C CA . ASP A 1 2 ? -7.375 -12.693 -11.212 1.00 0.00 530 ASP A CA 18
ATOM 10290 C C . ASP A 1 2 ? -7.825 -11.749 -12.327 1.00 0.00 530 ASP A C 18
ATOM 10291 O O . ASP A 1 2 ? -8.262 -10.629 -12.062 1.00 0.00 530 ASP A O 18
ATOM 10300 N N . PRO A 1 3 ? -7.725 -12.191 -13.593 1.00 0.00 531 PRO A N 18
ATOM 10301 C CA . PRO A 1 3 ? -8.126 -11.377 -14.746 1.00 0.00 531 PRO A CA 18
ATOM 10302 C C . PRO A 1 3 ? -9.539 -10.824 -14.601 1.00 0.00 531 PRO A C 18
ATOM 10303 O O . PRO A 1 3 ? -10.519 -11.563 -14.695 1.00 0.00 531 PRO A O 18
ATOM 10314 N N . GLY A 1 4 ? -9.637 -9.518 -14.370 1.00 0.00 532 GLY A N 18
ATOM 10315 C CA . GLY A 1 4 ? -10.935 -8.888 -14.215 1.00 0.00 532 GLY A CA 18
ATOM 10316 C C . GLY A 1 4 ? -10.907 -7.736 -13.231 1.00 0.00 532 GLY A C 18
ATOM 10317 O O . GLY A 1 4 ? -10.520 -6.621 -13.581 1.00 0.00 532 GLY A O 18
ATOM 10321 N N . LYS A 1 5 ? -11.319 -8.005 -11.996 1.00 0.00 533 LYS A N 18
ATOM 10322 C CA . LYS A 1 5 ? -11.340 -6.982 -10.958 1.00 0.00 533 LYS A CA 18
ATOM 10323 C C . LYS A 1 5 ? -10.145 -7.134 -10.020 1.00 0.00 533 LYS A C 18
ATOM 10324 O O . LYS A 1 5 ? -10.025 -8.132 -9.309 1.00 0.00 533 LYS A O 18
ATOM 10343 N N . LYS A 1 6 ? -9.266 -6.138 -10.025 1.00 0.00 534 LYS A N 18
ATOM 10344 C CA . LYS A 1 6 ? -8.081 -6.160 -9.175 1.00 0.00 534 LYS A CA 18
ATOM 10345 C C . LYS A 1 6 ? -8.379 -5.547 -7.810 1.00 0.00 534 LYS A C 18
ATOM 10346 O O . LYS A 1 6 ? -9.352 -4.810 -7.649 1.00 0.00 534 LYS A O 18
ATOM 10365 N N . LYS A 1 7 ? -7.536 -5.856 -6.831 1.00 0.00 535 LYS A N 18
ATOM 10366 C CA . LYS A 1 7 ? -7.709 -5.335 -5.480 1.00 0.00 535 LYS A CA 18
ATOM 10367 C C . LYS A 1 7 ? -6.932 -4.035 -5.295 1.00 0.00 535 LYS A C 18
ATOM 10368 O O . LYS A 1 7 ? -6.166 -3.628 -6.169 1.00 0.00 535 LYS A O 18
ATOM 10387 N N . GLN A 1 8 ? -7.135 -3.389 -4.152 1.00 0.00 536 GLN A N 18
ATOM 10388 C CA . GLN A 1 8 ? -6.454 -2.135 -3.851 1.00 0.00 536 GLN A CA 18
ATOM 10389 C C . GLN A 1 8 ? -5.743 -2.211 -2.504 1.00 0.00 536 GLN A C 18
ATOM 10390 O O . GLN A 1 8 ? -6.276 -2.761 -1.540 1.00 0.00 536 GLN A O 18
ATOM 10404 N N . HIS A 1 9 ? -4.537 -1.656 -2.445 1.00 0.00 537 HIS A N 18
ATOM 10405 C CA . HIS A 1 9 ? -3.753 -1.662 -1.215 1.00 0.00 537 HIS A CA 18
ATOM 10406 C C . HIS A 1 9 ? -3.756 -0.284 -0.561 1.00 0.00 537 HIS A C 18
ATOM 10407 O O . HIS A 1 9 ? -3.322 0.700 -1.160 1.00 0.00 537 HIS A O 18
ATOM 10421 N N . ILE A 1 10 ? -4.247 -0.222 0.672 1.00 0.00 538 ILE A N 18
ATOM 10422 C CA . ILE A 1 10 ? -4.306 1.035 1.410 1.00 0.00 538 ILE A CA 18
ATOM 10423 C C . ILE A 1 10 ? -3.591 0.917 2.751 1.00 0.00 538 ILE A C 18
ATOM 10424 O O . ILE A 1 10 ? -3.451 -0.178 3.297 1.00 0.00 538 ILE A O 18
ATOM 10440 N N . CYS A 1 11 ? -3.141 2.051 3.280 1.00 0.00 539 CYS A N 18
ATOM 10441 C CA . CYS A 1 11 ? -2.440 2.071 4.559 1.00 0.00 539 CYS A CA 18
ATOM 10442 C C . CYS A 1 11 ? -3.319 1.503 5.668 1.00 0.00 539 CYS A C 18
ATOM 10443 O O . CYS A 1 11 ? -4.432 1.976 5.897 1.00 0.00 539 CYS A O 18
ATOM 10450 N N . HIS A 1 12 ? -2.812 0.483 6.353 1.00 0.00 540 HIS A N 18
ATOM 10451 C CA . HIS A 1 12 ? -3.551 -0.152 7.437 1.00 0.00 540 HIS A CA 18
ATOM 10452 C C . HIS A 1 12 ? -3.778 0.821 8.589 1.00 0.00 540 HIS A C 18
ATOM 10453 O O . HIS A 1 12 ? -4.775 0.729 9.305 1.00 0.00 540 HIS A O 18
ATOM 10467 N N . ILE A 1 13 ? -2.847 1.754 8.765 1.00 0.00 541 ILE A N 18
ATOM 10468 C CA . ILE A 1 13 ? -2.950 2.742 9.832 1.00 0.00 541 ILE A CA 18
ATOM 10469 C C . ILE A 1 13 ? -3.899 3.872 9.448 1.00 0.00 541 ILE A C 18
ATOM 10470 O O . ILE A 1 13 ? -4.108 4.147 8.266 1.00 0.00 541 ILE A O 18
ATOM 10486 N N . GLN A 1 14 ? -4.472 4.521 10.455 1.00 0.00 542 GLN A N 18
ATOM 10487 C CA . GLN A 1 14 ? -5.402 5.619 10.231 1.00 0.00 542 GLN A CA 18
ATOM 10488 C C . GLN A 1 14 ? -4.669 6.887 9.796 1.00 0.00 542 GLN A C 18
ATOM 10489 O O . GLN A 1 14 ? -5.264 7.783 9.198 1.00 0.00 542 GLN A O 18
ATOM 10503 N N . GLY A 1 15 ? -3.375 6.957 10.102 1.00 0.00 543 GLY A N 18
ATOM 10504 C CA . GLY A 1 15 ? -2.586 8.122 9.738 1.00 0.00 543 GLY A CA 18
ATOM 10505 C C . GLY A 1 15 ? -2.739 8.506 8.278 1.00 0.00 543 GLY A C 18
ATOM 10506 O O . GLY A 1 15 ? -3.121 9.633 7.963 1.00 0.00 543 GLY A O 18
ATOM 10510 N N . CYS A 1 16 ? -2.439 7.568 7.385 1.00 0.00 544 CYS A N 18
ATOM 10511 C CA . CYS A 1 16 ? -2.544 7.818 5.952 1.00 0.00 544 CYS A CA 18
ATOM 10512 C C . CYS A 1 16 ? -3.931 7.455 5.433 1.00 0.00 544 CYS A C 18
ATOM 10513 O O . CYS A 1 16 ? -4.813 7.071 6.202 1.00 0.00 544 CYS A O 18
ATOM 10520 N N . GLY A 1 17 ? -4.116 7.580 4.123 1.00 0.00 545 GLY A N 18
ATOM 10521 C CA . GLY A 1 17 ? -5.396 7.262 3.519 1.00 0.00 545 GLY A CA 18
ATOM 10522 C C . GLY A 1 17 ? -5.351 7.331 2.005 1.00 0.00 545 GLY A C 18
ATOM 10523 O O . GLY A 1 17 ? -6.304 7.777 1.368 1.00 0.00 545 GLY A O 18
ATOM 10527 N N . LYS A 1 18 ? -4.237 6.889 1.429 1.00 0.00 546 LYS A N 18
ATOM 10528 C CA . LYS A 1 18 ? -4.066 6.904 -0.019 1.00 0.00 546 LYS A CA 18
ATOM 10529 C C . LYS A 1 18 ? -4.509 5.579 -0.634 1.00 0.00 546 LYS A C 18
ATOM 10530 O O . LYS A 1 18 ? -5.089 4.732 0.045 1.00 0.00 546 LYS A O 18
ATOM 10549 N N . VAL A 1 19 ? -4.232 5.408 -1.923 1.00 0.00 547 VAL A N 18
ATOM 10550 C CA . VAL A 1 19 ? -4.601 4.187 -2.628 1.00 0.00 547 VAL A CA 18
ATOM 10551 C C . VAL A 1 19 ? -3.516 3.775 -3.618 1.00 0.00 547 VAL A C 18
ATOM 10552 O O . VAL A 1 19 ? -2.951 4.613 -4.320 1.00 0.00 547 VAL A O 18
ATOM 10565 N N . TYR A 1 20 ? -3.231 2.478 -3.668 1.00 0.00 548 TYR A N 18
ATOM 10566 C CA . TYR A 1 20 ? -2.213 1.953 -4.571 1.00 0.00 548 TYR A CA 18
ATOM 10567 C C . TYR A 1 20 ? -2.448 0.473 -4.853 1.00 0.00 548 TYR A C 18
ATOM 10568 O O . TYR A 1 20 ? -2.541 -0.338 -3.931 1.00 0.00 548 TYR A O 18
ATOM 10586 N N . GLY A 1 21 ? -2.543 0.126 -6.132 1.00 0.00 549 GLY A N 18
ATOM 10587 C CA . GLY A 1 21 ? -2.766 -1.257 -6.512 1.00 0.00 549 GLY A CA 18
ATOM 10588 C C . GLY A 1 21 ? -1.479 -1.980 -6.853 1.00 0.00 549 GLY A C 18
ATOM 10589 O O . GLY A 1 21 ? -1.401 -2.679 -7.864 1.00 0.00 549 GLY A O 18
ATOM 10593 N N . LYS A 1 22 ? -0.466 -1.814 -6.009 1.00 0.00 550 LYS A N 18
ATOM 10594 C CA . LYS A 1 22 ? 0.825 -2.457 -6.227 1.00 0.00 550 LYS A CA 18
ATOM 10595 C C . LYS A 1 22 ? 1.510 -2.765 -4.900 1.00 0.00 550 LYS A C 18
ATOM 10596 O O . LYS A 1 22 ? 1.763 -1.867 -4.097 1.00 0.00 550 LYS A O 18
ATOM 10615 N N . THR A 1 23 ? 1.810 -4.041 -4.676 1.00 0.00 551 THR A N 18
ATOM 10616 C CA . THR A 1 23 ? 2.467 -4.466 -3.446 1.00 0.00 551 THR A CA 18
ATOM 10617 C C . THR A 1 23 ? 3.864 -3.864 -3.342 1.00 0.00 551 THR A C 18
ATOM 10618 O O . THR A 1 23 ? 4.275 -3.407 -2.275 1.00 0.00 551 THR A O 18
ATOM 10629 N N . SER A 1 24 ? 4.590 -3.860 -4.457 1.00 0.00 552 SER A N 18
ATOM 10630 C CA . SER A 1 24 ? 5.939 -3.305 -4.486 1.00 0.00 552 SER A CA 18
ATOM 10631 C C . SER A 1 24 ? 5.935 -1.864 -3.988 1.00 0.00 552 SER A C 18
ATOM 10632 O O . SER A 1 24 ? 6.904 -1.399 -3.389 1.00 0.00 552 SER A O 18
ATOM 10640 N N . HIS A 1 25 ? 4.830 -1.167 -4.228 1.00 0.00 553 HIS A N 18
ATOM 10641 C CA . HIS A 1 25 ? 4.693 0.214 -3.789 1.00 0.00 553 HIS A CA 18
ATOM 10642 C C . HIS A 1 25 ? 4.425 0.263 -2.289 1.00 0.00 553 HIS A C 18
ATOM 10643 O O . HIS A 1 25 ? 4.796 1.221 -1.611 1.00 0.00 553 HIS A O 18
ATOM 10657 N N . LEU A 1 26 ? 3.785 -0.786 -1.778 1.00 0.00 554 LEU A N 18
ATOM 10658 C CA . LEU A 1 26 ? 3.473 -0.874 -0.359 1.00 0.00 554 LEU A CA 18
ATOM 10659 C C . LEU A 1 26 ? 4.746 -1.084 0.453 1.00 0.00 554 LEU A C 18
ATOM 10660 O O . LEU A 1 26 ? 4.894 -0.541 1.548 1.00 0.00 554 LEU A O 18
ATOM 10676 N N . ARG A 1 27 ? 5.665 -1.874 -0.095 1.00 0.00 555 ARG A N 18
ATOM 10677 C CA . ARG A 1 27 ? 6.927 -2.155 0.575 1.00 0.00 555 ARG A CA 18
ATOM 10678 C C . ARG A 1 27 ? 7.769 -0.889 0.690 1.00 0.00 555 ARG A C 18
ATOM 10679 O O . ARG A 1 27 ? 8.454 -0.674 1.690 1.00 0.00 555 ARG A O 18
ATOM 10700 N N . ALA A 1 28 ? 7.707 -0.054 -0.340 1.00 0.00 556 ALA A N 18
ATOM 10701 C CA . ALA A 1 28 ? 8.455 1.193 -0.360 1.00 0.00 556 ALA A CA 18
ATOM 10702 C C . ALA A 1 28 ? 7.795 2.232 0.536 1.00 0.00 556 ALA A C 18
ATOM 10703 O O . ALA A 1 28 ? 8.469 3.064 1.144 1.00 0.00 556 ALA A O 18
ATOM 10710 N N . HIS A 1 29 ? 6.471 2.176 0.615 1.00 0.00 557 HIS A N 18
ATOM 10711 C CA . HIS A 1 29 ? 5.715 3.105 1.438 1.00 0.00 557 HIS A CA 18
ATOM 10712 C C . HIS A 1 29 ? 5.769 2.691 2.906 1.00 0.00 557 HIS A C 18
ATOM 10713 O O . HIS A 1 29 ? 5.710 3.534 3.802 1.00 0.00 557 HIS A O 18
ATOM 10727 N N . LEU A 1 30 ? 5.879 1.388 3.145 1.00 0.00 558 LEU A N 18
ATOM 10728 C CA . LEU A 1 30 ? 5.937 0.862 4.503 1.00 0.00 558 LEU A CA 18
ATOM 10729 C C . LEU A 1 30 ? 7.219 1.302 5.206 1.00 0.00 558 LEU A C 18
ATOM 10730 O O . LEU A 1 30 ? 7.207 1.624 6.394 1.00 0.00 558 LEU A O 18
ATOM 10746 N N . ARG A 1 31 ? 8.323 1.312 4.465 1.00 0.00 559 ARG A N 18
ATOM 10747 C CA . ARG A 1 31 ? 9.610 1.712 5.021 1.00 0.00 559 ARG A CA 18
ATOM 10748 C C . ARG A 1 31 ? 9.551 3.138 5.561 1.00 0.00 559 ARG A C 18
ATOM 10749 O O . ARG A 1 31 ? 10.258 3.484 6.508 1.00 0.00 559 ARG A O 18
ATOM 10770 N N . TRP A 1 32 ? 8.699 3.961 4.956 1.00 0.00 560 TRP A N 18
ATOM 10771 C CA . TRP A 1 32 ? 8.545 5.348 5.379 1.00 0.00 560 TRP A CA 18
ATOM 10772 C C . TRP A 1 32 ? 7.863 5.424 6.741 1.00 0.00 560 TRP A C 18
ATOM 10773 O O . TRP A 1 32 ? 8.168 6.300 7.552 1.00 0.00 560 TRP A O 18
ATOM 10794 N N . HIS A 1 33 ? 6.940 4.500 6.986 1.00 0.00 561 HIS A N 18
ATOM 10795 C CA . HIS A 1 33 ? 6.213 4.460 8.248 1.00 0.00 561 HIS A CA 18
ATOM 10796 C C . HIS A 1 33 ? 7.101 3.937 9.372 1.00 0.00 561 HIS A C 18
ATOM 10797 O O . HIS A 1 33 ? 7.082 4.459 10.487 1.00 0.00 561 HIS A O 18
ATOM 10811 N N . THR A 1 34 ? 7.881 2.903 9.072 1.00 0.00 562 THR A N 18
ATOM 10812 C CA . THR A 1 34 ? 8.777 2.310 10.057 1.00 0.00 562 THR A CA 18
ATOM 10813 C C . THR A 1 34 ? 10.129 3.015 10.056 1.00 0.00 562 THR A C 18
ATOM 10814 O O . THR A 1 34 ? 10.956 2.793 9.171 1.00 0.00 562 THR A O 18
ATOM 10825 N N . GLY A 1 35 ? 10.348 3.866 11.053 1.00 0.00 563 GLY A N 18
ATOM 10826 C CA . GLY A 1 35 ? 11.602 4.590 11.148 1.00 0.00 563 GLY A CA 18
ATOM 10827 C C . GLY A 1 35 ? 11.511 5.986 10.562 1.00 0.00 563 GLY A C 18
ATOM 10828 O O . GLY A 1 35 ? 11.952 6.224 9.438 1.00 0.00 563 GLY A O 18
ATOM 10832 N N . GLU A 1 36 ? 10.937 6.910 11.326 1.00 0.00 564 GLU A N 18
ATOM 10833 C CA . GLU A 1 36 ? 10.790 8.289 10.876 1.00 0.00 564 GLU A CA 18
ATOM 10834 C C . GLU A 1 36 ? 10.676 9.240 12.062 1.00 0.00 564 GLU A C 18
ATOM 10835 O O . GLU A 1 36 ? 11.327 10.284 12.098 1.00 0.00 564 GLU A O 18
ATOM 10847 N N . ARG A 1 37 ? 9.846 8.872 13.033 1.00 0.00 565 ARG A N 18
ATOM 10848 C CA . ARG A 1 37 ? 9.647 9.693 14.222 1.00 0.00 565 ARG A CA 18
ATOM 10849 C C . ARG A 1 37 ? 8.767 8.972 15.239 1.00 0.00 565 ARG A C 18
ATOM 10850 O O . ARG A 1 37 ? 7.528 9.080 15.130 1.00 0.00 565 ARG A O 18
ATOM 10873 N N . MET A 1 1 ? -6.711 -9.537 -18.255 1.00 0.00 1 MET A N 19
ATOM 10874 C CA . MET A 1 1 ? -5.271 -9.761 -18.549 1.00 0.00 1 MET A CA 19
ATOM 10875 C C . MET A 1 1 ? -4.482 -10.022 -17.270 1.00 0.00 1 MET A C 19
ATOM 10876 O O . MET A 1 1 ? -3.882 -11.084 -17.105 1.00 0.00 1 MET A O 19
ATOM 10892 N N . ASP A 1 2 ? -4.485 -9.045 -16.369 1.00 0.00 530 ASP A N 19
ATOM 10893 C CA . ASP A 1 2 ? -3.769 -9.169 -15.105 1.00 0.00 530 ASP A CA 19
ATOM 10894 C C . ASP A 1 2 ? -4.446 -10.191 -14.193 1.00 0.00 530 ASP A C 19
ATOM 10895 O O . ASP A 1 2 ? -5.672 -10.299 -14.174 1.00 0.00 530 ASP A O 19
ATOM 10904 N N . PRO A 1 3 ? -3.654 -10.956 -13.422 1.00 0.00 531 PRO A N 19
ATOM 10905 C CA . PRO A 1 3 ? -4.186 -11.970 -12.508 1.00 0.00 531 PRO A CA 19
ATOM 10906 C C . PRO A 1 3 ? -4.809 -11.355 -11.259 1.00 0.00 531 PRO A C 19
ATOM 10907 O O . PRO A 1 3 ? -4.314 -10.359 -10.732 1.00 0.00 531 PRO A O 19
ATOM 10918 N N . GLY A 1 4 ? -5.898 -11.956 -10.790 1.00 0.00 532 GLY A N 19
ATOM 10919 C CA . GLY A 1 4 ? -6.571 -11.454 -9.607 1.00 0.00 532 GLY A CA 19
ATOM 10920 C C . GLY A 1 4 ? -7.634 -10.424 -9.935 1.00 0.00 532 GLY A C 19
ATOM 10921 O O . GLY A 1 4 ? -7.954 -10.204 -11.103 1.00 0.00 532 GLY A O 19
ATOM 10925 N N . LYS A 1 5 ? -8.182 -9.793 -8.902 1.00 0.00 533 LYS A N 19
ATOM 10926 C CA . LYS A 1 5 ? -9.216 -8.780 -9.084 1.00 0.00 533 LYS A CA 19
ATOM 10927 C C . LYS A 1 5 ? -8.787 -7.449 -8.474 1.00 0.00 533 LYS A C 19
ATOM 10928 O O . LYS A 1 5 ? -7.796 -7.379 -7.747 1.00 0.00 533 LYS A O 19
ATOM 10947 N N . LYS A 1 6 ? -9.541 -6.397 -8.774 1.00 0.00 534 LYS A N 19
ATOM 10948 C CA . LYS A 1 6 ? -9.239 -5.068 -8.254 1.00 0.00 534 LYS A CA 19
ATOM 10949 C C . LYS A 1 6 ? -9.805 -4.892 -6.849 1.00 0.00 534 LYS A C 19
ATOM 10950 O O . LYS A 1 6 ? -10.991 -5.124 -6.613 1.00 0.00 534 LYS A O 19
ATOM 10969 N N . LYS A 1 7 ? -8.950 -4.480 -5.919 1.00 0.00 535 LYS A N 19
ATOM 10970 C CA . LYS A 1 7 ? -9.365 -4.273 -4.537 1.00 0.00 535 LYS A CA 19
ATOM 10971 C C . LYS A 1 7 ? -8.856 -2.935 -4.009 1.00 0.00 535 LYS A C 19
ATOM 10972 O O . LYS A 1 7 ? -8.351 -2.109 -4.769 1.00 0.00 535 LYS A O 19
ATOM 10991 N N . GLN A 1 8 ? -8.992 -2.730 -2.703 1.00 0.00 536 GLN A N 19
ATOM 10992 C CA . GLN A 1 8 ? -8.545 -1.493 -2.073 1.00 0.00 536 GLN A CA 19
ATOM 10993 C C . GLN A 1 8 ? -7.694 -1.787 -0.842 1.00 0.00 536 GLN A C 19
ATOM 10994 O O . GLN A 1 8 ? -8.175 -2.363 0.134 1.00 0.00 536 GLN A O 19
ATOM 11008 N N . HIS A 1 9 ? -6.428 -1.388 -0.895 1.00 0.00 537 HIS A N 19
ATOM 11009 C CA . HIS A 1 9 ? -5.509 -1.609 0.216 1.00 0.00 537 HIS A CA 19
ATOM 11010 C C . HIS A 1 9 ? -5.300 -0.325 1.012 1.00 0.00 537 HIS A C 19
ATOM 11011 O O . HIS A 1 9 ? -4.523 0.544 0.615 1.00 0.00 537 HIS A O 19
ATOM 11025 N N . ILE A 1 10 ? -5.999 -0.212 2.137 1.00 0.00 538 ILE A N 19
ATOM 11026 C CA . ILE A 1 10 ? -5.892 0.965 2.990 1.00 0.00 538 ILE A CA 19
ATOM 11027 C C . ILE A 1 10 ? -4.647 0.900 3.867 1.00 0.00 538 ILE A C 19
ATOM 11028 O O . ILE A 1 10 ? -4.197 -0.182 4.244 1.00 0.00 538 ILE A O 19
ATOM 11044 N N . CYS A 1 11 ? -4.094 2.065 4.189 1.00 0.00 539 CYS A N 19
ATOM 11045 C CA . CYS A 1 11 ? -2.901 2.141 5.023 1.00 0.00 539 CYS A CA 19
ATOM 11046 C C . CYS A 1 11 ? -3.155 1.521 6.393 1.00 0.00 539 CYS A C 19
ATOM 11047 O O . CYS A 1 11 ? -4.270 1.574 6.913 1.00 0.00 539 CYS A O 19
ATOM 11054 N N . HIS A 1 12 ? -2.114 0.930 6.971 1.00 0.00 540 HIS A N 19
ATOM 11055 C CA . HIS A 1 12 ? -2.224 0.297 8.280 1.00 0.00 540 HIS A CA 19
ATOM 11056 C C . HIS A 1 12 ? -2.470 1.333 9.372 1.00 0.00 540 HIS A C 19
ATOM 11057 O O . HIS A 1 12 ? -3.397 1.199 10.171 1.00 0.00 540 HIS A O 19
ATOM 11071 N N . ILE A 1 13 ? -1.634 2.366 9.401 1.00 0.00 541 ILE A N 19
ATOM 11072 C CA . ILE A 1 13 ? -1.761 3.423 10.397 1.00 0.00 541 ILE A CA 19
ATOM 11073 C C . ILE A 1 13 ? -3.017 4.255 10.163 1.00 0.00 541 ILE A C 19
ATOM 11074 O O . ILE A 1 13 ? -3.522 4.334 9.043 1.00 0.00 541 ILE A O 19
ATOM 11090 N N . GLN A 1 14 ? -3.516 4.873 11.227 1.00 0.00 542 GLN A N 19
ATOM 11091 C CA . GLN A 1 14 ? -4.710 5.698 11.144 1.00 0.00 542 GLN A CA 19
ATOM 11092 C C . GLN A 1 14 ? -4.357 7.132 10.757 1.00 0.00 542 GLN A C 19
ATOM 11093 O O . GLN A 1 14 ? -4.693 8.079 11.469 1.00 0.00 542 GLN A O 19
ATOM 11107 N N . GLY A 1 15 ? -3.677 7.285 9.626 1.00 0.00 543 GLY A N 19
ATOM 11108 C CA . GLY A 1 15 ? -3.291 8.606 9.167 1.00 0.00 543 GLY A CA 19
ATOM 11109 C C . GLY A 1 15 ? -3.309 8.728 7.656 1.00 0.00 543 GLY A C 19
ATOM 11110 O O . GLY A 1 15 ? -3.949 9.625 7.107 1.00 0.00 543 GLY A O 19
ATOM 11114 N N . CYS A 1 16 ? -2.605 7.823 6.983 1.00 0.00 544 CYS A N 19
ATOM 11115 C CA . CYS A 1 16 ? -2.542 7.833 5.527 1.00 0.00 544 CYS A CA 19
ATOM 11116 C C . CYS A 1 16 ? -3.914 7.552 4.922 1.00 0.00 544 CYS A C 19
ATOM 11117 O O . CYS A 1 16 ? -4.932 7.606 5.613 1.00 0.00 544 CYS A O 19
ATOM 11124 N N . GLY A 1 17 ? -3.934 7.251 3.627 1.00 0.00 545 GLY A N 19
ATOM 11125 C CA . GLY A 1 17 ? -5.186 6.965 2.952 1.00 0.00 545 GLY A CA 19
ATOM 11126 C C . GLY A 1 17 ? -5.073 7.087 1.445 1.00 0.00 545 GLY A C 19
ATOM 11127 O O . GLY A 1 17 ? -5.911 7.717 0.801 1.00 0.00 545 GLY A O 19
ATOM 11131 N N . LYS A 1 18 ? -4.031 6.482 0.882 1.00 0.00 546 LYS A N 19
ATOM 11132 C CA . LYS A 1 18 ? -3.808 6.525 -0.559 1.00 0.00 546 LYS A CA 19
ATOM 11133 C C . LYS A 1 18 ? -4.602 5.433 -1.268 1.00 0.00 546 LYS A C 19
ATOM 11134 O O . LYS A 1 18 ? -5.124 5.643 -2.363 1.00 0.00 546 LYS A O 19
ATOM 11153 N N . VAL A 1 19 ? -4.690 4.269 -0.635 1.00 0.00 547 VAL A N 19
ATOM 11154 C CA . VAL A 1 19 ? -5.420 3.143 -1.200 1.00 0.00 547 VAL A CA 19
ATOM 11155 C C . VAL A 1 19 ? -4.879 2.774 -2.580 1.00 0.00 547 VAL A C 19
ATOM 11156 O O . VAL A 1 19 ? -5.216 3.407 -3.580 1.00 0.00 547 VAL A O 19
ATOM 11169 N N . TYR A 1 20 ? -4.038 1.745 -2.623 1.00 0.00 548 TYR A N 19
ATOM 11170 C CA . TYR A 1 20 ? -3.449 1.289 -3.877 1.00 0.00 548 TYR A CA 19
ATOM 11171 C C . TYR A 1 20 ? -4.116 0.003 -4.354 1.00 0.00 548 TYR A C 19
ATOM 11172 O O . TYR A 1 20 ? -4.664 -0.757 -3.556 1.00 0.00 548 TYR A O 19
ATOM 11190 N N . GLY A 1 21 ? -4.065 -0.235 -5.661 1.00 0.00 549 GLY A N 19
ATOM 11191 C CA . GLY A 1 21 ? -4.669 -1.431 -6.220 1.00 0.00 549 GLY A CA 19
ATOM 11192 C C . GLY A 1 21 ? -3.690 -2.586 -6.329 1.00 0.00 549 GLY A C 19
ATOM 11193 O O . GLY A 1 21 ? -3.938 -3.549 -7.055 1.00 0.00 549 GLY A O 19
ATOM 11197 N N . LYS A 1 22 ? -2.576 -2.493 -5.607 1.00 0.00 550 LYS A N 19
ATOM 11198 C CA . LYS A 1 22 ? -1.563 -3.542 -5.630 1.00 0.00 550 LYS A CA 19
ATOM 11199 C C . LYS A 1 22 ? -0.838 -3.628 -4.290 1.00 0.00 550 LYS A C 19
ATOM 11200 O O . LYS A 1 22 ? -0.320 -2.630 -3.789 1.00 0.00 550 LYS A O 19
ATOM 11219 N N . THR A 1 23 ? -0.806 -4.826 -3.715 1.00 0.00 551 THR A N 19
ATOM 11220 C CA . THR A 1 23 ? -0.145 -5.041 -2.433 1.00 0.00 551 THR A CA 19
ATOM 11221 C C . THR A 1 23 ? 1.371 -4.939 -2.574 1.00 0.00 551 THR A C 19
ATOM 11222 O O . THR A 1 23 ? 2.069 -4.576 -1.627 1.00 0.00 551 THR A O 19
ATOM 11233 N N . SER A 1 24 ? 1.876 -5.261 -3.761 1.00 0.00 552 SER A N 19
ATOM 11234 C CA . SER A 1 24 ? 3.311 -5.204 -4.022 1.00 0.00 552 SER A CA 19
ATOM 11235 C C . SER A 1 24 ? 3.852 -3.799 -3.780 1.00 0.00 552 SER A C 19
ATOM 11236 O O . SER A 1 24 ? 4.999 -3.629 -3.370 1.00 0.00 552 SER A O 19
ATOM 11244 N N . HIS A 1 25 ? 3.018 -2.796 -4.034 1.00 0.00 553 HIS A N 19
ATOM 11245 C CA . HIS A 1 25 ? 3.415 -1.407 -3.840 1.00 0.00 553 HIS A CA 19
ATOM 11246 C C . HIS A 1 25 ? 3.416 -1.048 -2.358 1.00 0.00 553 HIS A C 19
ATOM 11247 O O . HIS A 1 25 ? 4.198 -0.207 -1.912 1.00 0.00 553 HIS A O 19
ATOM 11261 N N . LEU A 1 26 ? 2.537 -1.693 -1.597 1.00 0.00 554 LEU A N 19
ATOM 11262 C CA . LEU A 1 26 ? 2.440 -1.443 -0.164 1.00 0.00 554 LEU A CA 19
ATOM 11263 C C . LEU A 1 26 ? 3.775 -1.712 0.523 1.00 0.00 554 LEU A C 19
ATOM 11264 O O . LEU A 1 26 ? 4.106 -1.082 1.528 1.00 0.00 554 LEU A O 19
ATOM 11280 N N . ARG A 1 27 ? 4.540 -2.651 -0.027 1.00 0.00 555 ARG A N 19
ATOM 11281 C CA . ARG A 1 27 ? 5.840 -3.000 0.533 1.00 0.00 555 ARG A CA 19
ATOM 11282 C C . ARG A 1 27 ? 6.771 -1.788 0.534 1.00 0.00 555 ARG A C 19
ATOM 11283 O O . ARG A 1 27 ? 7.429 -1.499 1.533 1.00 0.00 555 ARG A O 19
ATOM 11304 N N . ALA A 1 28 ? 6.815 -1.083 -0.592 1.00 0.00 556 ALA A N 19
ATOM 11305 C CA . ALA A 1 28 ? 7.658 0.097 -0.723 1.00 0.00 556 ALA A CA 19
ATOM 11306 C C . ALA A 1 28 ? 7.108 1.253 0.104 1.00 0.00 556 ALA A C 19
ATOM 11307 O O . ALA A 1 28 ? 7.862 2.077 0.619 1.00 0.00 556 ALA A O 19
ATOM 11314 N N . HIS A 1 29 ? 5.787 1.307 0.223 1.00 0.00 557 HIS A N 19
ATOM 11315 C CA . HIS A 1 29 ? 5.131 2.359 0.984 1.00 0.00 557 HIS A CA 19
ATOM 11316 C C . HIS A 1 29 ? 5.280 2.120 2.485 1.00 0.00 557 HIS A C 19
ATOM 11317 O O . HIS A 1 29 ? 5.433 3.062 3.262 1.00 0.00 557 HIS A O 19
ATOM 11331 N N . LEU A 1 30 ? 5.230 0.853 2.886 1.00 0.00 558 LEU A N 19
ATOM 11332 C CA . LEU A 1 30 ? 5.354 0.491 4.294 1.00 0.00 558 LEU A CA 19
ATOM 11333 C C . LEU A 1 30 ? 6.702 0.930 4.859 1.00 0.00 558 LEU A C 19
ATOM 11334 O O . LEU A 1 30 ? 6.777 1.453 5.971 1.00 0.00 558 LEU A O 19
ATOM 11350 N N . ARG A 1 31 ? 7.763 0.716 4.089 1.00 0.00 559 ARG A N 19
ATOM 11351 C CA . ARG A 1 31 ? 9.104 1.093 4.520 1.00 0.00 559 ARG A CA 19
ATOM 11352 C C . ARG A 1 31 ? 9.180 2.591 4.802 1.00 0.00 559 ARG A C 19
ATOM 11353 O O . ARG A 1 31 ? 9.960 3.036 5.645 1.00 0.00 559 ARG A O 19
ATOM 11374 N N . TRP A 1 32 ? 8.362 3.364 4.094 1.00 0.00 560 TRP A N 19
ATOM 11375 C CA . TRP A 1 32 ? 8.333 4.811 4.269 1.00 0.00 560 TRP A CA 19
ATOM 11376 C C . TRP A 1 32 ? 7.823 5.182 5.659 1.00 0.00 560 TRP A C 19
ATOM 11377 O O . TRP A 1 32 ? 8.376 6.061 6.319 1.00 0.00 560 TRP A O 19
ATOM 11398 N N . HIS A 1 33 ? 6.764 4.507 6.096 1.00 0.00 561 HIS A N 19
ATOM 11399 C CA . HIS A 1 33 ? 6.179 4.770 7.406 1.00 0.00 561 HIS A CA 19
ATOM 11400 C C . HIS A 1 33 ? 7.170 4.452 8.521 1.00 0.00 561 HIS A C 19
ATOM 11401 O O . HIS A 1 33 ? 7.338 5.236 9.456 1.00 0.00 561 HIS A O 19
ATOM 11415 N N . THR A 1 34 ? 7.824 3.300 8.418 1.00 0.00 562 THR A N 19
ATOM 11416 C CA . THR A 1 34 ? 8.798 2.883 9.420 1.00 0.00 562 THR A CA 19
ATOM 11417 C C . THR A 1 34 ? 10.083 3.696 9.303 1.00 0.00 562 THR A C 19
ATOM 11418 O O . THR A 1 34 ? 10.574 3.944 8.202 1.00 0.00 562 THR A O 19
ATOM 11429 N N . GLY A 1 35 ? 10.622 4.108 10.446 1.00 0.00 563 GLY A N 19
ATOM 11430 C CA . GLY A 1 35 ? 11.845 4.888 10.450 1.00 0.00 563 GLY A CA 19
ATOM 11431 C C . GLY A 1 35 ? 11.643 6.286 9.899 1.00 0.00 563 GLY A C 19
ATOM 11432 O O . GLY A 1 35 ? 11.786 6.514 8.698 1.00 0.00 563 GLY A O 19
ATOM 11436 N N . GLU A 1 36 ? 11.309 7.225 10.779 1.00 0.00 564 GLU A N 19
ATOM 11437 C CA . GLU A 1 36 ? 11.087 8.608 10.374 1.00 0.00 564 GLU A CA 19
ATOM 11438 C C . GLU A 1 36 ? 11.923 9.564 11.219 1.00 0.00 564 GLU A C 19
ATOM 11439 O O . GLU A 1 36 ? 11.545 9.911 12.338 1.00 0.00 564 GLU A O 19
ATOM 11451 N N . ARG A 1 37 ? 13.060 9.985 10.676 1.00 0.00 565 ARG A N 19
ATOM 11452 C CA . ARG A 1 37 ? 13.950 10.901 11.379 1.00 0.00 565 ARG A CA 19
ATOM 11453 C C . ARG A 1 37 ? 14.681 11.811 10.397 1.00 0.00 565 ARG A C 19
ATOM 11454 O O . ARG A 1 37 ? 14.241 12.967 10.223 1.00 0.00 565 ARG A O 19
ATOM 11477 N N . MET A 1 1 ? -15.945 -2.890 -12.376 1.00 0.00 1 MET A N 20
ATOM 11478 C CA . MET A 1 1 ? -16.082 -3.833 -11.236 1.00 0.00 1 MET A CA 20
ATOM 11479 C C . MET A 1 1 ? -16.735 -5.140 -11.675 1.00 0.00 1 MET A C 20
ATOM 11480 O O . MET A 1 1 ? -17.827 -5.139 -12.243 1.00 0.00 1 MET A O 20
ATOM 11496 N N . ASP A 1 2 ? -16.058 -6.253 -11.409 1.00 0.00 530 ASP A N 20
ATOM 11497 C CA . ASP A 1 2 ? -16.573 -7.567 -11.777 1.00 0.00 530 ASP A CA 20
ATOM 11498 C C . ASP A 1 2 ? -15.897 -8.665 -10.959 1.00 0.00 530 ASP A C 20
ATOM 11499 O O . ASP A 1 2 ? -14.739 -8.532 -10.562 1.00 0.00 530 ASP A O 20
ATOM 11508 N N . PRO A 1 3 ? -16.615 -9.771 -10.695 1.00 0.00 531 PRO A N 20
ATOM 11509 C CA . PRO A 1 3 ? -16.079 -10.895 -9.921 1.00 0.00 531 PRO A CA 20
ATOM 11510 C C . PRO A 1 3 ? -14.998 -11.657 -10.680 1.00 0.00 531 PRO A C 20
ATOM 11511 O O . PRO A 1 3 ? -15.296 -12.451 -11.573 1.00 0.00 531 PRO A O 20
ATOM 11522 N N . GLY A 1 4 ? -13.742 -11.411 -10.321 1.00 0.00 532 GLY A N 20
ATOM 11523 C CA . GLY A 1 4 ? -12.638 -12.083 -10.980 1.00 0.00 532 GLY A CA 20
ATOM 11524 C C . GLY A 1 4 ? -11.304 -11.795 -10.320 1.00 0.00 532 GLY A C 20
ATOM 11525 O O . GLY A 1 4 ? -11.237 -11.573 -9.111 1.00 0.00 532 GLY A O 20
ATOM 11529 N N . LYS A 1 5 ? -10.240 -11.799 -11.116 1.00 0.00 533 LYS A N 20
ATOM 11530 C CA . LYS A 1 5 ? -8.900 -11.537 -10.604 1.00 0.00 533 LYS A CA 20
ATOM 11531 C C . LYS A 1 5 ? -8.730 -10.064 -10.248 1.00 0.00 533 LYS A C 20
ATOM 11532 O O . LYS A 1 5 ? -9.094 -9.181 -11.024 1.00 0.00 533 LYS A O 20
ATOM 11551 N N . LYS A 1 6 ? -8.173 -9.806 -9.069 1.00 0.00 534 LYS A N 20
ATOM 11552 C CA . LYS A 1 6 ? -7.954 -8.439 -8.610 1.00 0.00 534 LYS A CA 20
ATOM 11553 C C . LYS A 1 6 ? -6.671 -8.340 -7.791 1.00 0.00 534 LYS A C 20
ATOM 11554 O O . LYS A 1 6 ? -6.323 -9.258 -7.049 1.00 0.00 534 LYS A O 20
ATOM 11573 N N . LYS A 1 7 ? -5.972 -7.218 -7.930 1.00 0.00 535 LYS A N 20
ATOM 11574 C CA . LYS A 1 7 ? -4.727 -6.998 -7.203 1.00 0.00 535 LYS A CA 20
ATOM 11575 C C . LYS A 1 7 ? -4.587 -5.535 -6.796 1.00 0.00 535 LYS A C 20
ATOM 11576 O O . LYS A 1 7 ? -4.417 -4.658 -7.644 1.00 0.00 535 LYS A O 20
ATOM 11595 N N . GLN A 1 8 ? -4.662 -5.278 -5.495 1.00 0.00 536 GLN A N 20
ATOM 11596 C CA . GLN A 1 8 ? -4.544 -3.921 -4.975 1.00 0.00 536 GLN A CA 20
ATOM 11597 C C . GLN A 1 8 ? -3.718 -3.897 -3.693 1.00 0.00 536 GLN A C 20
ATOM 11598 O O . GLN A 1 8 ? -3.749 -4.843 -2.905 1.00 0.00 536 GLN A O 20
ATOM 11612 N N . HIS A 1 9 ? -2.979 -2.811 -3.492 1.00 0.00 537 HIS A N 20
ATOM 11613 C CA . HIS A 1 9 ? -2.144 -2.664 -2.305 1.00 0.00 537 HIS A CA 20
ATOM 11614 C C . HIS A 1 9 ? -2.781 -1.704 -1.306 1.00 0.00 537 HIS A C 20
ATOM 11615 O O . HIS A 1 9 ? -2.720 -0.486 -1.476 1.00 0.00 537 HIS A O 20
ATOM 11629 N N . ILE A 1 10 ? -3.390 -2.259 -0.264 1.00 0.00 538 ILE A N 20
ATOM 11630 C CA . ILE A 1 10 ? -4.036 -1.450 0.763 1.00 0.00 538 ILE A CA 20
ATOM 11631 C C . ILE A 1 10 ? -3.069 -1.129 1.897 1.00 0.00 538 ILE A C 20
ATOM 11632 O O . ILE A 1 10 ? -2.433 -2.023 2.456 1.00 0.00 538 ILE A O 20
ATOM 11648 N N . CYS A 1 11 ? -2.963 0.153 2.233 1.00 0.00 539 CYS A N 20
ATOM 11649 C CA . CYS A 1 11 ? -2.073 0.591 3.301 1.00 0.00 539 CYS A CA 20
ATOM 11650 C C . CYS A 1 11 ? -2.689 0.322 4.669 1.00 0.00 539 CYS A C 20
ATOM 11651 O O . CYS A 1 11 ? -3.612 1.018 5.093 1.00 0.00 539 CYS A O 20
ATOM 11658 N N . HIS A 1 12 ? -2.169 -0.687 5.360 1.00 0.00 540 HIS A N 20
ATOM 11659 C CA . HIS A 1 12 ? -2.664 -1.041 6.684 1.00 0.00 540 HIS A CA 20
ATOM 11660 C C . HIS A 1 12 ? -1.808 -0.392 7.767 1.00 0.00 540 HIS A C 20
ATOM 11661 O O . HIS A 1 12 ? -1.492 -1.012 8.782 1.00 0.00 540 HIS A O 20
ATOM 11675 N N . ILE A 1 13 ? -1.430 0.862 7.537 1.00 0.00 541 ILE A N 20
ATOM 11676 C CA . ILE A 1 13 ? -0.604 1.599 8.483 1.00 0.00 541 ILE A CA 20
ATOM 11677 C C . ILE A 1 13 ? -1.266 2.911 8.891 1.00 0.00 541 ILE A C 20
ATOM 11678 O O . ILE A 1 13 ? -1.590 3.744 8.045 1.00 0.00 541 ILE A O 20
ATOM 11694 N N . GLN A 1 14 ? -1.460 3.089 10.195 1.00 0.00 542 GLN A N 20
ATOM 11695 C CA . GLN A 1 14 ? -2.079 4.300 10.723 1.00 0.00 542 GLN A CA 20
ATOM 11696 C C . GLN A 1 14 ? -3.509 4.454 10.209 1.00 0.00 542 GLN A C 20
ATOM 11697 O O . GLN A 1 14 ? -4.467 4.121 10.906 1.00 0.00 542 GLN A O 20
ATOM 11711 N N . GLY A 1 15 ? -3.647 4.961 8.987 1.00 0.00 543 GLY A N 20
ATOM 11712 C CA . GLY A 1 15 ? -4.963 5.149 8.408 1.00 0.00 543 GLY A CA 20
ATOM 11713 C C . GLY A 1 15 ? -4.905 5.673 6.986 1.00 0.00 543 GLY A C 20
ATOM 11714 O O . GLY A 1 15 ? -5.706 6.522 6.598 1.00 0.00 543 GLY A O 20
ATOM 11718 N N . CYS A 1 16 ? -3.955 5.164 6.208 1.00 0.00 544 CYS A N 20
ATOM 11719 C CA . CYS A 1 16 ? -3.799 5.584 4.821 1.00 0.00 544 CYS A CA 20
ATOM 11720 C C . CYS A 1 16 ? -5.040 5.231 4.009 1.00 0.00 544 CYS A C 20
ATOM 11721 O O . CYS A 1 16 ? -6.082 4.889 4.568 1.00 0.00 544 CYS A O 20
ATOM 11728 N N . GLY A 1 17 ? -4.922 5.313 2.689 1.00 0.00 545 GLY A N 20
ATOM 11729 C CA . GLY A 1 17 ? -6.041 4.996 1.826 1.00 0.00 545 GLY A CA 20
ATOM 11730 C C . GLY A 1 17 ? -5.680 5.102 0.359 1.00 0.00 545 GLY A C 20
ATOM 11731 O O . GLY A 1 17 ? -6.503 5.504 -0.463 1.00 0.00 545 GLY A O 20
ATOM 11735 N N . LYS A 1 18 ? -4.443 4.742 0.032 1.00 0.00 546 LYS A N 20
ATOM 11736 C CA . LYS A 1 18 ? -3.971 4.802 -1.344 1.00 0.00 546 LYS A CA 20
ATOM 11737 C C . LYS A 1 18 ? -3.970 3.414 -1.980 1.00 0.00 546 LYS A C 20
ATOM 11738 O O . LYS A 1 18 ? -4.486 2.456 -1.404 1.00 0.00 546 LYS A O 20
ATOM 11757 N N . VAL A 1 19 ? -3.386 3.313 -3.170 1.00 0.00 547 VAL A N 20
ATOM 11758 C CA . VAL A 1 19 ? -3.317 2.042 -3.882 1.00 0.00 547 VAL A CA 20
ATOM 11759 C C . VAL A 1 19 ? -1.958 1.861 -4.550 1.00 0.00 547 VAL A C 20
ATOM 11760 O O . VAL A 1 19 ? -1.252 2.833 -4.817 1.00 0.00 547 VAL A O 20
ATOM 11773 N N . TYR A 1 20 ? -1.598 0.610 -4.818 1.00 0.00 548 TYR A N 20
ATOM 11774 C CA . TYR A 1 20 ? -0.323 0.301 -5.455 1.00 0.00 548 TYR A CA 20
ATOM 11775 C C . TYR A 1 20 ? -0.361 -1.078 -6.106 1.00 0.00 548 TYR A C 20
ATOM 11776 O O . TYR A 1 20 ? -1.135 -1.946 -5.702 1.00 0.00 548 TYR A O 20
ATOM 11794 N N . GLY A 1 21 ? 0.481 -1.273 -7.117 1.00 0.00 549 GLY A N 20
ATOM 11795 C CA . GLY A 1 21 ? 0.528 -2.549 -7.807 1.00 0.00 549 GLY A CA 20
ATOM 11796 C C . GLY A 1 21 ? 1.892 -3.209 -7.726 1.00 0.00 549 GLY A C 20
ATOM 11797 O O . GLY A 1 21 ? 2.195 -4.115 -8.502 1.00 0.00 549 GLY A O 20
ATOM 11801 N N . LYS A 1 22 ? 2.717 -2.756 -6.786 1.00 0.00 550 LYS A N 20
ATOM 11802 C CA . LYS A 1 22 ? 4.053 -3.313 -6.612 1.00 0.00 550 LYS A CA 20
ATOM 11803 C C . LYS A 1 22 ? 4.488 -3.237 -5.151 1.00 0.00 550 LYS A C 20
ATOM 11804 O O . LYS A 1 22 ? 4.424 -2.178 -4.528 1.00 0.00 550 LYS A O 20
ATOM 11823 N N . THR A 1 23 ? 4.931 -4.368 -4.612 1.00 0.00 551 THR A N 20
ATOM 11824 C CA . THR A 1 23 ? 5.377 -4.432 -3.225 1.00 0.00 551 THR A CA 20
ATOM 11825 C C . THR A 1 23 ? 6.697 -3.690 -3.040 1.00 0.00 551 THR A C 20
ATOM 11826 O O . THR A 1 23 ? 6.969 -3.146 -1.970 1.00 0.00 551 THR A O 20
ATOM 11837 N N . SER A 1 24 ? 7.514 -3.672 -4.089 1.00 0.00 552 SER A N 20
ATOM 11838 C CA . SER A 1 24 ? 8.806 -2.996 -4.039 1.00 0.00 552 SER A CA 20
ATOM 11839 C C . SER A 1 24 ? 8.637 -1.528 -3.662 1.00 0.00 552 SER A C 20
ATOM 11840 O O . SER A 1 24 ? 9.504 -0.939 -3.019 1.00 0.00 552 SER A O 20
ATOM 11848 N N . HIS A 1 25 ? 7.512 -0.944 -4.063 1.00 0.00 553 HIS A N 20
ATOM 11849 C CA . HIS A 1 25 ? 7.229 0.454 -3.760 1.00 0.00 553 HIS A CA 20
ATOM 11850 C C . HIS A 1 25 ? 6.809 0.611 -2.303 1.00 0.00 553 HIS A C 20
ATOM 11851 O O . HIS A 1 25 ? 7.066 1.641 -1.679 1.00 0.00 553 HIS A O 20
ATOM 11865 N N . LEU A 1 26 ? 6.165 -0.419 -1.767 1.00 0.00 554 LEU A N 20
ATOM 11866 C CA . LEU A 1 26 ? 5.712 -0.400 -0.382 1.00 0.00 554 LEU A CA 20
ATOM 11867 C C . LEU A 1 26 ? 6.893 -0.234 0.569 1.00 0.00 554 LEU A C 20
ATOM 11868 O O . LEU A 1 26 ? 6.778 0.407 1.612 1.00 0.00 554 LEU A O 20
ATOM 11884 N N . ARG A 1 27 ? 8.029 -0.817 0.198 1.00 0.00 555 ARG A N 20
ATOM 11885 C CA . ARG A 1 27 ? 9.232 -0.735 1.016 1.00 0.00 555 ARG A CA 20
ATOM 11886 C C . ARG A 1 27 ? 9.660 0.717 1.215 1.00 0.00 555 ARG A C 20
ATOM 11887 O O . ARG A 1 27 ? 10.100 1.104 2.297 1.00 0.00 555 ARG A O 20
ATOM 11908 N N . ALA A 1 28 ? 9.524 1.517 0.162 1.00 0.00 556 ALA A N 20
ATOM 11909 C CA . ALA A 1 28 ? 9.891 2.922 0.218 1.00 0.00 556 ALA A CA 20
ATOM 11910 C C . ALA A 1 28 ? 8.841 3.724 0.974 1.00 0.00 556 ALA A C 20
ATOM 11911 O O . ALA A 1 28 ? 9.154 4.433 1.929 1.00 0.00 556 ALA A O 20
ATOM 11918 N N . HIS A 1 29 ? 7.592 3.601 0.541 1.00 0.00 557 HIS A N 20
ATOM 11919 C CA . HIS A 1 29 ? 6.489 4.308 1.177 1.00 0.00 557 HIS A CA 20
ATOM 11920 C C . HIS A 1 29 ? 6.353 3.892 2.640 1.00 0.00 557 HIS A C 20
ATOM 11921 O O . HIS A 1 29 ? 5.865 4.659 3.469 1.00 0.00 557 HIS A O 20
ATOM 11935 N N . LEU A 1 30 ? 6.785 2.673 2.949 1.00 0.00 558 LEU A N 20
ATOM 11936 C CA . LEU A 1 30 ? 6.705 2.160 4.311 1.00 0.00 558 LEU A CA 20
ATOM 11937 C C . LEU A 1 30 ? 7.596 2.965 5.253 1.00 0.00 558 LEU A C 20
ATOM 11938 O O . LEU A 1 30 ? 7.259 3.165 6.420 1.00 0.00 558 LEU A O 20
ATOM 11954 N N . ARG A 1 31 ? 8.734 3.422 4.742 1.00 0.00 559 ARG A N 20
ATOM 11955 C CA . ARG A 1 31 ? 9.671 4.202 5.543 1.00 0.00 559 ARG A CA 20
ATOM 11956 C C . ARG A 1 31 ? 9.023 5.497 6.029 1.00 0.00 559 ARG A C 20
ATOM 11957 O O . ARG A 1 31 ? 9.345 5.998 7.107 1.00 0.00 559 ARG A O 20
ATOM 11978 N N . TRP A 1 32 ? 8.110 6.033 5.225 1.00 0.00 560 TRP A N 20
ATOM 11979 C CA . TRP A 1 32 ? 7.418 7.269 5.570 1.00 0.00 560 TRP A CA 20
ATOM 11980 C C . TRP A 1 32 ? 6.507 7.066 6.777 1.00 0.00 560 TRP A C 20
ATOM 11981 O O . TRP A 1 32 ? 6.503 7.873 7.706 1.00 0.00 560 TRP A O 20
ATOM 12002 N N . HIS A 1 33 ? 5.737 5.984 6.756 1.00 0.00 561 HIS A N 20
ATOM 12003 C CA . HIS A 1 33 ? 4.821 5.676 7.848 1.00 0.00 561 HIS A CA 20
ATOM 12004 C C . HIS A 1 33 ? 5.573 5.535 9.168 1.00 0.00 561 HIS A C 20
ATOM 12005 O O . HIS A 1 33 ? 5.045 5.857 10.232 1.00 0.00 561 HIS A O 20
ATOM 12019 N N . THR A 1 34 ? 6.809 5.052 9.090 1.00 0.00 562 THR A N 20
ATOM 12020 C CA . THR A 1 34 ? 7.633 4.868 10.279 1.00 0.00 562 THR A CA 20
ATOM 12021 C C . THR A 1 34 ? 8.382 6.151 10.624 1.00 0.00 562 THR A C 20
ATOM 12022 O O . THR A 1 34 ? 8.583 7.014 9.770 1.00 0.00 562 THR A O 20
ATOM 12033 N N . GLY A 1 35 ? 8.793 6.270 11.883 1.00 0.00 563 GLY A N 20
ATOM 12034 C CA . GLY A 1 35 ? 9.515 7.450 12.319 1.00 0.00 563 GLY A CA 20
ATOM 12035 C C . GLY A 1 35 ? 8.605 8.647 12.515 1.00 0.00 563 GLY A C 20
ATOM 12036 O O . GLY A 1 35 ? 8.583 9.560 11.690 1.00 0.00 563 GLY A O 20
ATOM 12040 N N . GLU A 1 36 ? 7.853 8.642 13.611 1.00 0.00 564 GLU A N 20
ATOM 12041 C CA . GLU A 1 36 ? 6.936 9.736 13.913 1.00 0.00 564 GLU A CA 20
ATOM 12042 C C . GLU A 1 36 ? 7.005 10.110 15.390 1.00 0.00 564 GLU A C 20
ATOM 12043 O O . GLU A 1 36 ? 7.146 11.282 15.737 1.00 0.00 564 GLU A O 20
ATOM 12055 N N . ARG A 1 37 ? 6.903 9.106 16.255 1.00 0.00 565 ARG A N 20
ATOM 12056 C CA . ARG A 1 37 ? 6.953 9.330 17.695 1.00 0.00 565 ARG A CA 20
ATOM 12057 C C . ARG A 1 37 ? 5.812 10.238 18.143 1.00 0.00 565 ARG A C 20
ATOM 12058 O O . ARG A 1 37 ? 5.625 10.391 19.369 1.00 0.00 565 ARG A O 20
ATOM 12081 N N . MET A 1 1 ? -1.732 -14.213 -6.753 1.00 0.00 1 MET A N 21
ATOM 12082 C CA . MET A 1 1 ? -1.125 -13.028 -7.413 1.00 0.00 1 MET A CA 21
ATOM 12083 C C . MET A 1 1 ? -1.456 -12.996 -8.901 1.00 0.00 1 MET A C 21
ATOM 12084 O O . MET A 1 1 ? -0.621 -12.624 -9.726 1.00 0.00 1 MET A O 21
ATOM 12100 N N . ASP A 1 2 ? -2.680 -13.388 -9.238 1.00 0.00 530 ASP A N 21
ATOM 12101 C CA . ASP A 1 2 ? -3.121 -13.405 -10.628 1.00 0.00 530 ASP A CA 21
ATOM 12102 C C . ASP A 1 2 ? -3.515 -12.004 -11.091 1.00 0.00 530 ASP A C 21
ATOM 12103 O O . ASP A 1 2 ? -4.018 -11.201 -10.305 1.00 0.00 530 ASP A O 21
ATOM 12112 N N . PRO A 1 3 ? -3.292 -11.691 -12.379 1.00 0.00 531 PRO A N 21
ATOM 12113 C CA . PRO A 1 3 ? -3.627 -10.378 -12.942 1.00 0.00 531 PRO A CA 21
ATOM 12114 C C . PRO A 1 3 ? -5.078 -9.989 -12.677 1.00 0.00 531 PRO A C 21
ATOM 12115 O O . PRO A 1 3 ? -6.003 -10.634 -13.169 1.00 0.00 531 PRO A O 21
ATOM 12126 N N . GLY A 1 4 ? -5.269 -8.931 -11.895 1.00 0.00 532 GLY A N 21
ATOM 12127 C CA . GLY A 1 4 ? -6.610 -8.476 -11.579 1.00 0.00 532 GLY A CA 21
ATOM 12128 C C . GLY A 1 4 ? -6.624 -7.424 -10.487 1.00 0.00 532 GLY A C 21
ATOM 12129 O O . GLY A 1 4 ? -5.630 -7.233 -9.787 1.00 0.00 532 GLY A O 21
ATOM 12133 N N . LYS A 1 5 ? -7.754 -6.740 -10.342 1.00 0.00 533 LYS A N 21
ATOM 12134 C CA . LYS A 1 5 ? -7.896 -5.701 -9.328 1.00 0.00 533 LYS A CA 21
ATOM 12135 C C . LYS A 1 5 ? -8.920 -6.106 -8.273 1.00 0.00 533 LYS A C 21
ATOM 12136 O O . LYS A 1 5 ? -10.094 -6.315 -8.581 1.00 0.00 533 LYS A O 21
ATOM 12155 N N . LYS A 1 6 ? -8.469 -6.215 -7.028 1.00 0.00 534 LYS A N 21
ATOM 12156 C CA . LYS A 1 6 ? -9.346 -6.595 -5.926 1.00 0.00 534 LYS A CA 21
ATOM 12157 C C . LYS A 1 6 ? -9.321 -5.541 -4.822 1.00 0.00 534 LYS A C 21
ATOM 12158 O O . LYS A 1 6 ? -8.354 -5.442 -4.068 1.00 0.00 534 LYS A O 21
ATOM 12177 N N . LYS A 1 7 ? -10.392 -4.758 -4.734 1.00 0.00 535 LYS A N 21
ATOM 12178 C CA . LYS A 1 7 ? -10.494 -3.712 -3.722 1.00 0.00 535 LYS A CA 21
ATOM 12179 C C . LYS A 1 7 ? -9.342 -2.720 -3.845 1.00 0.00 535 LYS A C 21
ATOM 12180 O O . LYS A 1 7 ? -8.383 -2.954 -4.581 1.00 0.00 535 LYS A O 21
ATOM 12199 N N . GLN A 1 8 ? -9.443 -1.611 -3.119 1.00 0.00 536 GLN A N 21
ATOM 12200 C CA . GLN A 1 8 ? -8.409 -0.583 -3.144 1.00 0.00 536 GLN A CA 21
ATOM 12201 C C . GLN A 1 8 ? -7.492 -0.707 -1.932 1.00 0.00 536 GLN A C 21
ATOM 12202 O O . GLN A 1 8 ? -7.938 -1.042 -0.835 1.00 0.00 536 GLN A O 21
ATOM 12216 N N . HIS A 1 9 ? -6.207 -0.436 -2.138 1.00 0.00 537 HIS A N 21
ATOM 12217 C CA . HIS A 1 9 ? -5.227 -0.520 -1.062 1.00 0.00 537 HIS A CA 21
ATOM 12218 C C . HIS A 1 9 ? -5.086 0.820 -0.347 1.00 0.00 537 HIS A C 21
ATOM 12219 O O . HIS A 1 9 ? -4.641 1.806 -0.934 1.00 0.00 537 HIS A O 21
ATOM 12233 N N . ILE A 1 10 ? -5.466 0.846 0.927 1.00 0.00 538 ILE A N 21
ATOM 12234 C CA . ILE A 1 10 ? -5.381 2.063 1.726 1.00 0.00 538 ILE A CA 21
ATOM 12235 C C . ILE A 1 10 ? -4.514 1.842 2.961 1.00 0.00 538 ILE A C 21
ATOM 12236 O O . ILE A 1 10 ? -4.610 0.807 3.620 1.00 0.00 538 ILE A O 21
ATOM 12252 N N . CYS A 1 11 ? -3.667 2.819 3.270 1.00 0.00 539 CYS A N 21
ATOM 12253 C CA . CYS A 1 11 ? -2.784 2.722 4.427 1.00 0.00 539 CYS A CA 21
ATOM 12254 C C . CYS A 1 11 ? -3.585 2.542 5.711 1.00 0.00 539 CYS A C 21
ATOM 12255 O O . CYS A 1 11 ? -4.439 3.364 6.043 1.00 0.00 539 CYS A O 21
ATOM 12262 N N . HIS A 1 12 ? -3.299 1.464 6.433 1.00 0.00 540 HIS A N 21
ATOM 12263 C CA . HIS A 1 12 ? -3.989 1.179 7.686 1.00 0.00 540 HIS A CA 21
ATOM 12264 C C . HIS A 1 12 ? -3.188 1.708 8.874 1.00 0.00 540 HIS A C 21
ATOM 12265 O O . HIS A 1 12 ? -3.240 1.149 9.969 1.00 0.00 540 HIS A O 21
ATOM 12279 N N . ILE A 1 13 ? -2.448 2.788 8.646 1.00 0.00 541 ILE A N 21
ATOM 12280 C CA . ILE A 1 13 ? -1.635 3.397 9.689 1.00 0.00 541 ILE A CA 21
ATOM 12281 C C . ILE A 1 13 ? -2.037 4.851 9.915 1.00 0.00 541 ILE A C 21
ATOM 12282 O O . ILE A 1 13 ? -2.290 5.590 8.964 1.00 0.00 541 ILE A O 21
ATOM 12298 N N . GLN A 1 14 ? -2.093 5.255 11.179 1.00 0.00 542 GLN A N 21
ATOM 12299 C CA . GLN A 1 14 ? -2.463 6.621 11.528 1.00 0.00 542 GLN A CA 21
ATOM 12300 C C . GLN A 1 14 ? -1.461 7.618 10.953 1.00 0.00 542 GLN A C 21
ATOM 12301 O O . GLN A 1 14 ? -0.524 8.035 11.634 1.00 0.00 542 GLN A O 21
ATOM 12315 N N . GLY A 1 15 ? -1.664 7.996 9.695 1.00 0.00 543 GLY A N 21
ATOM 12316 C CA . GLY A 1 15 ? -0.769 8.940 9.052 1.00 0.00 543 GLY A CA 21
ATOM 12317 C C . GLY A 1 15 ? -1.110 9.164 7.592 1.00 0.00 543 GLY A C 21
ATOM 12318 O O . GLY A 1 15 ? -1.388 10.290 7.179 1.00 0.00 543 GLY A O 21
ATOM 12322 N N . CYS A 1 16 ? -1.087 8.091 6.807 1.00 0.00 544 CYS A N 21
ATOM 12323 C CA . CYS A 1 16 ? -1.393 8.179 5.384 1.00 0.00 544 CYS A CA 21
ATOM 12324 C C . CYS A 1 16 ? -2.899 8.267 5.156 1.00 0.00 544 CYS A C 21
ATOM 12325 O O . CYS A 1 16 ? -3.678 8.346 6.105 1.00 0.00 544 CYS A O 21
ATOM 12332 N N . GLY A 1 17 ? -3.299 8.251 3.889 1.00 0.00 545 GLY A N 21
ATOM 12333 C CA . GLY A 1 17 ? -4.707 8.328 3.553 1.00 0.00 545 GLY A CA 21
ATOM 12334 C C . GLY A 1 17 ? -4.936 8.390 2.057 1.00 0.00 545 GLY A C 21
ATOM 12335 O O . GLY A 1 17 ? -5.814 9.111 1.584 1.00 0.00 545 GLY A O 21
ATOM 12339 N N . LYS A 1 18 ? -4.140 7.632 1.309 1.00 0.00 546 LYS A N 21
ATOM 12340 C CA . LYS A 1 18 ? -4.257 7.604 -0.143 1.00 0.00 546 LYS A CA 21
ATOM 12341 C C . LYS A 1 18 ? -5.086 6.407 -0.599 1.00 0.00 546 LYS A C 21
ATOM 12342 O O . LYS A 1 18 ? -5.726 5.739 0.212 1.00 0.00 546 LYS A O 21
ATOM 12361 N N . VAL A 1 19 ? -5.071 6.143 -1.902 1.00 0.00 547 VAL A N 21
ATOM 12362 C CA . VAL A 1 19 ? -5.822 5.026 -2.462 1.00 0.00 547 VAL A CA 21
ATOM 12363 C C . VAL A 1 19 ? -5.088 4.412 -3.650 1.00 0.00 547 VAL A C 21
ATOM 12364 O O . VAL A 1 19 ? -5.217 4.880 -4.781 1.00 0.00 547 VAL A O 21
ATOM 12377 N N . TYR A 1 20 ? -4.319 3.362 -3.384 1.00 0.00 548 TYR A N 21
ATOM 12378 C CA . TYR A 1 20 ? -3.565 2.682 -4.431 1.00 0.00 548 TYR A CA 21
ATOM 12379 C C . TYR A 1 20 ? -4.257 1.388 -4.847 1.00 0.00 548 TYR A C 21
ATOM 12380 O O . TYR A 1 20 ? -5.009 0.798 -4.071 1.00 0.00 548 TYR A O 21
ATOM 12398 N N . GLY A 1 21 ? -4.000 0.953 -6.076 1.00 0.00 549 GLY A N 21
ATOM 12399 C CA . GLY A 1 21 ? -4.608 -0.268 -6.573 1.00 0.00 549 GLY A CA 21
ATOM 12400 C C . GLY A 1 21 ? -3.582 -1.266 -7.072 1.00 0.00 549 GLY A C 21
ATOM 12401 O O . GLY A 1 21 ? -3.796 -1.932 -8.085 1.00 0.00 549 GLY A O 21
ATOM 12405 N N . LYS A 1 22 ? -2.464 -1.371 -6.361 1.00 0.00 550 LYS A N 21
ATOM 12406 C CA . LYS A 1 22 ? -1.401 -2.295 -6.738 1.00 0.00 550 LYS A CA 21
ATOM 12407 C C . LYS A 1 22 ? -0.654 -2.798 -5.507 1.00 0.00 550 LYS A C 21
ATOM 12408 O O . LYS A 1 22 ? 0.025 -2.031 -4.825 1.00 0.00 550 LYS A O 21
ATOM 12427 N N . THR A 1 23 ? -0.785 -4.091 -5.229 1.00 0.00 551 THR A N 21
ATOM 12428 C CA . THR A 1 23 ? -0.121 -4.696 -4.079 1.00 0.00 551 THR A CA 21
ATOM 12429 C C . THR A 1 23 ? 1.394 -4.674 -4.251 1.00 0.00 551 THR A C 21
ATOM 12430 O O . THR A 1 23 ? 2.133 -4.423 -3.299 1.00 0.00 551 THR A O 21
ATOM 12441 N N . SER A 1 24 ? 1.852 -4.937 -5.472 1.00 0.00 552 SER A N 21
ATOM 12442 C CA . SER A 1 24 ? 3.280 -4.945 -5.766 1.00 0.00 552 SER A CA 21
ATOM 12443 C C . SER A 1 24 ? 3.903 -3.589 -5.454 1.00 0.00 552 SER A C 21
ATOM 12444 O O . SER A 1 24 ? 5.061 -3.507 -5.046 1.00 0.00 552 SER A O 21
ATOM 12452 N N . HIS A 1 25 ? 3.126 -2.529 -5.644 1.00 0.00 553 HIS A N 21
ATOM 12453 C CA . HIS A 1 25 ? 3.600 -1.177 -5.375 1.00 0.00 553 HIS A CA 21
ATOM 12454 C C . HIS A 1 25 ? 3.634 -0.910 -3.876 1.00 0.00 553 HIS A C 21
ATOM 12455 O O . HIS A 1 25 ? 4.462 -0.139 -3.391 1.00 0.00 553 HIS A O 21
ATOM 12469 N N . LEU A 1 26 ? 2.733 -1.559 -3.143 1.00 0.00 554 LEU A N 21
ATOM 12470 C CA . LEU A 1 26 ? 2.668 -1.396 -1.697 1.00 0.00 554 LEU A CA 21
ATOM 12471 C C . LEU A 1 26 ? 4.007 -1.750 -1.059 1.00 0.00 554 LEU A C 21
ATOM 12472 O O . LEU A 1 26 ? 4.381 -1.196 -0.026 1.00 0.00 554 LEU A O 21
ATOM 12488 N N . ARG A 1 27 ? 4.729 -2.675 -1.688 1.00 0.00 555 ARG A N 21
ATOM 12489 C CA . ARG A 1 27 ? 6.030 -3.101 -1.188 1.00 0.00 555 ARG A CA 21
ATOM 12490 C C . ARG A 1 27 ? 6.973 -1.906 -1.061 1.00 0.00 555 ARG A C 21
ATOM 12491 O O . ARG A 1 27 ? 7.647 -1.739 -0.044 1.00 0.00 555 ARG A O 21
ATOM 12512 N N . ALA A 1 28 ? 7.009 -1.075 -2.100 1.00 0.00 556 ALA A N 21
ATOM 12513 C CA . ALA A 1 28 ? 7.860 0.105 -2.103 1.00 0.00 556 ALA A CA 21
ATOM 12514 C C . ALA A 1 28 ? 7.294 1.183 -1.186 1.00 0.00 556 ALA A C 21
ATOM 12515 O O . ALA A 1 28 ? 8.037 1.948 -0.573 1.00 0.00 556 ALA A O 21
ATOM 12522 N N . HIS A 1 29 ? 5.969 1.234 -1.102 1.00 0.00 557 HIS A N 21
ATOM 12523 C CA . HIS A 1 29 ? 5.287 2.209 -0.267 1.00 0.00 557 HIS A CA 21
ATOM 12524 C C . HIS A 1 29 ? 5.440 1.862 1.213 1.00 0.00 557 HIS A C 21
ATOM 12525 O O . HIS A 1 29 ? 5.518 2.748 2.064 1.00 0.00 557 HIS A O 21
ATOM 12539 N N . LEU A 1 30 ? 5.475 0.567 1.512 1.00 0.00 558 LEU A N 21
ATOM 12540 C CA . LEU A 1 30 ? 5.610 0.101 2.885 1.00 0.00 558 LEU A CA 21
ATOM 12541 C C . LEU A 1 30 ? 6.994 0.419 3.446 1.00 0.00 558 LEU A C 21
ATOM 12542 O O . LEU A 1 30 ? 7.123 0.870 4.584 1.00 0.00 558 LEU A O 21
ATOM 12558 N N . ARG A 1 31 ? 8.027 0.177 2.644 1.00 0.00 559 ARG A N 21
ATOM 12559 C CA . ARG A 1 31 ? 9.399 0.435 3.069 1.00 0.00 559 ARG A CA 21
ATOM 12560 C C . ARG A 1 31 ? 9.592 1.904 3.435 1.00 0.00 559 ARG A C 21
ATOM 12561 O O . ARG A 1 31 ? 10.416 2.238 4.287 1.00 0.00 559 ARG A O 21
ATOM 12582 N N . TRP A 1 32 ? 8.828 2.778 2.788 1.00 0.00 560 TRP A N 21
ATOM 12583 C CA . TRP A 1 32 ? 8.916 4.210 3.049 1.00 0.00 560 TRP A CA 21
ATOM 12584 C C . TRP A 1 32 ? 8.369 4.542 4.434 1.00 0.00 560 TRP A C 21
ATOM 12585 O O . TRP A 1 32 ? 8.814 5.494 5.076 1.00 0.00 560 TRP A O 21
ATOM 12606 N N . HIS A 1 33 ? 7.403 3.751 4.889 1.00 0.00 561 HIS A N 21
ATOM 12607 C CA . HIS A 1 33 ? 6.797 3.960 6.198 1.00 0.00 561 HIS A CA 21
ATOM 12608 C C . HIS A 1 33 ? 7.726 3.481 7.309 1.00 0.00 561 HIS A C 21
ATOM 12609 O O . HIS A 1 33 ? 7.795 4.089 8.376 1.00 0.00 561 HIS A O 21
ATOM 12623 N N . THR A 1 34 ? 8.438 2.388 7.046 1.00 0.00 562 THR A N 21
ATOM 12624 C CA . THR A 1 34 ? 9.368 1.815 8.017 1.00 0.00 562 THR A CA 21
ATOM 12625 C C . THR A 1 34 ? 8.661 1.489 9.332 1.00 0.00 562 THR A C 21
ATOM 12626 O O . THR A 1 34 ? 8.257 0.350 9.561 1.00 0.00 562 THR A O 21
ATOM 12637 N N . GLY A 1 35 ? 8.516 2.492 10.193 1.00 0.00 563 GLY A N 21
ATOM 12638 C CA . GLY A 1 35 ? 7.858 2.284 11.469 1.00 0.00 563 GLY A CA 21
ATOM 12639 C C . GLY A 1 35 ? 7.206 3.545 11.999 1.00 0.00 563 GLY A C 21
ATOM 12640 O O . GLY A 1 35 ? 6.033 3.537 12.371 1.00 0.00 563 GLY A O 21
ATOM 12644 N N . GLU A 1 36 ? 7.970 4.633 12.035 1.00 0.00 564 GLU A N 21
ATOM 12645 C CA . GLU A 1 36 ? 7.460 5.909 12.524 1.00 0.00 564 GLU A CA 21
ATOM 12646 C C . GLU A 1 36 ? 7.001 5.791 13.973 1.00 0.00 564 GLU A C 21
ATOM 12647 O O . GLU A 1 36 ? 5.892 5.333 14.248 1.00 0.00 564 GLU A O 21
ATOM 12659 N N . ARG A 1 37 ? 7.860 6.208 14.897 1.00 0.00 565 ARG A N 21
ATOM 12660 C CA . ARG A 1 37 ? 7.542 6.150 16.319 1.00 0.00 565 ARG A CA 21
ATOM 12661 C C . ARG A 1 37 ? 8.211 7.294 17.075 1.00 0.00 565 ARG A C 21
ATOM 12662 O O . ARG A 1 37 ? 7.795 7.570 18.219 1.00 0.00 565 ARG A O 21
ATOM 12685 N N . MET A 1 1 ? -13.120 -17.743 -11.298 1.00 0.00 1 MET A N 22
ATOM 12686 C CA . MET A 1 1 ? -11.886 -17.892 -12.112 1.00 0.00 1 MET A CA 22
ATOM 12687 C C . MET A 1 1 ? -11.705 -16.711 -13.061 1.00 0.00 1 MET A C 22
ATOM 12688 O O . MET A 1 1 ? -10.746 -15.949 -12.942 1.00 0.00 1 MET A O 22
ATOM 12704 N N . ASP A 1 2 ? -12.632 -16.568 -14.002 1.00 0.00 530 ASP A N 22
ATOM 12705 C CA . ASP A 1 2 ? -12.574 -15.480 -14.972 1.00 0.00 530 ASP A CA 22
ATOM 12706 C C . ASP A 1 2 ? -12.936 -14.148 -14.320 1.00 0.00 530 ASP A C 22
ATOM 12707 O O . ASP A 1 2 ? -12.128 -13.219 -14.298 1.00 0.00 530 ASP A O 22
ATOM 12716 N N . PRO A 1 3 ? -14.162 -14.034 -13.779 1.00 0.00 531 PRO A N 22
ATOM 12717 C CA . PRO A 1 3 ? -14.624 -12.805 -13.127 1.00 0.00 531 PRO A CA 22
ATOM 12718 C C . PRO A 1 3 ? -13.949 -12.574 -11.780 1.00 0.00 531 PRO A C 22
ATOM 12719 O O . PRO A 1 3 ? -13.750 -13.510 -11.005 1.00 0.00 531 PRO A O 22
ATOM 12730 N N . GLY A 1 4 ? -13.598 -11.321 -11.506 1.00 0.00 532 GLY A N 22
ATOM 12731 C CA . GLY A 1 4 ? -12.948 -10.990 -10.251 1.00 0.00 532 GLY A CA 22
ATOM 12732 C C . GLY A 1 4 ? -12.815 -9.495 -10.043 1.00 0.00 532 GLY A C 22
ATOM 12733 O O . GLY A 1 4 ? -13.494 -8.707 -10.702 1.00 0.00 532 GLY A O 22
ATOM 12737 N N . LYS A 1 5 ? -11.938 -9.103 -9.124 1.00 0.00 533 LYS A N 22
ATOM 12738 C CA . LYS A 1 5 ? -11.717 -7.692 -8.830 1.00 0.00 533 LYS A CA 22
ATOM 12739 C C . LYS A 1 5 ? -10.262 -7.437 -8.451 1.00 0.00 533 LYS A C 22
ATOM 12740 O O . LYS A 1 5 ? -9.550 -8.351 -8.034 1.00 0.00 533 LYS A O 22
ATOM 12759 N N . LYS A 1 6 ? -9.826 -6.190 -8.597 1.00 0.00 534 LYS A N 22
ATOM 12760 C CA . LYS A 1 6 ? -8.456 -5.816 -8.270 1.00 0.00 534 LYS A CA 22
ATOM 12761 C C . LYS A 1 6 ? -8.392 -5.121 -6.913 1.00 0.00 534 LYS A C 22
ATOM 12762 O O . LYS A 1 6 ? -9.133 -4.173 -6.654 1.00 0.00 534 LYS A O 22
ATOM 12781 N N . LYS A 1 7 ? -7.503 -5.601 -6.049 1.00 0.00 535 LYS A N 22
ATOM 12782 C CA . LYS A 1 7 ? -7.343 -5.026 -4.719 1.00 0.00 535 LYS A CA 22
ATOM 12783 C C . LYS A 1 7 ? -6.281 -3.931 -4.722 1.00 0.00 535 LYS A C 22
ATOM 12784 O O . LYS A 1 7 ? -5.097 -4.201 -4.921 1.00 0.00 535 LYS A O 22
ATOM 12803 N N . GLN A 1 8 ? -6.714 -2.694 -4.500 1.00 0.00 536 GLN A N 22
ATOM 12804 C CA . GLN A 1 8 ? -5.799 -1.558 -4.476 1.00 0.00 536 GLN A CA 22
ATOM 12805 C C . GLN A 1 8 ? -4.910 -1.602 -3.238 1.00 0.00 536 GLN A C 22
ATOM 12806 O O . GLN A 1 8 ? -5.349 -2.002 -2.160 1.00 0.00 536 GLN A O 22
ATOM 12820 N N . HIS A 1 9 ? -3.657 -1.190 -3.400 1.00 0.00 537 HIS A N 22
ATOM 12821 C CA . HIS A 1 9 ? -2.705 -1.183 -2.295 1.00 0.00 537 HIS A CA 22
ATOM 12822 C C . HIS A 1 9 ? -2.802 0.115 -1.500 1.00 0.00 537 HIS A C 22
ATOM 12823 O O . HIS A 1 9 ? -2.258 1.144 -1.903 1.00 0.00 537 HIS A O 22
ATOM 12837 N N . ILE A 1 10 ? -3.498 0.059 -0.369 1.00 0.00 538 ILE A N 22
ATOM 12838 C CA . ILE A 1 10 ? -3.667 1.229 0.485 1.00 0.00 538 ILE A CA 22
ATOM 12839 C C . ILE A 1 10 ? -2.963 1.036 1.824 1.00 0.00 538 ILE A C 22
ATOM 12840 O O . ILE A 1 10 ? -2.846 -0.085 2.319 1.00 0.00 538 ILE A O 22
ATOM 12856 N N . CYS A 1 11 ? -2.495 2.135 2.405 1.00 0.00 539 CYS A N 22
ATOM 12857 C CA . CYS A 1 11 ? -1.802 2.086 3.686 1.00 0.00 539 CYS A CA 22
ATOM 12858 C C . CYS A 1 11 ? -2.725 1.578 4.789 1.00 0.00 539 CYS A C 22
ATOM 12859 O O . CYS A 1 11 ? -3.590 2.309 5.272 1.00 0.00 539 CYS A O 22
ATOM 12866 N N . HIS A 1 12 ? -2.533 0.324 5.185 1.00 0.00 540 HIS A N 22
ATOM 12867 C CA . HIS A 1 12 ? -3.346 -0.280 6.234 1.00 0.00 540 HIS A CA 22
ATOM 12868 C C . HIS A 1 12 ? -3.244 0.525 7.526 1.00 0.00 540 HIS A C 22
ATOM 12869 O O . HIS A 1 12 ? -4.189 0.580 8.313 1.00 0.00 540 HIS A O 22
ATOM 12883 N N . ILE A 1 13 ? -2.089 1.149 7.735 1.00 0.00 541 ILE A N 22
ATOM 12884 C CA . ILE A 1 13 ? -1.857 1.955 8.928 1.00 0.00 541 ILE A CA 22
ATOM 12885 C C . ILE A 1 13 ? -2.772 3.175 8.948 1.00 0.00 541 ILE A C 22
ATOM 12886 O O . ILE A 1 13 ? -3.294 3.589 7.912 1.00 0.00 541 ILE A O 22
ATOM 12902 N N . GLN A 1 14 ? -2.964 3.747 10.133 1.00 0.00 542 GLN A N 22
ATOM 12903 C CA . GLN A 1 14 ? -3.814 4.916 10.289 1.00 0.00 542 GLN A CA 22
ATOM 12904 C C . GLN A 1 14 ? -3.006 6.207 10.174 1.00 0.00 542 GLN A C 22
ATOM 12905 O O . GLN A 1 14 ? -3.281 7.184 10.870 1.00 0.00 542 GLN A O 22
ATOM 12919 N N . GLY A 1 15 ? -2.011 6.205 9.292 1.00 0.00 543 GLY A N 22
ATOM 12920 C CA . GLY A 1 15 ? -1.185 7.383 9.105 1.00 0.00 543 GLY A CA 22
ATOM 12921 C C . GLY A 1 15 ? -1.610 8.198 7.900 1.00 0.00 543 GLY A C 22
ATOM 12922 O O . GLY A 1 15 ? -2.093 9.321 8.041 1.00 0.00 543 GLY A O 22
ATOM 12926 N N . CYS A 1 16 ? -1.431 7.631 6.711 1.00 0.00 544 CYS A N 22
ATOM 12927 C CA . CYS A 1 16 ? -1.802 8.310 5.476 1.00 0.00 544 CYS A CA 22
ATOM 12928 C C . CYS A 1 16 ? -2.995 7.624 4.818 1.00 0.00 544 CYS A C 22
ATOM 12929 O O . CYS A 1 16 ? -3.630 6.755 5.416 1.00 0.00 544 CYS A O 22
ATOM 12936 N N . GLY A 1 17 ? -3.296 8.019 3.585 1.00 0.00 545 GLY A N 22
ATOM 12937 C CA . GLY A 1 17 ? -4.411 7.431 2.869 1.00 0.00 545 GLY A CA 22
ATOM 12938 C C . GLY A 1 17 ? -4.220 7.477 1.367 1.00 0.00 545 GLY A C 22
ATOM 12939 O O . GLY A 1 17 ? -5.159 7.762 0.623 1.00 0.00 545 GLY A O 22
ATOM 12943 N N . LYS A 1 18 ? -3.000 7.197 0.920 1.00 0.00 546 LYS A N 22
ATOM 12944 C CA . LYS A 1 18 ? -2.686 7.209 -0.503 1.00 0.00 546 LYS A CA 22
ATOM 12945 C C . LYS A 1 18 ? -3.058 5.880 -1.153 1.00 0.00 546 LYS A C 22
ATOM 12946 O O . LYS A 1 18 ? -3.702 5.034 -0.533 1.00 0.00 546 LYS A O 22
ATOM 12965 N N . VAL A 1 19 ? -2.646 5.702 -2.404 1.00 0.00 547 VAL A N 22
ATOM 12966 C CA . VAL A 1 19 ? -2.936 4.474 -3.136 1.00 0.00 547 VAL A CA 22
ATOM 12967 C C . VAL A 1 19 ? -1.698 3.964 -3.865 1.00 0.00 547 VAL A C 22
ATOM 12968 O O . VAL A 1 19 ? -0.757 4.719 -4.114 1.00 0.00 547 VAL A O 22
ATOM 12981 N N . TYR A 1 20 ? -1.703 2.679 -4.203 1.00 0.00 548 TYR A N 22
ATOM 12982 C CA . TYR A 1 20 ? -0.578 2.069 -4.902 1.00 0.00 548 TYR A CA 22
ATOM 12983 C C . TYR A 1 20 ? -1.017 0.816 -5.654 1.00 0.00 548 TYR A C 22
ATOM 12984 O O . TYR A 1 20 ? -2.006 0.178 -5.293 1.00 0.00 548 TYR A O 22
ATOM 13002 N N . GLY A 1 21 ? -0.275 0.469 -6.701 1.00 0.00 549 GLY A N 22
ATOM 13003 C CA . GLY A 1 21 ? -0.603 -0.706 -7.487 1.00 0.00 549 GLY A CA 22
ATOM 13004 C C . GLY A 1 21 ? 0.396 -1.831 -7.298 1.00 0.00 549 GLY A C 22
ATOM 13005 O O . GLY A 1 21 ? 0.060 -3.003 -7.471 1.00 0.00 549 GLY A O 22
ATOM 13009 N N . LYS A 1 22 ? 1.628 -1.476 -6.945 1.00 0.00 550 LYS A N 22
ATOM 13010 C CA . LYS A 1 22 ? 2.679 -2.466 -6.735 1.00 0.00 550 LYS A CA 22
ATOM 13011 C C . LYS A 1 22 ? 3.203 -2.412 -5.303 1.00 0.00 550 LYS A C 22
ATOM 13012 O O . LYS A 1 22 ? 3.398 -1.333 -4.744 1.00 0.00 550 LYS A O 22
ATOM 13031 N N . THR A 1 23 ? 3.430 -3.583 -4.716 1.00 0.00 551 THR A N 22
ATOM 13032 C CA . THR A 1 23 ? 3.933 -3.669 -3.349 1.00 0.00 551 THR A CA 22
ATOM 13033 C C . THR A 1 23 ? 5.323 -3.050 -3.240 1.00 0.00 551 THR A C 22
ATOM 13034 O O . THR A 1 23 ? 5.713 -2.559 -2.181 1.00 0.00 551 THR A O 22
ATOM 13045 N N . SER A 1 24 ? 6.067 -3.074 -4.342 1.00 0.00 552 SER A N 22
ATOM 13046 C CA . SER A 1 24 ? 7.412 -2.510 -4.368 1.00 0.00 552 SER A CA 22
ATOM 13047 C C . SER A 1 24 ? 7.397 -1.055 -3.914 1.00 0.00 552 SER A C 22
ATOM 13048 O O . SER A 1 24 ? 8.377 -0.555 -3.363 1.00 0.00 552 SER A O 22
ATOM 13056 N N . HIS A 1 25 ? 6.275 -0.382 -4.145 1.00 0.00 553 HIS A N 22
ATOM 13057 C CA . HIS A 1 25 ? 6.127 1.014 -3.754 1.00 0.00 553 HIS A CA 22
ATOM 13058 C C . HIS A 1 25 ? 5.905 1.130 -2.250 1.00 0.00 553 HIS A C 22
ATOM 13059 O O . HIS A 1 25 ? 6.265 2.134 -1.635 1.00 0.00 553 HIS A O 22
ATOM 13073 N N . LEU A 1 26 ? 5.309 0.095 -1.662 1.00 0.00 554 LEU A N 22
ATOM 13074 C CA . LEU A 1 26 ? 5.041 0.082 -0.230 1.00 0.00 554 LEU A CA 22
ATOM 13075 C C . LEU A 1 26 ? 6.338 0.192 0.566 1.00 0.00 554 LEU A C 22
ATOM 13076 O O . LEU A 1 26 ? 6.373 0.806 1.632 1.00 0.00 554 LEU A O 22
ATOM 13092 N N . ARG A 1 27 ? 7.402 -0.409 0.041 1.00 0.00 555 ARG A N 22
ATOM 13093 C CA . ARG A 1 27 ? 8.698 -0.377 0.706 1.00 0.00 555 ARG A CA 22
ATOM 13094 C C . ARG A 1 27 ? 9.209 1.057 0.826 1.00 0.00 555 ARG A C 22
ATOM 13095 O O . ARG A 1 27 ? 9.642 1.484 1.897 1.00 0.00 555 ARG A O 22
ATOM 13116 N N . ALA A 1 28 ? 9.153 1.796 -0.278 1.00 0.00 556 ALA A N 22
ATOM 13117 C CA . ALA A 1 28 ? 9.606 3.181 -0.294 1.00 0.00 556 ALA A CA 22
ATOM 13118 C C . ALA A 1 28 ? 8.771 4.037 0.651 1.00 0.00 556 ALA A C 22
ATOM 13119 O O . ALA A 1 28 ? 9.279 4.969 1.274 1.00 0.00 556 ALA A O 22
ATOM 13126 N N . HIS A 1 29 ? 7.487 3.712 0.751 1.00 0.00 557 HIS A N 22
ATOM 13127 C CA . HIS A 1 29 ? 6.579 4.446 1.618 1.00 0.00 557 HIS A CA 22
ATOM 13128 C C . HIS A 1 29 ? 6.787 4.053 3.079 1.00 0.00 557 HIS A C 22
ATOM 13129 O O . HIS A 1 29 ? 6.759 4.902 3.970 1.00 0.00 557 HIS A O 22
ATOM 13143 N N . LEU A 1 30 ? 6.993 2.762 3.315 1.00 0.00 558 LEU A N 22
ATOM 13144 C CA . LEU A 1 30 ? 7.203 2.256 4.667 1.00 0.00 558 LEU A CA 22
ATOM 13145 C C . LEU A 1 30 ? 8.440 2.887 5.301 1.00 0.00 558 LEU A C 22
ATOM 13146 O O . LEU A 1 30 ? 8.408 3.316 6.454 1.00 0.00 558 LEU A O 22
ATOM 13162 N N . ARG A 1 31 ? 9.528 2.940 4.540 1.00 0.00 559 ARG A N 22
ATOM 13163 C CA . ARG A 1 31 ? 10.773 3.520 5.030 1.00 0.00 559 ARG A CA 22
ATOM 13164 C C . ARG A 1 31 ? 10.572 4.976 5.436 1.00 0.00 559 ARG A C 22
ATOM 13165 O O . ARG A 1 31 ? 11.249 5.480 6.333 1.00 0.00 559 ARG A O 22
ATOM 13186 N N . TRP A 1 32 ? 9.636 5.648 4.773 1.00 0.00 560 TRP A N 22
ATOM 13187 C CA . TRP A 1 32 ? 9.345 7.046 5.068 1.00 0.00 560 TRP A CA 22
ATOM 13188 C C . TRP A 1 32 ? 8.662 7.184 6.425 1.00 0.00 560 TRP A C 22
ATOM 13189 O O . TRP A 1 32 ? 8.841 8.182 7.123 1.00 0.00 560 TRP A O 22
ATOM 13210 N N . HIS A 1 33 ? 7.879 6.175 6.793 1.00 0.00 561 HIS A N 22
ATOM 13211 C CA . HIS A 1 33 ? 7.169 6.182 8.068 1.00 0.00 561 HIS A CA 22
ATOM 13212 C C . HIS A 1 33 ? 8.132 5.943 9.227 1.00 0.00 561 HIS A C 22
ATOM 13213 O O . HIS A 1 33 ? 7.911 6.426 10.337 1.00 0.00 561 HIS A O 22
ATOM 13227 N N . THR A 1 34 ? 9.200 5.195 8.958 1.00 0.00 562 THR A N 22
ATOM 13228 C CA . THR A 1 34 ? 10.206 4.883 9.973 1.00 0.00 562 THR A CA 22
ATOM 13229 C C . THR A 1 34 ? 9.567 4.239 11.204 1.00 0.00 562 THR A C 22
ATOM 13230 O O . THR A 1 34 ? 9.521 3.014 11.318 1.00 0.00 562 THR A O 22
ATOM 13241 N N . GLY A 1 35 ? 9.076 5.066 12.123 1.00 0.00 563 GLY A N 22
ATOM 13242 C CA . GLY A 1 35 ? 8.451 4.550 13.326 1.00 0.00 563 GLY A CA 22
ATOM 13243 C C . GLY A 1 35 ? 6.944 4.447 13.198 1.00 0.00 563 GLY A C 22
ATOM 13244 O O . GLY A 1 35 ? 6.431 3.571 12.501 1.00 0.00 563 GLY A O 22
ATOM 13248 N N . GLU A 1 36 ? 6.232 5.344 13.872 1.00 0.00 564 GLU A N 22
ATOM 13249 C CA . GLU A 1 36 ? 4.774 5.351 13.831 1.00 0.00 564 GLU A CA 22
ATOM 13250 C C . GLU A 1 36 ? 4.208 4.039 14.365 1.00 0.00 564 GLU A C 22
ATOM 13251 O O . GLU A 1 36 ? 4.951 3.101 14.650 1.00 0.00 564 GLU A O 22
ATOM 13263 N N . ARG A 1 37 ? 2.886 3.982 14.497 1.00 0.00 565 ARG A N 22
ATOM 13264 C CA . ARG A 1 37 ? 2.219 2.785 14.997 1.00 0.00 565 ARG A CA 22
ATOM 13265 C C . ARG A 1 37 ? 1.938 1.805 13.863 1.00 0.00 565 ARG A C 22
ATOM 13266 O O . ARG A 1 37 ? 2.021 0.582 14.105 1.00 0.00 565 ARG A O 22
ATOM 13289 N N . MET A 1 1 ? -15.781 -8.160 0.257 1.00 0.00 1 MET A N 23
ATOM 13290 C CA . MET A 1 1 ? -15.657 -9.445 0.993 1.00 0.00 1 MET A CA 23
ATOM 13291 C C . MET A 1 1 ? -14.800 -10.443 0.221 1.00 0.00 1 MET A C 23
ATOM 13292 O O . MET A 1 1 ? -13.766 -10.898 0.711 1.00 0.00 1 MET A O 23
ATOM 13308 N N . ASP A 1 2 ? -15.237 -10.780 -0.988 1.00 0.00 530 ASP A N 23
ATOM 13309 C CA . ASP A 1 2 ? -14.508 -11.725 -1.827 1.00 0.00 530 ASP A CA 23
ATOM 13310 C C . ASP A 1 2 ? -13.488 -11.001 -2.702 1.00 0.00 530 ASP A C 23
ATOM 13311 O O . ASP A 1 2 ? -13.740 -9.892 -3.174 1.00 0.00 530 ASP A O 23
ATOM 13320 N N . PRO A 1 3 ? -12.316 -11.620 -2.933 1.00 0.00 531 PRO A N 23
ATOM 13321 C CA . PRO A 1 3 ? -11.259 -11.026 -3.757 1.00 0.00 531 PRO A CA 23
ATOM 13322 C C . PRO A 1 3 ? -11.597 -11.057 -5.243 1.00 0.00 531 PRO A C 23
ATOM 13323 O O . PRO A 1 3 ? -12.472 -11.807 -5.676 1.00 0.00 531 PRO A O 23
ATOM 13334 N N . GLY A 1 4 ? -10.897 -10.238 -6.022 1.00 0.00 532 GLY A N 23
ATOM 13335 C CA . GLY A 1 4 ? -11.137 -10.188 -7.452 1.00 0.00 532 GLY A CA 23
ATOM 13336 C C . GLY A 1 4 ? -9.889 -9.836 -8.237 1.00 0.00 532 GLY A C 23
ATOM 13337 O O . GLY A 1 4 ? -8.824 -9.620 -7.659 1.00 0.00 532 GLY A O 23
ATOM 13341 N N . LYS A 1 5 ? -10.021 -9.779 -9.559 1.00 0.00 533 LYS A N 23
ATOM 13342 C CA . LYS A 1 5 ? -8.895 -9.451 -10.425 1.00 0.00 533 LYS A CA 23
ATOM 13343 C C . LYS A 1 5 ? -8.781 -7.943 -10.623 1.00 0.00 533 LYS A C 23
ATOM 13344 O O . LYS A 1 5 ? -9.619 -7.329 -11.283 1.00 0.00 533 LYS A O 23
ATOM 13363 N N . LYS A 1 6 ? -7.740 -7.353 -10.046 1.00 0.00 534 LYS A N 23
ATOM 13364 C CA . LYS A 1 6 ? -7.516 -5.916 -10.158 1.00 0.00 534 LYS A CA 23
ATOM 13365 C C . LYS A 1 6 ? -6.033 -5.585 -10.023 1.00 0.00 534 LYS A C 23
ATOM 13366 O O . LYS A 1 6 ? -5.287 -6.295 -9.347 1.00 0.00 534 LYS A O 23
ATOM 13385 N N . LYS A 1 7 ? -5.611 -4.503 -10.670 1.00 0.00 535 LYS A N 23
ATOM 13386 C CA . LYS A 1 7 ? -4.217 -4.078 -10.621 1.00 0.00 535 LYS A CA 23
ATOM 13387 C C . LYS A 1 7 ? -4.073 -2.769 -9.852 1.00 0.00 535 LYS A C 23
ATOM 13388 O O . LYS A 1 7 ? -4.398 -1.697 -10.364 1.00 0.00 535 LYS A O 23
ATOM 13407 N N . GLN A 1 8 ? -3.582 -2.863 -8.621 1.00 0.00 536 GLN A N 23
ATOM 13408 C CA . GLN A 1 8 ? -3.394 -1.686 -7.780 1.00 0.00 536 GLN A CA 23
ATOM 13409 C C . GLN A 1 8 ? -2.696 -2.056 -6.475 1.00 0.00 536 GLN A C 23
ATOM 13410 O O . GLN A 1 8 ? -2.713 -3.214 -6.057 1.00 0.00 536 GLN A O 23
ATOM 13424 N N . HIS A 1 9 ? -2.082 -1.065 -5.837 1.00 0.00 537 HIS A N 23
ATOM 13425 C CA . HIS A 1 9 ? -1.378 -1.287 -4.579 1.00 0.00 537 HIS A CA 23
ATOM 13426 C C . HIS A 1 9 ? -1.931 -0.386 -3.480 1.00 0.00 537 HIS A C 23
ATOM 13427 O O . HIS A 1 9 ? -1.587 0.793 -3.398 1.00 0.00 537 HIS A O 23
ATOM 13441 N N . ILE A 1 10 ? -2.788 -0.950 -2.635 1.00 0.00 538 ILE A N 23
ATOM 13442 C CA . ILE A 1 10 ? -3.388 -0.198 -1.540 1.00 0.00 538 ILE A CA 23
ATOM 13443 C C . ILE A 1 10 ? -2.596 -0.387 -0.250 1.00 0.00 538 ILE A C 23
ATOM 13444 O O . ILE A 1 10 ? -1.954 -1.418 -0.051 1.00 0.00 538 ILE A O 23
ATOM 13460 N N . CYS A 1 11 ? -2.645 0.614 0.623 1.00 0.00 539 CYS A N 23
ATOM 13461 C CA . CYS A 1 11 ? -1.929 0.553 1.892 1.00 0.00 539 CYS A CA 23
ATOM 13462 C C . CYS A 1 11 ? -2.392 -0.642 2.720 1.00 0.00 539 CYS A C 23
ATOM 13463 O O . CYS A 1 11 ? -3.572 -0.763 3.048 1.00 0.00 539 CYS A O 23
ATOM 13470 N N . HIS A 1 12 ? -1.454 -1.522 3.055 1.00 0.00 540 HIS A N 23
ATOM 13471 C CA . HIS A 1 12 ? -1.765 -2.707 3.846 1.00 0.00 540 HIS A CA 23
ATOM 13472 C C . HIS A 1 12 ? -2.383 -2.320 5.186 1.00 0.00 540 HIS A C 23
ATOM 13473 O O . HIS A 1 12 ? -3.174 -3.072 5.757 1.00 0.00 540 HIS A O 23
ATOM 13487 N N . ILE A 1 13 ? -2.016 -1.143 5.683 1.00 0.00 541 ILE A N 23
ATOM 13488 C CA . ILE A 1 13 ? -2.534 -0.656 6.956 1.00 0.00 541 ILE A CA 23
ATOM 13489 C C . ILE A 1 13 ? -3.901 -0.005 6.780 1.00 0.00 541 ILE A C 23
ATOM 13490 O O . ILE A 1 13 ? -4.215 0.531 5.717 1.00 0.00 541 ILE A O 23
ATOM 13506 N N . GLN A 1 14 ? -4.711 -0.058 7.831 1.00 0.00 542 GLN A N 23
ATOM 13507 C CA . GLN A 1 14 ? -6.043 0.522 7.800 1.00 0.00 542 GLN A CA 23
ATOM 13508 C C . GLN A 1 14 ? -6.018 1.974 8.267 1.00 0.00 542 GLN A C 23
ATOM 13509 O O . GLN A 1 14 ? -6.370 2.275 9.408 1.00 0.00 542 GLN A O 23
ATOM 13523 N N . GLY A 1 15 ? -5.598 2.869 7.380 1.00 0.00 543 GLY A N 23
ATOM 13524 C CA . GLY A 1 15 ? -5.535 4.278 7.722 1.00 0.00 543 GLY A CA 23
ATOM 13525 C C . GLY A 1 15 ? -5.283 5.159 6.515 1.00 0.00 543 GLY A C 23
ATOM 13526 O O . GLY A 1 15 ? -5.937 6.188 6.342 1.00 0.00 543 GLY A O 23
ATOM 13530 N N . CYS A 1 16 ? -4.334 4.755 5.678 1.00 0.00 544 CYS A N 23
ATOM 13531 C CA . CYS A 1 16 ? -3.998 5.517 4.481 1.00 0.00 544 CYS A CA 23
ATOM 13532 C C . CYS A 1 16 ? -4.878 5.103 3.307 1.00 0.00 544 CYS A C 23
ATOM 13533 O O . CYS A 1 16 ? -5.791 4.291 3.458 1.00 0.00 544 CYS A O 23
ATOM 13540 N N . GLY A 1 17 ? -4.596 5.666 2.138 1.00 0.00 545 GLY A N 23
ATOM 13541 C CA . GLY A 1 17 ? -5.369 5.345 0.953 1.00 0.00 545 GLY A CA 23
ATOM 13542 C C . GLY A 1 17 ? -4.874 6.083 -0.274 1.00 0.00 545 GLY A C 23
ATOM 13543 O O . GLY A 1 17 ? -5.643 6.772 -0.945 1.00 0.00 545 GLY A O 23
ATOM 13547 N N . LYS A 1 18 ? -3.586 5.941 -0.568 1.00 0.00 546 LYS A N 23
ATOM 13548 C CA . LYS A 1 18 ? -2.989 6.602 -1.723 1.00 0.00 546 LYS A CA 23
ATOM 13549 C C . LYS A 1 18 ? -3.164 5.764 -2.984 1.00 0.00 546 LYS A C 23
ATOM 13550 O O . LYS A 1 18 ? -3.352 6.299 -4.076 1.00 0.00 546 LYS A O 23
ATOM 13569 N N . VAL A 1 19 ? -3.104 4.445 -2.825 1.00 0.00 547 VAL A N 23
ATOM 13570 C CA . VAL A 1 19 ? -3.259 3.527 -3.947 1.00 0.00 547 VAL A CA 23
ATOM 13571 C C . VAL A 1 19 ? -2.379 3.942 -5.127 1.00 0.00 547 VAL A C 23
ATOM 13572 O O . VAL A 1 19 ? -2.810 4.692 -6.002 1.00 0.00 547 VAL A O 23
ATOM 13585 N N . TYR A 1 20 ? -1.146 3.447 -5.140 1.00 0.00 548 TYR A N 23
ATOM 13586 C CA . TYR A 1 20 ? -0.207 3.765 -6.209 1.00 0.00 548 TYR A CA 23
ATOM 13587 C C . TYR A 1 20 ? -0.084 2.603 -7.190 1.00 0.00 548 TYR A C 23
ATOM 13588 O O . TYR A 1 20 ? -0.330 1.450 -6.835 1.00 0.00 548 TYR A O 23
ATOM 13606 N N . GLY A 1 21 ? 0.297 2.914 -8.424 1.00 0.00 549 GLY A N 23
ATOM 13607 C CA . GLY A 1 21 ? 0.444 1.885 -9.436 1.00 0.00 549 GLY A CA 23
ATOM 13608 C C . GLY A 1 21 ? 1.878 1.415 -9.583 1.00 0.00 549 GLY A C 23
ATOM 13609 O O . GLY A 1 21 ? 2.307 1.043 -10.675 1.00 0.00 549 GLY A O 23
ATOM 13613 N N . LYS A 1 22 ? 2.621 1.432 -8.481 1.00 0.00 550 LYS A N 23
ATOM 13614 C CA . LYS A 1 22 ? 4.015 1.004 -8.493 1.00 0.00 550 LYS A CA 23
ATOM 13615 C C . LYS A 1 22 ? 4.410 0.399 -7.149 1.00 0.00 550 LYS A C 23
ATOM 13616 O O . LYS A 1 22 ? 4.190 1.001 -6.098 1.00 0.00 550 LYS A O 23
ATOM 13635 N N . THR A 1 23 ? 4.993 -0.794 -7.191 1.00 0.00 551 THR A N 23
ATOM 13636 C CA . THR A 1 23 ? 5.419 -1.480 -5.977 1.00 0.00 551 THR A CA 23
ATOM 13637 C C . THR A 1 23 ? 6.615 -0.775 -5.346 1.00 0.00 551 THR A C 23
ATOM 13638 O O . THR A 1 23 ? 6.755 -0.742 -4.124 1.00 0.00 551 THR A O 23
ATOM 13649 N N . SER A 1 24 ? 7.474 -0.208 -6.188 1.00 0.00 552 SER A N 23
ATOM 13650 C CA . SER A 1 24 ? 8.656 0.500 -5.712 1.00 0.00 552 SER A CA 23
ATOM 13651 C C . SER A 1 24 ? 8.266 1.607 -4.739 1.00 0.00 552 SER A C 23
ATOM 13652 O O . SER A 1 24 ? 9.011 1.925 -3.813 1.00 0.00 552 SER A O 23
ATOM 13660 N N . HIS A 1 25 ? 7.089 2.185 -4.952 1.00 0.00 553 HIS A N 23
ATOM 13661 C CA . HIS A 1 25 ? 6.595 3.250 -4.090 1.00 0.00 553 HIS A CA 23
ATOM 13662 C C . HIS A 1 25 ? 6.090 2.679 -2.769 1.00 0.00 553 HIS A C 23
ATOM 13663 O O . HIS A 1 25 ? 6.125 3.349 -1.737 1.00 0.00 553 HIS A O 23
ATOM 13677 N N . LEU A 1 26 ? 5.623 1.435 -2.810 1.00 0.00 554 LEU A N 23
ATOM 13678 C CA . LEU A 1 26 ? 5.112 0.770 -1.619 1.00 0.00 554 LEU A CA 23
ATOM 13679 C C . LEU A 1 26 ? 6.230 0.538 -0.606 1.00 0.00 554 LEU A C 23
ATOM 13680 O O . LEU A 1 26 ? 6.021 0.657 0.601 1.00 0.00 554 LEU A O 23
ATOM 13696 N N . ARG A 1 27 ? 7.415 0.205 -1.107 1.00 0.00 555 ARG A N 23
ATOM 13697 C CA . ARG A 1 27 ? 8.564 -0.047 -0.248 1.00 0.00 555 ARG A CA 23
ATOM 13698 C C . ARG A 1 27 ? 8.972 1.220 0.503 1.00 0.00 555 ARG A C 23
ATOM 13699 O O . ARG A 1 27 ? 9.357 1.165 1.671 1.00 0.00 555 ARG A O 23
ATOM 13720 N N . ALA A 1 28 ? 8.885 2.358 -0.178 1.00 0.00 556 ALA A N 23
ATOM 13721 C CA . ALA A 1 28 ? 9.243 3.636 0.419 1.00 0.00 556 ALA A CA 23
ATOM 13722 C C . ALA A 1 28 ? 8.157 4.118 1.374 1.00 0.00 556 ALA A C 23
ATOM 13723 O O . ALA A 1 28 ? 8.443 4.754 2.387 1.00 0.00 556 ALA A O 23
ATOM 13730 N N . HIS A 1 29 ? 6.908 3.813 1.041 1.00 0.00 557 HIS A N 23
ATOM 13731 C CA . HIS A 1 29 ? 5.780 4.215 1.865 1.00 0.00 557 HIS A CA 23
ATOM 13732 C C . HIS A 1 29 ? 5.619 3.278 3.060 1.00 0.00 557 HIS A C 23
ATOM 13733 O O . HIS A 1 29 ? 5.168 3.692 4.128 1.00 0.00 557 HIS A O 23
ATOM 13747 N N . LEU A 1 30 ? 5.983 2.015 2.869 1.00 0.00 558 LEU A N 23
ATOM 13748 C CA . LEU A 1 30 ? 5.872 1.020 3.929 1.00 0.00 558 LEU A CA 23
ATOM 13749 C C . LEU A 1 30 ? 6.827 1.331 5.078 1.00 0.00 558 LEU A C 23
ATOM 13750 O O . LEU A 1 30 ? 6.490 1.136 6.246 1.00 0.00 558 LEU A O 23
ATOM 13766 N N . ARG A 1 31 ? 8.019 1.813 4.742 1.00 0.00 559 ARG A N 23
ATOM 13767 C CA . ARG A 1 31 ? 9.018 2.147 5.750 1.00 0.00 559 ARG A CA 23
ATOM 13768 C C . ARG A 1 31 ? 8.487 3.201 6.717 1.00 0.00 559 ARG A C 23
ATOM 13769 O O . ARG A 1 31 ? 8.873 3.237 7.885 1.00 0.00 559 ARG A O 23
ATOM 13790 N N . TRP A 1 32 ? 7.596 4.056 6.224 1.00 0.00 560 TRP A N 23
ATOM 13791 C CA . TRP A 1 32 ? 7.010 5.108 7.047 1.00 0.00 560 TRP A CA 23
ATOM 13792 C C . TRP A 1 32 ? 6.111 4.514 8.127 1.00 0.00 560 TRP A C 23
ATOM 13793 O O . TRP A 1 32 ? 6.167 4.920 9.288 1.00 0.00 560 TRP A O 23
ATOM 13814 N N . HIS A 1 33 ? 5.282 3.551 7.737 1.00 0.00 561 HIS A N 23
ATOM 13815 C CA . HIS A 1 33 ? 4.371 2.901 8.671 1.00 0.00 561 HIS A CA 23
ATOM 13816 C C . HIS A 1 33 ? 5.143 2.165 9.761 1.00 0.00 561 HIS A C 23
ATOM 13817 O O . HIS A 1 33 ? 4.820 2.272 10.944 1.00 0.00 561 HIS A O 23
ATOM 13831 N N . THR A 1 34 ? 6.164 1.418 9.355 1.00 0.00 562 THR A N 23
ATOM 13832 C CA . THR A 1 34 ? 6.982 0.664 10.298 1.00 0.00 562 THR A CA 23
ATOM 13833 C C . THR A 1 34 ? 7.912 1.591 11.075 1.00 0.00 562 THR A C 23
ATOM 13834 O O . THR A 1 34 ? 8.722 2.308 10.488 1.00 0.00 562 THR A O 23
ATOM 13845 N N . GLY A 1 35 ? 7.790 1.569 12.398 1.00 0.00 563 GLY A N 23
ATOM 13846 C CA . GLY A 1 35 ? 8.625 2.412 13.234 1.00 0.00 563 GLY A CA 23
ATOM 13847 C C . GLY A 1 35 ? 8.135 3.845 13.286 1.00 0.00 563 GLY A C 23
ATOM 13848 O O . GLY A 1 35 ? 8.872 4.773 12.954 1.00 0.00 563 GLY A O 23
ATOM 13852 N N . GLU A 1 36 ? 6.886 4.026 13.703 1.00 0.00 564 GLU A N 23
ATOM 13853 C CA . GLU A 1 36 ? 6.298 5.357 13.798 1.00 0.00 564 GLU A CA 23
ATOM 13854 C C . GLU A 1 36 ? 6.487 5.937 15.196 1.00 0.00 564 GLU A C 23
ATOM 13855 O O . GLU A 1 36 ? 6.761 5.209 16.150 1.00 0.00 564 GLU A O 23
ATOM 13867 N N . ARG A 1 37 ? 6.340 7.253 15.309 1.00 0.00 565 ARG A N 23
ATOM 13868 C CA . ARG A 1 37 ? 6.494 7.933 16.589 1.00 0.00 565 ARG A CA 23
ATOM 13869 C C . ARG A 1 37 ? 5.256 8.763 16.916 1.00 0.00 565 ARG A C 23
ATOM 13870 O O . ARG A 1 37 ? 4.278 8.694 16.142 1.00 0.00 565 ARG A O 23
ATOM 13893 N N . MET A 1 1 ? -10.174 -19.980 -9.136 1.00 0.00 1 MET A N 24
ATOM 13894 C CA . MET A 1 1 ? -10.798 -18.650 -8.914 1.00 0.00 1 MET A CA 24
ATOM 13895 C C . MET A 1 1 ? -11.059 -17.935 -10.236 1.00 0.00 1 MET A C 24
ATOM 13896 O O . MET A 1 1 ? -10.776 -18.470 -11.308 1.00 0.00 1 MET A O 24
ATOM 13912 N N . ASP A 1 2 ? -11.601 -16.725 -10.151 1.00 0.00 530 ASP A N 24
ATOM 13913 C CA . ASP A 1 2 ? -11.900 -15.937 -11.341 1.00 0.00 530 ASP A CA 24
ATOM 13914 C C . ASP A 1 2 ? -10.908 -14.785 -11.495 1.00 0.00 530 ASP A C 24
ATOM 13915 O O . ASP A 1 2 ? -10.490 -14.182 -10.506 1.00 0.00 530 ASP A O 24
ATOM 13924 N N . PRO A 1 3 ? -10.516 -14.463 -12.740 1.00 0.00 531 PRO A N 24
ATOM 13925 C CA . PRO A 1 3 ? -9.569 -13.377 -13.012 1.00 0.00 531 PRO A CA 24
ATOM 13926 C C . PRO A 1 3 ? -10.187 -12.001 -12.787 1.00 0.00 531 PRO A C 24
ATOM 13927 O O . PRO A 1 3 ? -11.175 -11.641 -13.426 1.00 0.00 531 PRO A O 24
ATOM 13938 N N . GLY A 1 4 ? -9.597 -11.236 -11.873 1.00 0.00 532 GLY A N 24
ATOM 13939 C CA . GLY A 1 4 ? -10.103 -9.908 -11.579 1.00 0.00 532 GLY A CA 24
ATOM 13940 C C . GLY A 1 4 ? -9.046 -8.835 -11.745 1.00 0.00 532 GLY A C 24
ATOM 13941 O O . GLY A 1 4 ? -7.952 -9.102 -12.243 1.00 0.00 532 GLY A O 24
ATOM 13945 N N . LYS A 1 5 ? -9.372 -7.616 -11.327 1.00 0.00 533 LYS A N 24
ATOM 13946 C CA . LYS A 1 5 ? -8.443 -6.497 -11.432 1.00 0.00 533 LYS A CA 24
ATOM 13947 C C . LYS A 1 5 ? -8.527 -5.602 -10.200 1.00 0.00 533 LYS A C 24
ATOM 13948 O O . LYS A 1 5 ? -9.522 -4.909 -9.991 1.00 0.00 533 LYS A O 24
ATOM 13967 N N . LYS A 1 6 ? -7.476 -5.624 -9.387 1.00 0.00 534 LYS A N 24
ATOM 13968 C CA . LYS A 1 6 ? -7.431 -4.814 -8.174 1.00 0.00 534 LYS A CA 24
ATOM 13969 C C . LYS A 1 6 ? -6.131 -4.021 -8.097 1.00 0.00 534 LYS A C 24
ATOM 13970 O O . LYS A 1 6 ? -5.047 -4.594 -7.992 1.00 0.00 534 LYS A O 24
ATOM 13989 N N . LYS A 1 7 ? -6.247 -2.697 -8.149 1.00 0.00 535 LYS A N 24
ATOM 13990 C CA . LYS A 1 7 ? -5.081 -1.824 -8.085 1.00 0.00 535 LYS A CA 24
ATOM 13991 C C . LYS A 1 7 ? -5.249 -0.776 -6.988 1.00 0.00 535 LYS A C 24
ATOM 13992 O O . LYS A 1 7 ? -4.872 0.384 -7.158 1.00 0.00 535 LYS A O 24
ATOM 14011 N N . GLN A 1 8 ? -5.816 -1.194 -5.861 1.00 0.00 536 GLN A N 24
ATOM 14012 C CA . GLN A 1 8 ? -6.034 -0.294 -4.735 1.00 0.00 536 GLN A CA 24
ATOM 14013 C C . GLN A 1 8 ? -5.448 -0.877 -3.453 1.00 0.00 536 GLN A C 24
ATOM 14014 O O . GLN A 1 8 ? -5.775 -1.997 -3.062 1.00 0.00 536 GLN A O 24
ATOM 14028 N N . HIS A 1 9 ? -4.579 -0.110 -2.803 1.00 0.00 537 HIS A N 24
ATOM 14029 C CA . HIS A 1 9 ? -3.946 -0.551 -1.565 1.00 0.00 537 HIS A CA 24
ATOM 14030 C C . HIS A 1 9 ? -4.338 0.352 -0.400 1.00 0.00 537 HIS A C 24
ATOM 14031 O O . HIS A 1 9 ? -3.788 1.441 -0.233 1.00 0.00 537 HIS A O 24
ATOM 14045 N N . ILE A 1 10 ? -5.290 -0.108 0.405 1.00 0.00 538 ILE A N 24
ATOM 14046 C CA . ILE A 1 10 ? -5.754 0.657 1.556 1.00 0.00 538 ILE A CA 24
ATOM 14047 C C . ILE A 1 10 ? -4.747 0.590 2.700 1.00 0.00 538 ILE A C 24
ATOM 14048 O O . ILE A 1 10 ? -4.323 -0.492 3.103 1.00 0.00 538 ILE A O 24
ATOM 14064 N N . CYS A 1 11 ? -4.369 1.754 3.219 1.00 0.00 539 CYS A N 24
ATOM 14065 C CA . CYS A 1 11 ? -3.413 1.824 4.316 1.00 0.00 539 CYS A CA 24
ATOM 14066 C C . CYS A 1 11 ? -4.075 1.451 5.638 1.00 0.00 539 CYS A C 24
ATOM 14067 O O . CYS A 1 11 ? -4.949 2.165 6.130 1.00 0.00 539 CYS A O 24
ATOM 14074 N N . HIS A 1 12 ? -3.651 0.329 6.210 1.00 0.00 540 HIS A N 24
ATOM 14075 C CA . HIS A 1 12 ? -4.199 -0.137 7.477 1.00 0.00 540 HIS A CA 24
ATOM 14076 C C . HIS A 1 12 ? -3.297 0.271 8.637 1.00 0.00 540 HIS A C 24
ATOM 14077 O O . HIS A 1 12 ? -3.182 -0.446 9.631 1.00 0.00 540 HIS A O 24
ATOM 14091 N N . ILE A 1 13 ? -2.655 1.427 8.498 1.00 0.00 541 ILE A N 24
ATOM 14092 C CA . ILE A 1 13 ? -1.758 1.932 9.529 1.00 0.00 541 ILE A CA 24
ATOM 14093 C C . ILE A 1 13 ? -2.100 3.371 9.902 1.00 0.00 541 ILE A C 24
ATOM 14094 O O . ILE A 1 13 ? -2.200 4.239 9.036 1.00 0.00 541 ILE A O 24
ATOM 14110 N N . GLN A 1 14 ? -2.272 3.614 11.198 1.00 0.00 542 GLN A N 24
ATOM 14111 C CA . GLN A 1 14 ? -2.598 4.948 11.693 1.00 0.00 542 GLN A CA 24
ATOM 14112 C C . GLN A 1 14 ? -3.908 5.451 11.088 1.00 0.00 542 GLN A C 24
ATOM 14113 O O . GLN A 1 14 ? -4.970 5.329 11.699 1.00 0.00 542 GLN A O 24
ATOM 14127 N N . GLY A 1 15 ? -3.828 6.015 9.886 1.00 0.00 543 GLY A N 24
ATOM 14128 C CA . GLY A 1 15 ? -5.016 6.524 9.227 1.00 0.00 543 GLY A CA 24
ATOM 14129 C C . GLY A 1 15 ? -4.732 7.055 7.836 1.00 0.00 543 GLY A C 24
ATOM 14130 O O . GLY A 1 15 ? -5.369 8.009 7.388 1.00 0.00 543 GLY A O 24
ATOM 14134 N N . CYS A 1 16 ? -3.776 6.438 7.147 1.00 0.00 544 CYS A N 24
ATOM 14135 C CA . CYS A 1 16 ? -3.418 6.858 5.798 1.00 0.00 544 CYS A CA 24
ATOM 14136 C C . CYS A 1 16 ? -4.589 6.654 4.844 1.00 0.00 544 CYS A C 24
ATOM 14137 O O . CYS A 1 16 ? -5.711 6.381 5.272 1.00 0.00 544 CYS A O 24
ATOM 14144 N N . GLY A 1 17 ? -4.323 6.785 3.549 1.00 0.00 545 GLY A N 24
ATOM 14145 C CA . GLY A 1 17 ? -5.368 6.609 2.560 1.00 0.00 545 GLY A CA 24
ATOM 14146 C C . GLY A 1 17 ? -4.968 7.124 1.192 1.00 0.00 545 GLY A C 24
ATOM 14147 O O . GLY A 1 17 ? -5.741 7.819 0.533 1.00 0.00 545 GLY A O 24
ATOM 14151 N N . LYS A 1 18 ? -3.757 6.783 0.764 1.00 0.00 546 LYS A N 24
ATOM 14152 C CA . LYS A 1 18 ? -3.257 7.218 -0.536 1.00 0.00 546 LYS A CA 24
ATOM 14153 C C . LYS A 1 18 ? -3.708 6.266 -1.639 1.00 0.00 546 LYS A C 24
ATOM 14154 O O . LYS A 1 18 ? -3.998 6.689 -2.758 1.00 0.00 546 LYS A O 24
ATOM 14173 N N . VAL A 1 19 ? -3.770 4.978 -1.313 1.00 0.00 547 VAL A N 24
ATOM 14174 C CA . VAL A 1 19 ? -4.191 3.962 -2.269 1.00 0.00 547 VAL A CA 24
ATOM 14175 C C . VAL A 1 19 ? -3.436 4.093 -3.591 1.00 0.00 547 VAL A C 24
ATOM 14176 O O . VAL A 1 19 ? -3.812 4.884 -4.456 1.00 0.00 547 VAL A O 24
ATOM 14189 N N . TYR A 1 20 ? -2.372 3.311 -3.738 1.00 0.00 548 TYR A N 24
ATOM 14190 C CA . TYR A 1 20 ? -1.566 3.336 -4.953 1.00 0.00 548 TYR A CA 24
ATOM 14191 C C . TYR A 1 20 ? -1.821 2.092 -5.798 1.00 0.00 548 TYR A C 24
ATOM 14192 O O . TYR A 1 20 ? -2.226 1.051 -5.281 1.00 0.00 548 TYR A O 24
ATOM 14210 N N . GLY A 1 21 ? -1.583 2.207 -7.101 1.00 0.00 549 GLY A N 24
ATOM 14211 C CA . GLY A 1 21 ? -1.795 1.084 -7.995 1.00 0.00 549 GLY A CA 24
ATOM 14212 C C . GLY A 1 21 ? -0.538 0.262 -8.211 1.00 0.00 549 GLY A C 24
ATOM 14213 O O . GLY A 1 21 ? -0.391 -0.398 -9.239 1.00 0.00 549 GLY A O 24
ATOM 14217 N N . LYS A 1 22 ? 0.370 0.300 -7.240 1.00 0.00 550 LYS A N 24
ATOM 14218 C CA . LYS A 1 22 ? 1.618 -0.449 -7.332 1.00 0.00 550 LYS A CA 24
ATOM 14219 C C . LYS A 1 22 ? 2.017 -1.008 -5.970 1.00 0.00 550 LYS A C 24
ATOM 14220 O O . LYS A 1 22 ? 2.346 -0.257 -5.052 1.00 0.00 550 LYS A O 24
ATOM 14239 N N . THR A 1 23 ? 1.986 -2.331 -5.846 1.00 0.00 551 THR A N 24
ATOM 14240 C CA . THR A 1 23 ? 2.345 -2.991 -4.596 1.00 0.00 551 THR A CA 24
ATOM 14241 C C . THR A 1 23 ? 3.803 -2.725 -4.240 1.00 0.00 551 THR A C 24
ATOM 14242 O O . THR A 1 23 ? 4.148 -2.573 -3.068 1.00 0.00 551 THR A O 24
ATOM 14253 N N . SER A 1 24 ? 4.656 -2.666 -5.258 1.00 0.00 552 SER A N 24
ATOM 14254 C CA . SER A 1 24 ? 6.078 -2.414 -5.050 1.00 0.00 552 SER A CA 24
ATOM 14255 C C . SER A 1 24 ? 6.289 -1.107 -4.294 1.00 0.00 552 SER A C 24
ATOM 14256 O O . SER A 1 24 ? 7.256 -0.960 -3.548 1.00 0.00 552 SER A O 24
ATOM 14264 N N . HIS A 1 25 ? 5.375 -0.163 -4.488 1.00 0.00 553 HIS A N 24
ATOM 14265 C CA . HIS A 1 25 ? 5.458 1.128 -3.818 1.00 0.00 553 HIS A CA 24
ATOM 14266 C C . HIS A 1 25 ? 5.039 1.001 -2.357 1.00 0.00 553 HIS A C 24
ATOM 14267 O O . HIS A 1 25 ? 5.488 1.764 -1.502 1.00 0.00 553 HIS A O 24
ATOM 14281 N N . LEU A 1 26 ? 4.176 0.029 -2.079 1.00 0.00 554 LEU A N 24
ATOM 14282 C CA . LEU A 1 26 ? 3.697 -0.202 -0.722 1.00 0.00 554 LEU A CA 24
ATOM 14283 C C . LEU A 1 26 ? 4.851 -0.577 0.202 1.00 0.00 554 LEU A C 24
ATOM 14284 O O . LEU A 1 26 ? 4.879 -0.183 1.368 1.00 0.00 554 LEU A O 24
ATOM 14300 N N . ARG A 1 27 ? 5.802 -1.341 -0.327 1.00 0.00 555 ARG A N 24
ATOM 14301 C CA . ARG A 1 27 ? 6.956 -1.769 0.452 1.00 0.00 555 ARG A CA 24
ATOM 14302 C C . ARG A 1 27 ? 7.780 -0.564 0.903 1.00 0.00 555 ARG A C 24
ATOM 14303 O O . ARG A 1 27 ? 8.164 -0.463 2.069 1.00 0.00 555 ARG A O 24
ATOM 14324 N N . ALA A 1 28 ? 8.040 0.351 -0.026 1.00 0.00 556 ALA A N 24
ATOM 14325 C CA . ALA A 1 28 ? 8.807 1.550 0.278 1.00 0.00 556 ALA A CA 24
ATOM 14326 C C . ALA A 1 28 ? 8.021 2.467 1.206 1.00 0.00 556 ALA A C 24
ATOM 14327 O O . ALA A 1 28 ? 8.595 3.165 2.040 1.00 0.00 556 ALA A O 24
ATOM 14334 N N . HIS A 1 29 ? 6.702 2.454 1.055 1.00 0.00 557 HIS A N 24
ATOM 14335 C CA . HIS A 1 29 ? 5.830 3.275 1.880 1.00 0.00 557 HIS A CA 24
ATOM 14336 C C . HIS A 1 29 ? 5.693 2.672 3.276 1.00 0.00 557 HIS A C 24
ATOM 14337 O O . HIS A 1 29 ? 5.511 3.390 4.259 1.00 0.00 557 HIS A O 24
ATOM 14351 N N . LEU A 1 30 ? 5.782 1.348 3.352 1.00 0.00 558 LEU A N 24
ATOM 14352 C CA . LEU A 1 30 ? 5.669 0.642 4.622 1.00 0.00 558 LEU A CA 24
ATOM 14353 C C . LEU A 1 30 ? 6.806 1.026 5.564 1.00 0.00 558 LEU A C 24
ATOM 14354 O O . LEU A 1 30 ? 6.614 1.128 6.775 1.00 0.00 558 LEU A O 24
ATOM 14370 N N . ARG A 1 31 ? 7.992 1.237 4.999 1.00 0.00 559 ARG A N 24
ATOM 14371 C CA . ARG A 1 31 ? 9.159 1.608 5.791 1.00 0.00 559 ARG A CA 24
ATOM 14372 C C . ARG A 1 31 ? 8.913 2.908 6.552 1.00 0.00 559 ARG A C 24
ATOM 14373 O O . ARG A 1 31 ? 9.462 3.121 7.632 1.00 0.00 559 ARG A O 24
ATOM 14394 N N . TRP A 1 32 ? 8.081 3.774 5.981 1.00 0.00 560 TRP A N 24
ATOM 14395 C CA . TRP A 1 32 ? 7.761 5.052 6.606 1.00 0.00 560 TRP A CA 24
ATOM 14396 C C . TRP A 1 32 ? 6.854 4.851 7.816 1.00 0.00 560 TRP A C 24
ATOM 14397 O O . TRP A 1 32 ? 7.026 5.500 8.848 1.00 0.00 560 TRP A O 24
ATOM 14418 N N . HIS A 1 33 ? 5.888 3.949 7.681 1.00 0.00 561 HIS A N 24
ATOM 14419 C CA . HIS A 1 33 ? 4.953 3.661 8.761 1.00 0.00 561 HIS A CA 24
ATOM 14420 C C . HIS A 1 33 ? 5.670 3.028 9.949 1.00 0.00 561 HIS A C 24
ATOM 14421 O O . HIS A 1 33 ? 5.453 3.417 11.097 1.00 0.00 561 HIS A O 24
ATOM 14435 N N . THR A 1 34 ? 6.525 2.051 9.666 1.00 0.00 562 THR A N 24
ATOM 14436 C CA . THR A 1 34 ? 7.273 1.363 10.712 1.00 0.00 562 THR A CA 24
ATOM 14437 C C . THR A 1 34 ? 8.538 2.136 11.074 1.00 0.00 562 THR A C 24
ATOM 14438 O O . THR A 1 34 ? 9.581 1.970 10.443 1.00 0.00 562 THR A O 24
ATOM 14449 N N . GLY A 1 35 ? 8.436 2.981 12.095 1.00 0.00 563 GLY A N 24
ATOM 14450 C CA . GLY A 1 35 ? 9.579 3.766 12.524 1.00 0.00 563 GLY A CA 24
ATOM 14451 C C . GLY A 1 35 ? 9.772 5.015 11.687 1.00 0.00 563 GLY A C 24
ATOM 14452 O O . GLY A 1 35 ? 9.960 4.935 10.473 1.00 0.00 563 GLY A O 24
ATOM 14456 N N . GLU A 1 36 ? 9.725 6.174 12.337 1.00 0.00 564 GLU A N 24
ATOM 14457 C CA . GLU A 1 36 ? 9.896 7.446 11.645 1.00 0.00 564 GLU A CA 24
ATOM 14458 C C . GLU A 1 36 ? 11.254 8.062 11.968 1.00 0.00 564 GLU A C 24
ATOM 14459 O O . GLU A 1 36 ? 11.960 7.598 12.863 1.00 0.00 564 GLU A O 24
ATOM 14471 N N . ARG A 1 37 ? 11.612 9.110 11.233 1.00 0.00 565 ARG A N 24
ATOM 14472 C CA . ARG A 1 37 ? 12.885 9.790 11.442 1.00 0.00 565 ARG A CA 24
ATOM 14473 C C . ARG A 1 37 ? 14.055 8.838 11.213 1.00 0.00 565 ARG A C 24
ATOM 14474 O O . ARG A 1 37 ? 15.195 9.207 11.564 1.00 0.00 565 ARG A O 24
ATOM 14497 N N . MET A 1 1 ? -17.131 -10.803 -20.083 1.00 0.00 1 MET A N 25
ATOM 14498 C CA . MET A 1 1 ? -15.812 -10.242 -19.691 1.00 0.00 1 MET A CA 25
ATOM 14499 C C . MET A 1 1 ? -15.467 -10.599 -18.248 1.00 0.00 1 MET A C 25
ATOM 14500 O O . MET A 1 1 ? -15.985 -9.996 -17.309 1.00 0.00 1 MET A O 25
ATOM 14516 N N . ASP A 1 2 ? -14.590 -11.583 -18.081 1.00 0.00 530 ASP A N 25
ATOM 14517 C CA . ASP A 1 2 ? -14.176 -12.020 -16.753 1.00 0.00 530 ASP A CA 25
ATOM 14518 C C . ASP A 1 2 ? -13.444 -10.901 -16.015 1.00 0.00 530 ASP A C 25
ATOM 14519 O O . ASP A 1 2 ? -12.795 -10.059 -16.635 1.00 0.00 530 ASP A O 25
ATOM 14528 N N . PRO A 1 3 ? -13.540 -10.878 -14.675 1.00 0.00 531 PRO A N 25
ATOM 14529 C CA . PRO A 1 3 ? -12.884 -9.855 -13.854 1.00 0.00 531 PRO A CA 25
ATOM 14530 C C . PRO A 1 3 ? -11.367 -10.014 -13.836 1.00 0.00 531 PRO A C 25
ATOM 14531 O O . PRO A 1 3 ? -10.834 -11.027 -14.288 1.00 0.00 531 PRO A O 25
ATOM 14542 N N . GLY A 1 4 ? -10.678 -9.006 -13.311 1.00 0.00 532 GLY A N 25
ATOM 14543 C CA . GLY A 1 4 ? -9.230 -9.053 -13.245 1.00 0.00 532 GLY A CA 25
ATOM 14544 C C . GLY A 1 4 ? -8.696 -8.613 -11.896 1.00 0.00 532 GLY A C 25
ATOM 14545 O O . GLY A 1 4 ? -7.794 -9.242 -11.342 1.00 0.00 532 GLY A O 25
ATOM 14549 N N . LYS A 1 5 ? -9.253 -7.529 -11.366 1.00 0.00 533 LYS A N 25
ATOM 14550 C CA . LYS A 1 5 ? -8.827 -7.005 -10.073 1.00 0.00 533 LYS A CA 25
ATOM 14551 C C . LYS A 1 5 ? -9.082 -8.019 -8.963 1.00 0.00 533 LYS A C 25
ATOM 14552 O O . LYS A 1 5 ? -10.065 -8.760 -9.000 1.00 0.00 533 LYS A O 25
ATOM 14571 N N . LYS A 1 6 ? -8.192 -8.046 -7.977 1.00 0.00 534 LYS A N 25
ATOM 14572 C CA . LYS A 1 6 ? -8.321 -8.969 -6.856 1.00 0.00 534 LYS A CA 25
ATOM 14573 C C . LYS A 1 6 ? -7.677 -8.390 -5.599 1.00 0.00 534 LYS A C 25
ATOM 14574 O O . LYS A 1 6 ? -6.488 -8.073 -5.589 1.00 0.00 534 LYS A O 25
ATOM 14593 N N . LYS A 1 7 ? -8.471 -8.256 -4.542 1.00 0.00 535 LYS A N 25
ATOM 14594 C CA . LYS A 1 7 ? -7.979 -7.715 -3.280 1.00 0.00 535 LYS A CA 25
ATOM 14595 C C . LYS A 1 7 ? -7.457 -6.294 -3.464 1.00 0.00 535 LYS A C 25
ATOM 14596 O O . LYS A 1 7 ? -7.344 -5.804 -4.588 1.00 0.00 535 LYS A O 25
ATOM 14615 N N . GLN A 1 8 ? -7.140 -5.636 -2.353 1.00 0.00 536 GLN A N 25
ATOM 14616 C CA . GLN A 1 8 ? -6.630 -4.270 -2.393 1.00 0.00 536 GLN A CA 25
ATOM 14617 C C . GLN A 1 8 ? -5.596 -4.042 -1.294 1.00 0.00 536 GLN A C 25
ATOM 14618 O O . GLN A 1 8 ? -5.651 -4.670 -0.237 1.00 0.00 536 GLN A O 25
ATOM 14632 N N . HIS A 1 9 ? -4.656 -3.139 -1.552 1.00 0.00 537 HIS A N 25
ATOM 14633 C CA . HIS A 1 9 ? -3.610 -2.826 -0.584 1.00 0.00 537 HIS A CA 25
ATOM 14634 C C . HIS A 1 9 ? -3.906 -1.510 0.129 1.00 0.00 537 HIS A C 25
ATOM 14635 O O . HIS A 1 9 ? -4.187 -0.497 -0.511 1.00 0.00 537 HIS A O 25
ATOM 14649 N N . ILE A 1 10 ? -3.842 -1.533 1.456 1.00 0.00 538 ILE A N 25
ATOM 14650 C CA . ILE A 1 10 ? -4.104 -0.341 2.254 1.00 0.00 538 ILE A CA 25
ATOM 14651 C C . ILE A 1 10 ? -3.010 -0.126 3.294 1.00 0.00 538 ILE A C 25
ATOM 14652 O O . ILE A 1 10 ? -2.415 -1.082 3.791 1.00 0.00 538 ILE A O 25
ATOM 14668 N N . CYS A 1 11 ? -2.750 1.137 3.619 1.00 0.00 539 CYS A N 25
ATOM 14669 C CA . CYS A 1 11 ? -1.727 1.478 4.601 1.00 0.00 539 CYS A CA 25
ATOM 14670 C C . CYS A 1 11 ? -2.135 1.012 5.995 1.00 0.00 539 CYS A C 25
ATOM 14671 O O . CYS A 1 11 ? -3.075 1.543 6.587 1.00 0.00 539 CYS A O 25
ATOM 14678 N N . HIS A 1 12 ? -1.423 0.016 6.513 1.00 0.00 540 HIS A N 25
ATOM 14679 C CA . HIS A 1 12 ? -1.712 -0.521 7.838 1.00 0.00 540 HIS A CA 25
ATOM 14680 C C . HIS A 1 12 ? -1.598 0.564 8.904 1.00 0.00 540 HIS A C 25
ATOM 14681 O O . HIS A 1 12 ? -2.287 0.521 9.923 1.00 0.00 540 HIS A O 25
ATOM 14695 N N . ILE A 1 13 ? -0.725 1.537 8.662 1.00 0.00 541 ILE A N 25
ATOM 14696 C CA . ILE A 1 13 ? -0.523 2.632 9.602 1.00 0.00 541 ILE A CA 25
ATOM 14697 C C . ILE A 1 13 ? -1.732 3.560 9.632 1.00 0.00 541 ILE A C 25
ATOM 14698 O O . ILE A 1 13 ? -2.460 3.682 8.647 1.00 0.00 541 ILE A O 25
ATOM 14714 N N . GLN A 1 14 ? -1.939 4.211 10.771 1.00 0.00 542 GLN A N 25
ATOM 14715 C CA . GLN A 1 14 ? -3.056 5.126 10.938 1.00 0.00 542 GLN A CA 25
ATOM 14716 C C . GLN A 1 14 ? -2.703 6.520 10.428 1.00 0.00 542 GLN A C 25
ATOM 14717 O O . GLN A 1 14 ? -1.871 7.213 11.014 1.00 0.00 542 GLN A O 25
ATOM 14731 N N . GLY A 1 15 ? -3.342 6.927 9.336 1.00 0.00 543 GLY A N 25
ATOM 14732 C CA . GLY A 1 15 ? -3.082 8.238 8.772 1.00 0.00 543 GLY A CA 25
ATOM 14733 C C . GLY A 1 15 ? -3.187 8.255 7.259 1.00 0.00 543 GLY A C 25
ATOM 14734 O O . GLY A 1 15 ? -3.765 9.176 6.682 1.00 0.00 543 GLY A O 25
ATOM 14738 N N . CYS A 1 16 ? -2.625 7.237 6.615 1.00 0.00 544 CYS A N 25
ATOM 14739 C CA . CYS A 1 16 ? -2.657 7.144 5.160 1.00 0.00 544 CYS A CA 25
ATOM 14740 C C . CYS A 1 16 ? -3.903 6.401 4.689 1.00 0.00 544 CYS A C 25
ATOM 14741 O O . CYS A 1 16 ? -4.680 5.896 5.499 1.00 0.00 544 CYS A O 25
ATOM 14748 N N . GLY A 1 17 ? -4.086 6.338 3.373 1.00 0.00 545 GLY A N 25
ATOM 14749 C CA . GLY A 1 17 ? -5.238 5.655 2.817 1.00 0.00 545 GLY A CA 25
ATOM 14750 C C . GLY A 1 17 ? -5.113 5.426 1.322 1.00 0.00 545 GLY A C 25
ATOM 14751 O O . GLY A 1 17 ? -6.114 5.401 0.606 1.00 0.00 545 GLY A O 25
ATOM 14755 N N . LYS A 1 18 ? -3.882 5.258 0.851 1.00 0.00 546 LYS A N 25
ATOM 14756 C CA . LYS A 1 18 ? -3.632 5.030 -0.568 1.00 0.00 546 LYS A CA 25
ATOM 14757 C C . LYS A 1 18 ? -3.805 3.555 -0.919 1.00 0.00 546 LYS A C 25
ATOM 14758 O O . LYS A 1 18 ? -4.250 2.759 -0.093 1.00 0.00 546 LYS A O 25
ATOM 14777 N N . VAL A 1 19 ? -3.452 3.198 -2.150 1.00 0.00 547 VAL A N 25
ATOM 14778 C CA . VAL A 1 19 ? -3.570 1.818 -2.607 1.00 0.00 547 VAL A CA 25
ATOM 14779 C C . VAL A 1 19 ? -2.555 1.508 -3.702 1.00 0.00 547 VAL A C 25
ATOM 14780 O O . VAL A 1 19 ? -2.411 2.266 -4.662 1.00 0.00 547 VAL A O 25
ATOM 14793 N N . TYR A 1 20 ? -1.858 0.387 -3.554 1.00 0.00 548 TYR A N 25
ATOM 14794 C CA . TYR A 1 20 ? -0.858 -0.030 -4.532 1.00 0.00 548 TYR A CA 25
ATOM 14795 C C . TYR A 1 20 ? -1.017 -1.510 -4.866 1.00 0.00 548 TYR A C 25
ATOM 14796 O O . TYR A 1 20 ? -1.030 -2.361 -3.977 1.00 0.00 548 TYR A O 25
ATOM 14814 N N . GLY A 1 21 ? -1.142 -1.810 -6.155 1.00 0.00 549 GLY A N 25
ATOM 14815 C CA . GLY A 1 21 ? -1.304 -3.186 -6.585 1.00 0.00 549 GLY A CA 25
ATOM 14816 C C . GLY A 1 21 ? -0.097 -4.046 -6.264 1.00 0.00 549 GLY A C 25
ATOM 14817 O O . GLY A 1 21 ? -0.229 -5.246 -6.024 1.00 0.00 549 GLY A O 25
ATOM 14821 N N . LYS A 1 22 ? 1.083 -3.435 -6.263 1.00 0.00 550 LYS A N 25
ATOM 14822 C CA . LYS A 1 22 ? 2.316 -4.158 -5.973 1.00 0.00 550 LYS A CA 25
ATOM 14823 C C . LYS A 1 22 ? 2.740 -3.959 -4.520 1.00 0.00 550 LYS A C 25
ATOM 14824 O O . LYS A 1 22 ? 2.843 -2.829 -4.042 1.00 0.00 550 LYS A O 25
ATOM 14843 N N . THR A 1 23 ? 2.987 -5.065 -3.826 1.00 0.00 551 THR A N 25
ATOM 14844 C CA . THR A 1 23 ? 3.405 -5.016 -2.429 1.00 0.00 551 THR A CA 25
ATOM 14845 C C . THR A 1 23 ? 4.788 -4.388 -2.298 1.00 0.00 551 THR A C 25
ATOM 14846 O O . THR A 1 23 ? 5.125 -3.821 -1.259 1.00 0.00 551 THR A O 25
ATOM 14857 N N . SER A 1 24 ? 5.585 -4.486 -3.359 1.00 0.00 552 SER A N 25
ATOM 14858 C CA . SER A 1 24 ? 6.929 -3.919 -3.356 1.00 0.00 552 SER A CA 25
ATOM 14859 C C . SER A 1 24 ? 6.884 -2.435 -3.003 1.00 0.00 552 SER A C 25
ATOM 14860 O O . SER A 1 24 ? 7.842 -1.886 -2.463 1.00 0.00 552 SER A O 25
ATOM 14868 N N . HIS A 1 25 ? 5.757 -1.796 -3.302 1.00 0.00 553 HIS A N 25
ATOM 14869 C CA . HIS A 1 25 ? 5.581 -0.382 -3.003 1.00 0.00 553 HIS A CA 25
ATOM 14870 C C . HIS A 1 25 ? 5.321 -0.185 -1.514 1.00 0.00 553 HIS A C 25
ATOM 14871 O O . HIS A 1 25 ? 5.653 0.856 -0.947 1.00 0.00 553 HIS A O 25
ATOM 14885 N N . LEU A 1 26 ? 4.729 -1.197 -0.885 1.00 0.00 554 LEU A N 25
ATOM 14886 C CA . LEU A 1 26 ? 4.428 -1.140 0.539 1.00 0.00 554 LEU A CA 25
ATOM 14887 C C . LEU A 1 26 ? 5.712 -1.044 1.356 1.00 0.00 554 LEU A C 25
ATOM 14888 O O . LEU A 1 26 ? 5.794 -0.278 2.316 1.00 0.00 554 LEU A O 25
ATOM 14904 N N . ARG A 1 27 ? 6.713 -1.829 0.967 1.00 0.00 555 ARG A N 25
ATOM 14905 C CA . ARG A 1 27 ? 7.993 -1.836 1.660 1.00 0.00 555 ARG A CA 25
ATOM 14906 C C . ARG A 1 27 ? 8.687 -0.481 1.536 1.00 0.00 555 ARG A C 25
ATOM 14907 O O . ARG A 1 27 ? 9.194 0.061 2.518 1.00 0.00 555 ARG A O 25
ATOM 14928 N N . ALA A 1 28 ? 8.704 0.061 0.322 1.00 0.00 556 ALA A N 25
ATOM 14929 C CA . ALA A 1 28 ? 9.332 1.349 0.069 1.00 0.00 556 ALA A CA 25
ATOM 14930 C C . ALA A 1 28 ? 8.525 2.481 0.692 1.00 0.00 556 ALA A C 25
ATOM 14931 O O . ALA A 1 28 ? 9.082 3.489 1.125 1.00 0.00 556 ALA A O 25
ATOM 14938 N N . HIS A 1 29 ? 7.209 2.308 0.733 1.00 0.00 557 HIS A N 25
ATOM 14939 C CA . HIS A 1 29 ? 6.325 3.312 1.302 1.00 0.00 557 HIS A CA 25
ATOM 14940 C C . HIS A 1 29 ? 6.366 3.270 2.828 1.00 0.00 557 HIS A C 25
ATOM 14941 O O . HIS A 1 29 ? 6.307 4.306 3.489 1.00 0.00 557 HIS A O 25
ATOM 14955 N N . LEU A 1 30 ? 6.463 2.064 3.379 1.00 0.00 558 LEU A N 25
ATOM 14956 C CA . LEU A 1 30 ? 6.507 1.886 4.826 1.00 0.00 558 LEU A CA 25
ATOM 14957 C C . LEU A 1 30 ? 7.695 2.626 5.434 1.00 0.00 558 LEU A C 25
ATOM 14958 O O . LEU A 1 30 ? 7.580 3.233 6.499 1.00 0.00 558 LEU A O 25
ATOM 14974 N N . ARG A 1 31 ? 8.834 2.572 4.753 1.00 0.00 559 ARG A N 25
ATOM 14975 C CA . ARG A 1 31 ? 10.040 3.239 5.231 1.00 0.00 559 ARG A CA 25
ATOM 14976 C C . ARG A 1 31 ? 9.807 4.740 5.384 1.00 0.00 559 ARG A C 25
ATOM 14977 O O . ARG A 1 31 ? 10.419 5.390 6.231 1.00 0.00 559 ARG A O 25
ATOM 14998 N N . TRP A 1 32 ? 8.917 5.283 4.558 1.00 0.00 560 TRP A N 25
ATOM 14999 C CA . TRP A 1 32 ? 8.600 6.706 4.603 1.00 0.00 560 TRP A CA 25
ATOM 15000 C C . TRP A 1 32 ? 7.889 7.064 5.903 1.00 0.00 560 TRP A C 25
ATOM 15001 O O . TRP A 1 32 ? 8.231 8.048 6.559 1.00 0.00 560 TRP A O 25
ATOM 15022 N N . HIS A 1 33 ? 6.897 6.259 6.270 1.00 0.00 561 HIS A N 25
ATOM 15023 C CA . HIS A 1 33 ? 6.136 6.490 7.492 1.00 0.00 561 HIS A CA 25
ATOM 15024 C C . HIS A 1 33 ? 7.047 6.461 8.715 1.00 0.00 561 HIS A C 25
ATOM 15025 O O . HIS A 1 33 ? 6.859 7.227 9.660 1.00 0.00 561 HIS A O 25
ATOM 15039 N N . THR A 1 34 ? 8.034 5.572 8.690 1.00 0.00 562 THR A N 25
ATOM 15040 C CA . THR A 1 34 ? 8.975 5.443 9.797 1.00 0.00 562 THR A CA 25
ATOM 15041 C C . THR A 1 34 ? 9.892 6.659 9.875 1.00 0.00 562 THR A C 25
ATOM 15042 O O . THR A 1 34 ? 10.844 6.782 9.104 1.00 0.00 562 THR A O 25
ATOM 15053 N N . GLY A 1 35 ? 9.598 7.555 10.812 1.00 0.00 563 GLY A N 25
ATOM 15054 C CA . GLY A 1 35 ? 10.406 8.750 10.974 1.00 0.00 563 GLY A CA 25
ATOM 15055 C C . GLY A 1 35 ? 9.566 10.009 11.072 1.00 0.00 563 GLY A C 25
ATOM 15056 O O . GLY A 1 35 ? 9.886 11.026 10.459 1.00 0.00 563 GLY A O 25
ATOM 15060 N N . GLU A 1 36 ? 8.487 9.939 11.846 1.00 0.00 564 GLU A N 25
ATOM 15061 C CA . GLU A 1 36 ? 7.598 11.081 12.023 1.00 0.00 564 GLU A CA 25
ATOM 15062 C C . GLU A 1 36 ? 7.513 11.482 13.492 1.00 0.00 564 GLU A C 25
ATOM 15063 O O . GLU A 1 36 ? 7.605 12.662 13.831 1.00 0.00 564 GLU A O 25
ATOM 15075 N N . ARG A 1 37 ? 7.335 10.492 14.361 1.00 0.00 565 ARG A N 25
ATOM 15076 C CA . ARG A 1 37 ? 7.237 10.741 15.795 1.00 0.00 565 ARG A CA 25
ATOM 15077 C C . ARG A 1 37 ? 8.621 10.793 16.434 1.00 0.00 565 ARG A C 25
ATOM 15078 O O . ARG A 1 37 ? 9.447 9.907 16.128 1.00 0.00 565 ARG A O 25
ATOM 15101 N N . MET A 1 1 ? -0.038 -16.757 -14.527 1.00 0.00 1 MET A N 26
ATOM 15102 C CA . MET A 1 1 ? -0.877 -17.899 -14.077 1.00 0.00 1 MET A CA 26
ATOM 15103 C C . MET A 1 1 ? -2.106 -17.414 -13.315 1.00 0.00 1 MET A C 26
ATOM 15104 O O . MET A 1 1 ? -2.031 -17.112 -12.124 1.00 0.00 1 MET A O 26
ATOM 15120 N N . ASP A 1 2 ? -3.237 -17.341 -14.009 1.00 0.00 530 ASP A N 26
ATOM 15121 C CA . ASP A 1 2 ? -4.482 -16.893 -13.397 1.00 0.00 530 ASP A CA 26
ATOM 15122 C C . ASP A 1 2 ? -4.347 -15.465 -12.871 1.00 0.00 530 ASP A C 26
ATOM 15123 O O . ASP A 1 2 ? -3.908 -15.251 -11.742 1.00 0.00 530 ASP A O 26
ATOM 15132 N N . PRO A 1 3 ? -4.725 -14.464 -13.687 1.00 0.00 531 PRO A N 26
ATOM 15133 C CA . PRO A 1 3 ? -4.643 -13.053 -13.295 1.00 0.00 531 PRO A CA 26
ATOM 15134 C C . PRO A 1 3 ? -5.284 -12.789 -11.937 1.00 0.00 531 PRO A C 26
ATOM 15135 O O . PRO A 1 3 ? -5.928 -13.667 -11.363 1.00 0.00 531 PRO A O 26
ATOM 15146 N N . GLY A 1 4 ? -5.103 -11.575 -11.428 1.00 0.00 532 GLY A N 26
ATOM 15147 C CA . GLY A 1 4 ? -5.670 -11.217 -10.141 1.00 0.00 532 GLY A CA 26
ATOM 15148 C C . GLY A 1 4 ? -6.528 -9.969 -10.211 1.00 0.00 532 GLY A C 26
ATOM 15149 O O . GLY A 1 4 ? -6.532 -9.266 -11.221 1.00 0.00 532 GLY A O 26
ATOM 15153 N N . LYS A 1 5 ? -7.257 -9.694 -9.134 1.00 0.00 533 LYS A N 26
ATOM 15154 C CA . LYS A 1 5 ? -8.124 -8.523 -9.077 1.00 0.00 533 LYS A CA 26
ATOM 15155 C C . LYS A 1 5 ? -7.456 -7.389 -8.308 1.00 0.00 533 LYS A C 26
ATOM 15156 O O . LYS A 1 5 ? -6.887 -7.602 -7.237 1.00 0.00 533 LYS A O 26
ATOM 15175 N N . LYS A 1 6 ? -7.528 -6.182 -8.861 1.00 0.00 534 LYS A N 26
ATOM 15176 C CA . LYS A 1 6 ? -6.929 -5.014 -8.227 1.00 0.00 534 LYS A CA 26
ATOM 15177 C C . LYS A 1 6 ? -8.003 -4.091 -7.660 1.00 0.00 534 LYS A C 26
ATOM 15178 O O . LYS A 1 6 ? -9.067 -3.920 -8.257 1.00 0.00 534 LYS A O 26
ATOM 15197 N N . LYS A 1 7 ? -7.718 -3.497 -6.506 1.00 0.00 535 LYS A N 26
ATOM 15198 C CA . LYS A 1 7 ? -8.659 -2.590 -5.859 1.00 0.00 535 LYS A CA 26
ATOM 15199 C C . LYS A 1 7 ? -7.924 -1.439 -5.179 1.00 0.00 535 LYS A C 26
ATOM 15200 O O . LYS A 1 7 ? -6.696 -1.365 -5.218 1.00 0.00 535 LYS A O 26
ATOM 15219 N N . GLN A 1 8 ? -8.684 -0.543 -4.557 1.00 0.00 536 GLN A N 26
ATOM 15220 C CA . GLN A 1 8 ? -8.104 0.604 -3.869 1.00 0.00 536 GLN A CA 26
ATOM 15221 C C . GLN A 1 8 ? -7.846 0.286 -2.400 1.00 0.00 536 GLN A C 26
ATOM 15222 O O . GLN A 1 8 ? -8.683 -0.318 -1.729 1.00 0.00 536 GLN A O 26
ATOM 15236 N N . HIS A 1 9 ? -6.682 0.696 -1.906 1.00 0.00 537 HIS A N 26
ATOM 15237 C CA . HIS A 1 9 ? -6.313 0.455 -0.516 1.00 0.00 537 HIS A CA 26
ATOM 15238 C C . HIS A 1 9 ? -6.036 1.770 0.208 1.00 0.00 537 HIS A C 26
ATOM 15239 O O . HIS A 1 9 ? -5.556 2.731 -0.393 1.00 0.00 537 HIS A O 26
ATOM 15253 N N . ILE A 1 10 ? -6.341 1.805 1.501 1.00 0.00 538 ILE A N 26
ATOM 15254 C CA . ILE A 1 10 ? -6.124 3.002 2.305 1.00 0.00 538 ILE A CA 26
ATOM 15255 C C . ILE A 1 10 ? -5.275 2.693 3.533 1.00 0.00 538 ILE A C 26
ATOM 15256 O O . ILE A 1 10 ? -5.277 1.569 4.035 1.00 0.00 538 ILE A O 26
ATOM 15272 N N . CYS A 1 11 ? -4.550 3.698 4.013 1.00 0.00 539 CYS A N 26
ATOM 15273 C CA . CYS A 1 11 ? -3.695 3.534 5.182 1.00 0.00 539 CYS A CA 26
ATOM 15274 C C . CYS A 1 11 ? -4.525 3.489 6.461 1.00 0.00 539 CYS A C 26
ATOM 15275 O O . CYS A 1 11 ? -4.908 4.526 7.002 1.00 0.00 539 CYS A O 26
ATOM 15282 N N . HIS A 1 12 ? -4.798 2.280 6.940 1.00 0.00 540 HIS A N 26
ATOM 15283 C CA . HIS A 1 12 ? -5.581 2.099 8.157 1.00 0.00 540 HIS A CA 26
ATOM 15284 C C . HIS A 1 12 ? -4.851 2.679 9.365 1.00 0.00 540 HIS A C 26
ATOM 15285 O O . HIS A 1 12 ? -5.477 3.104 10.336 1.00 0.00 540 HIS A O 26
ATOM 15299 N N . ILE A 1 13 ? -3.523 2.693 9.298 1.00 0.00 541 ILE A N 26
ATOM 15300 C CA . ILE A 1 13 ? -2.708 3.221 10.386 1.00 0.00 541 ILE A CA 26
ATOM 15301 C C . ILE A 1 13 ? -3.042 4.682 10.664 1.00 0.00 541 ILE A C 26
ATOM 15302 O O . ILE A 1 13 ? -3.150 5.491 9.741 1.00 0.00 541 ILE A O 26
ATOM 15318 N N . GLN A 1 14 ? -3.206 5.015 11.940 1.00 0.00 542 GLN A N 26
ATOM 15319 C CA . GLN A 1 14 ? -3.528 6.379 12.339 1.00 0.00 542 GLN A CA 26
ATOM 15320 C C . GLN A 1 14 ? -2.417 7.343 11.935 1.00 0.00 542 GLN A C 26
ATOM 15321 O O . GLN A 1 14 ? -1.356 7.378 12.558 1.00 0.00 542 GLN A O 26
ATOM 15335 N N . GLY A 1 15 ? -2.669 8.125 10.890 1.00 0.00 543 GLY A N 26
ATOM 15336 C CA . GLY A 1 15 ? -1.679 9.078 10.423 1.00 0.00 543 GLY A CA 26
ATOM 15337 C C . GLY A 1 15 ? -1.823 9.391 8.946 1.00 0.00 543 GLY A C 26
ATOM 15338 O O . GLY A 1 15 ? -2.112 10.527 8.571 1.00 0.00 543 GLY A O 26
ATOM 15342 N N . CYS A 1 16 ? -1.618 8.381 8.107 1.00 0.00 544 CYS A N 26
ATOM 15343 C CA . CYS A 1 16 ? -1.724 8.552 6.663 1.00 0.00 544 CYS A CA 26
ATOM 15344 C C . CYS A 1 16 ? -3.169 8.392 6.201 1.00 0.00 544 CYS A C 26
ATOM 15345 O O . CYS A 1 16 ? -4.054 8.081 6.998 1.00 0.00 544 CYS A O 26
ATOM 15352 N N . GLY A 1 17 ? -3.401 8.604 4.909 1.00 0.00 545 GLY A N 26
ATOM 15353 C CA . GLY A 1 17 ? -4.741 8.476 4.367 1.00 0.00 545 GLY A CA 26
ATOM 15354 C C . GLY A 1 17 ? -4.779 8.645 2.860 1.00 0.00 545 GLY A C 26
ATOM 15355 O O . GLY A 1 17 ? -5.646 9.339 2.329 1.00 0.00 545 GLY A O 26
ATOM 15359 N N . LYS A 1 18 ? -3.838 8.009 2.170 1.00 0.00 546 LYS A N 26
ATOM 15360 C CA . LYS A 1 18 ? -3.770 8.094 0.715 1.00 0.00 546 LYS A CA 26
ATOM 15361 C C . LYS A 1 18 ? -4.556 6.957 0.069 1.00 0.00 546 LYS A C 26
ATOM 15362 O O . LYS A 1 18 ? -5.251 6.204 0.751 1.00 0.00 546 LYS A O 26
ATOM 15381 N N . VAL A 1 19 ? -4.443 6.837 -1.251 1.00 0.00 547 VAL A N 26
ATOM 15382 C CA . VAL A 1 19 ? -5.146 5.791 -1.986 1.00 0.00 547 VAL A CA 26
ATOM 15383 C C . VAL A 1 19 ? -4.435 5.462 -3.295 1.00 0.00 547 VAL A C 26
ATOM 15384 O O . VAL A 1 19 ? -3.933 6.351 -3.982 1.00 0.00 547 VAL A O 26
ATOM 15397 N N . TYR A 1 20 ? -4.402 4.177 -3.636 1.00 0.00 548 TYR A N 26
ATOM 15398 C CA . TYR A 1 20 ? -3.760 3.723 -4.864 1.00 0.00 548 TYR A CA 26
ATOM 15399 C C . TYR A 1 20 ? -4.492 2.514 -5.438 1.00 0.00 548 TYR A C 26
ATOM 15400 O O . TYR A 1 20 ? -5.157 1.777 -4.711 1.00 0.00 548 TYR A O 26
ATOM 15418 N N . GLY A 1 21 ? -4.368 2.316 -6.747 1.00 0.00 549 GLY A N 26
ATOM 15419 C CA . GLY A 1 21 ? -5.028 1.196 -7.391 1.00 0.00 549 GLY A CA 26
ATOM 15420 C C . GLY A 1 21 ? -4.124 -0.015 -7.530 1.00 0.00 549 GLY A C 26
ATOM 15421 O O . GLY A 1 21 ? -4.330 -0.852 -8.409 1.00 0.00 549 GLY A O 26
ATOM 15425 N N . LYS A 1 22 ? -3.122 -0.112 -6.661 1.00 0.00 550 LYS A N 26
ATOM 15426 C CA . LYS A 1 22 ? -2.189 -1.232 -6.696 1.00 0.00 550 LYS A CA 26
ATOM 15427 C C . LYS A 1 22 ? -1.667 -1.556 -5.299 1.00 0.00 550 LYS A C 26
ATOM 15428 O O . LYS A 1 22 ? -1.146 -0.684 -4.604 1.00 0.00 550 LYS A O 26
ATOM 15447 N N . THR A 1 23 ? -1.807 -2.815 -4.897 1.00 0.00 551 THR A N 26
ATOM 15448 C CA . THR A 1 23 ? -1.347 -3.255 -3.584 1.00 0.00 551 THR A CA 26
ATOM 15449 C C . THR A 1 23 ? 0.177 -3.278 -3.525 1.00 0.00 551 THR A C 26
ATOM 15450 O O . THR A 1 23 ? 0.769 -3.046 -2.472 1.00 0.00 551 THR A O 26
ATOM 15461 N N . SER A 1 24 ? 0.807 -3.551 -4.665 1.00 0.00 552 SER A N 26
ATOM 15462 C CA . SER A 1 24 ? 2.263 -3.593 -4.739 1.00 0.00 552 SER A CA 26
ATOM 15463 C C . SER A 1 24 ? 2.861 -2.283 -4.237 1.00 0.00 552 SER A C 26
ATOM 15464 O O . SER A 1 24 ? 3.979 -2.253 -3.726 1.00 0.00 552 SER A O 26
ATOM 15472 N N . HIS A 1 25 ? 2.098 -1.203 -4.370 1.00 0.00 553 HIS A N 26
ATOM 15473 C CA . HIS A 1 25 ? 2.545 0.104 -3.912 1.00 0.00 553 HIS A CA 26
ATOM 15474 C C . HIS A 1 25 ? 2.450 0.187 -2.393 1.00 0.00 553 HIS A C 26
ATOM 15475 O O . HIS A 1 25 ? 3.192 0.932 -1.752 1.00 0.00 553 HIS A O 26
ATOM 15489 N N . LEU A 1 26 ? 1.533 -0.591 -1.823 1.00 0.00 554 LEU A N 26
ATOM 15490 C CA . LEU A 1 26 ? 1.340 -0.618 -0.380 1.00 0.00 554 LEU A CA 26
ATOM 15491 C C . LEU A 1 26 ? 2.546 -1.245 0.310 1.00 0.00 554 LEU A C 26
ATOM 15492 O O . LEU A 1 26 ? 2.938 -0.828 1.400 1.00 0.00 554 LEU A O 26
ATOM 15508 N N . ARG A 1 27 ? 3.131 -2.251 -0.334 1.00 0.00 555 ARG A N 26
ATOM 15509 C CA . ARG A 1 27 ? 4.291 -2.937 0.218 1.00 0.00 555 ARG A CA 26
ATOM 15510 C C . ARG A 1 27 ? 5.487 -1.993 0.308 1.00 0.00 555 ARG A C 26
ATOM 15511 O O . ARG A 1 27 ? 6.248 -2.028 1.275 1.00 0.00 555 ARG A O 26
ATOM 15532 N N . ALA A 1 28 ? 5.641 -1.145 -0.703 1.00 0.00 556 ALA A N 26
ATOM 15533 C CA . ALA A 1 28 ? 6.732 -0.185 -0.737 1.00 0.00 556 ALA A CA 26
ATOM 15534 C C . ALA A 1 28 ? 6.452 0.980 0.202 1.00 0.00 556 ALA A C 26
ATOM 15535 O O . ALA A 1 28 ? 7.363 1.529 0.820 1.00 0.00 556 ALA A O 26
ATOM 15542 N N . HIS A 1 29 ? 5.181 1.350 0.303 1.00 0.00 557 HIS A N 26
ATOM 15543 C CA . HIS A 1 29 ? 4.769 2.445 1.164 1.00 0.00 557 HIS A CA 26
ATOM 15544 C C . HIS A 1 29 ? 4.782 2.012 2.627 1.00 0.00 557 HIS A C 26
ATOM 15545 O O . HIS A 1 29 ? 5.036 2.819 3.522 1.00 0.00 557 HIS A O 26
ATOM 15559 N N . LEU A 1 30 ? 4.505 0.733 2.864 1.00 0.00 558 LEU A N 26
ATOM 15560 C CA . LEU A 1 30 ? 4.485 0.197 4.219 1.00 0.00 558 LEU A CA 26
ATOM 15561 C C . LEU A 1 30 ? 5.873 0.262 4.849 1.00 0.00 558 LEU A C 26
ATOM 15562 O O . LEU A 1 30 ? 6.019 0.626 6.016 1.00 0.00 558 LEU A O 26
ATOM 15578 N N . ARG A 1 31 ? 6.889 -0.092 4.069 1.00 0.00 559 ARG A N 26
ATOM 15579 C CA . ARG A 1 31 ? 8.265 -0.073 4.552 1.00 0.00 559 ARG A CA 26
ATOM 15580 C C . ARG A 1 31 ? 8.661 1.329 5.008 1.00 0.00 559 ARG A C 26
ATOM 15581 O O . ARG A 1 31 ? 9.490 1.489 5.905 1.00 0.00 559 ARG A O 26
ATOM 15602 N N . TRP A 1 32 ? 8.061 2.341 4.389 1.00 0.00 560 TRP A N 26
ATOM 15603 C CA . TRP A 1 32 ? 8.348 3.728 4.734 1.00 0.00 560 TRP A CA 26
ATOM 15604 C C . TRP A 1 32 ? 7.831 4.056 6.131 1.00 0.00 560 TRP A C 26
ATOM 15605 O O . TRP A 1 32 ? 8.525 4.684 6.930 1.00 0.00 560 TRP A O 26
ATOM 15626 N N . HIS A 1 33 ? 6.606 3.627 6.416 1.00 0.00 561 HIS A N 26
ATOM 15627 C CA . HIS A 1 33 ? 5.991 3.873 7.715 1.00 0.00 561 HIS A CA 26
ATOM 15628 C C . HIS A 1 33 ? 6.824 3.261 8.837 1.00 0.00 561 HIS A C 26
ATOM 15629 O O . HIS A 1 33 ? 6.948 3.838 9.917 1.00 0.00 561 HIS A O 26
ATOM 15643 N N . THR A 1 34 ? 7.394 2.090 8.572 1.00 0.00 562 THR A N 26
ATOM 15644 C CA . THR A 1 34 ? 8.217 1.400 9.560 1.00 0.00 562 THR A CA 26
ATOM 15645 C C . THR A 1 34 ? 9.661 1.289 9.082 1.00 0.00 562 THR A C 26
ATOM 15646 O O . THR A 1 34 ? 9.988 0.438 8.255 1.00 0.00 562 THR A O 26
ATOM 15657 N N . GLY A 1 35 ? 10.521 2.155 9.608 1.00 0.00 563 GLY A N 26
ATOM 15658 C CA . GLY A 1 35 ? 11.920 2.138 9.224 1.00 0.00 563 GLY A CA 26
ATOM 15659 C C . GLY A 1 35 ? 12.374 3.457 8.629 1.00 0.00 563 GLY A C 26
ATOM 15660 O O . GLY A 1 35 ? 12.547 3.571 7.415 1.00 0.00 563 GLY A O 26
ATOM 15664 N N . GLU A 1 36 ? 12.567 4.455 9.485 1.00 0.00 564 GLU A N 26
ATOM 15665 C CA . GLU A 1 36 ? 13.002 5.773 9.037 1.00 0.00 564 GLU A CA 26
ATOM 15666 C C . GLU A 1 36 ? 14.186 6.264 9.863 1.00 0.00 564 GLU A C 26
ATOM 15667 O O . GLU A 1 36 ? 15.252 6.561 9.324 1.00 0.00 564 GLU A O 26
ATOM 15679 N N . ARG A 1 37 ? 13.992 6.348 11.175 1.00 0.00 565 ARG A N 26
ATOM 15680 C CA . ARG A 1 37 ? 15.044 6.804 12.076 1.00 0.00 565 ARG A CA 26
ATOM 15681 C C . ARG A 1 37 ? 15.252 5.811 13.216 1.00 0.00 565 ARG A C 26
ATOM 15682 O O . ARG A 1 37 ? 16.299 5.130 13.222 1.00 0.00 565 ARG A O 26
ATOM 15705 N N . MET A 1 1 ? -13.771 -14.196 -12.464 1.00 0.00 1 MET A N 27
ATOM 15706 C CA . MET A 1 1 ? -12.414 -14.800 -12.406 1.00 0.00 1 MET A CA 27
ATOM 15707 C C . MET A 1 1 ? -11.424 -13.867 -11.717 1.00 0.00 1 MET A C 27
ATOM 15708 O O . MET A 1 1 ? -11.800 -12.808 -11.215 1.00 0.00 1 MET A O 27
ATOM 15724 N N . ASP A 1 2 ? -10.157 -14.268 -11.697 1.00 0.00 530 ASP A N 27
ATOM 15725 C CA . ASP A 1 2 ? -9.112 -13.469 -11.070 1.00 0.00 530 ASP A CA 27
ATOM 15726 C C . ASP A 1 2 ? -8.702 -12.304 -11.970 1.00 0.00 530 ASP A C 27
ATOM 15727 O O . ASP A 1 2 ? -8.697 -11.151 -11.540 1.00 0.00 530 ASP A O 27
ATOM 15736 N N . PRO A 1 3 ? -8.355 -12.590 -13.237 1.00 0.00 531 PRO A N 27
ATOM 15737 C CA . PRO A 1 3 ? -7.945 -11.557 -14.194 1.00 0.00 531 PRO A CA 27
ATOM 15738 C C . PRO A 1 3 ? -8.951 -10.413 -14.276 1.00 0.00 531 PRO A C 27
ATOM 15739 O O . PRO A 1 3 ? -10.094 -10.545 -13.839 1.00 0.00 531 PRO A O 27
ATOM 15750 N N . GLY A 1 4 ? -8.517 -9.289 -14.838 1.00 0.00 532 GLY A N 27
ATOM 15751 C CA . GLY A 1 4 ? -9.391 -8.138 -14.967 1.00 0.00 532 GLY A CA 27
ATOM 15752 C C . GLY A 1 4 ? -9.499 -7.344 -13.680 1.00 0.00 532 GLY A C 27
ATOM 15753 O O . GLY A 1 4 ? -8.807 -6.342 -13.501 1.00 0.00 532 GLY A O 27
ATOM 15757 N N . LYS A 1 5 ? -10.369 -7.793 -12.781 1.00 0.00 533 LYS A N 27
ATOM 15758 C CA . LYS A 1 5 ? -10.565 -7.118 -11.503 1.00 0.00 533 LYS A CA 27
ATOM 15759 C C . LYS A 1 5 ? -9.441 -7.459 -10.530 1.00 0.00 533 LYS A C 27
ATOM 15760 O O . LYS A 1 5 ? -9.132 -8.629 -10.308 1.00 0.00 533 LYS A O 27
ATOM 15779 N N . LYS A 1 6 ? -8.833 -6.428 -9.951 1.00 0.00 534 LYS A N 27
ATOM 15780 C CA . LYS A 1 6 ? -7.743 -6.619 -9.001 1.00 0.00 534 LYS A CA 27
ATOM 15781 C C . LYS A 1 6 ? -7.962 -5.779 -7.747 1.00 0.00 534 LYS A C 27
ATOM 15782 O O . LYS A 1 6 ? -8.458 -4.655 -7.819 1.00 0.00 534 LYS A O 27
ATOM 15801 N N . LYS A 1 7 ? -7.588 -6.332 -6.598 1.00 0.00 535 LYS A N 27
ATOM 15802 C CA . LYS A 1 7 ? -7.743 -5.633 -5.328 1.00 0.00 535 LYS A CA 27
ATOM 15803 C C . LYS A 1 7 ? -6.522 -4.770 -5.028 1.00 0.00 535 LYS A C 27
ATOM 15804 O O . LYS A 1 7 ? -5.384 -5.224 -5.147 1.00 0.00 535 LYS A O 27
ATOM 15823 N N . GLN A 1 8 ? -6.766 -3.523 -4.639 1.00 0.00 536 GLN A N 27
ATOM 15824 C CA . GLN A 1 8 ? -5.686 -2.595 -4.322 1.00 0.00 536 GLN A CA 27
ATOM 15825 C C . GLN A 1 8 ? -5.298 -2.694 -2.850 1.00 0.00 536 GLN A C 27
ATOM 15826 O O . GLN A 1 8 ? -5.919 -3.428 -2.082 1.00 0.00 536 GLN A O 27
ATOM 15840 N N . HIS A 1 9 ? -4.267 -1.948 -2.463 1.00 0.00 537 HIS A N 27
ATOM 15841 C CA . HIS A 1 9 ? -3.796 -1.951 -1.083 1.00 0.00 537 HIS A CA 27
ATOM 15842 C C . HIS A 1 9 ? -3.966 -0.574 -0.448 1.00 0.00 537 HIS A C 27
ATOM 15843 O O . HIS A 1 9 ? -3.672 0.447 -1.070 1.00 0.00 537 HIS A O 27
ATOM 15857 N N . ILE A 1 10 ? -4.443 -0.554 0.792 1.00 0.00 538 ILE A N 27
ATOM 15858 C CA . ILE A 1 10 ? -4.652 0.698 1.511 1.00 0.00 538 ILE A CA 27
ATOM 15859 C C . ILE A 1 10 ? -3.971 0.671 2.874 1.00 0.00 538 ILE A C 27
ATOM 15860 O O . ILE A 1 10 ? -3.984 -0.347 3.567 1.00 0.00 538 ILE A O 27
ATOM 15876 N N . CYS A 1 11 ? -3.376 1.797 3.254 1.00 0.00 539 CYS A N 27
ATOM 15877 C CA . CYS A 1 11 ? -2.688 1.905 4.535 1.00 0.00 539 CYS A CA 27
ATOM 15878 C C . CYS A 1 11 ? -3.644 1.627 5.691 1.00 0.00 539 CYS A C 27
ATOM 15879 O O . CYS A 1 11 ? -4.576 2.393 5.936 1.00 0.00 539 CYS A O 27
ATOM 15886 N N . HIS A 1 12 ? -3.403 0.531 6.401 1.00 0.00 540 HIS A N 27
ATOM 15887 C CA . HIS A 1 12 ? -4.241 0.157 7.534 1.00 0.00 540 HIS A CA 27
ATOM 15888 C C . HIS A 1 12 ? -3.873 0.964 8.778 1.00 0.00 540 HIS A C 27
ATOM 15889 O O . HIS A 1 12 ? -4.649 1.042 9.730 1.00 0.00 540 HIS A O 27
ATOM 15903 N N . ILE A 1 13 ? -2.685 1.565 8.764 1.00 0.00 541 ILE A N 27
ATOM 15904 C CA . ILE A 1 13 ? -2.219 2.364 9.890 1.00 0.00 541 ILE A CA 27
ATOM 15905 C C . ILE A 1 13 ? -3.113 3.580 10.110 1.00 0.00 541 ILE A C 27
ATOM 15906 O O . ILE A 1 13 ? -3.801 4.031 9.194 1.00 0.00 541 ILE A O 27
ATOM 15922 N N . GLN A 1 14 ? -3.098 4.104 11.330 1.00 0.00 542 GLN A N 27
ATOM 15923 C CA . GLN A 1 14 ? -3.903 5.263 11.675 1.00 0.00 542 GLN A CA 27
ATOM 15924 C C . GLN A 1 14 ? -3.164 6.558 11.350 1.00 0.00 542 GLN A C 27
ATOM 15925 O O . GLN A 1 14 ? -2.589 7.193 12.234 1.00 0.00 542 GLN A O 27
ATOM 15939 N N . GLY A 1 15 ? -3.183 6.944 10.078 1.00 0.00 543 GLY A N 27
ATOM 15940 C CA . GLY A 1 15 ? -2.510 8.161 9.665 1.00 0.00 543 GLY A CA 27
ATOM 15941 C C . GLY A 1 15 ? -2.611 8.405 8.172 1.00 0.00 543 GLY A C 27
ATOM 15942 O O . GLY A 1 15 ? -2.909 9.517 7.738 1.00 0.00 543 GLY A O 27
ATOM 15946 N N . CYS A 1 16 ? -2.360 7.364 7.384 1.00 0.00 544 CYS A N 27
ATOM 15947 C CA . CYS A 1 16 ? -2.423 7.474 5.932 1.00 0.00 544 CYS A CA 27
ATOM 15948 C C . CYS A 1 16 ? -3.800 7.065 5.417 1.00 0.00 544 CYS A C 27
ATOM 15949 O O . CYS A 1 16 ? -4.656 6.627 6.186 1.00 0.00 544 CYS A O 27
ATOM 15956 N N . GLY A 1 17 ? -4.008 7.210 4.113 1.00 0.00 545 GLY A N 27
ATOM 15957 C CA . GLY A 1 17 ? -5.283 6.851 3.522 1.00 0.00 545 GLY A CA 27
ATOM 15958 C C . GLY A 1 17 ? -5.280 6.975 2.011 1.00 0.00 545 GLY A C 27
ATOM 15959 O O . GLY A 1 17 ? -6.285 7.358 1.411 1.00 0.00 545 GLY A O 27
ATOM 15963 N N . LYS A 1 18 ? -4.149 6.650 1.394 1.00 0.00 546 LYS A N 27
ATOM 15964 C CA . LYS A 1 18 ? -4.020 6.727 -0.056 1.00 0.00 546 LYS A CA 27
ATOM 15965 C C . LYS A 1 18 ? -4.497 5.434 -0.712 1.00 0.00 546 LYS A C 27
ATOM 15966 O O . LYS A 1 18 ? -5.058 4.562 -0.049 1.00 0.00 546 LYS A O 27
ATOM 15985 N N . VAL A 1 19 ? -4.272 5.317 -2.016 1.00 0.00 547 VAL A N 27
ATOM 15986 C CA . VAL A 1 19 ? -4.681 4.131 -2.759 1.00 0.00 547 VAL A CA 27
ATOM 15987 C C . VAL A 1 19 ? -3.559 3.632 -3.662 1.00 0.00 547 VAL A C 27
ATOM 15988 O O . VAL A 1 19 ? -3.015 4.387 -4.469 1.00 0.00 547 VAL A O 27
ATOM 16001 N N . TYR A 1 20 ? -3.216 2.356 -3.520 1.00 0.00 548 TYR A N 27
ATOM 16002 C CA . TYR A 1 20 ? -2.157 1.754 -4.323 1.00 0.00 548 TYR A CA 27
ATOM 16003 C C . TYR A 1 20 ? -2.298 0.235 -4.358 1.00 0.00 548 TYR A C 27
ATOM 16004 O O . TYR A 1 20 ? -2.206 -0.430 -3.326 1.00 0.00 548 TYR A O 27
ATOM 16022 N N . GLY A 1 21 ? -2.521 -0.307 -5.551 1.00 0.00 549 GLY A N 27
ATOM 16023 C CA . GLY A 1 21 ? -2.670 -1.743 -5.698 1.00 0.00 549 GLY A CA 27
ATOM 16024 C C . GLY A 1 21 ? -1.389 -2.419 -6.147 1.00 0.00 549 GLY A C 27
ATOM 16025 O O . GLY A 1 21 ? -1.375 -3.134 -7.148 1.00 0.00 549 GLY A O 27
ATOM 16029 N N . LYS A 1 22 ? -0.311 -2.191 -5.404 1.00 0.00 550 LYS A N 27
ATOM 16030 C CA . LYS A 1 22 ? 0.981 -2.784 -5.730 1.00 0.00 550 LYS A CA 27
ATOM 16031 C C . LYS A 1 22 ? 1.800 -3.034 -4.468 1.00 0.00 550 LYS A C 27
ATOM 16032 O O . LYS A 1 22 ? 2.071 -2.112 -3.699 1.00 0.00 550 LYS A O 27
ATOM 16051 N N . THR A 1 23 ? 2.190 -4.287 -4.260 1.00 0.00 551 THR A N 27
ATOM 16052 C CA . THR A 1 23 ? 2.978 -4.658 -3.090 1.00 0.00 551 THR A CA 27
ATOM 16053 C C . THR A 1 23 ? 4.317 -3.929 -3.084 1.00 0.00 551 THR A C 27
ATOM 16054 O O . THR A 1 23 ? 4.776 -3.465 -2.041 1.00 0.00 551 THR A O 27
ATOM 16065 N N . SER A 1 24 ? 4.939 -3.829 -4.255 1.00 0.00 552 SER A N 27
ATOM 16066 C CA . SER A 1 24 ? 6.225 -3.152 -4.381 1.00 0.00 552 SER A CA 27
ATOM 16067 C C . SER A 1 24 ? 6.131 -1.720 -3.866 1.00 0.00 552 SER A C 27
ATOM 16068 O O . SER A 1 24 ? 7.072 -1.198 -3.269 1.00 0.00 552 SER A O 27
ATOM 16076 N N . HIS A 1 25 ? 4.984 -1.092 -4.094 1.00 0.00 553 HIS A N 27
ATOM 16077 C CA . HIS A 1 25 ? 4.764 0.274 -3.640 1.00 0.00 553 HIS A CA 27
ATOM 16078 C C . HIS A 1 25 ? 4.498 0.296 -2.140 1.00 0.00 553 HIS A C 27
ATOM 16079 O O . HIS A 1 25 ? 4.830 1.261 -1.452 1.00 0.00 553 HIS A O 27
ATOM 16093 N N . LEU A 1 26 ? 3.902 -0.783 -1.638 1.00 0.00 554 LEU A N 27
ATOM 16094 C CA . LEU A 1 26 ? 3.598 -0.896 -0.219 1.00 0.00 554 LEU A CA 27
ATOM 16095 C C . LEU A 1 26 ? 4.874 -1.115 0.586 1.00 0.00 554 LEU A C 27
ATOM 16096 O O . LEU A 1 26 ? 4.990 -0.654 1.721 1.00 0.00 554 LEU A O 27
ATOM 16112 N N . ARG A 1 27 ? 5.831 -1.820 -0.013 1.00 0.00 555 ARG A N 27
ATOM 16113 C CA . ARG A 1 27 ? 7.098 -2.095 0.647 1.00 0.00 555 ARG A CA 27
ATOM 16114 C C . ARG A 1 27 ? 7.944 -0.828 0.733 1.00 0.00 555 ARG A C 27
ATOM 16115 O O . ARG A 1 27 ? 8.603 -0.575 1.742 1.00 0.00 555 ARG A O 27
ATOM 16136 N N . ALA A 1 28 ? 7.914 -0.032 -0.332 1.00 0.00 556 ALA A N 27
ATOM 16137 C CA . ALA A 1 28 ? 8.668 1.210 -0.380 1.00 0.00 556 ALA A CA 27
ATOM 16138 C C . ALA A 1 28 ? 7.987 2.286 0.456 1.00 0.00 556 ALA A C 27
ATOM 16139 O O . ALA A 1 28 ? 8.646 3.143 1.043 1.00 0.00 556 ALA A O 27
ATOM 16146 N N . HIS A 1 29 ? 6.662 2.233 0.506 1.00 0.00 557 HIS A N 27
ATOM 16147 C CA . HIS A 1 29 ? 5.888 3.194 1.271 1.00 0.00 557 HIS A CA 27
ATOM 16148 C C . HIS A 1 29 ? 5.896 2.833 2.754 1.00 0.00 557 HIS A C 27
ATOM 16149 O O . HIS A 1 29 ? 5.853 3.709 3.617 1.00 0.00 557 HIS A O 27
ATOM 16163 N N . LEU A 1 30 ? 5.949 1.535 3.042 1.00 0.00 558 LEU A N 27
ATOM 16164 C CA . LEU A 1 30 ? 5.961 1.057 4.418 1.00 0.00 558 LEU A CA 27
ATOM 16165 C C . LEU A 1 30 ? 7.218 1.521 5.147 1.00 0.00 558 LEU A C 27
ATOM 16166 O O . LEU A 1 30 ? 7.162 1.912 6.313 1.00 0.00 558 LEU A O 27
ATOM 16182 N N . ARG A 1 31 ? 8.351 1.475 4.453 1.00 0.00 559 ARG A N 27
ATOM 16183 C CA . ARG A 1 31 ? 9.620 1.892 5.037 1.00 0.00 559 ARG A CA 27
ATOM 16184 C C . ARG A 1 31 ? 9.556 3.348 5.490 1.00 0.00 559 ARG A C 27
ATOM 16185 O O . ARG A 1 31 ? 10.228 3.742 6.443 1.00 0.00 559 ARG A O 27
ATOM 16206 N N . TRP A 1 32 ? 8.739 4.141 4.803 1.00 0.00 560 TRP A N 27
ATOM 16207 C CA . TRP A 1 32 ? 8.582 5.551 5.137 1.00 0.00 560 TRP A CA 27
ATOM 16208 C C . TRP A 1 32 ? 7.850 5.715 6.466 1.00 0.00 560 TRP A C 27
ATOM 16209 O O . TRP A 1 32 ? 8.144 6.626 7.239 1.00 0.00 560 TRP A O 27
ATOM 16230 N N . HIS A 1 33 ? 6.896 4.826 6.722 1.00 0.00 561 HIS A N 27
ATOM 16231 C CA . HIS A 1 33 ? 6.120 4.871 7.957 1.00 0.00 561 HIS A CA 27
ATOM 16232 C C . HIS A 1 33 ? 6.968 4.436 9.148 1.00 0.00 561 HIS A C 27
ATOM 16233 O O . HIS A 1 33 ? 6.792 4.930 10.262 1.00 0.00 561 HIS A O 27
ATOM 16247 N N . THR A 1 34 ? 7.888 3.508 8.905 1.00 0.00 562 THR A N 27
ATOM 16248 C CA . THR A 1 34 ? 8.764 3.006 9.958 1.00 0.00 562 THR A CA 27
ATOM 16249 C C . THR A 1 34 ? 10.066 3.798 10.006 1.00 0.00 562 THR A C 27
ATOM 16250 O O . THR A 1 34 ? 10.937 3.631 9.152 1.00 0.00 562 THR A O 27
ATOM 16261 N N . GLY A 1 35 ? 10.191 4.660 11.009 1.00 0.00 563 GLY A N 27
ATOM 16262 C CA . GLY A 1 35 ? 11.389 5.466 11.149 1.00 0.00 563 GLY A CA 27
ATOM 16263 C C . GLY A 1 35 ? 11.182 6.897 10.693 1.00 0.00 563 GLY A C 27
ATOM 16264 O O . GLY A 1 35 ? 12.107 7.536 10.192 1.00 0.00 563 GLY A O 27
ATOM 16268 N N . GLU A 1 36 ? 9.964 7.400 10.865 1.00 0.00 564 GLU A N 27
ATOM 16269 C CA . GLU A 1 36 ? 9.636 8.764 10.467 1.00 0.00 564 GLU A CA 27
ATOM 16270 C C . GLU A 1 36 ? 9.412 9.647 11.691 1.00 0.00 564 GLU A C 27
ATOM 16271 O O . GLU A 1 36 ? 9.715 10.840 11.672 1.00 0.00 564 GLU A O 27
ATOM 16283 N N . ARG A 1 37 ? 8.881 9.052 12.754 1.00 0.00 565 ARG A N 27
ATOM 16284 C CA . ARG A 1 37 ? 8.617 9.784 13.987 1.00 0.00 565 ARG A CA 27
ATOM 16285 C C . ARG A 1 37 ? 9.581 9.357 15.089 1.00 0.00 565 ARG A C 27
ATOM 16286 O O . ARG A 1 37 ? 9.331 9.706 16.262 1.00 0.00 565 ARG A O 27
ATOM 16309 N N . MET A 1 1 ? -16.454 -13.537 -8.806 1.00 0.00 1 MET A N 28
ATOM 16310 C CA . MET A 1 1 ? -15.532 -12.556 -9.436 1.00 0.00 1 MET A CA 28
ATOM 16311 C C . MET A 1 1 ? -14.154 -13.168 -9.676 1.00 0.00 1 MET A C 28
ATOM 16312 O O . MET A 1 1 ? -13.136 -12.616 -9.259 1.00 0.00 1 MET A O 28
ATOM 16328 N N . ASP A 1 2 ? -14.131 -14.313 -10.351 1.00 0.00 530 ASP A N 28
ATOM 16329 C CA . ASP A 1 2 ? -12.879 -15.001 -10.647 1.00 0.00 530 ASP A CA 28
ATOM 16330 C C . ASP A 1 2 ? -12.117 -14.289 -11.763 1.00 0.00 530 ASP A C 28
ATOM 16331 O O . ASP A 1 2 ? -10.994 -13.827 -11.561 1.00 0.00 530 ASP A O 28
ATOM 16340 N N . PRO A 1 3 ? -12.720 -14.191 -12.961 1.00 0.00 531 PRO A N 28
ATOM 16341 C CA . PRO A 1 3 ? -12.090 -13.533 -14.109 1.00 0.00 531 PRO A CA 28
ATOM 16342 C C . PRO A 1 3 ? -12.079 -12.014 -13.973 1.00 0.00 531 PRO A C 28
ATOM 16343 O O . PRO A 1 3 ? -13.115 -11.395 -13.725 1.00 0.00 531 PRO A O 28
ATOM 16354 N N . GLY A 1 4 ? -10.903 -11.419 -14.136 1.00 0.00 532 GLY A N 28
ATOM 16355 C CA . GLY A 1 4 ? -10.779 -9.977 -14.028 1.00 0.00 532 GLY A CA 28
ATOM 16356 C C . GLY A 1 4 ? -10.771 -9.501 -12.589 1.00 0.00 532 GLY A C 28
ATOM 16357 O O . GLY A 1 4 ? -11.780 -9.004 -12.087 1.00 0.00 532 GLY A O 28
ATOM 16361 N N . LYS A 1 5 ? -9.631 -9.652 -11.924 1.00 0.00 533 LYS A N 28
ATOM 16362 C CA . LYS A 1 5 ? -9.494 -9.234 -10.533 1.00 0.00 533 LYS A CA 28
ATOM 16363 C C . LYS A 1 5 ? -8.378 -8.206 -10.382 1.00 0.00 533 LYS A C 28
ATOM 16364 O O . LYS A 1 5 ? -7.292 -8.367 -10.940 1.00 0.00 533 LYS A O 28
ATOM 16383 N N . LYS A 1 6 ? -8.652 -7.148 -9.625 1.00 0.00 534 LYS A N 28
ATOM 16384 C CA . LYS A 1 6 ? -7.670 -6.093 -9.401 1.00 0.00 534 LYS A CA 28
ATOM 16385 C C . LYS A 1 6 ? -7.264 -6.031 -7.932 1.00 0.00 534 LYS A C 28
ATOM 16386 O O . LYS A 1 6 ? -8.036 -6.401 -7.048 1.00 0.00 534 LYS A O 28
ATOM 16405 N N . LYS A 1 7 ? -6.047 -5.561 -7.680 1.00 0.00 535 LYS A N 28
ATOM 16406 C CA . LYS A 1 7 ? -5.538 -5.450 -6.318 1.00 0.00 535 LYS A CA 28
ATOM 16407 C C . LYS A 1 7 ? -5.540 -3.996 -5.854 1.00 0.00 535 LYS A C 28
ATOM 16408 O O . LYS A 1 7 ? -5.446 -3.075 -6.665 1.00 0.00 535 LYS A O 28
ATOM 16427 N N . GLN A 1 8 ? -5.649 -3.799 -4.544 1.00 0.00 536 GLN A N 28
ATOM 16428 C CA . GLN A 1 8 ? -5.663 -2.458 -3.971 1.00 0.00 536 GLN A CA 28
ATOM 16429 C C . GLN A 1 8 ? -4.764 -2.383 -2.742 1.00 0.00 536 GLN A C 28
ATOM 16430 O O . GLN A 1 8 ? -5.027 -3.029 -1.728 1.00 0.00 536 GLN A O 28
ATOM 16444 N N . HIS A 1 9 ? -3.702 -1.589 -2.839 1.00 0.00 537 HIS A N 28
ATOM 16445 C CA . HIS A 1 9 ? -2.765 -1.429 -1.735 1.00 0.00 537 HIS A CA 28
ATOM 16446 C C . HIS A 1 9 ? -3.114 -0.201 -0.900 1.00 0.00 537 HIS A C 28
ATOM 16447 O O . HIS A 1 9 ? -2.787 0.927 -1.269 1.00 0.00 537 HIS A O 28
ATOM 16461 N N . ILE A 1 10 ? -3.781 -0.428 0.227 1.00 0.00 538 ILE A N 28
ATOM 16462 C CA . ILE A 1 10 ? -4.175 0.659 1.114 1.00 0.00 538 ILE A CA 28
ATOM 16463 C C . ILE A 1 10 ? -3.337 0.659 2.388 1.00 0.00 538 ILE A C 28
ATOM 16464 O O . ILE A 1 10 ? -3.133 -0.384 3.009 1.00 0.00 538 ILE A O 28
ATOM 16480 N N . CYS A 1 11 ? -2.854 1.836 2.772 1.00 0.00 539 CYS A N 28
ATOM 16481 C CA . CYS A 1 11 ? -2.039 1.974 3.972 1.00 0.00 539 CYS A CA 28
ATOM 16482 C C . CYS A 1 11 ? -2.811 1.520 5.207 1.00 0.00 539 CYS A C 28
ATOM 16483 O O . CYS A 1 11 ? -3.782 2.157 5.613 1.00 0.00 539 CYS A O 28
ATOM 16490 N N . HIS A 1 12 ? -2.373 0.414 5.801 1.00 0.00 540 HIS A N 28
ATOM 16491 C CA . HIS A 1 12 ? -3.025 -0.122 6.991 1.00 0.00 540 HIS A CA 28
ATOM 16492 C C . HIS A 1 12 ? -2.483 0.535 8.258 1.00 0.00 540 HIS A C 28
ATOM 16493 O O . HIS A 1 12 ? -2.057 -0.147 9.191 1.00 0.00 540 HIS A O 28
ATOM 16507 N N . ILE A 1 13 ? -2.506 1.864 8.286 1.00 0.00 541 ILE A N 28
ATOM 16508 C CA . ILE A 1 13 ? -2.023 2.616 9.438 1.00 0.00 541 ILE A CA 28
ATOM 16509 C C . ILE A 1 13 ? -2.874 3.857 9.675 1.00 0.00 541 ILE A C 28
ATOM 16510 O O . ILE A 1 13 ? -3.306 4.516 8.730 1.00 0.00 541 ILE A O 28
ATOM 16526 N N . GLN A 1 14 ? -3.112 4.169 10.943 1.00 0.00 542 GLN A N 28
ATOM 16527 C CA . GLN A 1 14 ? -3.912 5.331 11.306 1.00 0.00 542 GLN A CA 28
ATOM 16528 C C . GLN A 1 14 ? -3.187 6.625 10.946 1.00 0.00 542 GLN A C 28
ATOM 16529 O O . GLN A 1 14 ? -2.682 7.329 11.820 1.00 0.00 542 GLN A O 28
ATOM 16543 N N . GLY A 1 15 ? -3.138 6.932 9.653 1.00 0.00 543 GLY A N 28
ATOM 16544 C CA . GLY A 1 15 ? -2.471 8.140 9.206 1.00 0.00 543 GLY A CA 28
ATOM 16545 C C . GLY A 1 15 ? -2.635 8.384 7.718 1.00 0.00 543 GLY A C 28
ATOM 16546 O O . GLY A 1 15 ? -3.039 9.470 7.302 1.00 0.00 543 GLY A O 28
ATOM 16550 N N . CYS A 1 16 ? -2.316 7.375 6.913 1.00 0.00 544 CYS A N 28
ATOM 16551 C CA . CYS A 1 16 ? -2.426 7.490 5.463 1.00 0.00 544 CYS A CA 28
ATOM 16552 C C . CYS A 1 16 ? -3.719 6.856 4.961 1.00 0.00 544 CYS A C 28
ATOM 16553 O O . CYS A 1 16 ? -4.471 6.260 5.732 1.00 0.00 544 CYS A O 28
ATOM 16560 N N . GLY A 1 17 ? -3.971 6.988 3.662 1.00 0.00 545 GLY A N 28
ATOM 16561 C CA . GLY A 1 17 ? -5.173 6.423 3.077 1.00 0.00 545 GLY A CA 28
ATOM 16562 C C . GLY A 1 17 ? -5.161 6.478 1.562 1.00 0.00 545 GLY A C 28
ATOM 16563 O O . GLY A 1 17 ? -6.194 6.708 0.934 1.00 0.00 545 GLY A O 28
ATOM 16567 N N . LYS A 1 18 ? -3.988 6.267 0.973 1.00 0.00 546 LYS A N 28
ATOM 16568 C CA . LYS A 1 18 ? -3.845 6.294 -0.478 1.00 0.00 546 LYS A CA 28
ATOM 16569 C C . LYS A 1 18 ? -4.094 4.912 -1.076 1.00 0.00 546 LYS A C 28
ATOM 16570 O O . LYS A 1 18 ? -4.525 3.993 -0.379 1.00 0.00 546 LYS A O 28
ATOM 16589 N N . VAL A 1 19 ? -3.822 4.772 -2.369 1.00 0.00 547 VAL A N 28
ATOM 16590 C CA . VAL A 1 19 ? -4.019 3.501 -3.057 1.00 0.00 547 VAL A CA 28
ATOM 16591 C C . VAL A 1 19 ? -2.857 3.200 -3.998 1.00 0.00 547 VAL A C 28
ATOM 16592 O O . VAL A 1 19 ? -2.324 4.098 -4.650 1.00 0.00 547 VAL A O 28
ATOM 16605 N N . TYR A 1 20 ? -2.470 1.931 -4.064 1.00 0.00 548 TYR A N 28
ATOM 16606 C CA . TYR A 1 20 ? -1.371 1.509 -4.926 1.00 0.00 548 TYR A CA 28
ATOM 16607 C C . TYR A 1 20 ? -1.669 0.154 -5.560 1.00 0.00 548 TYR A C 28
ATOM 16608 O O . TYR A 1 20 ? -2.442 -0.638 -5.021 1.00 0.00 548 TYR A O 28
ATOM 16626 N N . GLY A 1 21 ? -1.051 -0.106 -6.708 1.00 0.00 549 GLY A N 28
ATOM 16627 C CA . GLY A 1 21 ? -1.264 -1.367 -7.396 1.00 0.00 549 GLY A CA 28
ATOM 16628 C C . GLY A 1 21 ? -0.001 -2.204 -7.491 1.00 0.00 549 GLY A C 28
ATOM 16629 O O . GLY A 1 21 ? 0.073 -3.134 -8.294 1.00 0.00 549 GLY A O 28
ATOM 16633 N N . LYS A 1 22 ? 0.995 -1.876 -6.673 1.00 0.00 550 LYS A N 28
ATOM 16634 C CA . LYS A 1 22 ? 2.256 -2.608 -6.675 1.00 0.00 550 LYS A CA 28
ATOM 16635 C C . LYS A 1 22 ? 2.889 -2.608 -5.286 1.00 0.00 550 LYS A C 28
ATOM 16636 O O . LYS A 1 22 ? 2.958 -1.572 -4.624 1.00 0.00 550 LYS A O 28
ATOM 16655 N N . THR A 1 23 ? 3.352 -3.776 -4.851 1.00 0.00 551 THR A N 28
ATOM 16656 C CA . THR A 1 23 ? 3.981 -3.909 -3.542 1.00 0.00 551 THR A CA 28
ATOM 16657 C C . THR A 1 23 ? 5.343 -3.225 -3.522 1.00 0.00 551 THR A C 28
ATOM 16658 O O . THR A 1 23 ? 5.757 -2.674 -2.502 1.00 0.00 551 THR A O 28
ATOM 16669 N N . SER A 1 24 ? 6.037 -3.263 -4.656 1.00 0.00 552 SER A N 28
ATOM 16670 C CA . SER A 1 24 ? 7.353 -2.643 -4.768 1.00 0.00 552 SER A CA 28
ATOM 16671 C C . SER A 1 24 ? 7.292 -1.170 -4.379 1.00 0.00 552 SER A C 28
ATOM 16672 O O . SER A 1 24 ? 8.256 -0.616 -3.854 1.00 0.00 552 SER A O 28
ATOM 16680 N N . HIS A 1 25 ? 6.149 -0.543 -4.633 1.00 0.00 553 HIS A N 28
ATOM 16681 C CA . HIS A 1 25 ? 5.961 0.862 -4.298 1.00 0.00 553 HIS A CA 28
ATOM 16682 C C . HIS A 1 25 ? 5.739 1.027 -2.799 1.00 0.00 553 HIS A C 28
ATOM 16683 O O . HIS A 1 25 ? 6.069 2.062 -2.222 1.00 0.00 553 HIS A O 28
ATOM 16697 N N . LEU A 1 26 ? 5.182 -0.007 -2.173 1.00 0.00 554 LEU A N 28
ATOM 16698 C CA . LEU A 1 26 ? 4.922 0.018 -0.740 1.00 0.00 554 LEU A CA 28
ATOM 16699 C C . LEU A 1 26 ? 6.230 0.062 0.043 1.00 0.00 554 LEU A C 28
ATOM 16700 O O . LEU A 1 26 ? 6.317 0.697 1.093 1.00 0.00 554 LEU A O 28
ATOM 16716 N N . ARG A 1 27 ? 7.246 -0.622 -0.476 1.00 0.00 555 ARG A N 28
ATOM 16717 C CA . ARG A 1 27 ? 8.548 -0.663 0.175 1.00 0.00 555 ARG A CA 28
ATOM 16718 C C . ARG A 1 27 ? 9.163 0.732 0.251 1.00 0.00 555 ARG A C 28
ATOM 16719 O O . ARG A 1 27 ? 9.808 1.085 1.238 1.00 0.00 555 ARG A O 28
ATOM 16740 N N . ALA A 1 28 ? 8.953 1.520 -0.796 1.00 0.00 556 ALA A N 28
ATOM 16741 C CA . ALA A 1 28 ? 9.478 2.874 -0.851 1.00 0.00 556 ALA A CA 28
ATOM 16742 C C . ALA A 1 28 ? 8.655 3.810 0.026 1.00 0.00 556 ALA A C 28
ATOM 16743 O O . ALA A 1 28 ? 9.201 4.615 0.778 1.00 0.00 556 ALA A O 28
ATOM 16750 N N . HIS A 1 29 ? 7.336 3.693 -0.079 1.00 0.00 557 HIS A N 28
ATOM 16751 C CA . HIS A 1 29 ? 6.429 4.521 0.700 1.00 0.00 557 HIS A CA 28
ATOM 16752 C C . HIS A 1 29 ? 6.471 4.131 2.176 1.00 0.00 557 HIS A C 28
ATOM 16753 O O . HIS A 1 29 ? 6.242 4.962 3.055 1.00 0.00 557 HIS A O 28
ATOM 16767 N N . LEU A 1 30 ? 6.760 2.860 2.440 1.00 0.00 558 LEU A N 28
ATOM 16768 C CA . LEU A 1 30 ? 6.825 2.360 3.808 1.00 0.00 558 LEU A CA 28
ATOM 16769 C C . LEU A 1 30 ? 7.989 2.986 4.571 1.00 0.00 558 LEU A C 28
ATOM 16770 O O . LEU A 1 30 ? 7.873 3.286 5.759 1.00 0.00 558 LEU A O 28
ATOM 16786 N N . ARG A 1 31 ? 9.113 3.178 3.885 1.00 0.00 559 ARG A N 28
ATOM 16787 C CA . ARG A 1 31 ? 10.295 3.764 4.508 1.00 0.00 559 ARG A CA 28
ATOM 16788 C C . ARG A 1 31 ? 9.990 5.158 5.054 1.00 0.00 559 ARG A C 28
ATOM 16789 O O . ARG A 1 31 ? 10.564 5.581 6.058 1.00 0.00 559 ARG A O 28
ATOM 16810 N N . TRP A 1 32 ? 9.085 5.864 4.386 1.00 0.00 560 TRP A N 28
ATOM 16811 C CA . TRP A 1 32 ? 8.704 7.209 4.802 1.00 0.00 560 TRP A CA 28
ATOM 16812 C C . TRP A 1 32 ? 7.871 7.168 6.079 1.00 0.00 560 TRP A C 28
ATOM 16813 O O . TRP A 1 32 ? 7.937 8.079 6.905 1.00 0.00 560 TRP A O 28
ATOM 16834 N N . HIS A 1 33 ? 7.086 6.108 6.234 1.00 0.00 561 HIS A N 28
ATOM 16835 C CA . HIS A 1 33 ? 6.238 5.949 7.410 1.00 0.00 561 HIS A CA 28
ATOM 16836 C C . HIS A 1 33 ? 7.069 5.594 8.640 1.00 0.00 561 HIS A C 28
ATOM 16837 O O . HIS A 1 33 ? 6.694 5.914 9.767 1.00 0.00 561 HIS A O 28
ATOM 16851 N N . THR A 1 34 ? 8.200 4.930 8.415 1.00 0.00 562 THR A N 28
ATOM 16852 C CA . THR A 1 34 ? 9.087 4.530 9.504 1.00 0.00 562 THR A CA 28
ATOM 16853 C C . THR A 1 34 ? 8.323 3.758 10.578 1.00 0.00 562 THR A C 28
ATOM 16854 O O . THR A 1 34 ? 7.153 3.420 10.400 1.00 0.00 562 THR A O 28
ATOM 16865 N N . GLY A 1 35 ? 8.994 3.484 11.692 1.00 0.00 563 GLY A N 28
ATOM 16866 C CA . GLY A 1 35 ? 8.364 2.755 12.777 1.00 0.00 563 GLY A CA 28
ATOM 16867 C C . GLY A 1 35 ? 7.332 3.587 13.514 1.00 0.00 563 GLY A C 28
ATOM 16868 O O . GLY A 1 35 ? 6.276 3.082 13.895 1.00 0.00 563 GLY A O 28
ATOM 16872 N N . GLU A 1 36 ? 7.639 4.865 13.714 1.00 0.00 564 GLU A N 28
ATOM 16873 C CA . GLU A 1 36 ? 6.731 5.770 14.409 1.00 0.00 564 GLU A CA 28
ATOM 16874 C C . GLU A 1 36 ? 6.528 5.333 15.857 1.00 0.00 564 GLU A C 28
ATOM 16875 O O . GLU A 1 36 ? 6.268 4.162 16.131 1.00 0.00 564 GLU A O 28
ATOM 16887 N N . ARG A 1 37 ? 6.648 6.282 16.780 1.00 0.00 565 ARG A N 28
ATOM 16888 C CA . ARG A 1 37 ? 6.478 5.994 18.200 1.00 0.00 565 ARG A CA 28
ATOM 16889 C C . ARG A 1 37 ? 6.117 7.259 18.973 1.00 0.00 565 ARG A C 28
ATOM 16890 O O . ARG A 1 37 ? 6.916 8.219 18.942 1.00 0.00 565 ARG A O 28
ATOM 16913 N N . MET A 1 1 ? -9.025 -8.655 -13.835 1.00 0.00 1 MET A N 29
ATOM 16914 C CA . MET A 1 1 ? -7.799 -7.825 -13.707 1.00 0.00 1 MET A CA 29
ATOM 16915 C C . MET A 1 1 ? -8.142 -6.391 -13.315 1.00 0.00 1 MET A C 29
ATOM 16916 O O . MET A 1 1 ? -7.862 -5.959 -12.197 1.00 0.00 1 MET A O 29
ATOM 16932 N N . ASP A 1 2 ? -8.750 -5.659 -14.243 1.00 0.00 530 ASP A N 29
ATOM 16933 C CA . ASP A 1 2 ? -9.131 -4.273 -13.993 1.00 0.00 530 ASP A CA 29
ATOM 16934 C C . ASP A 1 2 ? -10.499 -4.196 -13.317 1.00 0.00 530 ASP A C 29
ATOM 16935 O O . ASP A 1 2 ? -10.647 -3.562 -12.272 1.00 0.00 530 ASP A O 29
ATOM 16944 N N . PRO A 1 3 ? -11.521 -4.844 -13.904 1.00 0.00 531 PRO A N 29
ATOM 16945 C CA . PRO A 1 3 ? -12.879 -4.844 -13.349 1.00 0.00 531 PRO A CA 29
ATOM 16946 C C . PRO A 1 3 ? -12.903 -5.257 -11.881 1.00 0.00 531 PRO A C 29
ATOM 16947 O O . PRO A 1 3 ? -13.394 -4.520 -11.026 1.00 0.00 531 PRO A O 29
ATOM 16958 N N . GLY A 1 4 ? -12.370 -6.441 -11.596 1.00 0.00 532 GLY A N 29
ATOM 16959 C CA . GLY A 1 4 ? -12.340 -6.933 -10.231 1.00 0.00 532 GLY A CA 29
ATOM 16960 C C . GLY A 1 4 ? -10.952 -7.367 -9.803 1.00 0.00 532 GLY A C 29
ATOM 16961 O O . GLY A 1 4 ? -10.192 -7.916 -10.601 1.00 0.00 532 GLY A O 29
ATOM 16965 N N . LYS A 1 5 ? -10.620 -7.120 -8.540 1.00 0.00 533 LYS A N 29
ATOM 16966 C CA . LYS A 1 5 ? -9.314 -7.489 -8.007 1.00 0.00 533 LYS A CA 29
ATOM 16967 C C . LYS A 1 5 ? -9.456 -8.249 -6.693 1.00 0.00 533 LYS A C 29
ATOM 16968 O O . LYS A 1 5 ? -10.246 -7.872 -5.828 1.00 0.00 533 LYS A O 29
ATOM 16987 N N . LYS A 1 6 ? -8.683 -9.321 -6.549 1.00 0.00 534 LYS A N 29
ATOM 16988 C CA . LYS A 1 6 ? -8.720 -10.135 -5.340 1.00 0.00 534 LYS A CA 29
ATOM 16989 C C . LYS A 1 6 ? -7.566 -9.777 -4.410 1.00 0.00 534 LYS A C 29
ATOM 16990 O O . LYS A 1 6 ? -6.404 -9.782 -4.816 1.00 0.00 534 LYS A O 29
ATOM 17009 N N . LYS A 1 7 ? -7.894 -9.464 -3.160 1.00 0.00 535 LYS A N 29
ATOM 17010 C CA . LYS A 1 7 ? -6.883 -9.102 -2.173 1.00 0.00 535 LYS A CA 29
ATOM 17011 C C . LYS A 1 7 ? -6.108 -7.866 -2.618 1.00 0.00 535 LYS A C 29
ATOM 17012 O O . LYS A 1 7 ? -5.236 -7.946 -3.483 1.00 0.00 535 LYS A O 29
ATOM 17031 N N . GLN A 1 8 ? -6.433 -6.724 -2.021 1.00 0.00 536 GLN A N 29
ATOM 17032 C CA . GLN A 1 8 ? -5.767 -5.471 -2.357 1.00 0.00 536 GLN A CA 29
ATOM 17033 C C . GLN A 1 8 ? -4.918 -4.976 -1.191 1.00 0.00 536 GLN A C 29
ATOM 17034 O O . GLN A 1 8 ? -5.270 -5.167 -0.028 1.00 0.00 536 GLN A O 29
ATOM 17048 N N . HIS A 1 9 ? -3.798 -4.337 -1.512 1.00 0.00 537 HIS A N 29
ATOM 17049 C CA . HIS A 1 9 ? -2.898 -3.812 -0.492 1.00 0.00 537 HIS A CA 29
ATOM 17050 C C . HIS A 1 9 ? -3.269 -2.377 -0.130 1.00 0.00 537 HIS A C 29
ATOM 17051 O O . HIS A 1 9 ? -3.214 -1.480 -0.970 1.00 0.00 537 HIS A O 29
ATOM 17065 N N . ILE A 1 10 ? -3.649 -2.169 1.127 1.00 0.00 538 ILE A N 29
ATOM 17066 C CA . ILE A 1 10 ? -4.031 -0.844 1.600 1.00 0.00 538 ILE A CA 29
ATOM 17067 C C . ILE A 1 10 ? -3.147 -0.401 2.762 1.00 0.00 538 ILE A C 29
ATOM 17068 O O . ILE A 1 10 ? -2.661 -1.227 3.535 1.00 0.00 538 ILE A O 29
ATOM 17084 N N . CYS A 1 11 ? -2.944 0.907 2.880 1.00 0.00 539 CYS A N 29
ATOM 17085 C CA . CYS A 1 11 ? -2.118 1.459 3.947 1.00 0.00 539 CYS A CA 29
ATOM 17086 C C . CYS A 1 11 ? -2.804 1.305 5.301 1.00 0.00 539 CYS A C 29
ATOM 17087 O O . CYS A 1 11 ? -3.681 2.093 5.657 1.00 0.00 539 CYS A O 29
ATOM 17094 N N . HIS A 1 12 ? -2.399 0.287 6.052 1.00 0.00 540 HIS A N 29
ATOM 17095 C CA . HIS A 1 12 ? -2.974 0.031 7.368 1.00 0.00 540 HIS A CA 29
ATOM 17096 C C . HIS A 1 12 ? -2.787 1.235 8.286 1.00 0.00 540 HIS A C 29
ATOM 17097 O O . HIS A 1 12 ? -3.602 1.482 9.176 1.00 0.00 540 HIS A O 29
ATOM 17111 N N . ILE A 1 13 ? -1.710 1.981 8.063 1.00 0.00 541 ILE A N 29
ATOM 17112 C CA . ILE A 1 13 ? -1.417 3.160 8.869 1.00 0.00 541 ILE A CA 29
ATOM 17113 C C . ILE A 1 13 ? -2.515 4.208 8.725 1.00 0.00 541 ILE A C 29
ATOM 17114 O O . ILE A 1 13 ? -2.794 4.683 7.624 1.00 0.00 541 ILE A O 29
ATOM 17130 N N . GLN A 1 14 ? -3.137 4.564 9.844 1.00 0.00 542 GLN A N 29
ATOM 17131 C CA . GLN A 1 14 ? -4.206 5.556 9.843 1.00 0.00 542 GLN A CA 29
ATOM 17132 C C . GLN A 1 14 ? -3.706 6.895 9.308 1.00 0.00 542 GLN A C 29
ATOM 17133 O O . GLN A 1 14 ? -3.191 7.722 10.060 1.00 0.00 542 GLN A O 29
ATOM 17147 N N . GLY A 1 15 ? -3.863 7.101 8.004 1.00 0.00 543 GLY A N 29
ATOM 17148 C CA . GLY A 1 15 ? -3.423 8.342 7.393 1.00 0.00 543 GLY A CA 29
ATOM 17149 C C . GLY A 1 15 ? -3.524 8.314 5.880 1.00 0.00 543 GLY A C 29
ATOM 17150 O O . GLY A 1 15 ? -4.179 9.166 5.280 1.00 0.00 543 GLY A O 29
ATOM 17154 N N . CYS A 1 16 ? -2.871 7.335 5.262 1.00 0.00 544 CYS A N 29
ATOM 17155 C CA . CYS A 1 16 ? -2.889 7.202 3.810 1.00 0.00 544 CYS A CA 29
ATOM 17156 C C . CYS A 1 16 ? -4.259 6.746 3.318 1.00 0.00 544 CYS A C 29
ATOM 17157 O O . CYS A 1 16 ? -5.216 6.675 4.088 1.00 0.00 544 CYS A O 29
ATOM 17164 N N . GLY A 1 17 ? -4.342 6.438 2.028 1.00 0.00 545 GLY A N 29
ATOM 17165 C CA . GLY A 1 17 ? -5.594 5.991 1.448 1.00 0.00 545 GLY A CA 29
ATOM 17166 C C . GLY A 1 17 ? -5.456 5.646 -0.021 1.00 0.00 545 GLY A C 29
ATOM 17167 O O . GLY A 1 17 ? -6.375 5.872 -0.808 1.00 0.00 545 GLY A O 29
ATOM 17171 N N . LYS A 1 18 ? -4.302 5.099 -0.391 1.00 0.00 546 LYS A N 29
ATOM 17172 C CA . LYS A 1 18 ? -4.044 4.724 -1.776 1.00 0.00 546 LYS A CA 29
ATOM 17173 C C . LYS A 1 18 ? -4.320 3.240 -1.997 1.00 0.00 546 LYS A C 29
ATOM 17174 O O . LYS A 1 18 ? -4.847 2.559 -1.118 1.00 0.00 546 LYS A O 29
ATOM 17193 N N . VAL A 1 19 ? -3.960 2.745 -3.177 1.00 0.00 547 VAL A N 29
ATOM 17194 C CA . VAL A 1 19 ? -4.170 1.342 -3.512 1.00 0.00 547 VAL A CA 29
ATOM 17195 C C . VAL A 1 19 ? -3.100 0.839 -4.475 1.00 0.00 547 VAL A C 29
ATOM 17196 O O . VAL A 1 19 ? -2.746 1.521 -5.437 1.00 0.00 547 VAL A O 29
ATOM 17209 N N . TYR A 1 20 ? -2.588 -0.358 -4.209 1.00 0.00 548 TYR A N 29
ATOM 17210 C CA . TYR A 1 20 ? -1.558 -0.956 -5.052 1.00 0.00 548 TYR A CA 29
ATOM 17211 C C . TYR A 1 20 ? -1.683 -2.477 -5.063 1.00 0.00 548 TYR A C 29
ATOM 17212 O O . TYR A 1 20 ? -2.017 -3.089 -4.049 1.00 0.00 548 TYR A O 29
ATOM 17230 N N . GLY A 1 21 ? -1.416 -3.080 -6.217 1.00 0.00 549 GLY A N 29
ATOM 17231 C CA . GLY A 1 21 ? -1.507 -4.523 -6.337 1.00 0.00 549 GLY A CA 29
ATOM 17232 C C . GLY A 1 21 ? -0.146 -5.192 -6.360 1.00 0.00 549 GLY A C 29
ATOM 17233 O O . GLY A 1 21 ? 0.038 -6.216 -7.018 1.00 0.00 549 GLY A O 29
ATOM 17237 N N . LYS A 1 22 ? 0.809 -4.613 -5.640 1.00 0.00 550 LYS A N 29
ATOM 17238 C CA . LYS A 1 22 ? 2.159 -5.162 -5.581 1.00 0.00 550 LYS A CA 29
ATOM 17239 C C . LYS A 1 22 ? 2.808 -4.865 -4.233 1.00 0.00 550 LYS A C 29
ATOM 17240 O O . LYS A 1 22 ? 2.873 -3.713 -3.805 1.00 0.00 550 LYS A O 29
ATOM 17259 N N . THR A 1 23 ? 3.289 -5.911 -3.570 1.00 0.00 551 THR A N 29
ATOM 17260 C CA . THR A 1 23 ? 3.935 -5.761 -2.271 1.00 0.00 551 THR A CA 29
ATOM 17261 C C . THR A 1 23 ? 5.155 -4.852 -2.374 1.00 0.00 551 THR A C 29
ATOM 17262 O O . THR A 1 23 ? 5.476 -4.121 -1.437 1.00 0.00 551 THR A O 29
ATOM 17273 N N . SER A 1 24 ? 5.828 -4.896 -3.520 1.00 0.00 552 SER A N 29
ATOM 17274 C CA . SER A 1 24 ? 7.008 -4.067 -3.742 1.00 0.00 552 SER A CA 29
ATOM 17275 C C . SER A 1 24 ? 6.674 -2.596 -3.526 1.00 0.00 552 SER A C 29
ATOM 17276 O O . SER A 1 24 ? 7.521 -1.809 -3.103 1.00 0.00 552 SER A O 29
ATOM 17284 N N . HIS A 1 25 ? 5.428 -2.233 -3.806 1.00 0.00 553 HIS A N 29
ATOM 17285 C CA . HIS A 1 25 ? 4.979 -0.861 -3.624 1.00 0.00 553 HIS A CA 29
ATOM 17286 C C . HIS A 1 25 ? 4.751 -0.582 -2.144 1.00 0.00 553 HIS A C 29
ATOM 17287 O O . HIS A 1 25 ? 4.965 0.533 -1.669 1.00 0.00 553 HIS A O 29
ATOM 17301 N N . LEU A 1 26 ? 4.326 -1.613 -1.419 1.00 0.00 554 LEU A N 29
ATOM 17302 C CA . LEU A 1 26 ? 4.081 -1.491 0.010 1.00 0.00 554 LEU A CA 29
ATOM 17303 C C . LEU A 1 26 ? 5.397 -1.318 0.757 1.00 0.00 554 LEU A C 29
ATOM 17304 O O . LEU A 1 26 ? 5.498 -0.511 1.681 1.00 0.00 554 LEU A O 29
ATOM 17320 N N . ARG A 1 27 ? 6.406 -2.079 0.344 1.00 0.00 555 ARG A N 29
ATOM 17321 C CA . ARG A 1 27 ? 7.720 -2.009 0.967 1.00 0.00 555 ARG A CA 29
ATOM 17322 C C . ARG A 1 27 ? 8.381 -0.666 0.673 1.00 0.00 555 ARG A C 29
ATOM 17323 O O . ARG A 1 27 ? 9.019 -0.072 1.543 1.00 0.00 555 ARG A O 29
ATOM 17344 N N . ALA A 1 28 ? 8.219 -0.191 -0.559 1.00 0.00 556 ALA A N 29
ATOM 17345 C CA . ALA A 1 28 ? 8.794 1.080 -0.970 1.00 0.00 556 ALA A CA 29
ATOM 17346 C C . ALA A 1 28 ? 8.011 2.245 -0.377 1.00 0.00 556 ALA A C 29
ATOM 17347 O O . ALA A 1 28 ? 8.573 3.297 -0.077 1.00 0.00 556 ALA A O 29
ATOM 17354 N N . HIS A 1 29 ? 6.708 2.049 -0.214 1.00 0.00 557 HIS A N 29
ATOM 17355 C CA . HIS A 1 29 ? 5.844 3.079 0.340 1.00 0.00 557 HIS A CA 29
ATOM 17356 C C . HIS A 1 29 ? 6.034 3.192 1.852 1.00 0.00 557 HIS A C 29
ATOM 17357 O O . HIS A 1 29 ? 5.876 4.268 2.428 1.00 0.00 557 HIS A O 29
ATOM 17371 N N . LEU A 1 30 ? 6.370 2.074 2.487 1.00 0.00 558 LEU A N 29
ATOM 17372 C CA . LEU A 1 30 ? 6.576 2.047 3.930 1.00 0.00 558 LEU A CA 29
ATOM 17373 C C . LEU A 1 30 ? 7.786 2.887 4.329 1.00 0.00 558 LEU A C 29
ATOM 17374 O O . LEU A 1 30 ? 7.772 3.561 5.359 1.00 0.00 558 LEU A O 29
ATOM 17390 N N . ARG A 1 31 ? 8.832 2.841 3.510 1.00 0.00 559 ARG A N 29
ATOM 17391 C CA . ARG A 1 31 ? 10.049 3.597 3.785 1.00 0.00 559 ARG A CA 29
ATOM 17392 C C . ARG A 1 31 ? 9.753 5.092 3.873 1.00 0.00 559 ARG A C 29
ATOM 17393 O O . ARG A 1 31 ? 10.429 5.828 4.592 1.00 0.00 559 ARG A O 29
ATOM 17414 N N . TRP A 1 32 ? 8.736 5.534 3.139 1.00 0.00 560 TRP A N 29
ATOM 17415 C CA . TRP A 1 32 ? 8.349 6.940 3.136 1.00 0.00 560 TRP A CA 29
ATOM 17416 C C . TRP A 1 32 ? 7.733 7.335 4.475 1.00 0.00 560 TRP A C 29
ATOM 17417 O O . TRP A 1 32 ? 8.041 8.394 5.023 1.00 0.00 560 TRP A O 29
ATOM 17438 N N . HIS A 1 33 ? 6.860 6.478 4.994 1.00 0.00 561 HIS A N 29
ATOM 17439 C CA . HIS A 1 33 ? 6.199 6.737 6.268 1.00 0.00 561 HIS A CA 29
ATOM 17440 C C . HIS A 1 33 ? 7.213 6.807 7.405 1.00 0.00 561 HIS A C 29
ATOM 17441 O O . HIS A 1 33 ? 7.067 7.609 8.327 1.00 0.00 561 HIS A O 29
ATOM 17455 N N . THR A 1 34 ? 8.238 5.959 7.328 1.00 0.00 562 THR A N 29
ATOM 17456 C CA . THR A 1 34 ? 9.290 5.908 8.344 1.00 0.00 562 THR A CA 29
ATOM 17457 C C . THR A 1 34 ? 8.706 5.790 9.752 1.00 0.00 562 THR A C 29
ATOM 17458 O O . THR A 1 34 ? 7.494 5.875 9.945 1.00 0.00 562 THR A O 29
ATOM 17469 N N . GLY A 1 35 ? 9.580 5.586 10.734 1.00 0.00 563 GLY A N 29
ATOM 17470 C CA . GLY A 1 35 ? 9.133 5.455 12.109 1.00 0.00 563 GLY A CA 29
ATOM 17471 C C . GLY A 1 35 ? 8.362 6.670 12.588 1.00 0.00 563 GLY A C 29
ATOM 17472 O O . GLY A 1 35 ? 8.952 7.701 12.909 1.00 0.00 563 GLY A O 29
ATOM 17476 N N . GLU A 1 36 ? 7.040 6.547 12.636 1.00 0.00 564 GLU A N 29
ATOM 17477 C CA . GLU A 1 36 ? 6.186 7.643 13.079 1.00 0.00 564 GLU A CA 29
ATOM 17478 C C . GLU A 1 36 ? 6.171 7.740 14.601 1.00 0.00 564 GLU A C 29
ATOM 17479 O O . GLU A 1 36 ? 5.962 6.744 15.294 1.00 0.00 564 GLU A O 29
ATOM 17491 N N . ARG A 1 37 ? 6.394 8.945 15.115 1.00 0.00 565 ARG A N 29
ATOM 17492 C CA . ARG A 1 37 ? 6.406 9.172 16.555 1.00 0.00 565 ARG A CA 29
ATOM 17493 C C . ARG A 1 37 ? 7.487 8.334 17.230 1.00 0.00 565 ARG A C 29
ATOM 17494 O O . ARG A 1 37 ? 8.103 7.496 16.538 1.00 0.00 565 ARG A O 29
ATOM 17517 N N . MET A 1 1 ? -10.866 -18.733 -8.046 1.00 0.00 1 MET A N 30
ATOM 17518 C CA . MET A 1 1 ? -12.013 -18.372 -8.919 1.00 0.00 1 MET A CA 30
ATOM 17519 C C . MET A 1 1 ? -12.469 -16.938 -8.665 1.00 0.00 1 MET A C 30
ATOM 17520 O O . MET A 1 1 ? -12.624 -16.151 -9.599 1.00 0.00 1 MET A O 30
ATOM 17536 N N . ASP A 1 2 ? -12.681 -16.607 -7.396 1.00 0.00 530 ASP A N 30
ATOM 17537 C CA . ASP A 1 2 ? -13.119 -15.267 -7.018 1.00 0.00 530 ASP A CA 30
ATOM 17538 C C . ASP A 1 2 ? -11.984 -14.253 -7.166 1.00 0.00 530 ASP A C 30
ATOM 17539 O O . ASP A 1 2 ? -12.184 -13.167 -7.710 1.00 0.00 530 ASP A O 30
ATOM 17548 N N . PRO A 1 3 ? -10.772 -14.589 -6.683 1.00 0.00 531 PRO A N 30
ATOM 17549 C CA . PRO A 1 3 ? -9.615 -13.690 -6.772 1.00 0.00 531 PRO A CA 30
ATOM 17550 C C . PRO A 1 3 ? -9.374 -13.196 -8.194 1.00 0.00 531 PRO A C 30
ATOM 17551 O O . PRO A 1 3 ? -8.968 -13.962 -9.068 1.00 0.00 531 PRO A O 30
ATOM 17562 N N . GLY A 1 4 ? -9.626 -11.910 -8.419 1.00 0.00 532 GLY A N 30
ATOM 17563 C CA . GLY A 1 4 ? -9.431 -11.335 -9.737 1.00 0.00 532 GLY A CA 30
ATOM 17564 C C . GLY A 1 4 ? -8.424 -10.202 -9.733 1.00 0.00 532 GLY A C 30
ATOM 17565 O O . GLY A 1 4 ? -7.323 -10.342 -9.201 1.00 0.00 532 GLY A O 30
ATOM 17569 N N . LYS A 1 5 ? -8.802 -9.075 -10.329 1.00 0.00 533 LYS A N 30
ATOM 17570 C CA . LYS A 1 5 ? -7.925 -7.912 -10.393 1.00 0.00 533 LYS A CA 30
ATOM 17571 C C . LYS A 1 5 ? -8.184 -6.969 -9.223 1.00 0.00 533 LYS A C 30
ATOM 17572 O O . LYS A 1 5 ? -9.246 -7.012 -8.602 1.00 0.00 533 LYS A O 30
ATOM 17591 N N . LYS A 1 6 ? -7.207 -6.118 -8.928 1.00 0.00 534 LYS A N 30
ATOM 17592 C CA . LYS A 1 6 ? -7.329 -5.163 -7.833 1.00 0.00 534 LYS A CA 30
ATOM 17593 C C . LYS A 1 6 ? -7.291 -3.730 -8.356 1.00 0.00 534 LYS A C 30
ATOM 17594 O O . LYS A 1 6 ? -6.559 -3.420 -9.295 1.00 0.00 534 LYS A O 30
ATOM 17613 N N . LYS A 1 7 ? -8.087 -2.860 -7.742 1.00 0.00 535 LYS A N 30
ATOM 17614 C CA . LYS A 1 7 ? -8.145 -1.460 -8.147 1.00 0.00 535 LYS A CA 30
ATOM 17615 C C . LYS A 1 7 ? -7.278 -0.594 -7.237 1.00 0.00 535 LYS A C 30
ATOM 17616 O O . LYS A 1 7 ? -7.703 -0.196 -6.153 1.00 0.00 535 LYS A O 30
ATOM 17635 N N . GLN A 1 8 ? -6.061 -0.307 -7.687 1.00 0.00 536 GLN A N 30
ATOM 17636 C CA . GLN A 1 8 ? -5.133 0.512 -6.914 1.00 0.00 536 GLN A CA 30
ATOM 17637 C C . GLN A 1 8 ? -4.835 -0.133 -5.563 1.00 0.00 536 GLN A C 30
ATOM 17638 O O . GLN A 1 8 ? -5.548 -1.036 -5.125 1.00 0.00 536 GLN A O 30
ATOM 17652 N N . HIS A 1 9 ? -3.777 0.336 -4.910 1.00 0.00 537 HIS A N 30
ATOM 17653 C CA . HIS A 1 9 ? -3.384 -0.195 -3.610 1.00 0.00 537 HIS A CA 30
ATOM 17654 C C . HIS A 1 9 ? -3.598 0.839 -2.509 1.00 0.00 537 HIS A C 30
ATOM 17655 O O . HIS A 1 9 ? -2.931 1.873 -2.477 1.00 0.00 537 HIS A O 30
ATOM 17669 N N . ILE A 1 10 ? -4.533 0.552 -1.609 1.00 0.00 538 ILE A N 30
ATOM 17670 C CA . ILE A 1 10 ? -4.835 1.457 -0.505 1.00 0.00 538 ILE A CA 30
ATOM 17671 C C . ILE A 1 10 ? -4.212 0.961 0.796 1.00 0.00 538 ILE A C 30
ATOM 17672 O O . ILE A 1 10 ? -4.195 -0.239 1.069 1.00 0.00 538 ILE A O 30
ATOM 17688 N N . CYS A 1 11 ? -3.701 1.892 1.595 1.00 0.00 539 CYS A N 30
ATOM 17689 C CA . CYS A 1 11 ? -3.076 1.547 2.867 1.00 0.00 539 CYS A CA 30
ATOM 17690 C C . CYS A 1 11 ? -4.093 0.935 3.825 1.00 0.00 539 CYS A C 30
ATOM 17691 O O . CYS A 1 11 ? -4.798 1.650 4.537 1.00 0.00 539 CYS A O 30
ATOM 17698 N N . HIS A 1 12 ? -4.161 -0.392 3.840 1.00 0.00 540 HIS A N 30
ATOM 17699 C CA . HIS A 1 12 ? -5.090 -1.099 4.714 1.00 0.00 540 HIS A CA 30
ATOM 17700 C C . HIS A 1 12 ? -4.821 -0.762 6.178 1.00 0.00 540 HIS A C 30
ATOM 17701 O O . HIS A 1 12 ? -5.723 -0.818 7.014 1.00 0.00 540 HIS A O 30
ATOM 17715 N N . ILE A 1 13 ? -3.574 -0.413 6.480 1.00 0.00 541 ILE A N 30
ATOM 17716 C CA . ILE A 1 13 ? -3.184 -0.066 7.841 1.00 0.00 541 ILE A CA 30
ATOM 17717 C C . ILE A 1 13 ? -3.844 1.234 8.289 1.00 0.00 541 ILE A C 30
ATOM 17718 O O . ILE A 1 13 ? -4.029 2.155 7.493 1.00 0.00 541 ILE A O 30
ATOM 17734 N N . GLN A 1 14 ? -4.195 1.302 9.569 1.00 0.00 542 GLN A N 30
ATOM 17735 C CA . GLN A 1 14 ? -4.831 2.486 10.125 1.00 0.00 542 GLN A CA 30
ATOM 17736 C C . GLN A 1 14 ? -3.819 3.617 10.295 1.00 0.00 542 GLN A C 30
ATOM 17737 O O . GLN A 1 14 ? -3.527 4.045 11.412 1.00 0.00 542 GLN A O 30
ATOM 17751 N N . GLY A 1 15 ? -3.285 4.097 9.177 1.00 0.00 543 GLY A N 30
ATOM 17752 C CA . GLY A 1 15 ? -2.311 5.172 9.221 1.00 0.00 543 GLY A CA 30
ATOM 17753 C C . GLY A 1 15 ? -2.679 6.325 8.309 1.00 0.00 543 GLY A C 30
ATOM 17754 O O . GLY A 1 15 ? -3.157 7.361 8.770 1.00 0.00 543 GLY A O 30
ATOM 17758 N N . CYS A 1 16 ? -2.455 6.145 7.011 1.00 0.00 544 CYS A N 30
ATOM 17759 C CA . CYS A 1 16 ? -2.766 7.179 6.032 1.00 0.00 544 CYS A CA 30
ATOM 17760 C C . CYS A 1 16 ? -3.908 6.738 5.119 1.00 0.00 544 CYS A C 30
ATOM 17761 O O . CYS A 1 16 ? -4.592 5.752 5.397 1.00 0.00 544 CYS A O 30
ATOM 17768 N N . GLY A 1 17 ? -4.106 7.472 4.029 1.00 0.00 545 GLY A N 30
ATOM 17769 C CA . GLY A 1 17 ? -5.163 7.139 3.094 1.00 0.00 545 GLY A CA 30
ATOM 17770 C C . GLY A 1 17 ? -4.862 7.625 1.690 1.00 0.00 545 GLY A C 30
ATOM 17771 O O . GLY A 1 17 ? -5.723 8.205 1.029 1.00 0.00 545 GLY A O 30
ATOM 17775 N N . LYS A 1 18 ? -3.635 7.389 1.237 1.00 0.00 546 LYS A N 30
ATOM 17776 C CA . LYS A 1 18 ? -3.221 7.809 -0.096 1.00 0.00 546 LYS A CA 30
ATOM 17777 C C . LYS A 1 18 ? -3.631 6.778 -1.144 1.00 0.00 546 LYS A C 30
ATOM 17778 O O . LYS A 1 18 ? -4.348 5.823 -0.842 1.00 0.00 546 LYS A O 30
ATOM 17797 N N . VAL A 1 19 ? -3.172 6.977 -2.375 1.00 0.00 547 VAL A N 30
ATOM 17798 C CA . VAL A 1 19 ? -3.492 6.066 -3.466 1.00 0.00 547 VAL A CA 30
ATOM 17799 C C . VAL A 1 19 ? -2.265 5.790 -4.329 1.00 0.00 547 VAL A C 30
ATOM 17800 O O . VAL A 1 19 ? -1.513 6.705 -4.666 1.00 0.00 547 VAL A O 30
ATOM 17813 N N . TYR A 1 20 ? -2.070 4.525 -4.684 1.00 0.00 548 TYR A N 30
ATOM 17814 C CA . TYR A 1 20 ? -0.935 4.129 -5.509 1.00 0.00 548 TYR A CA 30
ATOM 17815 C C . TYR A 1 20 ? -1.197 2.789 -6.189 1.00 0.00 548 TYR A C 30
ATOM 17816 O O . TYR A 1 20 ? -1.473 1.789 -5.527 1.00 0.00 548 TYR A O 30
ATOM 17834 N N . GLY A 1 21 ? -1.109 2.778 -7.515 1.00 0.00 549 GLY A N 30
ATOM 17835 C CA . GLY A 1 21 ? -1.339 1.556 -8.264 1.00 0.00 549 GLY A CA 30
ATOM 17836 C C . GLY A 1 21 ? -0.051 0.830 -8.598 1.00 0.00 549 GLY A C 30
ATOM 17837 O O . GLY A 1 21 ? 0.120 0.338 -9.713 1.00 0.00 549 GLY A O 30
ATOM 17841 N N . LYS A 1 22 ? 0.857 0.764 -7.630 1.00 0.00 550 LYS A N 30
ATOM 17842 C CA . LYS A 1 22 ? 2.137 0.094 -7.826 1.00 0.00 550 LYS A CA 30
ATOM 17843 C C . LYS A 1 22 ? 2.641 -0.511 -6.520 1.00 0.00 550 LYS A C 30
ATOM 17844 O O . LYS A 1 22 ? 2.753 0.180 -5.507 1.00 0.00 550 LYS A O 30
ATOM 17863 N N . THR A 1 23 ? 2.944 -1.804 -6.550 1.00 0.00 551 THR A N 30
ATOM 17864 C CA . THR A 1 23 ? 3.437 -2.501 -5.367 1.00 0.00 551 THR A CA 30
ATOM 17865 C C . THR A 1 23 ? 4.781 -1.934 -4.924 1.00 0.00 551 THR A C 30
ATOM 17866 O O . THR A 1 23 ? 5.036 -1.779 -3.730 1.00 0.00 551 THR A O 30
ATOM 17877 N N . SER A 1 24 ? 5.637 -1.621 -5.894 1.00 0.00 552 SER A N 30
ATOM 17878 C CA . SER A 1 24 ? 6.954 -1.066 -5.599 1.00 0.00 552 SER A CA 30
ATOM 17879 C C . SER A 1 24 ? 6.827 0.195 -4.750 1.00 0.00 552 SER A C 30
ATOM 17880 O O . SER A 1 24 ? 7.691 0.492 -3.927 1.00 0.00 552 SER A O 30
ATOM 17888 N N . HIS A 1 25 ? 5.737 0.927 -4.949 1.00 0.00 553 HIS A N 30
ATOM 17889 C CA . HIS A 1 25 ? 5.492 2.146 -4.191 1.00 0.00 553 HIS A CA 30
ATOM 17890 C C . HIS A 1 25 ? 5.029 1.805 -2.778 1.00 0.00 553 HIS A C 30
ATOM 17891 O O . HIS A 1 25 ? 5.226 2.582 -1.844 1.00 0.00 553 HIS A O 30
ATOM 17905 N N . LEU A 1 26 ? 4.417 0.633 -2.630 1.00 0.00 554 LEU A N 30
ATOM 17906 C CA . LEU A 1 26 ? 3.932 0.184 -1.333 1.00 0.00 554 LEU A CA 30
ATOM 17907 C C . LEU A 1 26 ? 5.098 -0.167 -0.415 1.00 0.00 554 LEU A C 30
ATOM 17908 O O . LEU A 1 26 ? 5.067 0.120 0.781 1.00 0.00 554 LEU A O 30
ATOM 17924 N N . ARG A 1 27 ? 6.126 -0.790 -0.985 1.00 0.00 555 ARG A N 30
ATOM 17925 C CA . ARG A 1 27 ? 7.300 -1.177 -0.215 1.00 0.00 555 ARG A CA 30
ATOM 17926 C C . ARG A 1 27 ? 8.043 0.056 0.293 1.00 0.00 555 ARG A C 30
ATOM 17927 O O . ARG A 1 27 ? 8.551 0.070 1.414 1.00 0.00 555 ARG A O 30
ATOM 17948 N N . ALA A 1 28 ? 8.099 1.089 -0.542 1.00 0.00 556 ALA A N 30
ATOM 17949 C CA . ALA A 1 28 ? 8.775 2.326 -0.181 1.00 0.00 556 ALA A CA 30
ATOM 17950 C C . ALA A 1 28 ? 7.984 3.091 0.873 1.00 0.00 556 ALA A C 30
ATOM 17951 O O . ALA A 1 28 ? 8.558 3.750 1.739 1.00 0.00 556 ALA A O 30
ATOM 17958 N N . HIS A 1 29 ? 6.662 2.999 0.792 1.00 0.00 557 HIS A N 30
ATOM 17959 C CA . HIS A 1 29 ? 5.788 3.678 1.735 1.00 0.00 557 HIS A CA 30
ATOM 17960 C C . HIS A 1 29 ? 5.743 2.931 3.066 1.00 0.00 557 HIS A C 30
ATOM 17961 O O . HIS A 1 29 ? 5.605 3.540 4.127 1.00 0.00 557 HIS A O 30
ATOM 17975 N N . LEU A 1 30 ? 5.854 1.609 3.000 1.00 0.00 558 LEU A N 30
ATOM 17976 C CA . LEU A 1 30 ? 5.820 0.777 4.197 1.00 0.00 558 LEU A CA 30
ATOM 17977 C C . LEU A 1 30 ? 7.007 1.077 5.109 1.00 0.00 558 LEU A C 30
ATOM 17978 O O . LEU A 1 30 ? 6.870 1.105 6.332 1.00 0.00 558 LEU A O 30
ATOM 17994 N N . ARG A 1 31 ? 8.171 1.297 4.506 1.00 0.00 559 ARG A N 30
ATOM 17995 C CA . ARG A 1 31 ? 9.381 1.591 5.266 1.00 0.00 559 ARG A CA 30
ATOM 17996 C C . ARG A 1 31 ? 9.201 2.845 6.118 1.00 0.00 559 ARG A C 30
ATOM 17997 O O . ARG A 1 31 ? 9.804 2.975 7.183 1.00 0.00 559 ARG A O 30
ATOM 18018 N N . TRP A 1 32 ? 8.368 3.765 5.641 1.00 0.00 560 TRP A N 30
ATOM 18019 C CA . TRP A 1 32 ? 8.109 5.008 6.358 1.00 0.00 560 TRP A CA 30
ATOM 18020 C C . TRP A 1 32 ? 7.275 4.751 7.609 1.00 0.00 560 TRP A C 30
ATOM 18021 O O . TRP A 1 32 ? 7.459 5.406 8.635 1.00 0.00 560 TRP A O 30
ATOM 18042 N N . HIS A 1 33 ? 6.358 3.793 7.516 1.00 0.00 561 HIS A N 30
ATOM 18043 C CA . HIS A 1 33 ? 5.495 3.449 8.640 1.00 0.00 561 HIS A CA 30
ATOM 18044 C C . HIS A 1 33 ? 6.282 2.731 9.732 1.00 0.00 561 HIS A C 30
ATOM 18045 O O . HIS A 1 33 ? 6.147 3.041 10.915 1.00 0.00 561 HIS A O 30
ATOM 18059 N N . THR A 1 34 ? 7.105 1.769 9.326 1.00 0.00 562 THR A N 30
ATOM 18060 C CA . THR A 1 34 ? 7.913 1.005 10.269 1.00 0.00 562 THR A CA 30
ATOM 18061 C C . THR A 1 34 ? 9.015 1.873 10.868 1.00 0.00 562 THR A C 30
ATOM 18062 O O . THR A 1 34 ? 10.023 2.151 10.218 1.00 0.00 562 THR A O 30
ATOM 18073 N N . GLY A 1 35 ? 8.816 2.299 12.111 1.00 0.00 563 GLY A N 30
ATOM 18074 C CA . GLY A 1 35 ? 9.801 3.131 12.777 1.00 0.00 563 GLY A CA 30
ATOM 18075 C C . GLY A 1 35 ? 9.683 4.592 12.388 1.00 0.00 563 GLY A C 30
ATOM 18076 O O . GLY A 1 35 ? 10.424 5.075 11.532 1.00 0.00 563 GLY A O 30
ATOM 18080 N N . GLU A 1 36 ? 8.749 5.296 13.018 1.00 0.00 564 GLU A N 30
ATOM 18081 C CA . GLU A 1 36 ? 8.536 6.710 12.733 1.00 0.00 564 GLU A CA 30
ATOM 18082 C C . GLU A 1 36 ? 9.082 7.582 13.860 1.00 0.00 564 GLU A C 30
ATOM 18083 O O . GLU A 1 36 ? 9.542 8.699 13.626 1.00 0.00 564 GLU A O 30
ATOM 18095 N N . ARG A 1 37 ? 9.027 7.063 15.082 1.00 0.00 565 ARG A N 30
ATOM 18096 C CA . ARG A 1 37 ? 9.516 7.795 16.245 1.00 0.00 565 ARG A CA 30
ATOM 18097 C C . ARG A 1 37 ? 11.026 7.991 16.169 1.00 0.00 565 ARG A C 30
ATOM 18098 O O . ARG A 1 37 ? 11.459 9.070 15.711 1.00 0.00 565 ARG A O 30
ATOM 18121 N N . MET A 1 1 ? -13.433 -16.230 -13.713 1.00 0.00 1 MET A N 31
ATOM 18122 C CA . MET A 1 1 ? -14.410 -15.114 -13.605 1.00 0.00 1 MET A CA 31
ATOM 18123 C C . MET A 1 1 ? -14.129 -14.251 -12.380 1.00 0.00 1 MET A C 31
ATOM 18124 O O . MET A 1 1 ? -14.097 -13.023 -12.467 1.00 0.00 1 MET A O 31
ATOM 18140 N N . ASP A 1 2 ? -13.924 -14.900 -11.239 1.00 0.00 530 ASP A N 31
ATOM 18141 C CA . ASP A 1 2 ? -13.645 -14.191 -9.995 1.00 0.00 530 ASP A CA 31
ATOM 18142 C C . ASP A 1 2 ? -12.383 -13.341 -10.123 1.00 0.00 530 ASP A C 31
ATOM 18143 O O . ASP A 1 2 ? -12.401 -12.144 -9.836 1.00 0.00 530 ASP A O 31
ATOM 18152 N N . PRO A 1 3 ? -11.264 -13.950 -10.557 1.00 0.00 531 PRO A N 31
ATOM 18153 C CA . PRO A 1 3 ? -9.992 -13.239 -10.721 1.00 0.00 531 PRO A CA 31
ATOM 18154 C C . PRO A 1 3 ? -10.141 -11.965 -11.545 1.00 0.00 531 PRO A C 31
ATOM 18155 O O . PRO A 1 3 ? -11.243 -11.607 -11.961 1.00 0.00 531 PRO A O 31
ATOM 18166 N N . GLY A 1 4 ? -9.025 -11.284 -11.779 1.00 0.00 532 GLY A N 31
ATOM 18167 C CA . GLY A 1 4 ? -9.053 -10.058 -12.553 1.00 0.00 532 GLY A CA 31
ATOM 18168 C C . GLY A 1 4 ? -9.616 -8.889 -11.768 1.00 0.00 532 GLY A C 31
ATOM 18169 O O . GLY A 1 4 ? -10.134 -7.936 -12.350 1.00 0.00 532 GLY A O 31
ATOM 18173 N N . LYS A 1 5 ? -9.515 -8.961 -10.445 1.00 0.00 533 LYS A N 31
ATOM 18174 C CA . LYS A 1 5 ? -10.018 -7.898 -9.582 1.00 0.00 533 LYS A CA 31
ATOM 18175 C C . LYS A 1 5 ? -9.046 -6.725 -9.549 1.00 0.00 533 LYS A C 31
ATOM 18176 O O . LYS A 1 5 ? -7.925 -6.820 -10.050 1.00 0.00 533 LYS A O 31
ATOM 18195 N N . LYS A 1 6 ? -9.481 -5.618 -8.958 1.00 0.00 534 LYS A N 31
ATOM 18196 C CA . LYS A 1 6 ? -8.645 -4.427 -8.863 1.00 0.00 534 LYS A CA 31
ATOM 18197 C C . LYS A 1 6 ? -7.834 -4.429 -7.571 1.00 0.00 534 LYS A C 31
ATOM 18198 O O . LYS A 1 6 ? -8.393 -4.372 -6.476 1.00 0.00 534 LYS A O 31
ATOM 18217 N N . LYS A 1 7 ? -6.513 -4.486 -7.711 1.00 0.00 535 LYS A N 31
ATOM 18218 C CA . LYS A 1 7 ? -5.616 -4.485 -6.561 1.00 0.00 535 LYS A CA 31
ATOM 18219 C C . LYS A 1 7 ? -5.840 -3.249 -5.701 1.00 0.00 535 LYS A C 31
ATOM 18220 O O . LYS A 1 7 ? -6.853 -3.130 -5.012 1.00 0.00 535 LYS A O 31
ATOM 18239 N N . GLN A 1 8 ? -4.886 -2.355 -5.747 1.00 0.00 536 GLN A N 31
ATOM 18240 C CA . GLN A 1 8 ? -4.919 -1.103 -4.987 1.00 0.00 536 GLN A CA 31
ATOM 18241 C C . GLN A 1 8 ? -4.379 -1.311 -3.577 1.00 0.00 536 GLN A C 31
ATOM 18242 O O . GLN A 1 8 ? -4.982 -2.014 -2.766 1.00 0.00 536 GLN A O 31
ATOM 18256 N N . HIS A 1 9 ? -3.237 -0.695 -3.295 1.00 0.00 537 HIS A N 31
ATOM 18257 C CA . HIS A 1 9 ? -2.608 -0.811 -1.986 1.00 0.00 537 HIS A CA 31
ATOM 18258 C C . HIS A 1 9 ? -3.115 0.272 -1.040 1.00 0.00 537 HIS A C 31
ATOM 18259 O O . HIS A 1 9 ? -2.896 1.462 -1.268 1.00 0.00 537 HIS A O 31
ATOM 18273 N N . ILE A 1 10 ? -3.790 -0.149 0.023 1.00 0.00 538 ILE A N 31
ATOM 18274 C CA . ILE A 1 10 ? -4.326 0.784 1.007 1.00 0.00 538 ILE A CA 31
ATOM 18275 C C . ILE A 1 10 ? -3.551 0.698 2.316 1.00 0.00 538 ILE A C 31
ATOM 18276 O O . ILE A 1 10 ? -3.428 -0.375 2.907 1.00 0.00 538 ILE A O 31
ATOM 18292 N N . CYS A 1 11 ? -3.027 1.834 2.764 1.00 0.00 539 CYS A N 31
ATOM 18293 C CA . CYS A 1 11 ? -2.259 1.887 4.004 1.00 0.00 539 CYS A CA 31
ATOM 18294 C C . CYS A 1 11 ? -3.041 1.275 5.163 1.00 0.00 539 CYS A C 31
ATOM 18295 O O . CYS A 1 11 ? -3.932 1.909 5.728 1.00 0.00 539 CYS A O 31
ATOM 18302 N N . HIS A 1 12 ? -2.698 0.039 5.512 1.00 0.00 540 HIS A N 31
ATOM 18303 C CA . HIS A 1 12 ? -3.365 -0.660 6.604 1.00 0.00 540 HIS A CA 31
ATOM 18304 C C . HIS A 1 12 ? -3.246 0.128 7.905 1.00 0.00 540 HIS A C 31
ATOM 18305 O O . HIS A 1 12 ? -4.129 0.070 8.760 1.00 0.00 540 HIS A O 31
ATOM 18319 N N . ILE A 1 13 ? -2.149 0.865 8.046 1.00 0.00 541 ILE A N 31
ATOM 18320 C CA . ILE A 1 13 ? -1.917 1.667 9.241 1.00 0.00 541 ILE A CA 31
ATOM 18321 C C . ILE A 1 13 ? -2.960 2.772 9.367 1.00 0.00 541 ILE A C 31
ATOM 18322 O O . ILE A 1 13 ? -3.171 3.549 8.436 1.00 0.00 541 ILE A O 31
ATOM 18338 N N . GLN A 1 14 ? -3.610 2.837 10.525 1.00 0.00 542 GLN A N 31
ATOM 18339 C CA . GLN A 1 14 ? -4.632 3.848 10.770 1.00 0.00 542 GLN A CA 31
ATOM 18340 C C . GLN A 1 14 ? -4.045 5.252 10.658 1.00 0.00 542 GLN A C 31
ATOM 18341 O O . GLN A 1 14 ? -3.350 5.718 11.561 1.00 0.00 542 GLN A O 31
ATOM 18355 N N . GLY A 1 15 ? -4.329 5.919 9.544 1.00 0.00 543 GLY A N 31
ATOM 18356 C CA . GLY A 1 15 ? -3.820 7.262 9.336 1.00 0.00 543 GLY A CA 31
ATOM 18357 C C . GLY A 1 15 ? -3.779 7.648 7.870 1.00 0.00 543 GLY A C 31
ATOM 18358 O O . GLY A 1 15 ? -4.489 8.558 7.442 1.00 0.00 543 GLY A O 31
ATOM 18362 N N . CYS A 1 16 ? -2.944 6.957 7.099 1.00 0.00 544 CYS A N 31
ATOM 18363 C CA . CYS A 1 16 ? -2.813 7.236 5.674 1.00 0.00 544 CYS A CA 31
ATOM 18364 C C . CYS A 1 16 ? -4.096 6.879 4.929 1.00 0.00 544 CYS A C 31
ATOM 18365 O O . CYS A 1 16 ? -5.136 6.639 5.543 1.00 0.00 544 CYS A O 31
ATOM 18372 N N . GLY A 1 17 ? -4.016 6.849 3.603 1.00 0.00 545 GLY A N 31
ATOM 18373 C CA . GLY A 1 17 ? -5.177 6.522 2.797 1.00 0.00 545 GLY A CA 31
ATOM 18374 C C . GLY A 1 17 ? -4.922 6.696 1.313 1.00 0.00 545 GLY A C 31
ATOM 18375 O O . GLY A 1 17 ? -5.788 7.172 0.579 1.00 0.00 545 GLY A O 31
ATOM 18379 N N . LYS A 1 18 ? -3.730 6.309 0.869 1.00 0.00 546 LYS A N 31
ATOM 18380 C CA . LYS A 1 18 ? -3.366 6.424 -0.537 1.00 0.00 546 LYS A CA 31
ATOM 18381 C C . LYS A 1 18 ? -3.734 5.153 -1.298 1.00 0.00 546 LYS A C 31
ATOM 18382 O O . LYS A 1 18 ? -4.428 4.283 -0.771 1.00 0.00 546 LYS A O 31
ATOM 18401 N N . VAL A 1 19 ? -3.267 5.052 -2.538 1.00 0.00 547 VAL A N 31
ATOM 18402 C CA . VAL A 1 19 ? -3.550 3.887 -3.367 1.00 0.00 547 VAL A CA 31
ATOM 18403 C C . VAL A 1 19 ? -2.453 3.668 -4.403 1.00 0.00 547 VAL A C 31
ATOM 18404 O O . VAL A 1 19 ? -2.120 4.572 -5.169 1.00 0.00 547 VAL A O 31
ATOM 18417 N N . TYR A 1 20 ? -1.894 2.462 -4.420 1.00 0.00 548 TYR A N 31
ATOM 18418 C CA . TYR A 1 20 ? -0.834 2.124 -5.363 1.00 0.00 548 TYR A CA 31
ATOM 18419 C C . TYR A 1 20 ? -1.142 0.815 -6.082 1.00 0.00 548 TYR A C 31
ATOM 18420 O O . TYR A 1 20 ? -1.873 -0.031 -5.567 1.00 0.00 548 TYR A O 31
ATOM 18438 N N . GLY A 1 21 ? -0.578 0.654 -7.274 1.00 0.00 549 GLY A N 31
ATOM 18439 C CA . GLY A 1 21 ? -0.802 -0.555 -8.044 1.00 0.00 549 GLY A CA 31
ATOM 18440 C C . GLY A 1 21 ? 0.436 -1.427 -8.130 1.00 0.00 549 GLY A C 31
ATOM 18441 O O . GLY A 1 21 ? 0.578 -2.225 -9.057 1.00 0.00 549 GLY A O 31
ATOM 18445 N N . LYS A 1 22 ? 1.336 -1.276 -7.162 1.00 0.00 550 LYS A N 31
ATOM 18446 C CA . LYS A 1 22 ? 2.568 -2.056 -7.135 1.00 0.00 550 LYS A CA 31
ATOM 18447 C C . LYS A 1 22 ? 3.028 -2.298 -5.700 1.00 0.00 550 LYS A C 31
ATOM 18448 O O . LYS A 1 22 ? 3.048 -1.379 -4.882 1.00 0.00 550 LYS A O 31
ATOM 18467 N N . THR A 1 23 ? 3.396 -3.540 -5.403 1.00 0.00 551 THR A N 31
ATOM 18468 C CA . THR A 1 23 ? 3.856 -3.902 -4.067 1.00 0.00 551 THR A CA 31
ATOM 18469 C C . THR A 1 23 ? 5.228 -3.302 -3.780 1.00 0.00 551 THR A C 31
ATOM 18470 O O . THR A 1 23 ? 5.543 -2.969 -2.638 1.00 0.00 551 THR A O 31
ATOM 18481 N N . SER A 1 24 ? 6.042 -3.167 -4.823 1.00 0.00 552 SER A N 31
ATOM 18482 C CA . SER A 1 24 ? 7.381 -2.606 -4.678 1.00 0.00 552 SER A CA 31
ATOM 18483 C C . SER A 1 24 ? 7.324 -1.222 -4.042 1.00 0.00 552 SER A C 31
ATOM 18484 O O . SER A 1 24 ? 8.249 -0.812 -3.342 1.00 0.00 552 SER A O 31
ATOM 18492 N N . HIS A 1 25 ? 6.229 -0.509 -4.282 1.00 0.00 553 HIS A N 31
ATOM 18493 C CA . HIS A 1 25 ? 6.051 0.824 -3.721 1.00 0.00 553 HIS A CA 31
ATOM 18494 C C . HIS A 1 25 ? 5.700 0.732 -2.239 1.00 0.00 553 HIS A C 31
ATOM 18495 O O . HIS A 1 25 ? 6.021 1.626 -1.457 1.00 0.00 553 HIS A O 31
ATOM 18509 N N . LEU A 1 26 ? 5.043 -0.361 -1.862 1.00 0.00 554 LEU A N 31
ATOM 18510 C CA . LEU A 1 26 ? 4.652 -0.577 -0.475 1.00 0.00 554 LEU A CA 31
ATOM 18511 C C . LEU A 1 26 ? 5.878 -0.644 0.429 1.00 0.00 554 LEU A C 31
ATOM 18512 O O . LEU A 1 26 ? 5.879 -0.097 1.531 1.00 0.00 554 LEU A O 31
ATOM 18528 N N . ARG A 1 27 ? 6.921 -1.319 -0.045 1.00 0.00 555 ARG A N 31
ATOM 18529 C CA . ARG A 1 27 ? 8.153 -1.459 0.722 1.00 0.00 555 ARG A CA 31
ATOM 18530 C C . ARG A 1 27 ? 8.790 -0.095 0.987 1.00 0.00 555 ARG A C 31
ATOM 18531 O O . ARG A 1 27 ? 9.216 0.196 2.104 1.00 0.00 555 ARG A O 31
ATOM 18552 N N . ALA A 1 28 ? 8.855 0.733 -0.052 1.00 0.00 556 ALA A N 31
ATOM 18553 C CA . ALA A 1 28 ? 9.443 2.060 0.062 1.00 0.00 556 ALA A CA 31
ATOM 18554 C C . ALA A 1 28 ? 8.589 2.968 0.938 1.00 0.00 556 ALA A C 31
ATOM 18555 O O . ALA A 1 28 ? 9.109 3.823 1.655 1.00 0.00 556 ALA A O 31
ATOM 18562 N N . HIS A 1 29 ? 7.276 2.781 0.871 1.00 0.00 557 HIS A N 31
ATOM 18563 C CA . HIS A 1 29 ? 6.351 3.584 1.653 1.00 0.00 557 HIS A CA 31
ATOM 18564 C C . HIS A 1 29 ? 6.270 3.084 3.094 1.00 0.00 557 HIS A C 31
ATOM 18565 O O . HIS A 1 29 ? 6.163 3.876 4.030 1.00 0.00 557 HIS A O 31
ATOM 18579 N N . LEU A 1 30 ? 6.314 1.766 3.264 1.00 0.00 558 LEU A N 31
ATOM 18580 C CA . LEU A 1 30 ? 6.238 1.166 4.592 1.00 0.00 558 LEU A CA 31
ATOM 18581 C C . LEU A 1 30 ? 7.400 1.625 5.467 1.00 0.00 558 LEU A C 31
ATOM 18582 O O . LEU A 1 30 ? 7.218 1.922 6.648 1.00 0.00 558 LEU A O 31
ATOM 18598 N N . ARG A 1 31 ? 8.593 1.681 4.883 1.00 0.00 559 ARG A N 31
ATOM 18599 C CA . ARG A 1 31 ? 9.781 2.104 5.616 1.00 0.00 559 ARG A CA 31
ATOM 18600 C C . ARG A 1 31 ? 9.604 3.514 6.170 1.00 0.00 559 ARG A C 31
ATOM 18601 O O . ARG A 1 31 ? 10.167 3.857 7.210 1.00 0.00 559 ARG A O 31
ATOM 18622 N N . TRP A 1 32 ? 8.816 4.326 5.473 1.00 0.00 560 TRP A N 31
ATOM 18623 C CA . TRP A 1 32 ? 8.563 5.697 5.901 1.00 0.00 560 TRP A CA 31
ATOM 18624 C C . TRP A 1 32 ? 7.712 5.721 7.167 1.00 0.00 560 TRP A C 31
ATOM 18625 O O . TRP A 1 32 ? 7.884 6.586 8.026 1.00 0.00 560 TRP A O 31
ATOM 18646 N N . HIS A 1 33 ? 6.795 4.765 7.274 1.00 0.00 561 HIS A N 31
ATOM 18647 C CA . HIS A 1 33 ? 5.915 4.674 8.434 1.00 0.00 561 HIS A CA 31
ATOM 18648 C C . HIS A 1 33 ? 6.675 4.169 9.655 1.00 0.00 561 HIS A C 31
ATOM 18649 O O . HIS A 1 33 ? 6.549 4.719 10.749 1.00 0.00 561 HIS A O 31
ATOM 18663 N N . THR A 1 34 ? 7.464 3.117 9.461 1.00 0.00 562 THR A N 31
ATOM 18664 C CA . THR A 1 34 ? 8.245 2.537 10.547 1.00 0.00 562 THR A CA 31
ATOM 18665 C C . THR A 1 34 ? 9.197 3.568 11.145 1.00 0.00 562 THR A C 31
ATOM 18666 O O . THR A 1 34 ? 10.260 3.842 10.588 1.00 0.00 562 THR A O 31
ATOM 18677 N N . GLY A 1 35 ? 8.806 4.137 12.280 1.00 0.00 563 GLY A N 31
ATOM 18678 C CA . GLY A 1 35 ? 9.635 5.131 12.934 1.00 0.00 563 GLY A CA 31
ATOM 18679 C C . GLY A 1 35 ? 9.293 6.545 12.505 1.00 0.00 563 GLY A C 31
ATOM 18680 O O . GLY A 1 35 ? 10.151 7.428 12.515 1.00 0.00 563 GLY A O 31
ATOM 18684 N N . GLU A 1 36 ? 8.037 6.760 12.128 1.00 0.00 564 GLU A N 31
ATOM 18685 C CA . GLU A 1 36 ? 7.584 8.076 11.695 1.00 0.00 564 GLU A CA 31
ATOM 18686 C C . GLU A 1 36 ? 7.329 8.984 12.894 1.00 0.00 564 GLU A C 31
ATOM 18687 O O . GLU A 1 36 ? 7.498 10.200 12.811 1.00 0.00 564 GLU A O 31
ATOM 18699 N N . ARG A 1 37 ? 6.924 8.383 14.008 1.00 0.00 565 ARG A N 31
ATOM 18700 C CA . ARG A 1 37 ? 6.647 9.135 15.226 1.00 0.00 565 ARG A CA 31
ATOM 18701 C C . ARG A 1 37 ? 5.519 10.137 15.003 1.00 0.00 565 ARG A C 31
ATOM 18702 O O . ARG A 1 37 ? 5.812 11.268 14.559 1.00 0.00 565 ARG A O 31
#

Organism: Homo sapiens (NCBI:txid9606)

Radius of gyration: 11.78 Å; Cα contacts (8 Å, |Δi|>4): 22; chains: 1; bounding box: 24×22×29 Å

GO terms:
  GO:0000785 chromatin (C, IDA)
  GO:0000791 euchromatin (C, IDA)
  GO:0000978 RNA polymerase II cis-regulatory region sequence-specific DNA binding (F, IDA)
  GO:0001228 DNA-binding transcription activator activity, RNA polymerase II-specific (F, IDA)
  GO:1990837 sequence-specific double-stranded DNA binding (F, IDA)
  GO:0045944 positive regulation of transcription by RNA polymerase II (P, IGI)
  GO:0045944 positive regulation of transcription by RNA polymerase II (P, IMP)
  GO:1902004 positive regulation of amyloid-beta formation (P, IMP)
  GO:0005654 nucleoplasm (C, IDA)
  GO:0045893 positive regulation of DNA-templated transcription (P, IDA)
  GO:0005634 nucleus (C, IDA)
  GO:0003700 DNA-binding transcription factor activity (F, IDA)
  GO:0045944 positive regulation of transcription by RNA polymerase II (P, IDA)
  GO:0043565 sequence-specific DNA binding (F, IDA)
  GO:0005515 protein binding (F, IPI)
  GO:0005654 nucleoplasm (C, TAS)
  GO:0042802 identical protein binding (F, IPI)
  GO:0000976 transcription cis-regulatory region binding (F, IDA)
  GO:0000981 DNA-binding transcription factor activity, RNA polymerase II-specific (F, IDA)
  GO:0003690 double-stranded DNA binding (F, IDA)

Foldseek 3Di:
DPPPDQDWDADPPPPDGHTDRDVVVVVVVVVCVVVVD

Solvent-accessible surface area: 4031 Å² total; per-residue (Å²): 221,142,106,58,204,155,190,126,46,77,19,184,83,186,75,54,64,84,106,51,64,141,91,85,101,59,197,68,25,74,146,158,53,99,43,113,283

Secondary structure (DSSP, 8-state):
--SSS---EE--SBTB--EES-HHHHHHHHHHHHTT-

InterPro domains:
  IPR013087 Zinc finger C2H2-type [PF00096] (656-680)
  IPR013087 Zinc finger C2H2-type [PF00096] (686-708)
  IPR013087 Zinc finger C2H2-type [PS00028] (628-650)
  IPR013087 Zinc finger C2H2-type [PS00028] (658-680)
  IPR013087 Zinc finger C2H2-type [PS00028] (688-708)
  IPR013087 Zinc finger C2H2-type [PS50157] (626-655)
  IPR013087 Zinc finger C2H2-type [PS50157] (656-685)
  IPR013087 Zinc finger C2H2-type [PS50157] (686-713)
  IPR013087 Zinc finger C2H2-type [SM00355] (626-650)
  IPR013087 Zinc finger C2H2-type [SM00355] (656-680)
  IPR013087 Zinc finger C2H2-type [SM00355] (686-708)
  IPR036236 Zinc finger C2H2 superfamily [SSF57667] (637-695)